Protein AF-A0A818ZCK8-F1 (afdb_monomer)

Radius of gyration: 37.43 Å; Cα contacts (8 Å, |Δi|>4): 1645; chains: 1; bounding box: 88×47×106 Å

Foldseek 3Di:
DQDPVVRDDDDFEDDPDDFDQWDWDQFPVRKIKIAWHDDPFTFQWIWIAHPVRSDIDTFDGHPFRFGQWDWDQFPVRKIKIAWGAHPVRAIDQWIWIADPVVRDIDTFDGHPFGFGQWDWDQFPVRKIKIAWHAGRVQQTFQWIWIQDPVVSDIDTFDGHPAGFGQWDWDQFPVRKIKIAKHWRGGPDDDDTWIFQWMWIADPVRRDIDTFDGHPAGFGNWDWDQDPVRKIKIAWGARGPPDIDGWIWIQDPVRRDIDTQDVVCVVVVVVVVLVVVCVVVVVVCVVPPPLQLLCVLLQAHLLAAAQADLLLLLLLLLLLLLQPLLCQLQVLQQCLQWRQQLLQPLLLVLLVLCLLLLLLLLFVQLFRQDLLRLLSLLQLLFDLVCNLLLSLLLLLLQLLLLLLLLLSLLLSLLLLVQLLVCLVVVNPDADDLVSSLVSSLVLLVVLLVVQLDFPNVSSVVSSVLVVLSVVLLVCLLCQQLPQFDPQQFDDPCQNNPRTDGNQADPDSVLSSNSSNLSNLSSSPRLQLSSNCSSRHHPSSPSRSSSSNVSSVVSSVSSSSNSSSLSRQQHDDSVCLSVDSSNTSVLNSQCNRPNSVRSSVSSVSSSVSSSSNSSSSLQSSLSSVLQCLVQVSDPPSVPQVDADPSGRSSSSSVVSSVVSSVLSCLSVVDPLSSVLSSLLSLLSNLSSSLSSLVSCLPRVSDDTGPSDPPPCSNVSSVSSNVSSVVSNVSSQAFSHPDDDPNRHNCSCVVVVVSVVVSVCQQPPPPRRSVVRGSGRDRPDDPVSNVSSVVVVVVD

Solvent-accessible surface area (backbone atoms only — not comparable to full-atom values): 39323 Å² total; per-residue (Å²): 83,77,40,86,90,76,75,41,78,45,90,60,58,67,75,94,65,78,63,45,62,50,39,77,44,78,39,86,87,65,31,34,42,36,41,32,2,29,64,97,55,51,26,26,53,26,36,36,37,35,74,91,79,37,42,59,45,81,53,55,52,50,96,58,40,23,23,44,43,41,70,36,69,44,92,86,51,32,36,43,36,43,33,3,33,26,75,91,75,43,40,28,28,53,26,38,37,37,36,77,89,78,52,41,67,42,84,52,63,52,50,92,65,33,21,24,38,42,40,66,44,74,41,89,85,61,30,35,43,35,42,30,2,28,32,73,84,40,48,44,28,29,54,27,35,36,37,36,75,91,76,53,43,73,44,81,52,48,51,48,94,62,43,22,20,37,40,36,72,42,78,34,85,89,56,31,34,42,35,44,33,3,25,58,46,42,96,88,68,95,87,48,61,33,27,26,50,28,35,35,37,38,74,91,79,40,44,62,43,82,50,54,46,50,95,58,34,21,20,70,39,50,68,44,73,43,100,86,44,27,36,42,38,38,47,21,26,47,48,102,86,43,76,37,86,61,41,37,39,35,38,68,90,77,48,41,59,46,80,56,53,94,86,35,68,68,51,50,55,49,47,60,42,47,65,47,41,58,60,43,47,54,50,37,74,70,37,57,72,54,50,45,52,32,29,42,74,30,34,62,82,75,52,66,69,53,24,48,62,60,23,31,25,15,38,4,38,32,30,16,23,60,60,35,33,46,49,62,31,45,63,46,6,42,42,14,10,21,41,24,12,43,46,51,23,32,55,54,38,40,61,55,44,47,36,40,35,52,49,50,19,29,46,28,11,44,56,43,33,28,46,34,58,28,48,46,22,35,66,23,31,61,82,90,55,15,34,60,54,17,50,54,22,44,52,25,35,51,48,9,35,42,30,41,29,41,36,45,41,47,39,33,34,51,49,49,52,24,42,51,14,56,74,49,74,57,76,48,73,87,47,52,66,56,50,45,55,49,31,47,50,49,46,50,53,33,49,58,70,63,60,52,46,61,63,59,52,27,53,52,24,43,52,45,47,56,53,51,54,48,49,42,53,49,53,34,52,50,40,66,69,50,35,48,77,90,26,50,50,54,71,60,47,35,69,64,46,68,36,72,65,21,72,45,95,46,63,68,62,27,28,56,59,7,31,53,31,33,52,58,24,65,35,44,22,63,40,20,29,32,41,20,54,25,28,52,60,21,36,57,32,26,28,48,11,18,44,53,36,47,56,53,44,44,57,55,48,48,51,42,46,50,39,46,43,37,35,54,39,88,60,59,67,60,36,74,64,31,93,50,77,37,43,48,57,51,33,33,31,72,22,52,35,66,70,50,20,43,55,54,49,50,52,33,33,54,47,31,50,53,15,33,30,35,33,45,49,30,38,20,34,39,48,30,38,37,14,67,37,59,72,40,90,64,12,84,68,35,43,47,57,46,98,70,51,32,47,50,49,22,36,52,50,50,42,52,54,29,49,61,60,46,52,34,37,70,75,36,69,45,61,40,56,21,28,52,41,36,8,52,41,25,34,42,53,16,60,38,43,30,53,50,29,35,72,74,60,62,58,73,72,80,28,84,41,64,67,67,89,51,42,63,61,36,40,52,54,23,45,54,48,47,52,53,50,44,61,53,51,48,51,45,76,39,73,79,54,53,88,76,56,41,47,53,23,56,57,55,52,51,49,49,54,51,48,53,51,49,46,28,67,32,82,89,80,8,41,72,73,77,45,73,38,84,60,68,66,50,60,74,75,58,25,61,54,34,45,63,56,58,78,76,110

Sequence (793 aa):
MFNTTTGSWTRTGNLNYERNFHTASALSNGKVLVVGGMDNDFLNSAELYDPSTGNWSITDNMHWTRAWHTATTLSNGKILVTGGMTNGNDVLKTVELYDPLIEKWKNVSSMIHSRYGHTATLLTNAKVLVIGGQDSTRNVLNSAELFDPSTETWTITGSMINERAKHTASLLRNGNVLVAGGGTGGDIFPGMGPANTSEIYDPSIGRWKSTNNMHYTRTWHTASVLENGNVLVVGGSEDDETSSYTPELYNSSTNTYVRIKDGQTKIIFNCILMANEKNIQNKIAAGCKDDGILIGLGYKPELKREFSYLSAFGQAWGTIGLAPGIAGTLVFALGSGGSVASVWTWIVGCLFQIPVALALGEMGSSMPTSGGVYYWVAKLTPAKYRPLLCWFSAYMITLGYIAGYAGAVYASTIMFLAIISMSTDGNYVPNKYHDYGVYVGFCIITSVMICFSSKILAKINEFYVFYQGLLCVALILAVVIATPSTYRNSAAFVFIDFQNTGDWKNNGWAWCLGFLTPVWVVSGFETSAALAEEAENAQKVIPFAMISSLIASLFIGAGIIIALMFTMGKNTSALLGSAFGQPVGQILYNSLGKNGAVALLFFLFLGFIFNCTNIMFAASRDMFALCRDGGFPFSAYLRILTTWKAPVRCILACCFISIIIGLLMLANSVAISSIFNTAIIAIYFGYMSPIISRLIWNDFTPGIFYLGRFSFINSVVAVLWMMFIIVLLFFPTYQTPNAEQMNYAIVVIGFVVIFCLLYYYFPKYGGKTFFRGPVRTTDSNLEVLVETTITRF

Nearest PDB structures (foldseek):
  2woz-assembly1_A-2  TM=8.550E-01  e=1.972E-14  Rattus norvegicus
  4yy8-assembly1_A  TM=8.132E-01  e=6.317E-14  Plasmodium falciparum
  4zgc-assembly1_A  TM=8.153E-01  e=1.496E-13  Plasmodium falciparum
  9bwt-assembly1_A  TM=6.847E-01  e=2.835E-10  Homo sapiens
  8fhn-assembly1_A  TM=6.603E-01  e=3.672E-10  Danio rerio

Structure (mmCIF, N/CA/C/O backbone):
data_AF-A0A818ZCK8-F1
#
_entry.id   AF-A0A818ZCK8-F1
#
loop_
_atom_site.group_PDB
_atom_site.id
_atom_site.type_symbol
_atom_site.label_atom_id
_atom_site.label_alt_id
_atom_site.label_comp_id
_atom_site.label_asym_id
_atom_site.label_entity_id
_atom_site.label_seq_id
_atom_site.pdbx_PDB_ins_code
_atom_site.Cartn_x
_atom_site.Cartn_y
_atom_site.Cartn_z
_atom_site.occupancy
_atom_site.B_iso_or_equiv
_atom_site.auth_seq_id
_atom_site.auth_comp_id
_atom_site.auth_asym_id
_atom_site.auth_atom_id
_atom_site.pdbx_PDB_model_num
ATOM 1 N N . MET A 1 1 ? -26.821 -15.850 26.644 1.00 79.56 1 MET A N 1
ATOM 2 C CA . MET A 1 1 ? -25.594 -15.028 26.592 1.00 79.56 1 MET A CA 1
ATOM 3 C C . MET A 1 1 ? -25.672 -14.047 25.430 1.00 79.56 1 MET A C 1
ATOM 5 O O . MET A 1 1 ? -26.046 -14.457 24.340 1.00 79.56 1 MET A O 1
ATOM 9 N N . PHE A 1 2 ? -25.351 -12.771 25.651 1.00 74.31 2 PHE A N 1
ATOM 10 C CA . PHE A 1 2 ? -25.275 -11.767 24.584 1.00 74.31 2 PHE A CA 1
ATOM 11 C C . PHE A 1 2 ? -23.857 -11.707 24.014 1.00 74.31 2 PHE A C 1
ATOM 13 O O . PHE A 1 2 ? -22.895 -11.567 24.767 1.00 74.31 2 PHE A O 1
ATOM 20 N N . ASN A 1 3 ? -23.719 -11.808 22.694 1.00 70.81 3 ASN A N 1
ATOM 21 C CA . ASN A 1 3 ? -22.441 -11.681 22.005 1.00 70.81 3 ASN A CA 1
ATOM 22 C C . ASN A 1 3 ? -22.315 -10.272 21.407 1.00 70.81 3 ASN A C 1
ATOM 24 O O . ASN A 1 3 ? -23.005 -9.930 20.447 1.00 70.81 3 ASN A O 1
ATOM 28 N N . THR A 1 4 ? -21.398 -9.470 21.947 1.00 57.53 4 THR A N 1
ATOM 29 C CA . THR A 1 4 ? -21.201 -8.063 21.558 1.00 57.53 4 THR A CA 1
ATOM 30 C C . THR A 1 4 ? -20.673 -7.882 20.132 1.00 57.53 4 THR A C 1
ATOM 32 O O . THR A 1 4 ? -20.897 -6.837 19.533 1.00 57.53 4 THR A O 1
ATOM 35 N N . THR A 1 5 ? -20.011 -8.888 19.554 1.00 61.09 5 THR A N 1
ATOM 36 C CA . THR A 1 5 ? -19.467 -8.847 18.184 1.00 61.09 5 THR A CA 1
ATOM 37 C C . THR A 1 5 ? -20.535 -9.092 17.120 1.00 61.09 5 THR A C 1
ATOM 39 O O . THR A 1 5 ? -20.472 -8.539 16.027 1.00 61.09 5 THR A O 1
ATOM 42 N N . THR A 1 6 ? -21.505 -9.949 17.428 1.00 67.31 6 THR A N 1
ATOM 43 C CA . THR A 1 6 ? -22.576 -10.345 16.498 1.00 67.31 6 THR A CA 1
ATOM 44 C C . THR A 1 6 ? -23.905 -9.656 16.795 1.00 67.31 6 THR A C 1
ATOM 46 O O . THR A 1 6 ? -24.811 -9.723 15.972 1.00 67.31 6 THR A O 1
ATOM 49 N N . GLY A 1 7 ? -24.040 -9.028 17.968 1.00 76.12 7 GLY A N 1
ATOM 50 C CA . GLY A 1 7 ? -25.290 -8.435 18.444 1.00 76.12 7 GLY A CA 1
ATOM 51 C C . GLY A 1 7 ? -26.391 -9.464 18.718 1.00 76.12 7 GLY A C 1
ATOM 52 O O . GLY A 1 7 ? -27.565 -9.106 18.723 1.00 76.12 7 GLY A O 1
ATOM 53 N N . SER A 1 8 ? -26.039 -10.740 18.904 1.00 77.50 8 SER A N 1
ATOM 54 C CA . SER A 1 8 ? -27.003 -11.838 19.014 1.00 77.50 8 SER A CA 1
ATOM 55 C C . SER A 1 8 ? -27.045 -12.450 20.413 1.00 77.50 8 SER A C 1
ATOM 57 O O . SER A 1 8 ? -26.044 -12.484 21.134 1.00 77.50 8 SER A O 1
ATOM 59 N N . TRP A 1 9 ? -28.223 -12.946 20.794 1.00 83.75 9 TRP A N 1
ATOM 60 C CA . TRP A 1 9 ? -28.419 -13.739 22.002 1.00 83.75 9 TRP A CA 1
ATOM 61 C C . TRP A 1 9 ? -28.325 -15.226 21.670 1.00 83.75 9 TRP A C 1
ATOM 63 O O . TRP A 1 9 ? -29.057 -15.727 20.820 1.00 83.75 9 TRP A O 1
ATOM 73 N N . THR A 1 10 ? -27.460 -15.949 22.374 1.00 85.62 10 THR A N 1
ATOM 74 C CA . THR A 1 10 ? -27.411 -17.413 22.351 1.00 85.62 10 THR A CA 1
ATOM 75 C C . THR A 1 10 ? -28.032 -17.976 23.621 1.00 85.62 10 THR A C 1
ATOM 77 O O . THR A 1 10 ? -27.828 -17.452 24.721 1.00 85.62 10 THR A O 1
ATOM 80 N N . ARG A 1 11 ? -28.813 -19.049 23.489 1.00 86.69 11 ARG A N 1
ATOM 81 C CA . ARG A 1 11 ? -29.361 -19.761 24.646 1.00 86.69 11 ARG A CA 1
ATOM 82 C C . ARG A 1 11 ? -28.234 -20.500 25.376 1.00 86.69 11 ARG A C 1
ATOM 84 O O . ARG A 1 11 ? -27.369 -21.084 24.732 1.00 86.69 11 ARG A O 1
ATOM 91 N N . THR A 1 12 ? -28.252 -20.455 26.702 1.00 89.00 12 THR A N 1
ATOM 92 C CA . THR A 1 12 ? -27.310 -21.152 27.596 1.00 89.00 12 THR A CA 1
ATOM 93 C C . THR A 1 12 ? -28.078 -22.161 28.450 1.00 89.00 12 THR A C 1
ATOM 95 O O . THR A 1 12 ? -29.294 -22.289 28.288 1.00 89.00 12 THR A O 1
ATOM 98 N N . GLY A 1 13 ? -27.397 -22.874 29.350 1.00 87.56 13 GLY A N 1
ATOM 99 C CA . GLY A 1 13 ? -28.058 -23.722 30.341 1.00 87.56 13 GLY A CA 1
ATOM 100 C C . GLY A 1 13 ? -29.065 -22.948 31.201 1.00 87.56 13 GLY A C 1
ATOM 101 O O . GLY A 1 13 ? -28.976 -21.721 31.334 1.00 87.56 13 GLY A O 1
ATOM 102 N N . ASN A 1 14 ? -30.016 -23.680 31.781 1.00 91.06 14 ASN A N 1
ATOM 103 C CA . ASN A 1 14 ? -31.003 -23.149 32.720 1.00 91.06 14 ASN A CA 1
ATOM 104 C C . ASN A 1 14 ? -30.453 -23.200 34.158 1.00 91.06 14 ASN A C 1
ATOM 106 O O . ASN A 1 14 ? -29.640 -24.073 34.465 1.00 91.06 14 ASN A O 1
ATOM 110 N N . LEU A 1 15 ? -30.934 -22.303 35.025 1.00 91.38 15 LEU A N 1
ATOM 111 C CA . LEU A 1 15 ? -30.787 -22.430 36.481 1.00 91.38 15 LEU A CA 1
ATOM 112 C C . LEU A 1 15 ? -31.426 -23.741 36.972 1.00 91.38 15 LEU A C 1
ATOM 114 O O . LEU A 1 15 ? -32.390 -24.219 36.373 1.00 91.38 15 LEU A O 1
ATOM 118 N N . ASN A 1 16 ? -30.907 -24.299 38.065 1.00 93.88 16 ASN A N 1
ATOM 119 C CA . ASN A 1 16 ? -31.461 -25.491 38.711 1.00 93.88 16 ASN A CA 1
ATOM 120 C C . ASN A 1 16 ? -32.674 -25.153 39.586 1.00 93.88 16 ASN A C 1
ATOM 122 O O . ASN A 1 16 ? -33.565 -25.987 39.724 1.00 93.88 16 ASN A O 1
ATOM 126 N N . TYR A 1 17 ? -32.717 -23.943 40.153 1.00 92.19 17 TYR A N 1
ATOM 127 C CA . TYR A 1 17 ? -33.863 -23.434 40.905 1.00 92.19 17 TYR A CA 1
ATOM 128 C C . TYR A 1 17 ? -34.429 -22.175 40.244 1.00 92.19 17 TYR A C 1
ATOM 130 O O . TYR A 1 17 ? -33.692 -21.227 39.945 1.00 92.19 17 TYR A O 1
ATOM 138 N N . GLU A 1 18 ? -35.746 -22.151 40.052 1.00 92.25 18 GLU A N 1
ATOM 139 C CA . GLU A 1 18 ? -36.477 -20.944 39.666 1.00 92.25 18 GLU A CA 1
ATOM 140 C C . GLU A 1 18 ? -36.349 -19.894 40.775 1.00 92.25 18 GLU A C 1
ATOM 142 O O . GLU A 1 18 ? -36.311 -20.236 41.954 1.00 92.25 18 GLU A O 1
ATOM 147 N N . ARG A 1 19 ? -36.184 -18.617 40.409 1.00 93.62 19 ARG A N 1
ATOM 148 C CA . ARG A 1 19 ? -35.982 -17.529 41.376 1.00 93.62 19 ARG A CA 1
ATOM 149 C C . ARG A 1 19 ? -36.271 -16.155 40.776 1.00 93.62 19 ARG A C 1
ATOM 151 O O . ARG A 1 19 ? -35.769 -15.817 39.703 1.00 93.62 19 ARG A O 1
ATOM 158 N N . ASN A 1 20 ? -36.967 -15.300 41.513 1.00 89.38 20 ASN A N 1
ATOM 159 C CA . ASN A 1 20 ? -37.034 -13.854 41.298 1.00 89.38 20 ASN A CA 1
ATOM 160 C C . ASN A 1 20 ? -36.416 -13.113 42.506 1.00 89.38 20 ASN A C 1
ATOM 162 O O . ASN A 1 20 ? -36.085 -13.727 43.519 1.00 89.38 20 ASN A O 1
ATOM 166 N N . PHE A 1 21 ? -36.168 -11.805 42.375 1.00 89.44 21 PHE A N 1
ATOM 167 C CA . PHE A 1 21 ? -35.540 -10.970 43.420 1.00 89.44 21 PHE A CA 1
ATOM 168 C C . PHE A 1 21 ? -34.218 -11.516 44.008 1.00 89.44 21 PHE A C 1
ATOM 170 O O . PHE A 1 21 ? -33.872 -11.238 45.162 1.00 89.44 21 PHE A O 1
ATOM 177 N N . HIS A 1 22 ? -33.495 -12.309 43.216 1.00 94.88 22 HIS A N 1
ATOM 178 C CA . HIS A 1 22 ? -32.158 -12.808 43.515 1.00 94.88 22 HIS A CA 1
ATOM 179 C C . HIS A 1 22 ? -31.105 -11.744 43.186 1.00 94.88 22 HIS A C 1
ATOM 181 O O . HIS A 1 22 ? -31.385 -10.758 42.501 1.00 94.88 22 HIS A O 1
ATOM 187 N N . THR A 1 23 ? -29.869 -11.972 43.620 1.00 95.69 23 THR A N 1
ATOM 188 C CA . THR A 1 23 ? -28.717 -11.168 43.192 1.00 95.69 23 THR A CA 1
ATOM 189 C C . THR A 1 23 ? -27.779 -11.994 42.319 1.00 95.69 23 THR A C 1
ATOM 191 O O . THR A 1 23 ? -27.714 -13.217 42.452 1.00 95.69 23 THR A O 1
ATOM 194 N N . ALA A 1 24 ? -27.074 -11.329 41.400 1.00 95.31 24 ALA A N 1
ATOM 195 C CA . ALA A 1 24 ? -26.056 -11.934 40.547 1.00 95.31 24 ALA A CA 1
ATOM 196 C C . ALA A 1 24 ? -24.746 -11.138 40.658 1.00 95.31 24 ALA A C 1
ATOM 198 O O . ALA A 1 24 ? -24.740 -9.921 40.465 1.00 95.31 24 ALA A O 1
ATOM 199 N N . SER A 1 25 ? -23.634 -11.810 40.959 1.00 95.25 25 SER A N 1
ATOM 200 C CA . SER A 1 25 ? -22.320 -11.187 41.157 1.00 95.25 25 SER A CA 1
ATOM 201 C C . SER A 1 25 ? -21.248 -11.898 40.336 1.00 95.25 25 SER A C 1
ATOM 203 O O . SER A 1 25 ? -21.103 -13.118 40.401 1.00 95.25 25 SER A O 1
ATOM 205 N N . ALA A 1 26 ? -20.469 -11.137 39.567 1.00 92.69 26 ALA A N 1
ATOM 206 C CA . ALA A 1 26 ? -19.310 -11.675 38.862 1.00 92.69 26 ALA A CA 1
ATOM 207 C C . ALA A 1 26 ? -18.187 -12.004 39.858 1.00 92.69 26 ALA A C 1
ATOM 209 O O . ALA A 1 26 ? -17.860 -11.194 40.732 1.00 92.69 26 ALA A O 1
ATOM 210 N N . LEU A 1 27 ? -17.598 -13.188 39.710 1.00 92.38 27 LEU A N 1
ATOM 211 C CA . LEU A 1 27 ? -16.492 -13.676 40.523 1.00 92.38 27 LEU A CA 1
ATOM 212 C C . LEU A 1 27 ? -15.150 -13.444 39.819 1.00 92.38 27 LEU A C 1
ATOM 214 O O . LEU A 1 27 ? -15.064 -13.402 38.591 1.00 92.38 27 LEU A O 1
ATOM 218 N N . SER A 1 28 ? -14.071 -13.368 40.599 1.00 87.44 28 SER A N 1
ATOM 219 C CA . SER A 1 28 ? -12.701 -13.198 40.086 1.00 87.44 28 SER A CA 1
ATOM 220 C C . SER A 1 28 ? -12.223 -14.353 39.197 1.00 87.44 28 SER A C 1
ATOM 222 O O . SER A 1 28 ? -11.333 -14.165 38.373 1.00 87.44 28 SER A O 1
ATOM 224 N N . ASN A 1 29 ? -12.831 -15.535 39.324 1.00 85.56 29 ASN A N 1
ATOM 225 C CA . ASN A 1 29 ? -12.557 -16.706 38.488 1.00 85.56 29 ASN A CA 1
ATOM 226 C C . ASN A 1 29 ? -13.334 -16.711 37.152 1.00 85.56 29 ASN A C 1
ATOM 228 O O . ASN A 1 29 ? -13.266 -17.692 36.417 1.00 85.56 29 ASN A O 1
ATOM 232 N N . GLY A 1 30 ? -14.081 -15.646 36.837 1.00 88.69 30 GLY A N 1
ATOM 233 C CA . GLY A 1 30 ? -14.845 -15.511 35.593 1.00 88.69 30 GLY A CA 1
ATOM 234 C C . GLY A 1 30 ? -16.232 -16.163 35.606 1.00 88.69 30 GLY A C 1
ATOM 235 O O . GLY A 1 30 ? -16.974 -15.992 34.639 1.00 88.69 30 GLY A O 1
ATOM 236 N N . LYS A 1 31 ? -16.615 -16.866 36.681 1.00 93.75 31 LYS A N 1
ATOM 237 C CA . LYS A 1 31 ? -17.985 -17.369 36.882 1.00 93.75 31 LYS A CA 1
ATOM 238 C C . LYS A 1 31 ? -18.911 -16.265 37.411 1.00 93.75 31 LYS A C 1
ATOM 240 O O . LYS A 1 31 ? -18.456 -15.232 37.901 1.00 93.75 31 LYS A O 1
ATOM 245 N N . VAL A 1 32 ? -20.221 -16.492 37.347 1.00 95.31 32 VAL A N 1
ATOM 246 C CA . VAL A 1 32 ? -21.239 -15.620 37.959 1.00 95.31 32 VAL A CA 1
ATOM 247 C C . VAL A 1 32 ? -21.943 -16.382 39.071 1.00 95.31 32 VAL A C 1
ATOM 249 O O . VAL A 1 32 ? -22.479 -17.457 38.827 1.00 95.31 32 VAL A O 1
ATOM 252 N N . LEU A 1 33 ? -21.943 -15.827 40.278 1.00 97.12 33 LEU A N 1
ATOM 253 C CA . LEU A 1 33 ? -22.685 -16.351 41.418 1.00 97.12 33 LEU A CA 1
ATOM 254 C C . LEU A 1 33 ? -24.093 -15.758 41.429 1.00 97.12 33 LEU A C 1
ATOM 256 O O . LEU A 1 33 ? -24.240 -14.538 41.410 1.00 97.12 33 LEU A O 1
ATOM 260 N N . VAL A 1 34 ? -25.107 -16.613 41.501 1.00 97.06 34 VAL A N 1
ATOM 261 C CA . VAL A 1 34 ? -26.509 -16.239 41.689 1.00 97.06 34 VAL A CA 1
ATOM 262 C C . VAL A 1 34 ? -26.990 -16.758 43.035 1.00 97.06 34 VAL A C 1
ATOM 264 O O . VAL A 1 34 ? -26.820 -17.938 43.333 1.00 97.06 34 VAL A O 1
ATOM 267 N N . VAL A 1 35 ? -27.571 -15.880 43.855 1.00 96.62 35 VAL A N 1
ATOM 268 C CA . VAL A 1 35 ? -27.843 -16.170 45.271 1.00 96.62 35 VAL A CA 1
ATOM 269 C C . VAL A 1 35 ? -29.254 -15.764 45.676 1.00 96.62 35 VAL A C 1
ATOM 271 O O . VAL A 1 35 ? -29.716 -14.668 45.348 1.00 96.62 35 VAL A O 1
ATOM 274 N N . GLY A 1 36 ? -29.912 -16.642 46.440 1.00 95.88 36 GLY A N 1
ATOM 275 C CA . GLY A 1 36 ? -31.198 -16.381 47.084 1.00 95.88 36 GLY A CA 1
ATOM 276 C C . GLY A 1 36 ? -32.314 -16.050 46.094 1.00 95.88 36 GLY A C 1
ATOM 277 O O . GLY A 1 36 ? -32.357 -16.587 44.984 1.00 95.88 36 GLY A O 1
ATOM 278 N N . GLY A 1 37 ? -33.208 -15.157 46.505 1.00 94.31 37 GLY A N 1
ATOM 279 C CA . GLY A 1 37 ? -34.451 -14.854 45.805 1.00 94.31 37 GLY A CA 1
ATOM 280 C C . GLY A 1 37 ? -35.619 -15.656 46.369 1.00 94.31 37 GLY A C 1
ATOM 281 O O . GLY A 1 37 ? -35.532 -16.214 47.464 1.00 94.31 37 GLY A O 1
ATOM 282 N N . MET A 1 38 ? -36.715 -15.700 45.627 1.00 90.25 38 MET A N 1
ATOM 283 C CA . MET A 1 38 ? -37.877 -16.518 45.962 1.00 90.25 38 MET A CA 1
ATOM 284 C C . MET A 1 38 ? -38.471 -17.151 44.705 1.00 90.25 38 MET A C 1
ATOM 286 O O . MET A 1 38 ? -38.335 -16.620 43.603 1.00 90.25 38 MET A O 1
ATOM 290 N N . ASP A 1 39 ? -39.103 -18.297 44.892 1.00 87.56 39 ASP A N 1
ATOM 291 C CA . ASP A 1 39 ? -40.054 -18.872 43.945 1.00 87.56 39 ASP A CA 1
ATOM 292 C C . ASP A 1 39 ? -41.417 -18.898 44.651 1.00 87.56 39 ASP A C 1
ATOM 294 O O . ASP A 1 39 ? -41.975 -17.833 44.923 1.00 87.56 39 ASP A O 1
ATOM 298 N N . ASN A 1 40 ? -41.890 -20.074 45.070 1.00 85.00 40 ASN A N 1
ATOM 299 C CA . ASN A 1 40 ? -43.015 -20.202 45.994 1.00 85.00 40 ASN A CA 1
ATOM 300 C C . ASN A 1 40 ? -42.600 -19.904 47.445 1.00 85.00 40 ASN A C 1
ATOM 302 O O . ASN A 1 40 ? -43.365 -19.300 48.192 1.00 85.00 40 ASN A O 1
ATOM 306 N N . ASP A 1 41 ? -41.368 -20.270 47.809 1.00 88.88 41 ASP A N 1
ATOM 307 C CA . ASP A 1 41 ? -40.745 -20.001 49.107 1.00 88.88 41 ASP A CA 1
ATOM 308 C C . ASP A 1 41 ? -39.457 -19.180 48.932 1.00 88.88 41 ASP A C 1
ATOM 310 O O . ASP A 1 41 ? -38.876 -19.108 47.840 1.00 88.88 41 ASP A O 1
ATOM 314 N N . PHE A 1 42 ? -38.978 -18.564 50.017 1.00 92.38 42 PHE A N 1
ATOM 315 C CA . PHE A 1 42 ? -37.683 -17.886 50.012 1.00 92.38 42 PHE A CA 1
ATOM 316 C C . PHE A 1 42 ? -36.551 -18.911 49.901 1.00 92.38 42 PHE A C 1
ATOM 318 O O . PHE A 1 42 ? -36.535 -19.929 50.591 1.00 92.38 42 PHE A O 1
ATOM 325 N N . LEU A 1 43 ? -35.557 -18.614 49.065 1.00 95.44 43 LEU A N 1
ATOM 326 C CA . LEU A 1 43 ? -34.454 -19.522 48.771 1.00 95.44 43 LEU A CA 1
ATOM 327 C C . LEU A 1 43 ? -33.197 -19.135 49.552 1.00 95.44 43 LEU A C 1
ATOM 329 O O . LEU A 1 43 ? -32.846 -17.959 49.672 1.00 95.44 43 LEU A O 1
ATOM 333 N N . ASN A 1 44 ? -32.478 -20.141 50.045 1.00 96.19 44 ASN A N 1
ATOM 334 C CA . ASN A 1 44 ? -31.101 -20.011 50.529 1.00 96.19 44 ASN A CA 1
ATOM 335 C C . ASN A 1 44 ? -30.083 -20.608 49.543 1.00 96.19 44 ASN A C 1
ATOM 337 O O . ASN A 1 44 ? -28.881 -20.580 49.805 1.00 96.19 44 ASN A O 1
ATOM 341 N N . SER A 1 45 ? -30.554 -21.151 48.418 1.00 96.50 45 SER A N 1
ATOM 342 C CA . SER A 1 45 ? -29.701 -21.791 47.425 1.00 96.50 45 SER A CA 1
ATOM 343 C C . SER A 1 45 ? -28.865 -20.783 46.643 1.00 96.50 45 SER A C 1
ATOM 345 O O . SER A 1 45 ? -29.311 -19.667 46.337 1.00 96.50 45 SER A O 1
ATOM 347 N N . ALA A 1 46 ? -27.656 -21.208 46.282 1.00 96.88 46 ALA A N 1
ATOM 348 C CA . ALA A 1 46 ? -26.745 -20.459 45.434 1.00 96.88 46 ALA A CA 1
ATOM 349 C C . ALA A 1 46 ? -26.245 -21.331 44.275 1.00 96.88 46 ALA A C 1
ATOM 351 O O . ALA A 1 46 ? -26.047 -22.540 44.407 1.00 96.88 46 ALA A O 1
ATOM 352 N N . GLU A 1 47 ? -26.050 -20.705 43.119 1.00 97.12 47 GLU A N 1
ATOM 353 C CA . GLU A 1 47 ? -25.646 -21.373 41.885 1.00 97.12 47 GLU A CA 1
ATOM 354 C C . GLU A 1 47 ? -24.558 -20.574 41.168 1.00 97.12 47 GLU A C 1
ATOM 356 O O . GLU A 1 47 ? -24.513 -19.346 41.232 1.00 97.12 47 GLU A O 1
ATOM 361 N N . LEU A 1 48 ? -23.678 -21.280 40.465 1.00 96.50 48 LEU A N 1
ATOM 362 C CA . LEU A 1 48 ? -22.595 -20.717 39.674 1.00 96.50 48 LEU A CA 1
ATOM 363 C C . LEU A 1 48 ? -22.870 -20.940 38.191 1.00 96.50 48 LEU A C 1
ATOM 365 O O . LEU A 1 48 ? -23.049 -22.075 37.753 1.00 96.50 48 LEU A O 1
ATOM 369 N N . TYR A 1 49 ? -22.833 -19.866 37.415 1.00 95.25 49 TYR A N 1
ATOM 370 C CA . TYR A 1 49 ? -22.801 -19.920 35.961 1.00 95.25 49 TYR A CA 1
ATOM 371 C C . TYR A 1 49 ? -21.364 -19.830 35.462 1.00 95.25 49 TYR A C 1
ATOM 373 O O . TYR A 1 49 ? -20.633 -18.910 35.836 1.00 95.25 49 TYR A O 1
ATOM 381 N N . ASP A 1 50 ? -20.974 -20.749 34.584 1.00 93.44 50 ASP A N 1
ATOM 382 C CA . ASP A 1 50 ? -19.684 -20.729 33.902 1.00 93.44 50 ASP A CA 1
ATOM 383 C C . ASP A 1 50 ? -19.857 -20.255 32.447 1.00 93.44 50 ASP A C 1
ATOM 385 O O . ASP A 1 50 ? -20.355 -21.011 31.606 1.00 93.44 50 ASP A O 1
ATOM 389 N N . PRO A 1 51 ? -19.427 -19.024 32.102 1.00 89.62 51 PRO A N 1
ATOM 390 C CA . PRO A 1 51 ? -19.530 -18.513 30.739 1.00 89.62 51 PRO A CA 1
ATOM 391 C C . PRO A 1 51 ? -18.725 -19.305 29.702 1.00 89.62 51 PRO A C 1
ATOM 393 O O . PRO A 1 51 ? -19.051 -19.233 28.521 1.00 89.62 51 PRO A O 1
ATOM 396 N N . SER A 1 52 ? -17.683 -20.041 30.101 1.00 88.38 52 SER A N 1
ATOM 397 C CA . SER A 1 52 ? -16.839 -20.795 29.163 1.00 88.38 52 SER A CA 1
ATOM 398 C C . SER A 1 52 ? -17.524 -22.060 28.645 1.00 88.38 52 SER A C 1
ATOM 400 O O . SER A 1 52 ? -17.337 -22.438 27.489 1.00 88.38 52 SER A O 1
ATOM 402 N N . THR A 1 53 ? -18.359 -22.682 29.479 1.00 90.19 53 THR A N 1
ATOM 403 C CA . THR A 1 53 ? -19.111 -23.898 29.141 1.00 90.19 53 THR A CA 1
ATOM 404 C C . THR A 1 53 ? -20.587 -23.623 28.866 1.00 90.19 53 THR A C 1
ATOM 406 O O . THR A 1 53 ? -21.248 -24.422 28.208 1.00 90.19 53 THR A O 1
ATOM 409 N N . GLY A 1 54 ? -21.108 -22.490 29.342 1.00 89.38 54 GLY A N 1
ATOM 410 C CA . GLY A 1 54 ? -22.523 -22.139 29.265 1.00 89.38 54 GLY A CA 1
ATOM 411 C C . GLY A 1 54 ? -23.409 -22.908 30.250 1.00 89.38 54 GLY A C 1
ATOM 412 O O . GLY A 1 54 ? -24.630 -22.886 30.082 1.00 89.38 54 GLY A O 1
ATOM 413 N N . ASN A 1 55 ? -22.820 -23.579 31.246 1.00 93.00 55 ASN A N 1
ATOM 414 C CA . ASN A 1 55 ? -23.512 -24.455 32.195 1.00 93.00 55 ASN A CA 1
ATOM 415 C C . ASN A 1 55 ? -23.668 -23.818 33.585 1.00 93.00 55 ASN A C 1
ATOM 417 O O . ASN A 1 55 ? -22.901 -22.933 33.970 1.00 93.00 55 ASN A O 1
ATOM 421 N N . TRP A 1 56 ? -24.647 -24.322 34.341 1.00 95.81 56 TRP A N 1
ATOM 422 C CA . TRP A 1 56 ? -24.888 -23.978 35.743 1.00 95.81 56 TRP A CA 1
ATOM 423 C C . TRP A 1 56 ? -24.501 -25.134 36.664 1.00 95.81 56 TRP A C 1
ATOM 425 O O . TRP A 1 56 ? -24.745 -26.296 36.341 1.00 95.81 56 TRP A O 1
ATOM 435 N N . SER A 1 57 ? -23.941 -24.815 37.827 1.00 94.94 57 SER A N 1
ATOM 436 C CA . SER A 1 57 ? -23.627 -25.772 38.891 1.00 94.94 57 SER A CA 1
ATOM 437 C C . SER A 1 57 ? -24.080 -25.242 40.249 1.00 94.94 57 SER A C 1
ATOM 439 O O . SER A 1 57 ? -23.908 -24.060 40.539 1.00 94.94 57 SER A O 1
ATOM 441 N N . ILE A 1 58 ? -24.614 -26.114 41.100 1.00 95.75 58 ILE A N 1
ATOM 442 C CA . ILE A 1 58 ? -24.996 -25.774 42.478 1.00 95.75 58 ILE A CA 1
ATOM 443 C C . ILE A 1 58 ? -23.729 -25.614 43.333 1.00 95.75 58 ILE A C 1
ATOM 445 O O . ILE A 1 58 ? -22.795 -26.402 43.190 1.00 95.75 58 ILE A O 1
ATOM 449 N N . THR A 1 59 ? -23.706 -24.607 44.209 1.00 95.81 59 THR A N 1
ATOM 450 C CA . THR A 1 59 ? -22.671 -24.422 45.242 1.00 95.81 59 THR A CA 1
ATOM 451 C C . THR A 1 59 ? -23.288 -24.570 46.642 1.00 95.81 59 THR A C 1
ATOM 453 O O . THR A 1 59 ? -24.464 -24.905 46.777 1.00 95.81 59 THR A O 1
ATOM 456 N N . ASP A 1 60 ? -22.496 -24.371 47.692 1.00 96.12 60 ASP A N 1
ATOM 457 C CA . ASP A 1 60 ? -22.949 -24.370 49.084 1.00 96.12 60 ASP A CA 1
ATOM 458 C C . ASP A 1 60 ? -24.113 -23.380 49.290 1.00 96.12 60 ASP A C 1
ATOM 460 O O . ASP A 1 60 ? -24.181 -22.329 48.644 1.00 96.12 60 ASP A O 1
ATOM 464 N N . ASN A 1 61 ? -25.039 -23.708 50.191 1.00 96.50 61 ASN A N 1
ATOM 465 C CA . ASN A 1 61 ? -26.207 -22.872 50.472 1.00 96.50 61 ASN A CA 1
ATOM 466 C C . ASN A 1 61 ? -25.893 -21.830 51.552 1.00 96.50 61 ASN A C 1
ATOM 468 O O . ASN A 1 61 ? -25.116 -22.091 52.470 1.00 96.50 61 ASN A O 1
ATOM 472 N N . MET A 1 62 ? -26.561 -20.677 51.488 1.00 96.12 62 MET A N 1
ATOM 473 C CA . MET A 1 62 ? -26.585 -19.734 52.606 1.00 96.12 62 MET A CA 1
ATOM 474 C C . MET A 1 62 ? -27.253 -20.364 53.833 1.00 96.12 62 MET A C 1
ATOM 476 O O . MET A 1 62 ? -28.119 -21.240 53.725 1.00 96.12 62 MET A O 1
ATOM 480 N N . HIS A 1 63 ? -26.913 -19.856 55.014 1.00 95.25 63 HIS A N 1
ATOM 481 C CA . HIS A 1 63 ? -27.533 -20.281 56.266 1.00 95.25 63 HIS A CA 1
ATOM 482 C C . HIS A 1 63 ? -28.973 -19.774 56.392 1.00 95.25 63 HIS A C 1
ATOM 484 O O . HIS A 1 63 ? -29.789 -20.412 57.053 1.00 95.25 63 HIS A O 1
ATOM 490 N N . TRP A 1 64 ? -29.289 -18.642 55.754 1.00 94.31 64 TRP A N 1
ATOM 491 C CA . TRP A 1 64 ? -30.609 -18.016 55.797 1.00 94.31 64 TRP A CA 1
ATOM 492 C C . TRP A 1 64 ? -31.209 -17.898 54.398 1.00 94.31 64 TRP A C 1
ATOM 494 O O . TRP A 1 64 ? -30.537 -17.502 53.443 1.00 94.31 64 TRP A O 1
ATOM 504 N N . THR A 1 65 ? -32.501 -18.196 54.284 1.00 95.75 65 THR A N 1
ATOM 505 C CA . THR A 1 65 ? -33.299 -17.884 53.094 1.00 95.75 65 THR A CA 1
ATOM 506 C C . THR A 1 65 ? -33.452 -16.372 52.970 1.00 95.75 65 THR A C 1
ATOM 508 O O . THR A 1 65 ? -33.723 -15.706 53.970 1.00 95.75 65 THR A O 1
ATOM 511 N N . ARG A 1 66 ? -33.255 -15.803 51.774 1.00 94.88 66 ARG A N 1
ATOM 512 C CA . ARG A 1 66 ? -33.377 -14.348 51.594 1.00 94.88 66 ARG A CA 1
ATOM 513 C C . ARG A 1 66 ? -33.750 -13.915 50.181 1.00 94.88 66 ARG A C 1
ATOM 515 O O . ARG A 1 66 ? -33.115 -14.320 49.211 1.00 94.88 66 ARG A O 1
ATOM 522 N N . ALA A 1 67 ? -34.669 -12.963 50.075 1.00 92.94 67 ALA A N 1
ATOM 523 C CA . ALA A 1 67 ? -34.955 -12.199 48.858 1.00 92.94 67 ALA A CA 1
ATOM 524 C C . ALA A 1 67 ? -34.808 -10.692 49.138 1.00 92.94 67 ALA A C 1
ATOM 526 O O . ALA A 1 67 ? -34.776 -10.285 50.300 1.00 92.94 67 ALA A O 1
ATOM 527 N N . TRP A 1 68 ? -34.672 -9.863 48.094 1.00 90.69 68 TRP A N 1
ATOM 528 C CA . TRP A 1 68 ? -34.554 -8.392 48.225 1.00 90.69 68 TRP A CA 1
ATOM 529 C C . TRP A 1 68 ? -33.338 -7.940 49.061 1.00 90.69 68 TRP A C 1
ATOM 531 O O . TRP A 1 68 ? -33.309 -6.844 49.630 1.00 90.69 68 TRP A O 1
ATOM 541 N N . HIS A 1 69 ? -32.342 -8.819 49.150 1.00 95.62 69 HIS A N 1
ATOM 542 C CA . HIS A 1 69 ? -31.039 -8.575 49.749 1.00 95.62 69 HIS A CA 1
ATOM 543 C C . HIS A 1 69 ? -30.109 -7.912 48.727 1.00 95.62 69 HIS A C 1
ATOM 545 O O . HIS A 1 69 ? -30.408 -7.857 47.533 1.00 95.62 69 HIS A O 1
ATOM 551 N N . THR A 1 70 ? -28.941 -7.463 49.180 1.00 96.81 70 THR A N 1
ATOM 552 C CA . THR A 1 70 ? -27.863 -7.018 48.287 1.00 96.81 70 THR A CA 1
ATOM 553 C C . THR A 1 70 ? -26.664 -7.949 48.390 1.00 96.81 70 THR A C 1
ATOM 555 O O . THR A 1 70 ? -26.395 -8.504 49.458 1.00 96.81 70 THR A O 1
ATOM 558 N N . ALA A 1 71 ? -25.951 -8.117 47.275 1.00 96.94 71 ALA A N 1
ATOM 559 C CA . ALA A 1 71 ? -24.687 -8.839 47.198 1.00 96.94 71 ALA A CA 1
ATOM 560 C C . ALA A 1 71 ? -23.608 -7.913 46.626 1.00 96.94 71 ALA A C 1
ATOM 562 O O . ALA A 1 71 ? -23.769 -7.356 45.538 1.00 96.94 71 ALA A O 1
ATOM 563 N N . THR A 1 72 ? -22.513 -7.734 47.363 1.00 96.75 72 THR A N 1
ATOM 564 C CA . THR A 1 72 ? -21.411 -6.839 46.996 1.00 96.75 72 THR A CA 1
ATOM 565 C C . THR A 1 72 ? -20.116 -7.632 46.872 1.00 96.75 72 THR A C 1
ATOM 567 O O . THR A 1 72 ? -19.664 -8.247 47.838 1.00 96.75 72 THR A O 1
ATOM 570 N N . THR A 1 73 ? -19.488 -7.591 45.695 1.00 95.62 73 THR A N 1
ATOM 571 C CA . THR A 1 73 ? -18.138 -8.135 45.499 1.00 95.62 73 THR A CA 1
ATOM 572 C C . THR A 1 73 ? -17.123 -7.252 46.215 1.00 95.62 73 THR A C 1
ATOM 574 O O . THR A 1 73 ? -17.035 -6.059 45.936 1.00 95.62 73 THR A O 1
ATOM 577 N N . LEU A 1 74 ? -16.360 -7.831 47.138 1.00 95.12 74 LEU A N 1
ATOM 578 C CA . LEU A 1 74 ? -15.329 -7.148 47.916 1.00 95.12 74 LEU A CA 1
ATOM 579 C C . LEU A 1 74 ? -13.991 -7.103 47.167 1.00 95.12 74 LEU A C 1
ATOM 581 O O . LEU A 1 74 ? -13.729 -7.921 46.285 1.00 95.12 74 LEU A O 1
ATOM 585 N N . SER A 1 75 ? -13.085 -6.212 47.585 1.00 92.56 75 SER A N 1
ATOM 586 C CA . SER A 1 75 ? -11.739 -6.086 46.994 1.00 92.56 75 SER A CA 1
ATOM 587 C C . SER A 1 75 ? -10.893 -7.366 47.080 1.00 92.56 75 SER A C 1
ATOM 589 O O . SER A 1 75 ? -9.974 -7.546 46.289 1.00 92.56 75 SER A O 1
ATOM 591 N N . ASN A 1 76 ? -11.196 -8.264 48.023 1.00 89.75 76 ASN A N 1
ATOM 592 C CA . ASN A 1 76 ? -10.541 -9.569 48.169 1.00 89.75 76 ASN A CA 1
ATOM 593 C C . ASN A 1 76 ? -11.211 -10.691 47.345 1.00 89.75 76 ASN A C 1
ATOM 595 O O . ASN A 1 76 ? -10.825 -11.849 47.468 1.00 89.75 76 ASN A O 1
ATOM 599 N N . GLY A 1 77 ? -12.224 -10.368 46.535 1.00 92.19 77 GLY A N 1
ATOM 600 C CA . GLY A 1 77 ? -12.951 -11.310 45.684 1.00 92.19 77 GLY A CA 1
ATOM 601 C C . GLY A 1 77 ? -14.091 -12.072 46.368 1.00 92.19 77 GLY A C 1
ATOM 602 O O . GLY A 1 77 ? -14.834 -12.761 45.674 1.00 92.19 77 GLY A O 1
ATOM 603 N N . LYS A 1 78 ? -14.271 -11.947 47.690 1.00 95.38 78 LYS A N 1
ATOM 604 C CA . LYS A 1 78 ? -15.415 -12.543 48.403 1.00 95.38 78 LYS A CA 1
ATOM 605 C C . LYS A 1 78 ? -16.700 -11.766 48.124 1.00 95.38 78 LYS A C 1
ATOM 607 O O . LYS A 1 78 ? -16.648 -10.573 47.827 1.00 95.38 78 LYS A O 1
ATOM 612 N N . ILE A 1 79 ? -17.851 -12.423 48.252 1.00 97.12 79 ILE A N 1
ATOM 613 C CA . ILE A 1 79 ? -19.162 -11.779 48.086 1.00 97.12 79 ILE A CA 1
ATOM 614 C C . ILE A 1 79 ? -19.802 -11.575 49.455 1.00 97.12 79 ILE A C 1
ATOM 616 O O . ILE A 1 79 ? -20.003 -12.539 50.188 1.00 97.12 79 ILE A O 1
ATOM 620 N N . LEU A 1 80 ? -20.118 -10.325 49.795 1.00 97.50 80 LEU A N 1
ATOM 621 C CA . LEU A 1 80 ? -20.846 -9.956 51.006 1.00 97.50 80 LEU A CA 1
ATOM 622 C C . LEU A 1 80 ? -22.336 -9.861 50.704 1.00 97.50 80 LEU A C 1
ATOM 624 O O . LEU A 1 80 ? -22.746 -9.021 49.906 1.00 97.50 80 LEU A O 1
ATOM 628 N N . VAL A 1 81 ? -23.138 -10.679 51.375 1.00 97.88 81 VAL A N 1
ATOM 629 C CA . VAL A 1 81 ? -24.594 -10.671 51.262 1.00 97.88 81 VAL A CA 1
ATOM 630 C C . VAL A 1 81 ? -25.203 -10.094 52.531 1.00 97.88 81 VAL A C 1
ATOM 632 O O . VAL A 1 81 ? -24.945 -10.589 53.629 1.00 97.88 81 VAL A O 1
ATOM 635 N N . THR A 1 82 ? -26.006 -9.037 52.393 1.00 97.00 82 THR A N 1
ATOM 636 C CA . THR A 1 82 ? -26.553 -8.286 53.535 1.00 97.00 82 THR A CA 1
ATOM 637 C C . THR A 1 82 ? -28.074 -8.191 53.482 1.00 97.00 82 THR A C 1
ATOM 639 O O . THR A 1 82 ? -28.654 -7.891 52.436 1.00 97.00 82 THR A O 1
ATOM 642 N N . GLY A 1 83 ? -28.715 -8.410 54.633 1.00 96.06 83 GLY A N 1
ATOM 643 C CA . GLY A 1 83 ? -30.145 -8.171 54.835 1.00 96.06 83 GLY A CA 1
ATOM 644 C C . GLY A 1 83 ? -31.064 -8.994 53.931 1.00 96.06 83 GLY A C 1
ATOM 645 O O . GLY A 1 83 ? -30.746 -10.132 53.574 1.00 96.06 83 GLY A O 1
ATOM 646 N N . GLY A 1 84 ? -32.203 -8.406 53.574 1.00 94.88 84 GLY A N 1
ATOM 647 C CA . GLY A 1 84 ? -33.281 -9.054 52.826 1.00 94.88 84 GLY A CA 1
ATOM 648 C C . GLY A 1 84 ? -34.422 -9.537 53.720 1.00 94.88 84 GLY A C 1
ATOM 649 O O . GLY A 1 84 ? -34.398 -9.354 54.937 1.00 94.88 84 GLY A O 1
ATOM 650 N N . MET A 1 85 ? -35.426 -10.146 53.100 1.00 90.94 85 MET A N 1
ATOM 651 C CA . MET A 1 85 ? -36.569 -10.766 53.776 1.00 90.94 85 MET A CA 1
ATOM 652 C C . MET A 1 85 ? -36.477 -12.284 53.706 1.00 90.94 85 MET A C 1
ATOM 654 O O . MET A 1 85 ? -35.975 -12.811 52.715 1.00 90.94 85 MET A O 1
ATOM 658 N N . THR A 1 86 ? -36.979 -12.966 54.732 1.00 92.44 86 THR A N 1
ATOM 659 C CA . THR A 1 86 ? -37.034 -14.431 54.828 1.00 92.44 86 THR A CA 1
ATOM 660 C C . THR A 1 86 ? -38.476 -14.935 54.989 1.00 92.44 86 THR A C 1
ATOM 662 O O . THR A 1 86 ? -39.420 -14.142 55.070 1.00 92.44 86 THR A O 1
ATOM 665 N N . ASN A 1 87 ? -38.651 -16.260 55.049 1.00 85.06 87 ASN A N 1
ATOM 666 C CA . ASN A 1 87 ? -39.930 -16.915 55.330 1.00 85.06 87 ASN A CA 1
ATOM 667 C C . ASN A 1 87 ? -40.617 -16.288 56.556 1.00 85.06 87 ASN A C 1
ATOM 669 O O . ASN A 1 87 ? -39.970 -16.025 57.566 1.00 85.06 87 ASN A O 1
ATOM 673 N N . GLY A 1 88 ? -41.928 -16.048 56.459 1.00 78.19 88 GLY A N 1
ATOM 674 C CA . GLY A 1 88 ? -42.693 -15.328 57.487 1.00 78.19 88 GLY A CA 1
ATOM 675 C C . GLY A 1 88 ? -42.689 -13.800 57.341 1.00 78.19 88 GLY A C 1
ATOM 676 O O . GLY A 1 88 ? -43.305 -13.125 58.157 1.00 78.19 88 GLY A O 1
ATOM 677 N N . ASN A 1 89 ? -42.067 -13.258 56.283 1.00 76.44 89 ASN A N 1
ATOM 678 C CA . ASN A 1 89 ? -41.865 -11.820 56.046 1.00 76.44 89 ASN A CA 1
ATOM 679 C C . ASN A 1 89 ? -40.963 -11.128 57.083 1.00 76.44 89 ASN A C 1
ATOM 681 O O . ASN A 1 89 ? -41.005 -9.903 57.220 1.00 76.44 89 ASN A O 1
ATOM 685 N N . ASP A 1 90 ? -40.120 -11.893 57.777 1.00 89.25 90 ASP A N 1
ATOM 686 C CA . ASP A 1 90 ? -39.143 -11.345 58.712 1.00 89.25 90 ASP A CA 1
ATOM 687 C C . ASP A 1 90 ? -38.001 -10.649 57.961 1.00 89.25 90 ASP A C 1
ATOM 689 O O . ASP A 1 90 ? -37.471 -11.158 56.968 1.00 89.25 90 ASP A O 1
ATOM 693 N N . VAL A 1 91 ? -37.589 -9.481 58.456 1.00 93.25 91 VAL A N 1
ATOM 694 C CA . VAL A 1 91 ? -36.491 -8.695 57.877 1.00 93.25 91 VAL A CA 1
ATOM 695 C C . VAL A 1 91 ? -35.177 -9.050 58.565 1.00 93.25 91 VAL A C 1
ATOM 697 O O . VAL A 1 91 ? -35.038 -8.966 59.787 1.00 93.25 91 VAL A O 1
ATOM 700 N N . LEU A 1 92 ? -34.175 -9.413 57.771 1.00 95.31 92 LEU A N 1
ATOM 701 C CA . LEU A 1 92 ? -32.888 -9.878 58.262 1.00 95.31 92 LEU A CA 1
ATOM 702 C C . LEU A 1 92 ? -31.933 -8.715 58.554 1.00 95.31 92 LEU A C 1
ATOM 704 O O . LEU A 1 92 ? -31.791 -7.765 57.782 1.00 95.31 92 LEU A O 1
ATOM 708 N N . LYS A 1 93 ? -31.195 -8.842 59.659 1.00 96.19 93 LYS A N 1
ATOM 709 C CA . LYS A 1 93 ? -29.938 -8.109 59.905 1.00 96.19 93 LYS A CA 1
ATOM 710 C C . LYS A 1 93 ? -28.694 -8.968 59.661 1.00 96.19 93 LYS A C 1
ATOM 712 O O . LYS A 1 93 ? -27.574 -8.484 59.801 1.00 96.19 93 LYS A O 1
ATOM 717 N N . THR A 1 94 ? -28.888 -10.247 59.340 1.00 96.69 94 THR A N 1
ATOM 718 C CA . THR A 1 94 ? -27.806 -11.218 59.169 1.00 96.69 94 THR A CA 1
ATOM 719 C C . THR A 1 94 ? -27.006 -10.939 57.905 1.00 96.69 94 THR A C 1
ATOM 721 O O . THR A 1 94 ? -27.526 -10.465 56.885 1.00 96.69 94 THR A O 1
ATOM 724 N N . VAL A 1 95 ? -25.717 -11.251 57.990 1.00 97.56 95 VAL A N 1
ATOM 725 C CA . VAL A 1 95 ? -24.732 -10.985 56.949 1.00 97.56 95 VAL A CA 1
ATOM 726 C C . VAL A 1 95 ? -23.898 -12.237 56.744 1.00 97.56 95 VAL A C 1
ATOM 728 O O . VAL A 1 95 ? -23.451 -12.861 57.709 1.00 97.56 95 VAL A O 1
ATOM 731 N N . GLU A 1 96 ? -23.693 -12.598 55.486 1.00 97.56 96 GLU A N 1
ATOM 732 C CA . GLU A 1 96 ? -22.948 -13.792 55.104 1.00 97.56 96 GLU A CA 1
ATOM 733 C C . GLU A 1 96 ? -21.891 -13.449 54.054 1.00 97.56 96 GLU A C 1
ATOM 735 O O . GLU A 1 96 ? -22.113 -12.613 53.177 1.00 97.56 96 GLU A O 1
ATOM 740 N N . LEU A 1 97 ? -20.729 -14.091 54.156 1.00 96.75 97 LEU A N 1
ATOM 741 C CA . LEU A 1 97 ? -19.642 -14.010 53.189 1.00 96.75 97 LEU A CA 1
ATOM 742 C C . LEU A 1 97 ? -19.545 -15.317 52.410 1.00 96.75 97 LEU A C 1
ATOM 744 O O . LEU A 1 97 ? -19.387 -16.378 53.012 1.00 96.75 97 LEU A O 1
ATOM 748 N N . TYR A 1 98 ? -19.551 -15.226 51.085 1.00 97.25 98 TYR A N 1
ATOM 749 C CA . TYR A 1 98 ? -19.187 -16.333 50.209 1.00 97.25 98 TYR A CA 1
ATOM 750 C C . TYR A 1 98 ? -17.718 -16.233 49.813 1.00 97.25 98 TYR A C 1
ATOM 752 O O . TYR A 1 98 ? -17.270 -15.201 49.298 1.00 97.25 98 TYR A O 1
ATOM 760 N N . ASP A 1 99 ? -16.974 -17.313 50.034 1.00 95.44 99 ASP A N 1
ATOM 761 C CA . ASP A 1 99 ? -15.607 -17.459 49.554 1.00 95.44 99 ASP A CA 1
ATOM 762 C C . ASP A 1 99 ? -15.593 -18.286 48.255 1.00 95.44 99 ASP A C 1
ATOM 764 O O . ASP A 1 99 ? -15.801 -19.501 48.307 1.00 95.44 99 ASP A O 1
ATOM 768 N N . PRO A 1 100 ? -15.343 -17.667 47.084 1.00 94.50 100 PRO A N 1
ATOM 769 C CA . PRO A 1 100 ? -15.375 -18.373 45.807 1.00 94.50 100 PRO A CA 1
ATOM 770 C C . PRO A 1 100 ? -14.194 -19.327 45.589 1.00 94.50 100 PRO A C 1
ATOM 772 O O . PRO A 1 100 ? -14.229 -20.084 44.624 1.00 94.50 100 PRO A O 1
ATOM 775 N N . LEU A 1 101 ? -13.148 -19.290 46.426 1.00 92.19 101 LEU A N 1
ATOM 776 C CA . LEU A 1 101 ? -12.000 -20.197 46.297 1.00 92.19 101 LEU A CA 1
ATOM 777 C C . LEU A 1 101 ? -12.294 -21.580 46.874 1.00 92.19 101 LEU A C 1
ATOM 779 O O . LEU A 1 101 ? -11.827 -22.581 46.338 1.00 92.19 101 LEU A O 1
ATOM 783 N N . ILE A 1 102 ? -13.048 -21.621 47.972 1.00 93.94 102 ILE A N 1
ATOM 784 C CA . ILE A 1 102 ? -13.442 -22.863 48.650 1.00 93.94 102 ILE A CA 1
ATOM 785 C C . ILE A 1 102 ? -14.924 -23.193 48.462 1.00 93.94 102 ILE A C 1
ATOM 787 O O . ILE A 1 102 ? -15.368 -24.233 48.935 1.00 93.94 102 ILE A O 1
ATOM 791 N N . GLU A 1 103 ? -15.671 -22.312 47.791 1.00 94.50 103 GLU A N 1
ATOM 792 C CA . GLU A 1 103 ? -17.104 -22.438 47.516 1.00 94.50 103 GLU A CA 1
ATOM 793 C C . GLU A 1 103 ? -17.925 -22.658 48.801 1.00 94.50 103 GLU A C 1
ATOM 795 O O . GLU A 1 103 ? -18.763 -23.551 48.879 1.00 94.50 103 GLU A O 1
ATOM 800 N N . LYS A 1 104 ? -17.654 -21.854 49.843 1.00 95.88 104 LYS A N 1
ATOM 801 C CA . LYS A 1 104 ? -18.308 -21.958 51.160 1.00 95.88 104 LYS A CA 1
ATOM 802 C C . LYS A 1 104 ? -18.844 -20.633 51.678 1.00 95.88 104 LYS A C 1
ATOM 804 O O . LYS A 1 104 ? -18.241 -19.578 51.462 1.00 95.88 104 LYS A O 1
ATOM 809 N N . TRP A 1 105 ? -19.943 -20.721 52.426 1.00 97.38 105 TRP A N 1
ATOM 810 C CA . TRP A 1 105 ? -20.530 -19.597 53.154 1.00 97.38 105 TRP A CA 1
ATOM 811 C C . TRP A 1 105 ? -20.011 -19.505 54.588 1.00 97.38 105 TRP A C 1
ATOM 813 O O . TRP A 1 105 ? -19.825 -20.506 55.279 1.00 97.38 105 TRP A O 1
ATOM 823 N N . LYS A 1 106 ? -19.819 -18.275 55.061 1.00 95.69 106 LYS A N 1
ATOM 824 C CA . LYS A 1 106 ? -19.435 -17.950 56.436 1.00 95.69 106 LYS A CA 1
ATOM 825 C C . LYS A 1 106 ? -20.365 -16.870 56.986 1.00 95.69 106 LYS A C 1
ATOM 827 O O . LYS A 1 106 ? -20.469 -15.792 56.405 1.00 95.69 106 LYS A O 1
ATOM 832 N N . ASN A 1 107 ? -20.974 -17.122 58.143 1.00 95.12 107 ASN A N 1
ATOM 833 C CA . ASN A 1 107 ? -21.683 -16.086 58.897 1.00 95.12 107 ASN A CA 1
ATOM 834 C C . ASN A 1 107 ? -20.683 -15.079 59.482 1.00 95.12 107 ASN A C 1
ATOM 836 O O . ASN A 1 107 ? -19.678 -15.476 60.076 1.00 95.12 107 ASN A O 1
ATOM 840 N N . VAL A 1 108 ? -20.979 -13.788 59.347 1.00 95.19 108 VAL A N 1
ATOM 841 C CA . VAL A 1 108 ? -20.204 -12.702 59.965 1.00 95.19 108 VAL A CA 1
ATOM 842 C C . VAL A 1 108 ? -21.095 -11.838 60.853 1.00 95.19 108 VAL A C 1
ATOM 844 O O . VAL A 1 108 ? -22.300 -12.075 60.971 1.00 95.19 108 VAL A O 1
ATOM 847 N N . SER A 1 109 ? -20.498 -10.843 61.513 1.00 94.38 109 SER A N 1
ATOM 848 C CA . SER A 1 109 ? -21.220 -9.887 62.352 1.00 94.38 109 SER A CA 1
ATOM 849 C C . SER A 1 109 ? -22.435 -9.316 61.618 1.00 94.38 109 SER A C 1
ATOM 851 O O . SER A 1 109 ? -22.339 -8.885 60.467 1.00 94.38 109 SER A O 1
ATOM 853 N N . SER A 1 110 ? -23.584 -9.313 62.292 1.00 96.00 110 SER A N 1
ATOM 854 C CA . SER A 1 110 ? -24.826 -8.753 61.754 1.00 96.00 110 SER A CA 1
ATOM 855 C C . SER A 1 110 ? -24.777 -7.225 61.699 1.00 96.00 110 SER A C 1
ATOM 857 O O . SER A 1 110 ? -24.098 -6.600 62.514 1.00 96.00 110 SER A O 1
ATOM 859 N N . MET A 1 111 ? -25.546 -6.640 60.778 1.00 96.12 111 MET A N 1
ATOM 860 C CA . MET A 1 111 ? -25.816 -5.198 60.752 1.00 96.12 111 MET A CA 1
ATOM 861 C C . MET A 1 111 ? -26.489 -4.750 62.054 1.00 96.12 111 MET A C 1
ATOM 863 O O . MET A 1 111 ? -27.130 -5.556 62.741 1.00 96.12 111 MET A O 1
ATOM 867 N N . ILE A 1 112 ? -26.396 -3.457 62.374 1.00 93.69 112 ILE A N 1
ATOM 868 C CA . ILE A 1 112 ? -27.093 -2.887 63.531 1.00 93.69 112 ILE A CA 1
ATOM 869 C C . ILE A 1 112 ? -28.602 -2.864 63.274 1.00 93.69 112 ILE A C 1
ATOM 871 O O . ILE A 1 112 ? -29.369 -3.301 64.134 1.00 93.69 112 ILE A O 1
ATOM 875 N N . HIS A 1 113 ? -29.030 -2.439 62.081 1.00 91.62 113 HIS A N 1
ATOM 876 C CA . HIS A 1 113 ? -30.442 -2.427 61.692 1.00 91.62 113 HIS A CA 1
ATOM 877 C C . HIS A 1 113 ? -30.754 -3.532 60.680 1.00 91.62 113 HIS A C 1
ATOM 879 O O . HIS A 1 113 ? -30.037 -3.720 59.693 1.00 91.62 113 HIS A O 1
ATOM 885 N N . SER A 1 114 ? -31.859 -4.246 60.905 1.00 94.38 114 SER A N 1
ATOM 886 C CA . SER A 1 114 ? -32.452 -5.138 59.904 1.00 94.38 114 SER A CA 1
ATOM 887 C C . SER A 1 114 ? -32.977 -4.314 58.739 1.00 94.38 114 SER A C 1
ATOM 889 O O . SER A 1 114 ? -33.668 -3.323 58.980 1.00 94.38 114 SER A O 1
ATOM 891 N N . ARG A 1 115 ? -32.677 -4.715 57.502 1.00 94.69 115 ARG A N 1
ATOM 892 C CA . ARG A 1 115 ? -33.125 -3.981 56.315 1.00 94.69 115 ARG A CA 1
ATOM 893 C C . ARG A 1 115 ? -33.303 -4.870 55.087 1.00 94.69 115 ARG A C 1
ATOM 895 O O . ARG A 1 115 ? -32.543 -5.818 54.884 1.00 94.69 115 ARG A O 1
ATOM 902 N N . TYR A 1 116 ? -34.280 -4.525 54.256 1.00 92.62 116 TYR A N 1
ATOM 903 C CA . TYR A 1 116 ? -34.454 -5.040 52.895 1.00 92.62 116 TYR A CA 1
ATOM 904 C C . TYR A 1 116 ? -34.725 -3.891 51.914 1.00 92.62 116 TYR A C 1
ATOM 906 O O . TYR A 1 116 ? -35.116 -2.793 52.322 1.00 92.62 116 TYR A O 1
ATOM 914 N N . GLY A 1 117 ? -34.475 -4.112 50.618 1.00 88.81 117 GLY A N 1
ATOM 915 C CA . GLY A 1 117 ? -34.610 -3.059 49.600 1.00 88.81 117 GLY A CA 1
ATOM 916 C C . GLY A 1 117 ? -33.639 -1.883 49.790 1.00 88.81 117 GLY A C 1
ATOM 917 O O . GLY A 1 117 ? -33.909 -0.771 49.332 1.00 88.81 117 GLY A O 1
ATOM 918 N N . HIS A 1 118 ? -32.540 -2.108 50.512 1.00 95.25 118 HIS A N 1
ATOM 919 C CA . HIS A 1 118 ? -31.432 -1.171 50.703 1.00 95.25 118 HIS A CA 1
ATOM 920 C C . HIS A 1 118 ? -30.428 -1.250 49.551 1.00 95.25 118 HIS A C 1
ATOM 922 O O . HIS A 1 118 ? -30.494 -2.146 48.712 1.00 95.25 118 HIS A O 1
ATOM 928 N N . THR A 1 119 ? -29.453 -0.341 49.537 1.00 96.81 119 THR A N 1
ATOM 929 C CA . THR A 1 119 ? -28.286 -0.429 48.646 1.00 96.81 119 THR A CA 1
ATOM 930 C C . THR A 1 119 ? -27.018 -0.753 49.434 1.00 96.81 119 THR A C 1
ATOM 932 O O . THR A 1 119 ? -26.917 -0.437 50.622 1.00 96.81 119 THR A O 1
ATOM 935 N N . ALA A 1 120 ? -26.050 -1.403 48.782 1.00 97.19 120 ALA A N 1
ATOM 936 C CA . ALA A 1 120 ? -24.729 -1.689 49.335 1.00 97.19 120 ALA A CA 1
ATOM 937 C C . ALA A 1 120 ? -23.646 -1.354 48.299 1.00 97.19 120 ALA A C 1
ATOM 939 O O . ALA A 1 120 ? -23.632 -1.917 47.204 1.00 97.19 120 ALA A O 1
ATOM 940 N N . THR A 1 121 ? -22.754 -0.419 48.632 1.00 97.56 121 THR A N 1
ATOM 941 C CA . THR A 1 121 ? -21.730 0.116 47.720 1.00 97.56 121 THR A CA 1
ATOM 942 C C . THR A 1 121 ? -20.333 -0.145 48.276 1.00 97.56 121 THR A C 1
ATOM 944 O O . THR A 1 121 ? -20.023 0.294 49.383 1.00 97.56 121 THR A O 1
ATOM 947 N N . LEU A 1 122 ? -19.469 -0.824 47.512 1.00 97.19 122 LEU A N 1
ATOM 948 C CA . LEU A 1 122 ? -18.045 -0.931 47.844 1.00 97.19 122 LEU A CA 1
ATOM 949 C C . LEU A 1 122 ? -17.369 0.426 47.615 1.00 97.19 122 LEU A C 1
ATOM 951 O O . LEU A 1 122 ? -17.401 0.958 46.508 1.00 97.19 122 LEU A O 1
ATOM 955 N N . LEU A 1 123 ? -16.756 0.978 48.655 1.00 96.56 123 LEU A N 1
ATOM 956 C CA . LEU A 1 123 ? -16.060 2.258 48.617 1.00 96.56 123 LEU A CA 1
ATOM 957 C C . LEU A 1 123 ? -14.591 2.098 48.202 1.00 96.56 123 LEU A C 1
ATOM 959 O O . LEU A 1 123 ? -13.996 1.026 48.314 1.00 96.56 123 LEU A O 1
ATOM 963 N N . THR A 1 12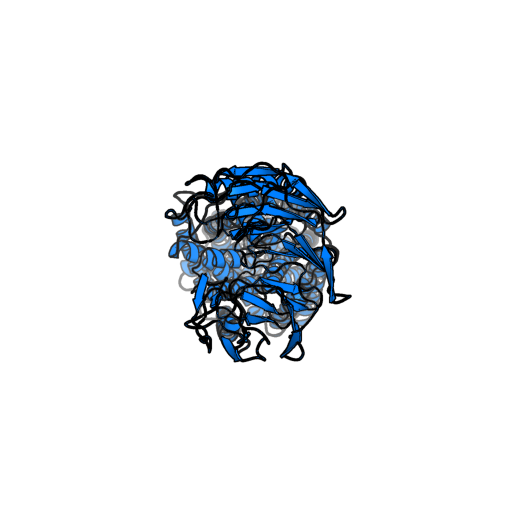4 ? -13.961 3.205 47.801 1.00 93.50 124 THR A N 1
ATOM 964 C CA . THR A 1 124 ? -12.533 3.252 47.426 1.00 93.50 124 THR A CA 1
ATOM 965 C C . THR A 1 124 ? -11.584 2.883 48.571 1.00 93.50 124 THR A C 1
ATOM 967 O O . THR A 1 124 ? -10.457 2.468 48.321 1.00 93.50 124 THR A O 1
ATOM 970 N N . ASN A 1 125 ? -12.040 2.980 49.823 1.00 91.69 125 ASN A N 1
ATOM 971 C CA . ASN A 1 125 ? -11.311 2.550 51.019 1.00 91.69 125 ASN A CA 1
ATOM 972 C C . ASN A 1 125 ? -11.578 1.079 51.409 1.00 91.69 125 ASN A C 1
ATOM 974 O O . ASN A 1 125 ? -11.285 0.690 52.536 1.00 91.69 125 ASN A O 1
ATOM 978 N N . ALA A 1 126 ? -12.153 0.283 50.502 1.00 94.19 126 ALA A N 1
ATOM 979 C CA . ALA A 1 126 ? -12.503 -1.130 50.673 1.00 94.19 126 ALA A CA 1
ATOM 980 C C . ALA A 1 126 ? -13.598 -1.448 51.714 1.00 94.19 126 ALA A C 1
ATOM 982 O O . ALA A 1 126 ? -13.905 -2.622 51.916 1.00 94.19 126 ALA A O 1
ATOM 983 N N . LYS A 1 127 ? -14.231 -0.444 52.335 1.00 96.75 127 LYS A N 1
ATOM 984 C CA . LYS A 1 127 ? -15.419 -0.644 53.183 1.00 96.75 127 LYS A CA 1
ATOM 985 C C . LYS A 1 127 ? -16.684 -0.746 52.336 1.00 96.75 127 LYS A C 1
ATOM 987 O O . LYS A 1 127 ? -16.741 -0.191 51.240 1.00 96.75 127 LYS A O 1
ATOM 992 N N . VAL A 1 128 ? -17.715 -1.414 52.849 1.00 97.81 128 VAL A N 1
ATOM 993 C CA . VAL A 1 128 ? -19.034 -1.469 52.196 1.00 97.81 128 VAL A CA 1
ATOM 994 C C . VAL A 1 128 ? -19.995 -0.543 52.921 1.00 97.81 128 VAL A C 1
ATOM 996 O O . VAL A 1 128 ? -20.230 -0.705 54.115 1.00 97.81 128 VAL A O 1
ATOM 999 N N . LEU A 1 129 ? -20.544 0.424 52.194 1.00 98.00 129 LEU A N 1
ATOM 1000 C CA . LEU A 1 129 ? -21.558 1.348 52.682 1.00 98.00 129 LEU A CA 1
ATOM 1001 C C . LEU A 1 129 ? -22.949 0.793 52.395 1.00 98.00 129 LEU A C 1
ATOM 1003 O O . LEU A 1 129 ? -23.315 0.628 51.232 1.00 98.00 129 LEU A O 1
ATOM 1007 N N . VAL A 1 130 ? -23.713 0.541 53.452 1.00 97.94 130 VAL A N 1
ATOM 1008 C CA . VAL A 1 130 ? -25.090 0.053 53.399 1.00 97.94 130 VAL A CA 1
ATOM 1009 C C . VAL A 1 130 ? -26.049 1.170 53.792 1.00 97.94 130 VAL A C 1
ATOM 1011 O O . VAL A 1 130 ? -25.867 1.794 54.836 1.00 97.94 130 VAL A O 1
ATOM 1014 N N . ILE A 1 131 ? -27.052 1.439 52.950 1.00 96.00 131 ILE A N 1
ATOM 1015 C CA . ILE A 1 131 ? -27.856 2.667 53.027 1.00 96.00 131 ILE A CA 1
ATOM 1016 C C . ILE A 1 131 ? -29.346 2.361 52.869 1.00 96.00 131 ILE A C 1
ATOM 1018 O O . ILE A 1 131 ? -29.750 1.666 51.935 1.00 96.00 131 ILE A O 1
ATOM 1022 N N . GLY A 1 132 ? -30.164 2.941 53.751 1.00 94.44 132 GLY A N 1
ATOM 1023 C CA . GLY A 1 132 ? -31.625 2.953 53.645 1.00 94.44 132 GLY A CA 1
ATOM 1024 C C . GLY A 1 132 ? -32.275 1.566 53.642 1.00 94.44 132 GLY A C 1
ATOM 1025 O O . GLY A 1 132 ? -31.787 0.646 54.296 1.00 94.44 132 GLY A O 1
ATOM 1026 N N . GLY A 1 133 ? -33.382 1.411 52.923 1.00 93.06 133 GLY A N 1
ATOM 1027 C CA . GLY A 1 133 ? -34.227 0.212 52.965 1.00 93.06 133 GLY A CA 1
ATOM 1028 C C . GLY A 1 133 ? -35.336 0.314 54.014 1.00 93.06 133 GLY A C 1
ATOM 1029 O O . GLY A 1 133 ? -35.587 1.392 54.549 1.00 93.06 133 GLY A O 1
ATOM 1030 N N . GLN A 1 134 ? -36.016 -0.800 54.275 1.00 89.75 134 GLN A N 1
ATOM 1031 C CA . GLN A 1 134 ? -37.102 -0.903 55.258 1.00 89.75 134 GLN A CA 1
ATOM 1032 C C . GLN A 1 134 ? -36.753 -1.901 56.358 1.00 89.75 134 GLN A C 1
ATOM 1034 O O . GLN A 1 134 ? -36.182 -2.952 56.065 1.00 89.75 134 GLN A O 1
ATOM 1039 N N . ASP A 1 135 ? -37.094 -1.580 57.604 1.00 90.25 135 ASP A N 1
ATOM 1040 C CA . ASP A 1 135 ? -36.895 -2.474 58.748 1.00 90.25 135 ASP A CA 1
ATOM 1041 C C . ASP A 1 135 ? -38.062 -3.455 58.965 1.00 90.25 135 ASP A C 1
ATOM 1043 O O . ASP A 1 135 ? -39.026 -3.499 58.201 1.00 90.25 135 ASP A O 1
ATOM 1047 N N . SER A 1 136 ? -37.975 -4.261 60.027 1.00 87.19 136 SER A N 1
ATOM 1048 C CA . SER A 1 136 ? -39.003 -5.239 60.415 1.00 87.19 136 SER A CA 1
ATOM 1049 C C . SER A 1 136 ? -40.356 -4.618 60.772 1.00 87.19 136 SER A C 1
ATOM 1051 O O . SER A 1 136 ? -41.378 -5.296 60.693 1.00 87.19 136 SER A O 1
ATOM 1053 N N . THR A 1 137 ? -40.389 -3.329 61.113 1.00 84.75 137 THR A N 1
ATOM 1054 C CA . THR A 1 137 ? -41.619 -2.561 61.350 1.00 84.75 137 THR A CA 1
ATOM 1055 C C . THR A 1 137 ? -42.136 -1.861 60.090 1.00 84.75 137 THR A C 1
ATOM 1057 O O . THR A 1 137 ? -43.121 -1.130 60.159 1.00 84.75 137 THR A O 1
ATOM 1060 N N . ARG A 1 138 ? -41.503 -2.116 58.933 1.00 80.94 138 ARG A N 1
ATOM 1061 C CA . ARG A 1 138 ? -41.757 -1.480 57.628 1.00 80.94 138 ARG A CA 1
ATOM 1062 C C . ARG A 1 138 ? -41.484 0.024 57.607 1.00 80.94 138 ARG A C 1
ATOM 1064 O O . ARG A 1 138 ? -41.922 0.712 56.684 1.00 80.94 138 ARG A O 1
ATOM 1071 N N . ASN A 1 139 ? -40.725 0.529 58.578 1.00 87.50 139 ASN A N 1
ATOM 1072 C CA . ASN A 1 139 ? -40.273 1.910 58.565 1.00 87.50 139 ASN A CA 1
ATOM 1073 C C . ASN A 1 139 ? -39.149 2.064 57.543 1.00 87.50 139 ASN A C 1
ATOM 1075 O O . ASN A 1 139 ? -38.215 1.258 57.499 1.00 87.50 139 ASN A O 1
ATOM 1079 N N . VAL A 1 140 ? -39.240 3.105 56.715 1.00 88.81 140 VAL A N 1
ATOM 1080 C CA . VAL A 1 140 ? -38.171 3.455 55.781 1.00 88.81 140 VAL A CA 1
ATOM 1081 C C . VAL A 1 140 ? -37.027 4.089 56.564 1.00 88.81 140 VAL A C 1
ATOM 1083 O O . VAL A 1 140 ? -37.224 4.987 57.378 1.00 88.81 140 VAL A O 1
ATOM 1086 N N . LEU A 1 141 ? -35.814 3.606 56.324 1.00 92.62 141 LEU A N 1
ATOM 1087 C CA . LEU A 1 141 ? -34.626 4.017 57.054 1.00 92.62 141 LEU A CA 1
ATOM 1088 C C . LEU A 1 141 ? -33.904 5.158 56.327 1.00 92.62 141 LEU A C 1
ATOM 1090 O O . LEU A 1 141 ? -33.710 5.125 55.109 1.00 92.62 141 LEU A O 1
ATOM 1094 N N . ASN A 1 142 ? -33.417 6.135 57.092 1.00 93.94 142 ASN A N 1
ATOM 1095 C CA . ASN A 1 142 ? -32.388 7.084 56.653 1.00 93.94 142 ASN A CA 1
ATOM 1096 C C . ASN A 1 142 ? -30.981 6.706 57.158 1.00 93.94 142 ASN A C 1
ATOM 1098 O O . ASN A 1 142 ? -30.002 7.387 56.851 1.00 93.94 142 ASN A O 1
ATOM 1102 N N . SER A 1 143 ? -30.867 5.626 57.938 1.00 95.44 143 SER A N 1
ATOM 1103 C CA . SER A 1 143 ? -29.608 5.191 58.536 1.00 95.44 143 SER A CA 1
ATOM 1104 C C . SER A 1 143 ? -28.664 4.578 57.501 1.00 95.44 143 SER A C 1
ATOM 1106 O O . SER A 1 143 ? -29.088 3.853 56.588 1.00 95.44 143 SER A O 1
ATOM 1108 N N . ALA A 1 144 ? -27.371 4.839 57.689 1.00 96.75 144 ALA A N 1
ATOM 1109 C CA . ALA A 1 144 ? -26.293 4.240 56.920 1.00 96.75 144 ALA A CA 1
ATOM 1110 C C . ALA A 1 144 ? -25.233 3.632 57.847 1.00 96.75 144 ALA A C 1
ATOM 1112 O O . ALA A 1 144 ? -24.934 4.152 58.925 1.00 96.75 144 ALA A O 1
ATOM 1113 N N . GLU A 1 145 ? -24.660 2.514 57.417 1.00 97.06 145 GLU A N 1
ATOM 1114 C CA . GLU A 1 145 ? -23.688 1.741 58.187 1.00 97.06 145 GLU A CA 1
ATOM 1115 C C . GLU A 1 145 ? -22.539 1.291 57.278 1.00 97.06 145 GLU A C 1
ATOM 1117 O O . GLU A 1 145 ? -22.730 1.037 56.088 1.00 97.06 145 GLU A O 1
ATOM 1122 N N . LEU A 1 146 ? -21.334 1.206 57.836 1.00 97.12 146 LEU A N 1
ATOM 1123 C CA . LEU A 1 146 ? -20.126 0.764 57.148 1.00 97.12 146 LEU A CA 1
ATOM 1124 C C . LEU A 1 146 ? -19.706 -0.605 57.673 1.00 97.12 146 LEU A C 1
ATOM 1126 O O . LEU A 1 146 ? -19.466 -0.758 58.871 1.00 97.12 146 LEU A O 1
ATOM 1130 N N . PHE A 1 147 ? -19.551 -1.566 56.770 1.00 97.38 147 PHE A N 1
ATOM 1131 C CA . PHE A 1 147 ? -18.870 -2.824 57.047 1.00 97.38 147 PHE A CA 1
ATOM 1132 C C . PHE A 1 147 ? -17.393 -2.700 56.693 1.00 97.38 147 PHE A C 1
ATOM 1134 O O . PHE A 1 147 ? -17.051 -2.257 55.592 1.00 97.38 147 PHE A O 1
ATOM 1141 N N . ASP A 1 148 ? -16.526 -3.113 57.611 1.00 95.75 148 ASP A N 1
ATOM 1142 C CA . ASP A 1 148 ? -15.092 -3.232 57.378 1.00 95.75 148 ASP A CA 1
ATOM 1143 C C . ASP A 1 148 ? -14.725 -4.709 57.147 1.00 95.75 148 ASP A C 1
ATOM 1145 O O . ASP A 1 148 ? -14.725 -5.496 58.097 1.00 95.75 148 ASP A O 1
ATOM 1149 N N . PRO A 1 149 ? -14.401 -5.118 55.903 1.00 94.50 149 PRO A N 1
ATOM 1150 C CA . PRO A 1 149 ? -14.054 -6.505 55.607 1.00 94.50 149 PRO A CA 1
ATOM 1151 C C . PRO A 1 149 ? -12.782 -7.011 56.287 1.00 94.50 149 PRO A C 1
ATOM 1153 O O . PRO A 1 149 ? -12.583 -8.221 56.342 1.00 94.50 149 PRO A O 1
ATOM 1156 N N . SER A 1 150 ? -11.901 -6.119 56.753 1.00 92.69 150 SER A N 1
ATOM 1157 C CA . SER A 1 150 ? -10.642 -6.519 57.391 1.00 92.69 150 SER A CA 1
ATOM 1158 C C . SER A 1 150 ? -10.843 -6.962 58.839 1.00 92.69 150 SER A C 1
ATOM 1160 O O . SER A 1 150 ? -10.148 -7.860 59.311 1.00 92.69 150 SER A O 1
ATOM 1162 N N . THR A 1 151 ? -11.820 -6.367 59.523 1.00 93.75 151 THR A N 1
ATOM 1163 C CA . THR A 1 151 ? -12.165 -6.668 60.917 1.00 93.75 151 THR A CA 1
ATOM 1164 C C . THR A 1 151 ? -13.474 -7.439 61.057 1.00 93.75 151 THR A C 1
ATOM 1166 O O . THR A 1 151 ? -13.775 -7.914 62.146 1.00 93.75 151 THR A O 1
ATOM 1169 N N . GLU A 1 152 ? -14.255 -7.565 59.979 1.00 94.38 152 GLU A N 1
ATOM 1170 C CA . GLU A 1 152 ? -15.603 -8.147 59.965 1.00 94.38 152 GLU A CA 1
ATOM 1171 C C . GLU A 1 152 ? -16.555 -7.464 60.972 1.00 94.38 152 GLU A C 1
ATOM 1173 O O . GLU A 1 152 ? -17.415 -8.105 61.584 1.00 94.38 152 GLU A O 1
ATOM 1178 N N . THR A 1 153 ? -16.407 -6.145 61.152 1.00 94.38 153 THR A N 1
ATOM 11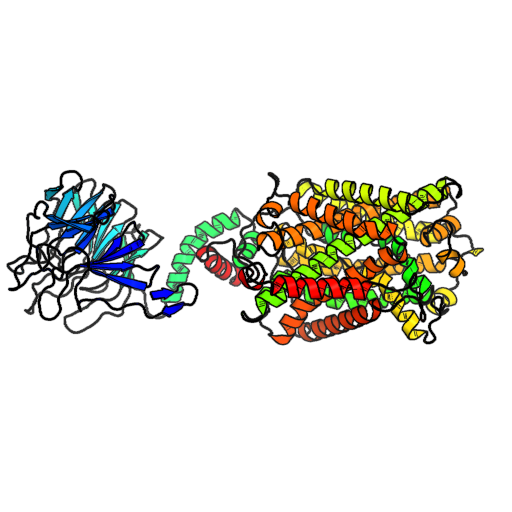79 C CA . THR A 1 153 ? -17.208 -5.330 62.081 1.00 94.38 153 THR A CA 1
ATOM 1180 C C . THR A 1 153 ? -18.017 -4.247 61.368 1.00 94.38 153 THR A C 1
ATOM 1182 O O . THR A 1 153 ? -17.701 -3.831 60.252 1.00 94.38 153 THR A O 1
ATOM 1185 N N . TRP A 1 154 ? -19.074 -3.783 62.040 1.00 97.12 154 TRP A N 1
ATOM 1186 C CA . TRP A 1 154 ? -19.962 -2.718 61.573 1.00 97.12 154 TRP A CA 1
ATOM 1187 C C . TRP A 1 154 ? -19.747 -1.427 62.362 1.00 97.12 154 TRP A C 1
ATOM 1189 O O . TRP A 1 154 ? -19.465 -1.449 63.560 1.00 97.12 154 TRP A O 1
ATOM 1199 N N . THR A 1 155 ? -19.888 -0.282 61.699 1.00 95.75 155 THR A N 1
ATOM 1200 C CA . THR A 1 155 ? -19.838 1.045 62.327 1.00 95.75 155 THR A CA 1
ATOM 1201 C C . THR A 1 155 ? -20.922 1.939 61.738 1.00 95.75 155 THR A C 1
ATOM 1203 O O . THR A 1 155 ? -21.074 2.013 60.520 1.00 95.75 155 THR A O 1
ATOM 1206 N N . ILE A 1 156 ? -21.671 2.638 62.589 1.00 95.12 156 ILE A N 1
ATOM 1207 C CA . ILE A 1 156 ? -22.675 3.617 62.153 1.00 95.12 156 ILE A CA 1
ATOM 1208 C C . ILE A 1 156 ? -21.955 4.853 61.590 1.00 95.12 156 ILE A C 1
ATOM 1210 O O . ILE A 1 156 ? -20.989 5.328 62.188 1.00 95.12 156 ILE A O 1
ATOM 1214 N N . THR A 1 157 ? -22.419 5.371 60.451 1.00 95.56 157 THR A N 1
ATOM 1215 C CA . THR A 1 157 ? -21.940 6.636 59.863 1.00 95.56 157 THR A CA 1
ATOM 1216 C C . THR A 1 157 ? -23.066 7.678 59.847 1.00 95.56 157 THR A C 1
ATOM 1218 O O . THR A 1 157 ? -24.133 7.441 60.411 1.00 95.56 157 THR A O 1
ATOM 1221 N N . GLY A 1 158 ? -22.845 8.855 59.252 1.00 92.56 158 GLY A N 1
ATOM 1222 C CA . GLY A 1 158 ? -23.888 9.873 59.121 1.00 92.56 158 GLY A CA 1
ATOM 1223 C C . GLY A 1 158 ? -25.153 9.332 58.441 1.00 92.56 158 GLY A C 1
ATOM 1224 O O . GLY A 1 158 ? -25.070 8.474 57.561 1.00 92.56 158 GLY A O 1
ATOM 1225 N N . SER A 1 159 ? -26.318 9.855 58.826 1.00 94.12 159 SER A N 1
ATOM 1226 C CA . SER A 1 159 ? -27.619 9.495 58.240 1.00 94.12 159 SER A CA 1
ATOM 1227 C C . SER A 1 159 ? -27.972 10.378 57.044 1.00 94.12 159 SER A C 1
ATOM 1229 O O . SER A 1 159 ? -27.613 11.559 57.018 1.00 94.12 159 SER A O 1
ATOM 1231 N N . MET A 1 160 ? -28.707 9.811 56.084 1.00 93.81 160 MET A N 1
ATOM 1232 C CA . MET A 1 160 ? -29.317 10.564 54.986 1.00 93.81 160 MET A CA 1
ATOM 1233 C C . MET A 1 160 ? -30.289 11.618 55.525 1.00 93.81 160 MET A C 1
ATOM 1235 O O . MET A 1 160 ? -30.881 11.458 56.595 1.00 93.81 160 MET A O 1
ATOM 1239 N N . ILE A 1 161 ? -30.478 12.682 54.751 1.00 91.50 161 ILE A N 1
ATOM 1240 C CA . ILE A 1 161 ? -31.426 13.758 55.042 1.00 91.50 161 ILE A CA 1
ATOM 1241 C C . ILE A 1 161 ? -32.857 13.253 54.853 1.00 91.50 161 ILE A C 1
ATOM 1243 O O . ILE A 1 161 ? -33.722 13.605 55.647 1.00 91.50 161 ILE A O 1
ATOM 1247 N N . ASN A 1 162 ? -33.091 12.416 53.838 1.00 87.94 162 ASN A N 1
ATOM 1248 C CA . ASN A 1 162 ? -34.381 11.774 53.597 1.00 87.94 162 ASN A CA 1
ATOM 1249 C C . ASN A 1 162 ? -34.244 10.251 53.709 1.00 87.94 162 ASN A C 1
ATOM 1251 O O . ASN A 1 162 ? -33.299 9.659 53.180 1.00 87.94 162 ASN A O 1
ATOM 1255 N N . GLU A 1 163 ? -35.206 9.609 54.360 1.00 90.19 163 GLU A N 1
ATOM 1256 C CA . GLU A 1 163 ? -35.374 8.160 54.372 1.00 90.19 163 GLU A CA 1
ATOM 1257 C C . GLU A 1 163 ? -35.703 7.623 52.974 1.00 90.19 163 GLU A C 1
ATOM 1259 O O . GLU A 1 163 ? -36.449 8.238 52.214 1.00 90.19 163 GLU A O 1
ATOM 1264 N N . ARG A 1 164 ? -35.103 6.491 52.582 1.00 91.31 164 ARG A N 1
ATOM 1265 C CA . ARG A 1 164 ? -35.293 5.922 51.235 1.00 91.31 164 ARG A CA 1
ATOM 1266 C C . ARG A 1 164 ? -35.202 4.406 51.237 1.00 91.31 164 ARG A C 1
ATOM 1268 O O . ARG A 1 164 ? -34.208 3.845 51.693 1.00 91.31 164 ARG A O 1
ATOM 1275 N N . ALA A 1 165 ? -36.138 3.742 50.570 1.00 89.19 165 ALA A N 1
ATOM 1276 C CA . ALA A 1 165 ? -36.027 2.339 50.162 1.00 89.19 165 ALA A CA 1
ATOM 1277 C C . ALA A 1 165 ? -36.129 2.214 48.636 1.00 89.19 165 ALA A C 1
ATOM 1279 O O . ALA A 1 165 ? -36.698 3.090 47.987 1.00 89.19 165 ALA A O 1
ATOM 1280 N N . LYS A 1 166 ? -35.570 1.145 48.052 1.00 88.94 166 LYS A N 1
ATOM 1281 C CA . LYS A 1 166 ? -35.632 0.861 46.599 1.00 88.94 166 LYS A CA 1
ATOM 1282 C C . LYS A 1 166 ? -35.050 1.995 45.731 1.00 88.94 166 LYS A C 1
ATOM 1284 O O . LYS A 1 166 ? -35.485 2.232 44.603 1.00 88.94 166 LYS A O 1
ATOM 1289 N N . HIS A 1 167 ? -34.087 2.722 46.298 1.00 93.00 167 HIS A N 1
ATOM 1290 C CA . HIS A 1 167 ? -33.313 3.779 45.648 1.00 93.00 167 HIS A CA 1
ATOM 1291 C C . HIS A 1 167 ? -32.085 3.193 44.942 1.00 93.00 167 HIS A C 1
ATOM 1293 O O . HIS A 1 167 ? -31.752 2.022 45.125 1.00 93.00 167 HIS A O 1
ATOM 1299 N N . THR A 1 168 ? -31.368 4.022 44.184 1.00 94.94 168 THR A N 1
ATOM 1300 C CA . THR A 1 168 ? -30.059 3.653 43.628 1.00 94.94 168 THR A CA 1
ATOM 1301 C C . THR A 1 168 ? -28.925 4.362 44.357 1.00 94.94 168 THR A C 1
ATOM 1303 O O . THR A 1 168 ? -29.092 5.481 44.841 1.00 94.94 168 THR A O 1
ATOM 1306 N N . ALA A 1 169 ? -27.765 3.706 44.431 1.00 96.44 169 ALA A N 1
ATOM 1307 C CA . ALA A 1 169 ? -26.525 4.272 44.948 1.00 96.44 169 ALA A CA 1
ATOM 1308 C C . ALA A 1 169 ? -25.400 4.056 43.928 1.00 96.44 169 ALA A C 1
ATOM 1310 O O . ALA A 1 169 ? -25.213 2.951 43.422 1.00 96.44 169 ALA A O 1
ATOM 1311 N N . SER A 1 170 ? -24.677 5.121 43.593 1.00 96.38 170 SER A N 1
ATOM 1312 C CA . SER A 1 170 ? -23.640 5.141 42.559 1.00 96.38 170 SER A CA 1
ATOM 1313 C C . SER A 1 170 ? -22.341 5.721 43.113 1.00 96.38 170 SER A C 1
ATOM 1315 O O . SER A 1 170 ? -22.303 6.887 43.507 1.00 96.38 170 SER A O 1
ATOM 1317 N N . LEU A 1 171 ? -21.263 4.929 43.115 1.00 95.81 171 LEU A N 1
ATOM 1318 C CA . LEU A 1 171 ? -19.923 5.411 43.462 1.00 95.81 171 LEU A CA 1
ATOM 1319 C C . LEU A 1 171 ? -19.385 6.312 42.341 1.00 95.81 171 LEU A C 1
ATOM 1321 O O . LEU A 1 171 ? -19.128 5.864 41.224 1.00 95.81 171 LEU A O 1
ATOM 1325 N N . LEU A 1 172 ? -19.197 7.588 42.649 1.00 93.25 172 LEU A N 1
ATOM 1326 C CA . LEU A 1 172 ? -18.635 8.581 41.747 1.00 93.25 172 LEU A CA 1
ATOM 1327 C C . LEU A 1 172 ? -17.104 8.486 41.713 1.00 93.25 172 LEU A C 1
ATOM 1329 O O . LEU A 1 172 ? -16.452 8.025 42.649 1.00 93.25 172 LEU A O 1
ATOM 1333 N N . ARG A 1 173 ? -16.496 9.005 40.641 1.00 89.06 173 ARG A N 1
ATOM 1334 C CA . ARG A 1 173 ? -15.032 8.977 40.439 1.00 89.06 173 ARG A CA 1
ATOM 1335 C C . ARG A 1 173 ? -14.222 9.707 41.504 1.00 89.06 173 ARG A C 1
ATOM 1337 O O . ARG A 1 173 ? -13.055 9.392 41.696 1.00 89.06 173 ARG A O 1
ATOM 1344 N N . ASN A 1 174 ? -14.823 10.691 42.163 1.00 87.94 174 ASN A N 1
ATOM 1345 C CA . ASN A 1 174 ? -14.198 11.413 43.267 1.00 87.94 174 ASN A CA 1
ATOM 1346 C C . ASN A 1 174 ? -14.252 10.638 44.598 1.00 87.94 174 ASN A C 1
ATOM 1348 O O . ASN A 1 174 ? -13.768 11.148 45.599 1.00 87.94 174 ASN A O 1
ATOM 1352 N N . GLY A 1 175 ? -14.827 9.430 44.616 1.00 91.88 175 GLY A N 1
ATOM 1353 C CA . GLY A 1 175 ? -14.971 8.594 45.806 1.00 91.88 175 GLY A CA 1
ATOM 1354 C C . GLY A 1 175 ? -16.273 8.811 46.578 1.00 91.88 175 GLY A C 1
ATOM 1355 O O . GLY A 1 175 ? -16.559 8.034 47.484 1.00 91.88 175 GLY A O 1
ATOM 1356 N N . ASN A 1 176 ? -17.083 9.807 46.215 1.00 95.00 176 ASN A N 1
ATOM 1357 C CA . ASN A 1 176 ? -18.368 10.058 46.864 1.00 95.00 176 ASN A CA 1
ATOM 1358 C C . ASN A 1 176 ? -19.460 9.118 46.338 1.00 95.00 176 ASN A C 1
ATOM 1360 O O . ASN A 1 176 ? -19.363 8.616 45.221 1.00 95.00 176 ASN A O 1
ATOM 1364 N N . VAL A 1 177 ? -20.530 8.908 47.106 1.00 96.81 177 VAL A N 1
ATOM 1365 C CA . VAL A 1 177 ? -21.664 8.064 46.691 1.00 96.81 177 VAL A CA 1
ATOM 1366 C C . VAL A 1 177 ? -22.890 8.933 46.445 1.00 96.81 177 VAL A C 1
ATOM 1368 O O . VAL A 1 177 ? -23.372 9.583 47.367 1.00 96.81 177 VAL A O 1
ATOM 1371 N N . LEU A 1 178 ? -23.390 8.947 45.207 1.00 96.44 178 LEU A N 1
ATOM 1372 C CA . LEU A 1 178 ? -24.669 9.566 44.858 1.00 96.44 178 LEU A CA 1
ATOM 1373 C C . LEU A 1 178 ? -25.802 8.587 45.156 1.00 96.44 178 LEU A C 1
ATOM 1375 O O . LEU A 1 178 ? -25.806 7.483 44.617 1.00 96.44 178 LEU A O 1
ATOM 1379 N N . VAL A 1 179 ? -26.776 9.019 45.946 1.00 95.44 179 VAL A N 1
ATOM 1380 C CA . VAL A 1 179 ? -28.027 8.306 46.198 1.00 95.44 179 VAL A CA 1
ATOM 1381 C C . VAL A 1 179 ? -29.176 9.069 45.556 1.00 95.44 179 VAL A C 1
ATOM 1383 O O . VAL A 1 179 ? -29.310 10.272 45.779 1.00 95.44 179 VAL A O 1
ATOM 1386 N N . ALA A 1 180 ? -30.001 8.388 44.760 1.00 93.75 180 ALA A N 1
ATOM 1387 C CA . ALA A 1 180 ? -31.086 9.017 44.010 1.00 93.75 180 ALA A CA 1
ATOM 1388 C C . ALA A 1 180 ? -32.405 8.235 44.108 1.00 93.75 180 ALA A C 1
ATOM 1390 O O . ALA A 1 180 ? -32.428 7.004 44.039 1.00 93.75 180 ALA A O 1
ATOM 1391 N N . GLY A 1 181 ? -33.506 8.979 44.254 1.00 91.12 181 GLY A N 1
ATOM 1392 C CA . GLY A 1 181 ? -34.879 8.470 44.251 1.00 91.12 181 GLY A CA 1
ATOM 1393 C C . GLY A 1 181 ? -35.210 7.542 45.420 1.00 91.12 181 GLY A C 1
ATOM 1394 O O . GLY A 1 181 ? -34.754 7.766 46.543 1.00 91.12 181 GLY A O 1
ATOM 1395 N N . GLY A 1 182 ? -36.022 6.520 45.152 1.00 88.12 182 GLY A N 1
ATOM 1396 C CA . GLY A 1 182 ? -36.575 5.594 46.143 1.00 88.12 182 GLY A CA 1
ATOM 1397 C C . GLY A 1 182 ? -37.943 6.023 46.673 1.00 88.12 182 GLY A C 1
ATOM 1398 O O . GLY A 1 182 ? -38.407 7.124 46.394 1.00 88.12 182 GLY A O 1
ATOM 1399 N N . GLY A 1 183 ? -38.600 5.135 47.415 1.00 78.31 183 GLY A N 1
ATOM 1400 C CA . GLY A 1 183 ? -39.854 5.415 48.118 1.00 78.31 183 GLY A CA 1
ATOM 1401 C C . GLY A 1 183 ? -39.614 5.805 49.577 1.00 78.31 183 GLY A C 1
ATOM 1402 O O . GLY A 1 183 ? -38.724 5.246 50.227 1.00 78.31 183 GLY A O 1
ATOM 1403 N N . THR A 1 184 ? -40.422 6.740 50.079 1.00 66.00 184 THR A N 1
ATOM 1404 C CA . THR A 1 184 ? -40.424 7.209 51.477 1.00 66.00 184 THR A CA 1
ATOM 1405 C C . THR A 1 184 ? -41.506 6.534 52.341 1.00 66.00 184 THR A C 1
ATOM 1407 O O . THR A 1 184 ? -41.636 6.866 53.511 1.00 66.00 184 THR A O 1
ATOM 1410 N N . GLY A 1 185 ? -42.245 5.540 51.821 1.00 59.94 185 GLY A N 1
ATOM 1411 C CA . GLY A 1 185 ? -43.299 4.812 52.549 1.00 59.94 185 GLY A CA 1
ATOM 1412 C C . GLY A 1 185 ? -43.218 3.283 52.425 1.00 59.94 185 GLY A C 1
ATOM 1413 O O . GLY A 1 185 ? -42.737 2.756 51.422 1.00 59.94 185 GLY A O 1
ATOM 1414 N N . GLY A 1 186 ? -43.655 2.585 53.479 1.00 50.88 186 GLY A N 1
ATOM 1415 C CA . GLY A 1 186 ? -43.729 1.124 53.596 1.00 50.88 186 GLY A CA 1
ATOM 1416 C C . GLY A 1 186 ? -44.660 0.487 52.565 1.00 50.88 186 GLY A C 1
ATOM 1417 O O . GLY A 1 186 ? -45.694 1.055 52.221 1.00 50.88 186 GLY A O 1
ATOM 1418 N N . ASP A 1 187 ? -44.309 -0.704 52.088 1.00 51.62 187 ASP A N 1
ATOM 1419 C CA . ASP A 1 187 ? -45.140 -1.450 51.145 1.00 51.62 187 ASP A CA 1
ATOM 1420 C C . ASP A 1 187 ? -46.564 -1.642 51.721 1.00 51.62 187 ASP A C 1
ATOM 1422 O O . ASP A 1 187 ? -46.713 -2.261 52.780 1.00 51.62 187 ASP A O 1
ATOM 1426 N N . ILE A 1 188 ? -47.584 -1.134 50.994 1.00 43.94 188 ILE A N 1
ATOM 1427 C CA . ILE A 1 188 ? -49.035 -1.474 51.032 1.00 43.94 188 ILE A CA 1
ATOM 1428 C C . ILE A 1 188 ? -50.060 -0.361 51.434 1.00 43.94 188 ILE A C 1
ATOM 1430 O O . ILE A 1 188 ? -51.252 -0.639 51.373 1.00 43.94 188 ILE A O 1
ATOM 1434 N N . PHE A 1 189 ? -49.733 0.913 51.723 1.00 43.34 189 PHE A N 1
ATOM 1435 C CA . PHE A 1 189 ? -50.795 1.940 51.952 1.00 43.34 189 PHE A CA 1
ATOM 1436 C C . PHE A 1 189 ? -50.520 3.345 51.367 1.00 43.34 189 PHE A C 1
ATOM 1438 O O . PHE A 1 189 ? -49.368 3.775 51.325 1.00 43.34 189 PHE A O 1
ATOM 1445 N N . PRO A 1 190 ? -51.574 4.078 50.927 1.00 37.25 190 PRO A N 1
ATOM 1446 C CA . PRO A 1 190 ? -51.452 5.318 50.163 1.00 37.25 190 PRO A CA 1
ATOM 1447 C C . PRO A 1 190 ? -50.981 6.465 51.061 1.00 37.25 190 PRO A C 1
ATOM 1449 O O . PRO A 1 190 ? -51.592 6.740 52.093 1.00 37.25 190 PRO A O 1
ATOM 1452 N N . GLY A 1 191 ? -49.914 7.164 50.664 1.00 47.97 191 GLY A N 1
ATOM 1453 C CA . GLY A 1 191 ? -49.518 8.393 51.360 1.00 47.97 191 GLY A CA 1
ATOM 1454 C C . GLY A 1 191 ? -48.098 8.910 51.148 1.00 47.97 191 GLY A C 1
ATOM 1455 O O . GLY A 1 191 ? -47.861 10.078 51.438 1.00 47.97 191 GLY A O 1
ATOM 1456 N N . MET A 1 192 ? -47.159 8.120 50.620 1.00 54.91 192 MET A N 1
ATOM 1457 C CA . MET A 1 192 ? -45.788 8.586 50.357 1.00 54.91 192 MET A CA 1
ATOM 1458 C C . MET A 1 192 ? -45.227 7.942 49.086 1.00 54.91 192 MET A C 1
ATOM 1460 O O . MET A 1 192 ? -44.783 6.797 49.092 1.00 54.91 192 MET A O 1
ATOM 1464 N N . GLY A 1 193 ? -45.316 8.690 47.983 1.00 66.81 193 GLY A N 1
ATOM 1465 C CA . GLY A 1 193 ? -44.959 8.236 46.640 1.00 66.81 193 GLY A CA 1
ATOM 1466 C C . GLY A 1 193 ? -43.453 8.237 46.350 1.00 66.81 193 GLY A C 1
ATOM 1467 O O . GLY A 1 193 ? -42.641 8.613 47.201 1.00 66.81 193 GLY A O 1
ATOM 1468 N N . PRO A 1 194 ? -43.060 7.815 45.136 1.00 79.56 194 PRO A N 1
ATOM 1469 C CA . PRO A 1 194 ? -41.673 7.849 44.687 1.00 79.56 194 PRO A CA 1
ATOM 1470 C C . PRO A 1 194 ? -41.046 9.240 44.876 1.00 79.56 194 PRO A C 1
ATOM 1472 O O . PRO A 1 194 ? -41.693 10.266 44.679 1.00 79.56 194 PRO A O 1
ATOM 1475 N N . ALA A 1 195 ? -39.772 9.296 45.256 1.00 85.88 195 ALA A N 1
ATOM 1476 C CA . ALA A 1 195 ? -39.052 10.544 45.477 1.00 85.88 195 ALA A CA 1
ATOM 1477 C C . ALA A 1 195 ? -38.230 10.934 44.242 1.00 85.88 195 ALA A C 1
ATOM 1479 O O . ALA A 1 195 ? -37.700 10.083 43.526 1.00 85.88 195 ALA A O 1
ATOM 1480 N N . ASN A 1 196 ? -38.076 12.237 44.006 1.00 89.31 196 ASN A N 1
ATOM 1481 C CA . ASN A 1 196 ? -37.148 12.784 43.010 1.00 89.31 196 ASN A CA 1
ATOM 1482 C C . ASN A 1 196 ? -35.868 13.355 43.642 1.00 89.31 196 ASN A C 1
ATOM 1484 O O . ASN A 1 196 ? -35.004 13.890 42.955 1.00 89.31 196 ASN A O 1
ATOM 1488 N N . THR A 1 197 ? -35.747 13.287 44.962 1.00 91.94 197 THR A N 1
ATOM 1489 C CA . THR A 1 197 ? -34.627 13.872 45.695 1.00 91.94 197 THR A CA 1
ATOM 1490 C C . THR A 1 197 ? -33.359 13.026 45.551 1.00 91.94 197 THR A C 1
ATOM 1492 O O . THR A 1 197 ? -33.426 11.808 45.357 1.00 91.94 197 THR A O 1
ATOM 1495 N N . SER A 1 198 ? -32.194 13.667 45.647 1.00 93.31 198 SER A N 1
ATOM 1496 C CA . SER A 1 198 ? -30.900 12.980 45.636 1.00 93.31 198 SER A CA 1
ATOM 1497 C C . SER A 1 198 ? -29.872 13.645 46.538 1.00 93.31 198 SER A C 1
ATOM 1499 O O . SER A 1 198 ? -29.861 14.863 46.745 1.00 93.31 198 SER A O 1
ATOM 1501 N N . GLU A 1 199 ? -28.964 12.834 47.058 1.00 94.69 199 GLU A N 1
ATOM 1502 C CA . GLU A 1 199 ? -28.000 13.214 48.084 1.00 94.69 199 GLU A CA 1
ATOM 1503 C C . GLU A 1 199 ? -26.642 12.584 47.787 1.00 94.69 199 GLU A C 1
ATOM 1505 O O . GLU A 1 199 ? -26.553 11.536 47.152 1.00 94.69 199 GLU A O 1
ATOM 1510 N N . ILE A 1 200 ? -25.572 13.228 48.240 1.00 95.12 200 ILE A N 1
ATOM 1511 C CA . ILE A 1 200 ? -24.212 12.712 48.139 1.00 95.12 200 ILE A CA 1
ATOM 1512 C C . ILE A 1 200 ? -23.674 12.418 49.535 1.00 95.12 200 ILE A C 1
ATOM 1514 O O . ILE A 1 200 ? -23.691 13.293 50.401 1.00 95.12 200 ILE A O 1
ATOM 1518 N N . TYR A 1 201 ? -23.138 11.215 49.713 1.00 96.81 201 TYR A N 1
ATOM 1519 C CA . TYR A 1 201 ? -22.323 10.835 50.858 1.00 96.81 201 TYR A CA 1
ATOM 1520 C C . TYR A 1 201 ? -20.838 11.029 50.547 1.00 96.81 201 TYR A C 1
ATOM 1522 O O . TYR A 1 201 ? -20.351 10.557 49.516 1.00 96.81 201 TYR A O 1
ATOM 1530 N N . ASP A 1 202 ? -20.123 11.696 51.450 1.00 95.06 202 ASP A N 1
ATOM 1531 C CA . ASP A 1 202 ? -18.665 11.822 51.433 1.00 95.06 202 ASP A CA 1
ATOM 1532 C C . ASP A 1 202 ? -18.046 10.839 52.447 1.00 95.06 202 ASP A C 1
ATOM 1534 O O . ASP A 1 202 ? -18.139 11.067 53.663 1.00 95.06 202 ASP A O 1
ATOM 1538 N N . PRO A 1 203 ? -17.399 9.749 51.986 1.00 94.31 203 PRO A N 1
ATOM 1539 C CA . PRO A 1 203 ? -16.814 8.752 52.875 1.00 94.31 203 PRO A CA 1
ATOM 1540 C C . PRO A 1 203 ? -15.634 9.235 53.711 1.00 94.31 203 PRO A C 1
ATOM 1542 O O . PRO A 1 203 ? -15.311 8.582 54.701 1.00 94.31 203 PRO A O 1
ATOM 1545 N N . SER A 1 204 ? -14.967 10.327 53.323 1.00 91.69 204 SER A N 1
ATOM 1546 C CA . SER A 1 204 ? -13.784 10.822 54.036 1.00 91.69 204 SER A CA 1
ATOM 1547 C C . SER A 1 204 ? -14.140 11.452 55.383 1.00 91.69 204 SER A C 1
ATOM 1549 O O . SER A 1 204 ? -13.356 11.390 56.327 1.00 91.69 204 SER A O 1
ATOM 1551 N N . ILE A 1 205 ? -15.348 12.014 55.478 1.00 92.62 205 ILE A N 1
ATOM 1552 C CA . ILE A 1 205 ? -15.857 12.704 56.669 1.00 92.62 205 ILE A CA 1
ATOM 1553 C C . ILE A 1 205 ? -17.147 12.089 57.225 1.00 92.62 205 ILE A C 1
ATOM 1555 O O . ILE A 1 205 ? -17.611 12.513 58.282 1.00 92.62 205 ILE A O 1
ATOM 1559 N N . GLY A 1 206 ? -17.749 11.124 56.523 1.00 93.81 206 GLY A N 1
ATOM 1560 C CA . GLY A 1 206 ? -18.968 10.437 56.954 1.00 93.81 206 GLY A CA 1
ATOM 1561 C C . GLY A 1 206 ? -20.211 11.329 56.967 1.00 93.81 206 GLY A C 1
ATOM 1562 O O . GLY A 1 206 ? -21.054 11.187 57.852 1.00 93.81 206 GLY A O 1
ATOM 1563 N N . ARG A 1 207 ? -20.321 12.283 56.030 1.00 94.50 207 ARG A N 1
ATOM 1564 C CA . ARG A 1 207 ? -21.420 13.266 55.988 1.00 94.50 207 ARG A CA 1
ATOM 1565 C C . ARG A 1 207 ? -22.200 13.226 54.681 1.00 94.50 207 ARG A C 1
ATOM 1567 O O . ARG A 1 207 ? -21.650 12.920 53.626 1.00 94.50 207 ARG A O 1
ATOM 1574 N N . TRP A 1 208 ? -23.471 13.611 54.776 1.00 95.75 208 TRP A N 1
ATOM 1575 C CA . TRP A 1 208 ? -24.403 13.725 53.658 1.00 95.75 208 TRP A CA 1
ATOM 1576 C C . TRP A 1 208 ? -24.633 15.179 53.258 1.00 95.75 208 TRP A C 1
ATOM 1578 O O . TRP A 1 208 ? -24.606 16.085 54.095 1.00 95.75 208 TRP A O 1
ATOM 1588 N N . LYS A 1 209 ? -24.876 15.398 51.967 1.00 93.94 209 LYS A N 1
ATOM 1589 C CA . LYS A 1 209 ? -25.201 16.703 51.391 1.00 93.94 209 LYS A CA 1
ATOM 1590 C C . LYS A 1 209 ? -26.276 16.558 50.315 1.00 93.94 209 LYS A C 1
ATOM 1592 O O . LYS A 1 209 ? -26.125 15.742 49.408 1.00 93.94 209 LYS A O 1
ATOM 1597 N N . SER A 1 210 ? -27.312 17.397 50.358 1.00 91.12 210 SER A N 1
ATOM 1598 C CA . SER A 1 210 ? -28.314 17.465 49.286 1.00 91.12 210 SER A CA 1
ATOM 1599 C C . SER A 1 210 ? -27.704 17.906 47.956 1.00 91.12 210 SER A C 1
ATOM 1601 O O . SER A 1 210 ? -26.809 18.756 47.904 1.00 91.12 210 SER A O 1
ATOM 1603 N N . THR A 1 211 ? -28.235 17.358 46.868 1.00 90.12 211 THR A N 1
ATOM 1604 C CA . THR A 1 211 ? -27.929 17.776 45.493 1.00 90.12 211 THR A CA 1
ATOM 1605 C C . THR A 1 211 ? -29.179 18.346 44.828 1.00 90.12 211 THR A C 1
ATOM 1607 O O . THR A 1 211 ? -30.239 18.395 45.449 1.00 90.12 211 THR A O 1
ATOM 1610 N N . ASN A 1 212 ? -29.072 18.809 43.580 1.00 89.81 212 ASN A N 1
ATOM 1611 C CA . ASN A 1 212 ? -30.275 19.124 42.814 1.00 89.81 212 ASN A CA 1
ATOM 1612 C C . ASN A 1 212 ? -31.104 17.857 42.609 1.00 89.81 212 ASN A C 1
ATOM 1614 O O . ASN A 1 212 ? -30.535 16.793 42.402 1.00 89.81 212 ASN A O 1
ATOM 1618 N N . ASN A 1 213 ? -32.426 17.992 42.629 1.00 90.25 213 ASN A N 1
ATOM 1619 C CA . ASN A 1 213 ? -33.340 16.867 42.473 1.00 90.25 213 ASN A CA 1
ATOM 1620 C C . ASN A 1 213 ? -33.459 16.432 41.006 1.00 90.25 213 ASN A C 1
ATOM 1622 O O . ASN A 1 213 ? -33.285 17.238 40.085 1.00 90.25 213 ASN A O 1
ATOM 1626 N N . MET A 1 214 ? -33.815 15.165 40.810 1.00 89.88 214 MET A N 1
ATOM 1627 C CA . MET A 1 214 ? -34.328 14.657 39.544 1.00 89.88 214 MET A CA 1
ATOM 1628 C C . MET A 1 214 ? -35.601 15.406 39.150 1.00 89.88 214 MET A C 1
ATOM 1630 O O . MET A 1 214 ? -36.348 15.940 39.976 1.00 89.88 214 MET A O 1
ATOM 1634 N N . HIS A 1 215 ? -35.860 15.432 37.854 1.00 86.19 215 HIS A N 1
ATOM 1635 C CA . HIS A 1 215 ? -37.054 16.038 37.292 1.00 86.19 215 HIS A CA 1
ATOM 1636 C C . HIS A 1 215 ? -38.298 15.182 37.484 1.00 86.19 215 HIS A C 1
ATOM 1638 O O . HIS A 1 215 ? -39.392 15.743 37.525 1.00 86.19 215 HIS A O 1
ATOM 1644 N N . TYR A 1 216 ? -38.125 13.865 37.585 1.00 84.44 216 TYR A N 1
ATOM 1645 C CA . TYR A 1 216 ? -39.198 12.902 37.793 1.00 84.44 216 TYR A CA 1
ATOM 1646 C C . TYR A 1 216 ? -38.974 12.133 39.097 1.00 84.44 216 TYR A C 1
ATOM 1648 O O . TYR A 1 216 ? -37.840 11.875 39.511 1.00 84.44 216 TYR A O 1
ATOM 1656 N N . THR A 1 217 ? -40.068 11.793 39.766 1.00 86.00 217 THR A N 1
ATOM 1657 C CA . THR A 1 217 ? -40.083 10.916 40.938 1.00 86.00 217 THR A CA 1
ATOM 1658 C C . THR A 1 217 ? -39.838 9.478 40.494 1.00 86.00 217 THR A C 1
ATOM 1660 O O . THR A 1 217 ? -40.388 9.051 39.487 1.00 86.00 217 THR A O 1
ATOM 1663 N N . ARG A 1 218 ? -38.970 8.719 41.178 1.00 86.75 218 ARG A N 1
ATOM 1664 C CA . ARG A 1 218 ? -38.642 7.349 40.742 1.00 86.75 218 ARG A CA 1
ATOM 1665 C C . ARG A 1 218 ? -38.339 6.418 41.899 1.00 86.75 218 ARG A C 1
ATOM 1667 O O . ARG A 1 218 ? -37.465 6.693 42.718 1.00 86.75 218 ARG A O 1
ATOM 1674 N N . THR A 1 219 ? -38.938 5.237 41.870 1.00 85.69 219 THR A N 1
ATOM 1675 C CA . THR A 1 219 ? -38.553 4.068 42.678 1.00 85.69 219 THR A CA 1
ATOM 1676 C C . THR A 1 219 ? -38.283 2.877 41.756 1.00 85.69 219 THR A C 1
ATOM 1678 O O . THR A 1 219 ? -38.726 2.902 40.610 1.00 85.69 219 THR A O 1
ATOM 1681 N N . TRP A 1 220 ? -37.522 1.867 42.192 1.00 82.31 220 TRP A N 1
ATOM 1682 C CA . TRP A 1 220 ? -37.178 0.685 41.372 1.00 82.31 220 TRP A CA 1
ATOM 1683 C C . TRP A 1 220 ? -36.472 0.987 40.033 1.00 82.31 220 TRP A C 1
ATOM 1685 O O . TRP A 1 220 ? -36.493 0.181 39.103 1.00 82.31 220 TRP A O 1
ATOM 1695 N N . HIS A 1 221 ? -35.855 2.159 39.912 1.00 88.44 221 HIS A N 1
ATOM 1696 C CA . HIS A 1 221 ? -35.099 2.549 38.726 1.00 88.44 221 HIS A CA 1
ATOM 1697 C C . HIS A 1 221 ? -33.680 1.969 38.768 1.00 88.44 221 HIS A C 1
ATOM 1699 O O . HIS A 1 221 ? -33.212 1.506 39.808 1.00 88.44 221 HIS A O 1
ATOM 1705 N N . THR A 1 222 ? -32.970 2.037 37.641 1.00 88.44 222 THR A N 1
ATOM 1706 C CA . THR A 1 222 ? -31.541 1.709 37.586 1.00 88.44 222 THR A CA 1
ATOM 1707 C C . THR A 1 222 ? -30.710 2.963 37.345 1.00 88.44 222 THR A C 1
ATOM 1709 O O . THR A 1 222 ? -31.142 3.899 36.668 1.00 88.44 222 THR A O 1
ATOM 1712 N N . ALA A 1 223 ? -29.510 2.978 37.918 1.00 91.75 223 ALA A N 1
ATOM 1713 C CA . ALA A 1 223 ? -28.533 4.036 37.738 1.00 91.75 223 ALA A CA 1
ATOM 1714 C C . ALA A 1 223 ? -27.201 3.423 37.312 1.00 91.75 223 ALA A C 1
ATOM 1716 O O . ALA A 1 223 ? -26.757 2.418 37.865 1.00 91.75 223 ALA A O 1
ATOM 1717 N N . SER A 1 224 ? -26.565 4.012 36.306 1.00 91.69 224 SER A N 1
ATOM 1718 C CA . SER A 1 224 ? -25.279 3.557 35.780 1.00 91.69 224 SER A CA 1
ATOM 1719 C C . SER A 1 224 ? -24.305 4.721 35.686 1.00 91.69 224 SER A C 1
ATOM 1721 O O . SER A 1 224 ? -24.588 5.737 35.048 1.00 91.69 224 SER A O 1
ATOM 1723 N N . VAL A 1 225 ? -23.140 4.566 36.314 1.00 89.81 225 VAL A N 1
ATOM 1724 C CA . VAL A 1 225 ? -22.039 5.527 36.202 1.00 89.81 225 VAL A CA 1
ATOM 1725 C C . VAL A 1 225 ? -21.404 5.381 34.819 1.00 89.81 225 VAL A C 1
ATOM 1727 O O . VAL A 1 225 ? -20.936 4.307 34.447 1.00 89.81 225 VAL A O 1
ATOM 1730 N N . LEU A 1 226 ? -21.394 6.463 34.049 1.00 82.75 226 LEU A N 1
ATOM 1731 C CA . LEU A 1 226 ? -20.830 6.517 32.705 1.00 82.75 226 LEU A CA 1
ATOM 1732 C C . LEU A 1 226 ? -19.308 6.731 32.737 1.00 82.75 226 LEU A C 1
ATOM 1734 O O . LEU A 1 226 ? -18.740 7.230 33.710 1.00 82.75 226 LEU A O 1
ATOM 1738 N N . GLU A 1 227 ? -18.635 6.460 31.615 1.00 74.06 227 GLU A N 1
ATOM 1739 C CA . GLU A 1 227 ? -17.186 6.676 31.445 1.00 74.06 227 GLU A CA 1
ATOM 1740 C C . GLU A 1 227 ? -16.725 8.138 31.588 1.00 74.06 227 GLU A C 1
ATOM 1742 O O . GLU A 1 227 ? -15.526 8.410 31.609 1.00 74.06 227 GLU A O 1
ATOM 1747 N N . ASN A 1 228 ? -17.620 9.115 31.682 1.00 74.50 228 ASN A N 1
ATOM 1748 C CA . ASN A 1 228 ? -17.261 10.502 31.997 1.00 74.50 228 ASN A CA 1
ATOM 1749 C C . ASN A 1 228 ? -17.432 10.838 33.492 1.00 74.50 228 ASN A C 1
ATOM 1751 O O . ASN A 1 228 ? -17.035 11.920 33.910 1.00 74.50 228 ASN A O 1
ATOM 1755 N N . GLY A 1 229 ? -17.953 9.913 34.303 1.00 82.31 229 GLY A N 1
ATOM 1756 C CA . GLY A 1 229 ? -18.249 10.108 35.725 1.00 82.31 229 GLY A CA 1
ATOM 1757 C C . GLY A 1 229 ? -19.673 10.588 36.026 1.00 82.31 229 GLY A C 1
ATOM 1758 O O . GLY A 1 229 ? -20.050 10.622 37.194 1.00 82.31 229 GLY A O 1
ATOM 1759 N N . ASN A 1 230 ? -20.472 10.908 35.004 1.00 88.88 230 ASN A N 1
ATOM 1760 C CA . ASN A 1 230 ? -21.887 11.245 35.163 1.00 88.88 230 ASN A CA 1
ATOM 1761 C C . ASN A 1 230 ? -22.720 9.991 35.446 1.00 88.88 230 ASN A C 1
ATOM 1763 O O . ASN A 1 230 ? -22.315 8.885 35.093 1.00 88.88 230 ASN A O 1
ATOM 1767 N N . VAL A 1 231 ? -23.903 10.160 36.035 1.00 90.19 231 VAL A N 1
ATOM 1768 C CA . VAL A 1 231 ? -24.796 9.038 36.367 1.00 90.19 231 VAL A CA 1
ATOM 1769 C C . VAL A 1 231 ? -26.036 9.101 35.489 1.00 90.19 231 VAL A C 1
ATOM 1771 O O . VAL A 1 231 ? -26.768 10.087 35.514 1.00 90.19 231 VAL A O 1
ATOM 1774 N N . LEU A 1 232 ? -26.253 8.063 34.685 1.00 91.00 232 LEU A N 1
ATOM 1775 C CA . LEU A 1 232 ? -27.464 7.899 33.891 1.00 91.00 232 LEU A CA 1
ATOM 1776 C C . LEU A 1 232 ? -28.506 7.156 34.727 1.00 91.00 232 LEU A C 1
ATOM 1778 O O . LEU A 1 232 ? -28.252 6.032 35.151 1.00 91.00 232 LEU A O 1
ATOM 1782 N N . VAL A 1 233 ? -29.666 7.773 34.928 1.00 89.44 233 VAL A N 1
ATOM 1783 C CA . VAL A 1 233 ? -30.807 7.219 35.661 1.00 89.44 233 VAL A CA 1
ATOM 1784 C C . VAL A 1 233 ? -31.913 6.891 34.664 1.00 89.44 233 VAL A C 1
ATOM 1786 O O . VAL A 1 233 ? -32.337 7.768 33.907 1.00 89.44 233 VAL A O 1
ATOM 1789 N N . VAL A 1 234 ? -32.365 5.634 34.630 1.00 88.38 234 VAL A N 1
ATOM 1790 C CA . VAL A 1 234 ? -33.394 5.175 33.681 1.00 88.38 234 VAL A CA 1
ATOM 1791 C C . VAL A 1 234 ? -34.424 4.262 34.337 1.00 88.38 234 VAL A C 1
ATOM 1793 O O . VAL A 1 234 ? -34.111 3.481 35.240 1.00 88.38 234 VAL A O 1
ATOM 1796 N N . GLY A 1 235 ? -35.653 4.326 33.826 1.00 83.31 235 GLY A N 1
ATOM 1797 C CA . GLY A 1 235 ? -36.748 3.459 34.250 1.00 83.31 235 GLY A CA 1
ATOM 1798 C C . GLY A 1 235 ? -37.316 3.815 35.625 1.00 83.31 235 GLY A C 1
ATOM 1799 O O . GLY A 1 235 ? -37.173 4.943 36.110 1.00 83.31 235 GLY A O 1
ATOM 1800 N N . GLY A 1 236 ? -37.939 2.817 36.252 1.00 83.75 236 GLY A N 1
ATOM 1801 C CA . GLY A 1 236 ? -38.598 2.916 37.554 1.00 83.75 236 GLY A CA 1
ATOM 1802 C C . GLY A 1 236 ? -40.094 3.212 37.462 1.00 83.75 236 GLY A C 1
ATOM 1803 O O . GLY A 1 236 ? -40.663 3.224 36.374 1.00 83.75 236 GLY A O 1
ATOM 1804 N N . SER A 1 237 ? -40.709 3.448 38.618 1.00 77.69 237 SER A N 1
ATOM 1805 C CA . SER A 1 237 ? -42.121 3.822 38.768 1.00 77.69 237 SER A CA 1
ATOM 1806 C C . SER A 1 237 ? -42.240 5.270 39.243 1.00 77.69 237 SER A C 1
ATOM 1808 O O . SER A 1 237 ? -41.536 5.646 40.189 1.00 77.69 237 SER A O 1
ATOM 1810 N N . GLU A 1 238 ? -43.093 6.061 38.586 1.00 70.50 238 GLU A N 1
ATOM 1811 C CA . GLU A 1 238 ? -43.393 7.465 38.936 1.00 70.50 238 GLU A CA 1
ATOM 1812 C C . GLU A 1 238 ? -44.532 7.578 39.968 1.00 70.50 238 GLU A C 1
ATOM 1814 O O . GLU A 1 238 ? -44.497 8.470 40.821 1.00 70.50 238 GLU A O 1
ATOM 1819 N N . ASP A 1 239 ? -45.455 6.614 39.952 1.00 66.19 239 ASP A N 1
ATOM 1820 C CA . ASP A 1 239 ? -46.492 6.316 40.949 1.00 66.19 239 ASP A CA 1
ATOM 1821 C C . ASP A 1 239 ? -46.742 4.785 41.008 1.00 66.19 239 ASP A C 1
ATOM 1823 O O . ASP A 1 239 ? -45.964 4.017 40.433 1.00 66.19 239 ASP A O 1
ATOM 1827 N N . ASP A 1 240 ? -47.776 4.324 41.724 1.00 52.12 240 ASP A N 1
ATOM 1828 C CA . ASP A 1 240 ? -48.087 2.889 41.888 1.00 52.12 240 ASP A CA 1
ATOM 1829 C C . ASP A 1 240 ? -48.562 2.193 40.588 1.00 52.12 240 ASP A C 1
ATOM 1831 O O . ASP A 1 240 ? -48.628 0.963 40.552 1.00 52.12 240 ASP A O 1
ATOM 1835 N N . GLU A 1 241 ? -48.857 2.933 39.509 1.00 51.19 241 GLU A N 1
ATOM 1836 C CA . GLU A 1 241 ? -49.438 2.379 38.271 1.00 51.19 241 GLU A CA 1
ATOM 1837 C C . GLU A 1 241 ? -48.641 2.707 36.991 1.00 51.19 241 GLU A C 1
ATOM 1839 O O . GLU A 1 241 ? -48.808 2.039 35.966 1.00 51.19 241 GLU A O 1
ATOM 1844 N N . THR A 1 242 ? -47.734 3.690 37.018 1.00 57.47 242 THR A N 1
ATOM 1845 C CA . THR A 1 242 ? -47.021 4.190 35.834 1.00 57.47 242 THR A CA 1
ATOM 1846 C C . THR A 1 242 ? -45.532 3.846 35.849 1.00 57.47 242 THR A C 1
ATOM 1848 O O . THR A 1 242 ? -44.722 4.354 36.628 1.00 57.47 242 THR A O 1
ATOM 1851 N N . SER A 1 243 ? -45.141 2.991 34.900 1.00 60.47 243 SER A N 1
ATOM 1852 C CA . SER A 1 243 ? -43.732 2.766 34.569 1.00 60.47 243 SER A CA 1
ATOM 1853 C C . SER A 1 243 ? -43.158 3.980 33.835 1.00 60.47 243 SER A C 1
ATOM 1855 O O . SER A 1 243 ? -43.676 4.399 32.798 1.00 60.47 243 SER A O 1
ATOM 1857 N N . SER A 1 244 ? -42.053 4.522 34.340 1.00 64.31 244 SER A N 1
ATOM 1858 C CA . SER A 1 244 ? -41.364 5.656 33.735 1.00 64.31 244 SER A CA 1
ATOM 1859 C C . SER A 1 244 ? -40.504 5.220 32.551 1.00 64.31 244 SER A C 1
ATOM 1861 O O . SER A 1 244 ? -39.602 4.391 32.682 1.00 64.31 244 SER A O 1
ATOM 1863 N N . TYR A 1 245 ? -40.737 5.831 31.393 1.00 66.69 245 TYR A N 1
ATOM 1864 C CA . TYR A 1 245 ? -39.936 5.643 30.178 1.00 66.69 245 TYR A CA 1
ATOM 1865 C C . TYR A 1 245 ? -38.871 6.737 29.987 1.00 66.69 245 TYR A C 1
ATOM 1867 O O . TYR A 1 245 ? -38.140 6.728 28.997 1.00 66.69 245 TYR A O 1
ATOM 1875 N N . THR A 1 246 ? -38.776 7.701 30.907 1.00 72.88 246 THR A N 1
ATOM 1876 C CA . THR A 1 246 ? -37.942 8.895 30.728 1.00 72.88 246 THR A CA 1
ATOM 1877 C C . THR A 1 246 ? -36.520 8.670 31.275 1.00 72.88 246 THR A C 1
ATOM 1879 O O . THR A 1 246 ? -36.375 8.201 32.401 1.00 72.88 246 THR A O 1
ATOM 1882 N N . PRO A 1 247 ? -35.444 8.976 30.525 1.00 82.56 247 PRO A N 1
ATOM 1883 C CA . PRO A 1 247 ? -34.079 8.932 31.046 1.00 82.56 247 PRO A CA 1
ATOM 1884 C C . PRO A 1 247 ? -33.591 10.312 31.523 1.00 82.56 247 PRO A C 1
ATOM 1886 O O . PRO A 1 247 ? -33.905 11.350 30.930 1.00 82.56 247 PRO A O 1
ATOM 1889 N N . GLU A 1 248 ? -32.762 10.332 32.567 1.00 86.94 248 GLU A N 1
ATOM 1890 C CA . GLU A 1 248 ? -32.151 11.547 33.118 1.00 86.94 248 GLU A CA 1
ATOM 1891 C C . GLU A 1 248 ? -30.649 11.371 33.350 1.00 86.94 248 GLU A C 1
ATOM 1893 O O . GLU A 1 248 ? -30.186 10.309 33.760 1.00 86.94 248 GLU A O 1
ATOM 1898 N N . LEU A 1 249 ? -29.874 12.428 33.100 1.00 88.12 249 LEU A N 1
ATOM 1899 C CA . LEU A 1 249 ? -28.427 12.429 33.302 1.00 88.12 249 LEU A CA 1
ATOM 1900 C C . LEU A 1 249 ? -28.046 13.365 34.449 1.00 88.12 249 LEU A C 1
ATOM 1902 O O . LEU A 1 249 ? -28.270 14.573 34.366 1.00 88.12 249 LEU A O 1
ATOM 1906 N N . TYR A 1 250 ? -27.409 12.812 35.475 1.00 89.56 250 TYR A N 1
ATOM 1907 C CA . TYR A 1 250 ? -26.765 13.563 36.543 1.00 89.56 250 TYR A CA 1
ATOM 1908 C C . TYR A 1 250 ? -25.341 13.957 36.154 1.00 89.56 250 TYR A C 1
ATOM 1910 O O . TYR A 1 250 ? -24.492 13.096 35.910 1.00 89.56 250 TYR A O 1
ATOM 1918 N N . ASN A 1 251 ? -25.048 15.254 36.139 1.00 84.75 251 ASN A N 1
ATOM 1919 C CA . ASN A 1 251 ? -23.709 15.774 35.898 1.00 84.75 251 ASN A CA 1
ATOM 1920 C C . ASN A 1 251 ? -22.941 15.916 37.221 1.00 84.75 251 ASN A C 1
ATOM 1922 O O . ASN A 1 251 ? -23.231 16.814 38.014 1.00 84.75 251 ASN A O 1
ATOM 1926 N N . SER A 1 252 ? -21.922 15.078 37.435 1.00 85.38 252 SER A N 1
ATOM 1927 C CA . SER A 1 252 ? -21.176 15.020 38.702 1.00 85.38 252 SER A CA 1
ATOM 1928 C C . SER A 1 252 ? -20.305 16.250 38.972 1.00 85.38 252 SER A C 1
ATOM 1930 O O . SER A 1 252 ? -19.934 16.503 40.113 1.00 85.38 252 SER A O 1
ATOM 1932 N N . SER A 1 253 ? -19.948 17.020 37.941 1.00 80.94 253 SER A N 1
ATOM 1933 C CA . SER A 1 253 ? -19.127 18.231 38.088 1.00 80.94 253 SER A CA 1
ATOM 1934 C C . SER A 1 253 ? -19.950 19.444 38.517 1.00 80.94 253 SER A C 1
ATOM 1936 O O . SER A 1 253 ? -19.442 20.327 39.199 1.00 80.94 253 SER A O 1
ATOM 1938 N N . THR A 1 254 ? -21.219 19.495 38.111 1.00 83.50 254 THR A N 1
ATOM 1939 C CA . THR A 1 254 ? -22.130 20.619 38.396 1.00 83.50 254 THR A CA 1
ATOM 1940 C C . THR A 1 254 ? -23.195 20.278 39.437 1.00 83.50 254 THR A C 1
ATOM 1942 O O . THR A 1 254 ? -23.870 21.177 39.930 1.00 83.50 254 THR A O 1
ATOM 1945 N N . ASN A 1 255 ? -23.340 18.999 39.793 1.00 85.38 255 ASN A N 1
ATOM 1946 C CA . ASN A 1 255 ? -24.396 18.458 40.648 1.00 85.38 255 ASN A CA 1
ATOM 1947 C C . ASN A 1 255 ? -25.817 18.745 40.123 1.00 85.38 255 ASN A C 1
ATOM 1949 O O . ASN A 1 255 ? -26.703 19.060 40.915 1.00 85.38 255 ASN A O 1
ATOM 1953 N N . THR A 1 256 ? -26.046 18.684 38.806 1.00 85.50 256 THR A N 1
ATOM 1954 C CA . THR A 1 256 ? -27.343 19.001 38.163 1.00 85.50 256 THR A CA 1
ATOM 1955 C C . THR A 1 256 ? -27.925 17.808 37.399 1.00 85.50 256 THR A C 1
ATOM 1957 O O . THR A 1 256 ? -27.168 16.969 36.912 1.00 85.50 256 THR A O 1
ATOM 1960 N N . TYR A 1 257 ? -29.257 17.754 37.256 1.00 84.50 257 TYR A N 1
ATOM 1961 C CA . TYR A 1 257 ? -29.958 16.786 36.399 1.00 84.50 257 TYR A CA 1
ATOM 1962 C C . TYR A 1 257 ? -30.441 17.421 35.098 1.00 84.50 257 TYR A C 1
ATOM 1964 O O . TYR A 1 257 ? -31.034 18.504 35.094 1.00 84.50 257 TYR A O 1
ATOM 1972 N N . VAL A 1 258 ? -30.255 16.698 33.994 1.00 83.69 258 VAL A N 1
ATOM 1973 C CA . VAL A 1 258 ? -30.745 17.074 32.665 1.00 83.69 258 VAL A CA 1
ATOM 1974 C C . VAL A 1 258 ? -31.680 15.988 32.136 1.00 83.69 258 VAL A C 1
ATOM 1976 O O . VAL A 1 258 ? -31.312 14.813 32.094 1.00 83.69 258 VAL A O 1
ATOM 1979 N N . ARG A 1 259 ? -32.883 16.391 31.699 1.00 79.44 259 ARG A N 1
ATOM 1980 C CA . ARG A 1 259 ? -33.842 15.500 31.026 1.00 79.44 259 ARG A CA 1
ATOM 1981 C C . ARG A 1 259 ? -33.343 15.133 29.634 1.00 79.44 259 ARG A C 1
ATOM 1983 O O . ARG A 1 259 ? -32.932 16.012 28.876 1.00 79.44 259 ARG A O 1
ATOM 1990 N N . ILE A 1 260 ? -33.477 13.867 29.262 1.00 66.31 260 ILE A N 1
ATOM 1991 C CA . ILE A 1 260 ? -33.222 13.397 27.901 1.00 66.31 260 ILE A CA 1
ATOM 1992 C C . ILE A 1 260 ? -34.578 13.301 27.183 1.00 66.31 260 ILE A C 1
ATOM 1994 O O . ILE A 1 260 ? -35.360 12.399 27.460 1.00 66.31 260 ILE A O 1
ATOM 1998 N N . LYS A 1 261 ? -34.906 14.263 26.305 1.00 55.50 261 LYS A N 1
ATOM 1999 C CA . LYS A 1 261 ? -36.171 14.250 25.536 1.00 55.50 261 LYS A CA 1
ATOM 2000 C C . LYS A 1 261 ? -36.108 13.261 24.365 1.00 55.50 261 LYS A C 1
ATOM 2002 O O . LYS A 1 261 ? -35.050 13.110 23.748 1.00 55.50 261 LYS A O 1
ATOM 2007 N N . ASP A 1 262 ? -37.249 12.673 24.000 1.00 44.16 262 ASP A N 1
ATOM 2008 C CA . ASP A 1 262 ? -37.377 11.851 22.791 1.00 44.16 262 ASP A CA 1
ATOM 2009 C C . ASP A 1 262 ? -36.955 12.641 21.544 1.00 44.16 262 ASP A C 1
ATOM 2011 O O . ASP A 1 262 ? -37.349 13.789 21.334 1.00 44.16 262 ASP A O 1
ATOM 2015 N N . GLY A 1 263 ? -36.065 12.041 20.751 1.00 45.91 263 GLY A N 1
ATOM 2016 C CA . GLY A 1 263 ? -35.383 12.687 19.623 1.00 45.91 263 GLY A CA 1
ATOM 2017 C C . GLY A 1 263 ? -34.017 13.305 19.960 1.00 45.91 263 GLY A C 1
ATOM 2018 O O . GLY A 1 263 ? -33.222 13.545 19.051 1.00 45.91 263 GLY A O 1
ATOM 2019 N N . GLN A 1 264 ? -33.678 13.488 21.244 1.00 43.78 264 GLN A N 1
ATOM 2020 C CA . GLN A 1 264 ? -32.368 13.989 21.687 1.00 43.78 264 GLN A CA 1
ATOM 2021 C C . GLN A 1 264 ? -31.391 12.905 22.151 1.00 43.78 264 GLN A C 1
ATOM 2023 O O . GLN A 1 264 ? -30.241 13.228 22.435 1.00 43.78 264 GLN A O 1
ATOM 2028 N N . THR A 1 265 ? -31.752 11.622 22.147 1.00 40.59 265 THR A N 1
ATOM 2029 C CA . THR A 1 265 ? -30.805 10.531 22.457 1.00 40.59 265 THR A CA 1
ATOM 2030 C C . THR A 1 265 ? -29.610 10.540 21.493 1.00 40.59 265 THR A C 1
ATOM 2032 O O . THR A 1 265 ? -28.472 10.358 21.914 1.00 40.59 265 THR A O 1
ATOM 2035 N N . LYS A 1 266 ? -29.839 10.901 20.218 1.00 37.25 266 LYS A N 1
ATOM 2036 C CA . LYS A 1 266 ? -28.779 11.185 19.228 1.00 37.25 266 LYS A CA 1
ATOM 2037 C C . LYS A 1 266 ? -27.983 12.456 19.545 1.00 37.25 266 LYS A C 1
ATOM 2039 O O . LYS A 1 266 ? -26.789 12.506 19.278 1.00 37.25 266 LYS A O 1
ATOM 2044 N N . ILE A 1 267 ? -28.622 13.485 20.102 1.00 37.66 267 ILE A N 1
ATOM 2045 C CA . ILE A 1 267 ? -27.994 14.783 20.392 1.00 37.66 267 ILE A CA 1
ATOM 2046 C C . ILE A 1 267 ? -27.163 14.727 21.675 1.00 37.66 267 ILE A C 1
ATOM 2048 O O . ILE A 1 267 ? -26.124 15.357 21.710 1.00 37.66 267 ILE A O 1
ATOM 2052 N N . ILE A 1 268 ? -27.532 13.940 22.688 1.00 38.94 268 ILE A N 1
ATOM 2053 C CA . ILE A 1 268 ? -26.736 13.785 23.917 1.00 38.94 268 ILE A CA 1
ATOM 2054 C C . ILE A 1 268 ? -25.598 12.782 23.726 1.00 38.94 268 ILE A C 1
ATOM 2056 O O . ILE A 1 268 ? -24.512 13.037 24.237 1.00 38.94 268 ILE A O 1
ATOM 2060 N N . PHE A 1 269 ? -25.765 11.742 22.898 1.00 37.88 269 PHE A N 1
ATOM 2061 C CA . PHE A 1 269 ? -24.609 11.001 22.379 1.00 37.88 269 PHE A CA 1
ATOM 2062 C C . PHE A 1 269 ? -23.664 11.975 21.651 1.00 37.88 269 PHE A C 1
ATOM 2064 O O . PHE A 1 269 ? -22.482 12.021 21.966 1.00 37.88 269 PHE A O 1
ATOM 2071 N N . ASN A 1 270 ? -24.202 12.880 20.820 1.00 35.41 270 ASN A N 1
ATOM 2072 C CA . ASN A 1 270 ? -23.427 13.956 20.192 1.00 35.41 270 ASN A CA 1
ATOM 2073 C C . ASN A 1 270 ? -22.888 15.024 21.168 1.00 35.41 270 ASN A C 1
ATOM 2075 O O . ASN A 1 270 ? -21.840 15.576 20.888 1.00 35.41 270 ASN A O 1
ATOM 2079 N N . CYS A 1 271 ? -23.518 15.326 22.308 1.00 35.16 271 CYS A N 1
ATOM 2080 C CA . CYS A 1 271 ? -23.029 16.328 23.269 1.00 35.16 271 CYS A CA 1
ATOM 2081 C C . CYS A 1 271 ? -21.987 15.744 24.240 1.00 35.16 271 CYS A C 1
ATOM 2083 O O . CYS A 1 271 ? -21.067 16.448 24.656 1.00 35.16 271 CYS A O 1
ATOM 2085 N N . ILE A 1 272 ? -22.093 14.450 24.565 1.00 39.50 272 ILE A N 1
ATOM 2086 C CA . ILE A 1 272 ? -21.037 13.668 25.226 1.00 39.50 272 ILE A CA 1
ATOM 2087 C C . ILE A 1 272 ? -19.832 13.546 24.278 1.00 39.50 272 ILE A C 1
ATOM 2089 O O . ILE A 1 272 ? -18.694 13.692 24.725 1.00 39.50 272 ILE A O 1
ATOM 2093 N N . LEU A 1 273 ? -20.080 13.398 22.968 1.00 38.44 273 LEU A N 1
ATOM 2094 C CA . LEU A 1 273 ? -19.061 13.547 21.929 1.00 38.44 273 LEU A CA 1
ATOM 2095 C C . LEU A 1 273 ? -18.517 14.988 21.887 1.00 38.44 273 LEU A C 1
ATOM 2097 O O . LEU A 1 273 ? -17.308 15.111 21.909 1.00 38.44 273 LEU A O 1
ATOM 2101 N N . MET A 1 274 ? -19.326 16.058 21.965 1.00 36.41 274 MET A N 1
ATOM 2102 C CA . MET A 1 274 ? -18.868 17.469 21.916 1.00 36.41 274 MET A CA 1
ATOM 2103 C C . MET A 1 274 ? -17.959 17.896 23.087 1.00 36.41 274 MET A C 1
ATOM 2105 O O . MET A 1 274 ? -17.019 18.675 22.910 1.00 36.41 274 MET A O 1
ATOM 2109 N N . ALA A 1 275 ? -18.197 17.396 24.305 1.00 38.47 275 ALA A N 1
ATOM 2110 C CA . ALA A 1 275 ? -17.295 17.650 25.436 1.00 38.47 275 ALA A CA 1
ATOM 2111 C C . ALA A 1 275 ? -15.935 16.948 25.244 1.00 38.47 275 ALA A C 1
ATOM 2113 O O . ALA A 1 275 ? -14.891 17.492 25.613 1.00 38.47 275 ALA A O 1
ATOM 2114 N N . ASN A 1 276 ? -15.942 15.782 24.587 1.00 38.59 276 ASN A N 1
ATOM 2115 C CA . ASN A 1 276 ? -14.737 15.131 24.083 1.00 38.59 276 ASN A CA 1
ATOM 2116 C C . ASN A 1 276 ? -14.200 15.791 22.802 1.00 38.59 276 ASN A C 1
ATOM 2118 O O . ASN A 1 276 ? -12.991 15.780 22.617 1.00 38.59 276 ASN A O 1
ATOM 2122 N N . GLU A 1 277 ? -15.026 16.430 21.966 1.00 39.22 277 GLU A N 1
ATOM 2123 C CA . GLU A 1 277 ? -14.612 17.148 20.759 1.00 39.22 277 GLU A CA 1
ATOM 2124 C C . GLU A 1 277 ? -13.742 18.329 21.135 1.00 39.22 277 GLU A C 1
ATOM 2126 O O . GLU A 1 277 ? -12.808 18.571 20.412 1.00 39.22 277 GLU A O 1
ATOM 2131 N N . LYS A 1 278 ? -13.925 19.043 22.252 1.00 37.94 278 LYS A N 1
ATOM 2132 C CA . LYS A 1 278 ? -12.962 20.107 22.617 1.00 37.94 278 LYS A CA 1
ATOM 2133 C C . LYS A 1 278 ? -11.588 19.551 23.007 1.00 37.94 278 LYS A C 1
ATOM 2135 O O . LYS A 1 278 ? -10.568 20.117 22.632 1.00 37.94 278 LYS A O 1
ATOM 2140 N N . ASN A 1 279 ? -11.543 18.420 23.710 1.00 37.91 279 ASN A N 1
ATOM 2141 C CA . ASN A 1 279 ? -10.287 17.753 24.076 1.00 37.91 279 ASN A CA 1
ATOM 2142 C C . ASN A 1 279 ? -9.639 17.015 22.894 1.00 37.91 279 ASN A C 1
ATOM 2144 O O . ASN A 1 279 ? -8.417 16.904 22.834 1.00 37.91 279 ASN A O 1
ATOM 2148 N N . ILE A 1 280 ? -10.442 16.535 21.946 1.00 40.81 280 ILE A N 1
ATOM 2149 C CA . ILE A 1 280 ? -10.004 15.826 20.744 1.00 40.81 280 ILE A CA 1
ATOM 2150 C C . ILE A 1 280 ? -9.721 16.803 19.609 1.00 40.81 280 ILE A C 1
ATOM 2152 O O . ILE A 1 280 ? -8.730 16.617 18.939 1.00 40.81 280 ILE A O 1
ATOM 2156 N N . GLN A 1 281 ? -10.441 17.912 19.475 1.00 41.19 281 GLN A N 1
ATOM 2157 C CA . GLN A 1 281 ? -10.042 19.086 18.691 1.00 41.19 281 GLN A CA 1
ATOM 2158 C C . GLN A 1 281 ? -8.749 19.655 19.246 1.00 41.19 281 GLN A C 1
ATOM 2160 O O . GLN A 1 281 ? -7.902 19.994 18.455 1.00 41.19 281 GLN A O 1
ATOM 2165 N N . ASN A 1 282 ? -8.515 19.686 20.561 1.00 40.72 282 ASN A N 1
ATOM 2166 C CA . ASN A 1 282 ? -7.207 20.089 21.084 1.00 40.72 282 ASN A CA 1
ATOM 2167 C C . ASN A 1 282 ? -6.117 19.026 20.847 1.00 40.72 282 ASN A C 1
ATOM 2169 O O . ASN A 1 282 ? -4.966 19.399 20.660 1.00 40.72 282 ASN A O 1
ATOM 2173 N N . LYS A 1 283 ? -6.443 17.722 20.792 1.00 38.09 283 LYS A N 1
ATOM 2174 C CA . LYS A 1 283 ? -5.492 16.642 20.439 1.00 38.09 283 LYS A CA 1
ATOM 2175 C C . LYS A 1 283 ? -5.264 16.460 18.926 1.00 38.09 283 LYS A C 1
ATOM 2177 O O . LYS A 1 283 ? -4.180 16.038 18.557 1.00 38.09 283 LYS A O 1
ATOM 2182 N N . ILE A 1 284 ? -6.237 16.804 18.078 1.00 41.03 284 ILE A N 1
ATOM 2183 C CA . ILE A 1 284 ? -6.197 16.816 16.602 1.00 41.03 284 ILE A CA 1
ATOM 2184 C C . ILE A 1 284 ? -5.679 18.180 16.100 1.00 41.03 284 ILE A C 1
ATOM 2186 O O . ILE A 1 284 ? -4.954 18.277 15.120 1.00 41.03 284 ILE A O 1
ATOM 2190 N N . ALA A 1 285 ? -5.940 19.274 16.809 1.00 39.75 285 ALA A N 1
ATOM 2191 C CA . ALA A 1 285 ? -5.225 20.536 16.602 1.00 39.75 285 ALA A CA 1
ATOM 2192 C C . ALA A 1 285 ? -3.778 20.436 17.109 1.00 39.75 285 ALA A C 1
ATOM 2194 O O . ALA A 1 285 ? -2.912 21.135 16.595 1.00 39.75 285 ALA A O 1
ATOM 2195 N N . ALA A 1 286 ? -3.495 19.533 18.059 1.00 39.41 286 ALA A N 1
ATOM 2196 C CA . ALA A 1 286 ? -2.135 19.132 18.422 1.00 39.41 286 ALA A CA 1
ATOM 2197 C C . ALA A 1 286 ? -1.566 17.976 17.561 1.00 39.41 286 ALA A C 1
ATOM 2199 O O . ALA A 1 286 ? -0.394 17.643 17.727 1.00 39.41 286 ALA A O 1
ATOM 2200 N N . GLY A 1 287 ? -2.347 17.381 16.643 1.00 48.94 287 GLY A N 1
ATOM 2201 C CA . GLY A 1 287 ? -1.963 16.239 15.798 1.00 48.94 287 GLY A CA 1
ATOM 2202 C C . GLY A 1 287 ? -2.766 16.179 14.491 1.00 48.94 287 GLY A C 1
ATOM 2203 O O . GLY A 1 287 ? -3.958 15.914 14.521 1.00 48.94 287 GLY A O 1
ATOM 2204 N N . CYS A 1 288 ? -2.095 16.443 13.363 1.00 58.00 288 CYS A N 1
ATOM 2205 C CA . CYS A 1 288 ? -2.615 16.675 12.003 1.00 58.00 288 CYS A CA 1
ATOM 2206 C C . CYS A 1 288 ? -4.012 16.086 11.663 1.00 58.00 288 CYS A C 1
ATOM 2208 O O . CYS A 1 288 ? -4.274 14.911 11.894 1.00 58.00 288 CYS A O 1
ATOM 2210 N N . LYS A 1 289 ? -4.876 16.866 10.984 1.00 67.94 289 LYS A N 1
ATOM 2211 C CA . LYS A 1 289 ? -6.191 16.462 10.415 1.00 67.94 289 LYS A CA 1
ATOM 2212 C C . LYS A 1 289 ? -6.188 15.075 9.737 1.00 67.94 289 LYS A C 1
ATOM 2214 O O . LYS A 1 289 ? -7.181 14.352 9.815 1.00 67.94 289 LYS A O 1
ATOM 2219 N N . ASP A 1 290 ? -5.080 14.699 9.103 1.00 70.19 290 ASP A N 1
ATOM 2220 C CA . ASP A 1 290 ? -4.893 13.398 8.447 1.00 70.19 290 ASP A CA 1
ATOM 2221 C C . ASP A 1 290 ? -4.859 12.205 9.412 1.00 70.19 290 ASP A C 1
ATOM 2223 O O . ASP A 1 290 ? -5.295 11.110 9.059 1.00 70.19 290 ASP A O 1
ATOM 2227 N N . ASP A 1 291 ? -4.376 12.401 10.638 1.00 77.12 291 ASP A N 1
ATOM 2228 C CA . ASP A 1 291 ? -4.351 11.359 11.666 1.00 77.12 291 ASP A CA 1
ATOM 2229 C C . ASP A 1 291 ? -5.760 11.066 12.178 1.00 77.12 291 ASP A C 1
ATOM 2231 O O . ASP A 1 291 ? -6.096 9.910 12.425 1.00 77.12 291 ASP A O 1
ATOM 2235 N N . GLY A 1 292 ? -6.621 12.087 12.235 1.00 65.81 292 GLY A N 1
ATOM 2236 C CA . GLY A 1 292 ? -8.054 11.891 12.434 1.00 65.81 292 GLY A CA 1
ATOM 2237 C C . GLY A 1 292 ? -8.653 11.008 11.334 1.00 65.81 292 GLY A C 1
ATOM 2238 O O . GLY A 1 292 ? -9.291 10.000 11.620 1.00 65.81 292 GLY A O 1
ATOM 2239 N N . ILE A 1 293 ? -8.402 11.324 10.062 1.00 74.56 293 ILE A N 1
ATOM 2240 C CA . ILE A 1 293 ? -8.927 10.524 8.941 1.00 74.56 293 ILE A CA 1
ATOM 2241 C C . ILE A 1 293 ? -8.470 9.063 9.048 1.00 74.56 293 ILE A C 1
ATOM 2243 O O . ILE A 1 293 ? -9.293 8.158 8.929 1.00 74.56 293 ILE A O 1
ATOM 2247 N N . LEU A 1 294 ? -7.193 8.823 9.351 1.00 77.81 294 LEU A N 1
ATOM 2248 C CA . LEU A 1 294 ? -6.657 7.471 9.519 1.00 77.81 294 LEU A CA 1
ATOM 2249 C C . LEU A 1 294 ? -7.311 6.712 10.689 1.00 77.81 294 LEU A C 1
ATOM 2251 O O . LEU A 1 294 ? -7.633 5.530 10.552 1.00 77.81 294 LEU A O 1
ATOM 2255 N N . ILE A 1 295 ? -7.576 7.399 11.804 1.00 73.75 295 ILE A N 1
ATOM 2256 C CA . ILE A 1 295 ? -8.311 6.839 12.947 1.00 73.75 295 ILE A CA 1
ATOM 2257 C C . ILE A 1 295 ? -9.744 6.478 12.548 1.00 73.75 295 ILE A C 1
ATOM 2259 O O . ILE A 1 295 ? -10.200 5.390 12.884 1.00 73.75 295 ILE A O 1
ATOM 2263 N N . GLY A 1 296 ? -10.440 7.327 11.786 1.00 68.25 296 GLY A N 1
ATOM 2264 C CA . GLY A 1 296 ? -11.773 7.012 11.250 1.00 68.25 296 GLY A CA 1
ATOM 2265 C C . GLY A 1 296 ? -11.776 5.787 10.322 1.00 68.25 296 GLY A C 1
ATOM 2266 O O . GLY A 1 296 ? -12.754 5.048 10.249 1.00 68.25 296 GLY A O 1
ATOM 2267 N N . LEU A 1 297 ? -10.649 5.507 9.664 1.00 79.56 297 LEU A N 1
ATOM 2268 C CA . LEU A 1 297 ? -10.445 4.305 8.851 1.00 79.56 297 LEU A CA 1
ATOM 2269 C C . LEU A 1 297 ? -10.090 3.054 9.683 1.00 79.56 297 LEU A C 1
ATOM 2271 O O . LEU A 1 297 ? -10.009 1.954 9.126 1.00 79.56 297 LEU A O 1
ATOM 2275 N N . GLY A 1 298 ? -9.945 3.187 11.003 1.00 75.56 298 GLY A N 1
ATOM 2276 C CA . GLY A 1 298 ? -9.698 2.090 11.940 1.00 75.56 298 GLY A CA 1
ATOM 2277 C C . GLY A 1 298 ? -8.222 1.833 12.252 1.00 75.56 298 GLY A C 1
ATOM 2278 O O . GLY A 1 298 ? -7.885 0.754 12.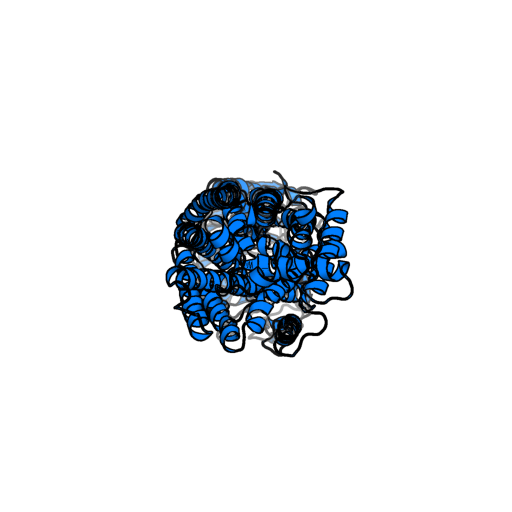751 1.00 75.56 298 GLY A O 1
ATOM 2279 N N . TYR A 1 299 ? -7.333 2.786 11.944 1.00 78.06 299 TYR A N 1
ATOM 2280 C CA . TYR A 1 299 ? -5.896 2.643 12.164 1.00 78.06 299 TYR A CA 1
ATOM 2281 C C . TYR A 1 299 ? -5.314 3.727 13.076 1.00 78.06 299 TYR A C 1
ATOM 2283 O O . TYR A 1 299 ? -5.571 4.920 12.934 1.00 78.06 299 TYR A O 1
ATOM 2291 N N . LYS A 1 300 ? -4.460 3.302 14.010 1.00 78.56 300 LYS A N 1
ATOM 2292 C CA . LYS A 1 300 ? -3.608 4.188 14.805 1.00 78.56 300 LYS A CA 1
ATOM 2293 C C . LYS A 1 300 ? -2.499 4.764 13.910 1.00 78.56 300 LYS A C 1
ATOM 2295 O O . LYS A 1 300 ? -1.876 3.993 13.179 1.00 78.56 300 LYS A O 1
ATOM 2300 N N . PRO A 1 301 ? -2.191 6.068 14.004 1.00 78.19 301 PRO A N 1
ATOM 2301 C CA . PRO A 1 301 ? -1.020 6.644 13.349 1.00 78.19 301 PRO A CA 1
ATOM 2302 C C . PRO A 1 301 ? 0.274 6.038 13.919 1.00 78.19 301 PRO A C 1
ATOM 2304 O O . PRO A 1 301 ? 0.654 6.302 15.061 1.00 78.19 301 PRO A O 1
ATOM 2307 N N . GLU A 1 302 ? 0.941 5.184 13.139 1.00 78.06 302 GLU A N 1
ATOM 2308 C CA . GLU A 1 302 ? 2.212 4.542 13.523 1.00 78.06 302 GLU A CA 1
ATOM 2309 C C . GLU A 1 302 ? 3.427 5.127 12.784 1.00 78.06 302 GLU A C 1
ATOM 2311 O O . GLU A 1 302 ? 4.550 5.061 13.302 1.00 78.06 302 GLU A O 1
ATOM 2316 N N . LEU A 1 303 ? 3.194 5.714 11.604 1.00 80.50 303 LEU A N 1
ATOM 2317 C CA . LEU A 1 303 ? 4.192 6.337 10.735 1.00 80.50 303 LEU A CA 1
ATOM 2318 C C . LEU A 1 303 ? 4.198 7.870 10.892 1.00 80.50 303 LEU A C 1
ATOM 2320 O O . LEU A 1 303 ? 3.286 8.449 11.479 1.00 80.50 303 LEU A O 1
ATOM 2324 N N . LYS A 1 304 ? 5.265 8.532 10.424 1.00 78.38 304 LYS A N 1
ATOM 2325 C CA . LYS A 1 304 ? 5.439 9.989 10.558 1.00 78.38 304 LYS A CA 1
ATOM 2326 C C . LYS A 1 304 ? 5.038 10.722 9.281 1.00 78.38 304 LYS A C 1
ATOM 2328 O O . LYS A 1 304 ? 5.474 10.343 8.198 1.00 78.38 304 LYS A O 1
ATOM 2333 N N . ARG A 1 305 ? 4.286 11.815 9.439 1.00 81.56 305 ARG A N 1
ATOM 2334 C CA . ARG A 1 305 ? 3.902 12.739 8.365 1.00 81.56 305 ARG A CA 1
ATOM 2335 C C . ARG A 1 305 ? 5.099 13.608 7.979 1.00 81.56 305 ARG A C 1
ATOM 2337 O O . ARG A 1 305 ? 5.458 14.516 8.717 1.00 81.56 305 ARG A O 1
ATOM 2344 N N . GLU A 1 306 ? 5.755 13.279 6.876 1.00 82.75 306 GLU A N 1
ATOM 2345 C CA . GLU A 1 306 ? 6.942 14.003 6.385 1.00 82.75 306 GLU A CA 1
ATOM 2346 C C . GLU A 1 306 ? 6.884 14.236 4.862 1.00 82.75 306 GLU A C 1
ATOM 2348 O O . GLU A 1 306 ? 7.772 14.885 4.308 1.00 82.75 306 GLU A O 1
ATOM 2353 N N . PHE A 1 307 ? 5.859 13.713 4.173 1.00 83.25 307 PHE A N 1
ATOM 2354 C CA . PHE A 1 307 ? 5.727 13.822 2.722 1.00 83.25 307 PHE A CA 1
ATOM 2355 C C . PHE A 1 307 ? 4.735 14.922 2.309 1.00 83.25 307 PHE A C 1
ATOM 2357 O O . PHE A 1 307 ? 3.525 14.830 2.522 1.00 83.25 307 PHE A O 1
ATOM 2364 N N . SER A 1 308 ? 5.287 15.953 1.672 1.00 88.81 308 SER A N 1
ATOM 2365 C CA . SER A 1 308 ? 4.622 17.042 0.948 1.00 88.81 308 SER A CA 1
ATOM 2366 C C . SER A 1 308 ? 4.033 16.608 -0.414 1.00 88.81 308 SER A C 1
ATOM 2368 O O . SER A 1 308 ? 4.304 15.514 -0.909 1.00 88.81 308 SER A O 1
ATOM 2370 N N . TYR A 1 309 ? 3.312 17.510 -1.099 1.00 89.94 309 TYR A N 1
ATOM 2371 C CA . TYR A 1 309 ? 2.867 17.307 -2.493 1.00 89.94 309 TYR A CA 1
ATOM 2372 C C . TYR A 1 309 ? 4.022 16.953 -3.444 1.00 89.94 309 TYR A C 1
ATOM 2374 O O . TYR A 1 309 ? 3.873 16.073 -4.291 1.00 89.94 309 TYR A O 1
ATOM 2382 N N . LEU A 1 310 ? 5.168 17.633 -3.310 1.00 90.38 310 LEU A N 1
ATOM 2383 C CA . LEU A 1 310 ? 6.314 17.435 -4.199 1.00 90.38 310 LEU A CA 1
ATOM 2384 C C . LEU A 1 310 ? 7.008 16.099 -3.936 1.00 90.38 310 LEU A C 1
ATOM 2386 O O . LEU A 1 310 ? 7.349 15.398 -4.882 1.00 90.38 310 LEU A O 1
ATOM 2390 N N . SER A 1 311 ? 7.188 15.721 -2.672 1.00 90.25 311 SER A N 1
ATOM 2391 C CA . SER A 1 311 ? 7.796 14.430 -2.321 1.00 90.25 311 SER A CA 1
ATOM 2392 C C . SER A 1 311 ? 6.882 13.239 -2.646 1.00 90.25 311 SER A C 1
ATOM 2394 O O . SER A 1 311 ? 7.384 12.199 -3.069 1.00 90.25 311 SER A O 1
ATOM 2396 N N . ALA A 1 312 ? 5.555 13.388 -2.540 1.00 90.94 312 ALA A N 1
ATOM 2397 C CA . ALA A 1 312 ? 4.593 12.374 -2.978 1.00 90.94 312 ALA A CA 1
ATOM 2398 C C . ALA A 1 312 ? 4.542 12.236 -4.509 1.00 90.94 312 ALA A C 1
ATOM 2400 O O . ALA A 1 312 ? 4.537 11.118 -5.025 1.00 90.94 312 ALA A O 1
ATOM 2401 N N . PHE A 1 313 ? 4.570 13.358 -5.242 1.00 94.00 313 PHE A N 1
ATOM 2402 C CA . PHE A 1 313 ? 4.794 13.344 -6.690 1.00 94.00 313 PHE A CA 1
ATOM 2403 C C . PHE A 1 313 ? 6.129 12.672 -7.023 1.00 94.00 313 PHE A C 1
ATOM 2405 O O . PHE A 1 313 ? 6.176 11.820 -7.901 1.00 94.00 313 PHE A O 1
ATOM 2412 N N . GLY A 1 314 ? 7.193 12.997 -6.285 1.00 92.81 314 GLY A N 1
ATOM 2413 C CA . GLY A 1 314 ? 8.516 12.403 -6.442 1.00 92.81 314 GLY A CA 1
ATOM 2414 C C . GLY A 1 314 ? 8.558 10.905 -6.178 1.00 92.81 314 GLY A C 1
ATOM 2415 O O . GLY A 1 314 ? 9.298 10.211 -6.863 1.00 92.81 314 GLY A O 1
ATOM 2416 N N . GLN A 1 315 ? 7.724 10.385 -5.277 1.00 93.25 315 GLN A N 1
ATOM 2417 C CA . GLN A 1 315 ? 7.572 8.944 -5.087 1.00 93.25 315 GLN A CA 1
ATOM 2418 C C . GLN A 1 315 ? 6.939 8.278 -6.320 1.00 93.25 315 GLN A C 1
ATOM 2420 O O . GLN A 1 315 ? 7.477 7.299 -6.838 1.00 93.25 315 GLN A O 1
ATOM 2425 N N . ALA A 1 316 ? 5.822 8.819 -6.816 1.00 94.12 316 ALA A N 1
ATOM 2426 C CA . ALA A 1 316 ? 5.128 8.286 -7.990 1.00 94.12 316 ALA A CA 1
ATOM 2427 C C . ALA A 1 316 ? 5.998 8.389 -9.255 1.00 94.12 316 ALA A C 1
ATOM 2429 O O . ALA A 1 316 ? 6.308 7.390 -9.901 1.00 94.12 316 ALA A O 1
ATOM 2430 N N . TRP A 1 317 ? 6.469 9.598 -9.560 1.00 93.62 317 TRP A N 1
ATOM 2431 C CA . TRP A 1 317 ? 7.342 9.889 -10.695 1.00 93.62 317 TRP A CA 1
ATOM 2432 C C . TRP A 1 317 ? 8.676 9.148 -10.605 1.00 93.62 317 TRP A C 1
ATOM 2434 O O . TRP A 1 317 ? 9.195 8.635 -11.596 1.00 93.62 317 TRP A O 1
ATOM 2444 N N . GLY A 1 318 ? 9.212 9.035 -9.394 1.00 93.50 318 GLY A N 1
ATOM 2445 C CA . GLY A 1 318 ? 10.458 8.339 -9.170 1.00 93.50 318 GLY A CA 1
ATOM 2446 C C . GLY A 1 318 ? 10.354 6.833 -9.399 1.00 93.50 318 GLY A C 1
ATOM 2447 O O . GLY A 1 318 ? 11.282 6.229 -9.936 1.00 93.50 318 GLY A O 1
ATOM 2448 N N . THR A 1 319 ? 9.209 6.233 -9.071 1.00 94.12 319 THR A N 1
ATOM 2449 C CA . THR A 1 319 ? 8.901 4.827 -9.384 1.00 94.12 319 THR A CA 1
ATOM 2450 C C . THR A 1 319 ? 8.701 4.599 -10.887 1.00 94.12 319 THR A C 1
ATOM 2452 O O . THR A 1 319 ? 9.053 3.535 -11.387 1.00 94.12 319 THR A O 1
ATOM 2455 N N . ILE A 1 320 ? 8.229 5.603 -11.631 1.00 94.50 320 ILE A N 1
ATOM 2456 C CA . ILE A 1 320 ? 8.141 5.541 -13.100 1.00 94.50 320 ILE A CA 1
ATOM 2457 C C . ILE A 1 320 ? 9.538 5.504 -13.729 1.00 94.50 320 ILE A C 1
ATOM 2459 O O . ILE A 1 320 ? 9.784 4.806 -14.712 1.00 94.50 320 ILE A O 1
ATOM 2463 N N . GLY A 1 321 ? 10.499 6.249 -13.173 1.00 93.12 321 GLY A N 1
ATOM 2464 C CA . GLY A 1 321 ? 11.869 6.127 -13.657 1.00 93.12 321 GLY A CA 1
ATOM 2465 C C . GLY A 1 321 ? 12.029 6.600 -15.110 1.00 93.12 321 GLY A C 1
ATOM 2466 O O . GLY A 1 321 ? 12.819 6.012 -15.829 1.00 93.12 321 GLY A O 1
ATOM 2467 N N . LEU A 1 322 ? 11.282 7.608 -15.574 1.00 95.06 322 LEU A N 1
ATOM 2468 C CA . LEU A 1 322 ? 10.941 7.818 -16.994 1.00 95.06 322 LEU A CA 1
ATOM 2469 C C . LEU A 1 322 ? 12.068 7.574 -18.025 1.00 95.06 322 LEU A C 1
ATOM 2471 O O . LEU A 1 322 ? 11.978 6.649 -18.828 1.00 95.06 322 LEU A O 1
ATOM 2475 N N . ALA A 1 323 ? 13.132 8.387 -18.023 1.00 95.44 323 ALA A N 1
ATOM 2476 C CA . ALA A 1 323 ? 14.239 8.243 -18.977 1.00 95.44 323 ALA A CA 1
ATOM 2477 C C . ALA A 1 323 ? 14.990 6.895 -18.859 1.00 95.44 323 ALA A C 1
ATOM 2479 O O . ALA A 1 323 ? 15.131 6.216 -19.881 1.00 95.44 323 ALA A O 1
ATOM 2480 N N . PRO A 1 324 ? 15.457 6.465 -17.666 1.00 94.69 324 PRO A N 1
ATOM 2481 C CA . PRO A 1 324 ? 16.074 5.147 -17.527 1.00 94.69 324 PRO A CA 1
ATOM 2482 C C . PRO A 1 324 ? 15.122 3.992 -17.859 1.00 94.69 324 PRO A C 1
ATOM 2484 O O . PRO A 1 324 ? 15.525 3.065 -18.553 1.00 94.69 324 PRO A O 1
ATOM 2487 N N . GLY A 1 325 ? 13.857 4.068 -17.448 1.00 94.12 325 GLY A N 1
ATOM 2488 C CA . GLY A 1 325 ? 12.824 3.075 -17.727 1.00 94.12 325 GLY A CA 1
ATOM 2489 C C . GLY A 1 325 ? 12.606 2.879 -19.224 1.00 94.12 325 GLY A C 1
ATOM 2490 O O . GLY A 1 325 ? 12.634 1.740 -19.695 1.00 94.12 325 GLY A O 1
ATOM 2491 N N . ILE A 1 326 ? 12.476 3.975 -19.987 1.00 95.56 326 ILE A N 1
ATOM 2492 C CA . ILE A 1 326 ? 12.433 3.926 -21.457 1.00 95.56 326 ILE A CA 1
ATOM 2493 C C . ILE A 1 326 ? 13.698 3.245 -21.978 1.00 95.56 326 ILE A C 1
ATOM 2495 O O . ILE A 1 326 ? 13.602 2.300 -22.754 1.00 95.56 326 ILE A O 1
ATOM 2499 N N . ALA A 1 327 ? 14.880 3.660 -21.518 1.00 93.44 327 ALA A N 1
ATOM 2500 C CA . ALA A 1 327 ? 16.135 3.084 -21.987 1.00 93.44 327 ALA A CA 1
ATOM 2501 C C . ALA A 1 327 ? 16.252 1.573 -21.722 1.00 93.44 327 ALA A C 1
ATOM 2503 O O . ALA A 1 327 ? 16.685 0.840 -22.608 1.00 93.44 327 ALA A O 1
ATOM 2504 N N . GLY A 1 328 ? 15.815 1.107 -20.551 1.00 90.50 328 GLY A N 1
ATOM 2505 C CA . GLY A 1 328 ? 15.876 -0.302 -20.163 1.00 90.50 328 GLY A CA 1
ATOM 2506 C C . GLY A 1 328 ? 14.812 -1.195 -20.806 1.00 90.50 328 GLY A C 1
ATOM 2507 O O . GLY A 1 328 ? 14.973 -2.411 -20.795 1.00 90.50 328 GLY A O 1
ATOM 2508 N N . THR A 1 329 ? 13.740 -0.630 -21.372 1.00 91.44 329 THR A N 1
ATOM 2509 C CA . THR A 1 329 ? 12.608 -1.413 -21.913 1.00 91.44 329 THR A CA 1
ATOM 2510 C C . THR A 1 329 ? 12.269 -1.128 -23.371 1.00 91.44 329 THR A C 1
ATOM 2512 O O . THR A 1 329 ? 11.382 -1.777 -23.929 1.00 91.44 329 THR A O 1
ATOM 2515 N N . LEU A 1 330 ? 12.991 -0.219 -24.034 1.00 90.44 330 LEU A N 1
ATOM 2516 C CA . LEU A 1 330 ? 12.783 0.108 -25.449 1.00 90.44 330 LEU A CA 1
ATOM 2517 C C . LEU A 1 330 ? 12.908 -1.120 -26.368 1.00 90.44 330 LEU A C 1
ATOM 2519 O O . LEU A 1 330 ? 12.288 -1.168 -27.429 1.00 90.44 330 LEU A O 1
ATOM 2523 N N . VAL A 1 331 ? 13.668 -2.133 -25.939 1.00 88.56 331 VAL A N 1
ATOM 2524 C CA . VAL A 1 331 ? 13.826 -3.415 -26.640 1.00 88.56 331 VAL A CA 1
ATOM 2525 C C . VAL A 1 331 ? 12.484 -4.084 -26.967 1.00 88.56 331 VAL A C 1
ATOM 2527 O O . VAL A 1 331 ? 12.357 -4.677 -28.033 1.00 88.56 331 VAL A O 1
ATOM 2530 N N . PHE A 1 332 ? 11.461 -3.949 -26.113 1.00 88.50 332 PHE A N 1
ATOM 2531 C CA . PHE A 1 332 ? 10.163 -4.599 -26.327 1.00 88.50 332 PHE A CA 1
ATOM 2532 C C . PHE A 1 332 ? 9.355 -3.936 -27.449 1.00 88.50 332 PHE A C 1
ATOM 2534 O O . PHE A 1 332 ? 8.812 -4.618 -28.319 1.00 88.50 332 PHE A O 1
ATOM 2541 N N . ALA A 1 333 ? 9.306 -2.603 -27.481 1.00 91.19 333 ALA A N 1
ATOM 2542 C CA . ALA A 1 333 ? 8.622 -1.881 -28.550 1.00 91.19 333 ALA A CA 1
ATOM 2543 C C . ALA A 1 333 ? 9.378 -1.971 -29.890 1.00 91.19 333 ALA A C 1
ATOM 2545 O O . ALA A 1 333 ? 8.772 -2.211 -30.935 1.00 91.19 333 ALA A O 1
ATOM 2546 N N . LEU A 1 334 ? 10.712 -1.878 -29.866 1.00 90.50 334 LEU A N 1
ATOM 2547 C CA . LEU A 1 334 ? 11.529 -2.062 -31.070 1.00 90.50 334 LEU A CA 1
ATOM 2548 C C . LEU A 1 334 ? 11.445 -3.492 -31.623 1.00 90.50 334 LEU A C 1
ATOM 2550 O O . LEU A 1 334 ? 11.391 -3.680 -32.839 1.00 90.50 334 LEU A O 1
ATOM 2554 N N . GLY A 1 335 ? 11.404 -4.490 -30.739 1.00 87.19 335 GLY A N 1
ATOM 2555 C CA . GLY A 1 335 ? 11.301 -5.912 -31.078 1.00 87.19 335 GLY A CA 1
ATOM 2556 C C . GLY A 1 335 ? 9.917 -6.375 -31.539 1.00 87.19 335 GLY A C 1
ATOM 2557 O O . GLY A 1 335 ? 9.763 -7.540 -31.890 1.00 87.19 335 GLY A O 1
ATOM 2558 N N . SER A 1 336 ? 8.914 -5.496 -31.535 1.00 88.19 336 SER A N 1
ATOM 2559 C CA . SER A 1 336 ? 7.544 -5.829 -31.939 1.00 88.19 336 SER A CA 1
ATOM 2560 C C . SER A 1 336 ? 7.105 -5.107 -33.213 1.00 88.19 336 SER A C 1
ATOM 2562 O O . SER A 1 336 ? 6.501 -5.720 -34.093 1.00 88.19 336 SER A O 1
ATOM 2564 N N . GLY A 1 337 ? 7.432 -3.820 -33.348 1.00 89.06 337 GLY A N 1
ATOM 2565 C CA . GLY A 1 337 ? 7.037 -3.025 -34.515 1.00 89.06 337 GLY A CA 1
ATOM 2566 C C . GLY A 1 337 ? 7.976 -1.873 -34.863 1.00 89.06 337 GLY A C 1
ATOM 2567 O O . GLY A 1 337 ? 7.563 -0.932 -35.548 1.00 89.06 337 GLY A O 1
ATOM 2568 N N . GLY A 1 338 ? 9.211 -1.906 -34.353 1.00 92.12 338 GLY A N 1
ATOM 2569 C CA . GLY A 1 338 ? 10.221 -0.879 -34.584 1.00 92.12 338 GLY A CA 1
ATOM 2570 C C . GLY A 1 338 ? 9.797 0.508 -34.095 1.00 92.12 338 GLY A C 1
ATOM 2571 O O . GLY A 1 338 ? 9.288 0.684 -32.982 1.00 92.12 338 GLY A O 1
ATOM 2572 N N . SER A 1 339 ? 10.031 1.514 -34.939 1.00 93.94 339 SER A N 1
ATOM 2573 C CA . SER A 1 339 ? 9.802 2.916 -34.583 1.00 93.94 339 SER A CA 1
ATOM 2574 C C . SER A 1 339 ? 8.323 3.249 -34.362 1.00 93.94 339 SER A C 1
ATOM 2576 O O . SER A 1 339 ? 7.961 3.862 -33.355 1.00 93.94 339 SER A O 1
ATOM 2578 N N . VAL A 1 340 ? 7.459 2.740 -35.244 1.00 94.62 340 VAL A N 1
ATOM 2579 C CA . VAL A 1 340 ? 6.005 2.953 -35.199 1.00 94.62 340 VAL A CA 1
ATOM 2580 C C . VAL A 1 340 ? 5.393 2.393 -33.921 1.00 94.62 340 VAL A C 1
ATOM 2582 O O . VAL A 1 340 ? 4.593 3.077 -33.280 1.00 94.62 340 VAL A O 1
ATOM 2585 N N . ALA A 1 341 ? 5.772 1.171 -33.526 1.00 93.94 341 ALA A N 1
ATOM 2586 C CA . ALA A 1 341 ? 5.332 0.619 -32.248 1.00 93.94 341 ALA A CA 1
ATOM 2587 C C . ALA A 1 341 ? 5.806 1.502 -31.093 1.00 93.94 341 ALA A C 1
ATOM 2589 O O . ALA A 1 341 ? 4.977 1.946 -30.312 1.00 93.94 341 ALA A O 1
ATOM 2590 N N . SER A 1 342 ? 7.094 1.852 -31.051 1.00 94.94 342 SER A N 1
ATOM 2591 C CA . SER A 1 342 ? 7.669 2.660 -29.966 1.00 94.94 342 SER A CA 1
ATOM 2592 C C . SER A 1 342 ? 6.914 3.970 -29.715 1.00 94.94 342 SER A C 1
ATOM 2594 O O . SER A 1 342 ? 6.610 4.281 -28.565 1.00 94.94 342 SER A O 1
ATOM 2596 N N . VAL A 1 343 ? 6.563 4.721 -30.765 1.00 96.94 343 VAL A N 1
ATOM 2597 C CA . VAL A 1 343 ? 5.834 5.994 -30.621 1.00 96.94 343 VAL A CA 1
ATOM 2598 C C . VAL A 1 343 ? 4.367 5.775 -30.255 1.00 96.94 343 VAL A C 1
ATOM 2600 O O . VAL A 1 343 ? 3.863 6.359 -29.293 1.00 96.94 343 VAL A O 1
ATOM 2603 N N . TRP A 1 344 ? 3.650 4.971 -31.041 1.00 96.19 344 TRP A N 1
ATOM 2604 C CA . TRP A 1 344 ? 2.194 4.917 -30.935 1.00 96.19 344 TRP A CA 1
ATOM 2605 C C . TRP A 1 344 ? 1.717 4.070 -29.764 1.00 96.19 344 TRP A C 1
ATOM 2607 O O . TRP A 1 344 ? 0.725 4.443 -29.133 1.00 96.19 344 TRP A O 1
ATOM 2617 N N . THR A 1 345 ? 2.421 2.986 -29.417 1.00 96.12 345 THR A N 1
ATOM 2618 C CA . THR A 1 345 ? 2.076 2.242 -28.201 1.00 96.12 345 THR A CA 1
ATOM 2619 C C . THR A 1 345 ? 2.322 3.103 -26.973 1.00 96.12 345 THR A C 1
ATOM 2621 O O . THR A 1 345 ? 1.518 3.032 -26.049 1.00 96.12 345 THR A O 1
ATOM 2624 N N . TRP A 1 346 ? 3.339 3.979 -26.972 1.00 97.31 346 TRP A N 1
ATOM 2625 C CA . TRP A 1 346 ? 3.565 4.916 -25.872 1.00 97.31 346 TRP A CA 1
ATOM 2626 C C . TRP A 1 346 ? 2.389 5.863 -25.659 1.00 97.31 346 TRP A C 1
ATOM 2628 O O . TRP A 1 346 ? 1.834 5.928 -24.563 1.00 97.31 346 TRP A O 1
ATOM 2638 N N . ILE A 1 347 ? 1.986 6.577 -26.713 1.00 96.88 347 ILE A N 1
ATOM 2639 C CA . ILE A 1 347 ? 0.892 7.552 -26.636 1.00 96.88 347 ILE A CA 1
ATOM 2640 C C . ILE A 1 347 ? -0.403 6.857 -26.207 1.00 96.88 347 ILE A C 1
ATOM 2642 O O . ILE A 1 347 ? -1.044 7.282 -25.247 1.00 96.88 347 ILE A O 1
ATOM 2646 N N . VAL A 1 348 ? -0.773 5.766 -26.883 1.00 96.88 348 VAL A N 1
ATOM 2647 C CA . VAL A 1 348 ? -2.016 5.038 -26.598 1.00 96.88 348 VAL A CA 1
ATOM 2648 C C . VAL A 1 348 ? -1.967 4.391 -25.211 1.00 96.88 348 VAL A C 1
ATOM 2650 O O . VAL A 1 348 ? -2.915 4.520 -24.441 1.00 96.88 348 VAL A O 1
ATOM 2653 N N . GLY A 1 349 ? -0.853 3.753 -24.854 1.00 95.44 349 GLY A N 1
ATOM 2654 C CA . GLY A 1 349 ? -0.677 3.071 -23.574 1.00 95.44 349 GLY A CA 1
ATOM 2655 C C . GLY A 1 349 ? -0.785 4.026 -22.388 1.00 95.44 349 GLY A C 1
ATOM 2656 O O . GLY A 1 349 ? -1.525 3.754 -21.445 1.00 95.44 349 GLY A O 1
ATOM 2657 N N . CYS A 1 350 ? -0.127 5.184 -22.463 1.00 96.06 350 CYS A N 1
ATOM 2658 C CA . CYS A 1 350 ? -0.224 6.221 -21.437 1.00 96.06 350 CYS A CA 1
ATOM 2659 C C . CYS A 1 350 ? -1.642 6.812 -21.344 1.00 96.06 350 CYS A C 1
ATOM 2661 O O . CYS A 1 350 ? -2.152 6.998 -20.238 1.00 96.06 350 CYS A O 1
ATOM 2663 N N . LEU A 1 351 ? -2.316 7.062 -22.477 1.00 96.19 351 LEU A N 1
ATOM 2664 C CA . LEU A 1 351 ? -3.695 7.574 -22.486 1.00 96.19 351 LEU A CA 1
ATOM 2665 C C . LEU A 1 351 ? -4.676 6.629 -21.782 1.00 96.19 351 LEU A C 1
ATOM 2667 O O . LEU A 1 351 ? -5.536 7.101 -21.041 1.00 96.19 351 LEU A O 1
ATOM 2671 N N . PHE A 1 352 ? -4.539 5.314 -21.968 1.00 95.69 352 PHE A N 1
ATOM 2672 C CA . PHE A 1 352 ? -5.406 4.329 -21.312 1.00 95.69 352 PHE A CA 1
ATOM 2673 C C . PHE A 1 352 ? -4.990 3.976 -19.876 1.00 95.69 352 PHE A C 1
ATOM 2675 O O . PHE A 1 352 ? -5.815 3.461 -19.120 1.00 95.69 352 PHE A O 1
ATOM 2682 N N . GLN A 1 353 ? -3.776 4.330 -19.443 1.00 95.38 353 GLN A N 1
ATOM 2683 C CA . GLN A 1 353 ? -3.414 4.275 -18.024 1.00 95.38 353 GLN A CA 1
ATOM 2684 C C . GLN A 1 353 ? -3.999 5.426 -17.196 1.00 95.38 353 GLN A C 1
ATOM 2686 O O . GLN A 1 353 ? -4.270 5.233 -16.011 1.00 95.38 353 GLN A O 1
ATOM 2691 N N . ILE A 1 354 ? -4.264 6.596 -17.792 1.00 96.25 354 ILE A N 1
ATOM 2692 C CA . ILE A 1 354 ? -4.892 7.720 -17.075 1.00 96.25 354 ILE A CA 1
ATOM 2693 C C . ILE A 1 354 ? -6.233 7.305 -16.434 1.00 96.25 354 ILE A C 1
ATOM 2695 O O . ILE A 1 354 ? -6.398 7.552 -15.240 1.00 96.25 354 ILE A O 1
ATOM 2699 N N . PRO A 1 355 ? -7.166 6.618 -17.129 1.00 97.25 355 PRO A N 1
ATOM 2700 C CA . PRO A 1 355 ? -8.367 6.064 -16.506 1.00 97.25 355 PRO A CA 1
ATOM 2701 C C . PRO A 1 355 ? -8.110 5.171 -15.289 1.00 97.25 355 PRO A C 1
ATOM 2703 O O . PRO A 1 355 ? -8.868 5.235 -14.317 1.00 97.25 355 PRO A O 1
ATOM 2706 N N . VAL A 1 356 ? -7.037 4.370 -15.311 1.00 97.19 356 VAL A N 1
ATOM 2707 C CA . VAL A 1 356 ? -6.638 3.522 -14.176 1.00 97.19 356 VAL A CA 1
ATOM 2708 C C . VAL A 1 356 ? -6.232 4.397 -12.989 1.00 97.19 356 VAL A C 1
ATOM 2710 O O . VAL A 1 356 ? -6.775 4.227 -11.898 1.00 97.19 356 VAL A O 1
ATOM 2713 N N . ALA A 1 357 ? -5.366 5.393 -13.200 1.00 96.38 357 ALA A N 1
ATOM 2714 C CA . ALA A 1 357 ? -4.973 6.329 -12.145 1.00 96.38 357 ALA A CA 1
ATOM 2715 C C . ALA A 1 357 ? -6.133 7.175 -11.622 1.00 96.38 357 ALA A C 1
ATOM 2717 O O . ALA A 1 357 ? -6.197 7.441 -10.427 1.00 96.38 357 ALA A O 1
ATOM 2718 N N . LEU A 1 358 ? -7.073 7.569 -12.480 1.00 97.06 358 LEU A N 1
ATOM 2719 C CA . LEU A 1 358 ? -8.278 8.272 -12.052 1.00 97.06 358 LEU A CA 1
ATOM 2720 C C . LEU A 1 358 ? -9.136 7.389 -11.134 1.00 97.06 358 LEU A C 1
ATOM 2722 O O . LEU A 1 358 ? -9.559 7.850 -10.076 1.00 97.06 358 LEU A O 1
ATOM 2726 N N . ALA A 1 359 ? -9.350 6.118 -11.495 1.00 96.56 359 ALA A N 1
ATOM 2727 C CA . ALA A 1 359 ? -10.153 5.188 -10.700 1.00 96.56 359 ALA A CA 1
ATOM 2728 C C . ALA A 1 359 ? -9.512 4.886 -9.334 1.00 96.56 359 ALA A C 1
ATOM 2730 O O . ALA A 1 359 ? -10.200 4.907 -8.312 1.00 96.56 359 ALA A O 1
ATOM 2731 N N . LEU A 1 360 ? -8.195 4.649 -9.301 1.00 95.88 360 LEU A N 1
ATOM 2732 C CA . LEU A 1 360 ? -7.459 4.451 -8.048 1.00 95.88 360 LEU A CA 1
ATOM 2733 C C . LEU A 1 360 ? -7.331 5.755 -7.249 1.00 95.88 360 LEU A C 1
ATOM 2735 O O . LEU A 1 360 ? -7.391 5.726 -6.024 1.00 95.88 360 LEU A O 1
ATOM 2739 N N . GLY A 1 361 ? -7.230 6.904 -7.919 1.00 95.50 361 GLY A N 1
ATOM 2740 C CA . GLY A 1 361 ? -7.182 8.224 -7.295 1.00 95.50 361 GLY A CA 1
ATOM 2741 C C . GLY A 1 361 ? -8.454 8.560 -6.516 1.00 95.50 361 GLY A C 1
ATOM 2742 O O . GLY A 1 361 ? -8.365 9.089 -5.409 1.00 95.50 361 GLY A O 1
ATOM 2743 N N . GLU A 1 362 ? -9.638 8.197 -7.026 1.00 95.50 362 GLU A N 1
ATOM 2744 C CA . GLU A 1 362 ? -10.902 8.329 -6.278 1.00 95.50 362 GLU A CA 1
ATOM 2745 C C . GLU A 1 362 ? -10.879 7.504 -4.979 1.00 95.50 362 GLU A C 1
ATOM 2747 O O . GLU A 1 362 ? -11.335 7.966 -3.930 1.00 95.50 362 GLU A O 1
ATOM 2752 N N . MET A 1 363 ? -10.301 6.299 -5.021 1.00 94.12 363 MET A N 1
ATOM 2753 C CA . MET A 1 363 ? -10.181 5.424 -3.849 1.00 94.12 363 MET A CA 1
ATOM 2754 C C . MET A 1 363 ? -9.127 5.924 -2.863 1.00 94.12 363 MET A C 1
ATOM 2756 O O . MET A 1 363 ? -9.400 5.979 -1.668 1.00 94.12 363 MET A O 1
ATOM 2760 N N . GLY A 1 364 ? -7.960 6.351 -3.351 1.00 92.06 364 GLY A N 1
ATOM 2761 C CA . GLY A 1 364 ? -6.905 6.948 -2.535 1.00 92.06 364 GLY A CA 1
ATOM 2762 C C . GLY A 1 364 ? -7.333 8.259 -1.879 1.00 92.06 364 GLY A C 1
ATOM 2763 O O . GLY A 1 364 ? -6.918 8.549 -0.761 1.00 92.06 364 GLY A O 1
ATOM 2764 N N . SER A 1 365 ? -8.220 9.023 -2.524 1.00 93.75 365 SER A N 1
ATOM 2765 C CA . SER A 1 365 ? -8.825 10.219 -1.934 1.00 93.75 365 SER A CA 1
ATOM 2766 C C . SER A 1 365 ? -9.855 9.894 -0.853 1.00 93.75 365 SER A C 1
ATOM 2768 O O . SER A 1 365 ? -9.919 10.572 0.170 1.00 93.75 365 SER A O 1
ATOM 2770 N N . SER A 1 366 ? -10.668 8.861 -1.071 1.00 90.75 366 SER A N 1
ATOM 2771 C CA . SER A 1 366 ? -11.695 8.427 -0.120 1.00 90.75 366 SER A CA 1
ATOM 2772 C C . SER A 1 366 ? -11.092 7.747 1.115 1.00 90.75 366 SER A C 1
ATOM 2774 O O . SER A 1 366 ? -11.460 8.056 2.246 1.00 90.75 366 SER A O 1
ATOM 2776 N N . MET A 1 367 ? -10.128 6.850 0.903 1.00 90.88 367 MET A N 1
ATOM 2777 C CA . MET A 1 367 ? -9.597 5.922 1.904 1.00 90.88 367 MET A CA 1
ATOM 2778 C C . MET A 1 367 ? -8.053 5.913 1.885 1.00 90.88 367 MET A C 1
ATOM 2780 O O . MET A 1 367 ? -7.450 4.903 1.499 1.00 90.88 367 MET A O 1
ATOM 2784 N N . PRO A 1 368 ? -7.388 7.021 2.271 1.00 89.56 368 PRO A N 1
ATOM 2785 C CA . PRO A 1 368 ? -5.928 7.117 2.271 1.00 89.56 368 PRO A CA 1
ATOM 2786 C C . PRO A 1 368 ? -5.307 6.249 3.380 1.00 89.56 368 PRO A C 1
ATOM 2788 O O . PRO A 1 368 ? -5.231 6.657 4.537 1.00 89.56 368 PRO A O 1
ATOM 2791 N N . THR A 1 369 ? -4.837 5.050 3.029 1.00 87.44 369 THR A N 1
ATOM 2792 C CA . THR A 1 369 ? -4.104 4.145 3.937 1.00 87.44 369 THR A CA 1
ATOM 2793 C C . THR A 1 369 ? -2.929 3.507 3.207 1.00 87.44 369 THR A C 1
ATOM 2795 O O . THR A 1 369 ? -3.009 3.292 1.997 1.00 87.44 369 THR A O 1
ATOM 2798 N N . SER A 1 370 ? -1.861 3.153 3.927 1.00 78.38 370 SER A N 1
ATOM 2799 C CA . SER A 1 370 ? -0.688 2.497 3.332 1.00 78.38 370 SER A CA 1
ATOM 2800 C C . SER A 1 370 ? -0.978 1.064 2.876 1.00 78.38 370 SER A C 1
ATOM 2802 O O . SER A 1 370 ? -0.201 0.501 2.120 1.00 78.38 370 SER A O 1
ATOM 2804 N N . GLY A 1 371 ? -2.107 0.473 3.295 1.00 72.25 371 GLY A N 1
ATOM 2805 C CA . GLY A 1 371 ? -2.609 -0.792 2.746 1.00 72.25 371 GLY A CA 1
ATOM 2806 C C . GLY A 1 371 ? -3.308 -0.655 1.387 1.00 72.25 371 GLY A C 1
ATOM 2807 O O . GLY A 1 371 ? -3.591 -1.669 0.749 1.00 72.25 371 GLY A O 1
ATOM 2808 N N . GLY A 1 372 ? -3.592 0.580 0.952 1.00 82.56 372 GLY A N 1
ATOM 2809 C CA . GLY A 1 372 ? -4.087 0.936 -0.377 1.00 82.56 372 GLY A CA 1
ATOM 2810 C C . GLY A 1 372 ? -5.089 -0.060 -0.961 1.00 82.56 372 GLY A C 1
ATOM 2811 O O . GLY A 1 372 ? -6.205 -0.222 -0.468 1.00 82.56 372 GLY A O 1
ATOM 2812 N N . VAL A 1 373 ? -4.654 -0.757 -2.009 1.00 84.94 373 VAL A N 1
ATOM 2813 C CA . VAL A 1 373 ? -5.467 -1.618 -2.876 1.00 84.94 373 VAL A CA 1
ATOM 2814 C C . VAL A 1 373 ? -6.252 -2.688 -2.110 1.00 84.94 373 VAL A C 1
ATOM 2816 O O . VAL A 1 373 ? -7.466 -2.793 -2.295 1.00 84.94 373 VAL A O 1
ATOM 2819 N N . TYR A 1 374 ? -5.617 -3.466 -1.224 1.00 87.25 374 TYR A N 1
ATOM 2820 C CA . TYR A 1 374 ? -6.331 -4.549 -0.531 1.00 87.25 374 TYR A CA 1
ATOM 2821 C C . TYR A 1 374 ? -7.266 -4.016 0.565 1.00 87.25 374 TYR A C 1
ATOM 2823 O O . TYR A 1 374 ? -8.298 -4.635 0.851 1.00 87.25 374 TYR A O 1
ATOM 2831 N N . TYR A 1 375 ? -6.942 -2.855 1.148 1.00 90.12 375 TYR A N 1
ATOM 2832 C CA . TYR A 1 375 ? -7.831 -2.154 2.070 1.00 90.12 375 TYR A CA 1
ATOM 2833 C C . TYR A 1 375 ? -9.078 -1.637 1.340 1.00 90.12 375 TYR A C 1
ATOM 2835 O O . TYR A 1 375 ? -10.198 -1.823 1.821 1.00 90.12 375 TYR A O 1
ATOM 2843 N N . TRP A 1 376 ? -8.916 -1.065 0.142 1.00 93.06 376 TRP A N 1
ATOM 2844 C CA . TRP A 1 376 ? -10.040 -0.631 -0.693 1.00 93.06 376 TRP A CA 1
ATOM 2845 C C . TRP A 1 376 ? -10.945 -1.807 -1.060 1.00 93.06 376 TRP A C 1
ATOM 2847 O O . TRP A 1 376 ? -12.159 -1.712 -0.891 1.00 93.06 376 TRP A O 1
ATOM 2857 N N . VAL A 1 377 ? -10.375 -2.956 -1.451 1.00 93.25 377 VAL A N 1
ATOM 2858 C CA . VAL A 1 377 ? -11.151 -4.193 -1.661 1.00 93.25 377 VAL A CA 1
ATOM 2859 C C . VAL A 1 377 ? -11.952 -4.541 -0.410 1.00 93.25 377 VAL A C 1
ATOM 2861 O O . VAL A 1 377 ? -13.118 -4.921 -0.517 1.00 93.25 377 VAL A O 1
ATOM 2864 N N . ALA A 1 378 ? -11.365 -4.383 0.779 1.00 90.56 378 ALA A N 1
ATOM 2865 C CA . ALA A 1 378 ? -12.031 -4.746 2.020 1.00 90.56 378 ALA A CA 1
ATOM 2866 C C . ALA A 1 378 ? -13.284 -3.918 2.291 1.00 90.56 378 ALA A C 1
ATOM 2868 O O . ALA A 1 378 ? -14.315 -4.467 2.692 1.00 90.56 378 ALA A O 1
ATOM 2869 N N . LYS A 1 379 ? -13.180 -2.606 2.073 1.00 90.44 379 LYS A N 1
ATOM 2870 C CA . LYS A 1 379 ? -14.274 -1.654 2.268 1.00 90.44 379 LYS A CA 1
ATOM 2871 C C . LYS A 1 379 ? -15.364 -1.809 1.217 1.00 90.44 379 LYS A C 1
ATOM 2873 O O . LYS A 1 379 ? -16.532 -1.792 1.571 1.00 90.44 379 LYS A O 1
ATOM 2878 N N . LEU A 1 380 ? -14.979 -2.060 -0.030 1.00 92.25 380 LEU A N 1
ATOM 2879 C CA . LEU A 1 380 ? -15.892 -2.152 -1.171 1.00 92.25 380 LEU A CA 1
ATOM 2880 C C . LEU A 1 380 ? -16.574 -3.522 -1.315 1.00 92.25 380 LEU A C 1
ATOM 2882 O O . LEU A 1 380 ? -17.395 -3.708 -2.209 1.00 92.25 380 LEU A O 1
ATOM 2886 N N . THR A 1 381 ? -16.215 -4.504 -0.480 1.00 93.00 381 THR A N 1
ATOM 2887 C CA . THR A 1 381 ? -16.701 -5.886 -0.592 1.00 93.00 381 THR A CA 1
ATOM 2888 C C . THR A 1 381 ? -17.538 -6.292 0.634 1.00 93.00 381 THR A C 1
ATOM 2890 O O . THR A 1 381 ? -17.110 -6.087 1.781 1.00 93.00 381 THR A O 1
ATOM 2893 N N . PRO A 1 382 ? -18.693 -6.967 0.443 1.00 89.19 382 PRO A N 1
ATOM 2894 C CA . PRO A 1 382 ? -19.484 -7.534 1.532 1.00 89.19 382 PRO A CA 1
ATOM 2895 C C . PRO A 1 382 ? -18.701 -8.534 2.390 1.00 89.19 382 PRO A C 1
ATOM 2897 O O . PRO A 1 382 ? -17.839 -9.270 1.901 1.00 89.19 382 PRO A O 1
ATOM 2900 N N . ALA A 1 383 ? -19.073 -8.647 3.669 1.00 87.75 383 ALA A N 1
ATOM 2901 C CA . ALA A 1 383 ? -18.361 -9.457 4.665 1.00 87.75 383 ALA A CA 1
ATOM 2902 C C . ALA A 1 383 ? -18.135 -10.927 4.254 1.00 87.75 383 ALA A C 1
ATOM 2904 O O . ALA A 1 383 ? -17.128 -11.519 4.633 1.00 87.75 383 ALA A O 1
ATOM 2905 N N . LYS A 1 384 ? -19.036 -11.501 3.444 1.00 88.12 384 LYS A N 1
ATOM 2906 C CA . LYS A 1 384 ? -18.946 -12.885 2.951 1.00 88.12 384 LYS A CA 1
ATOM 2907 C C . LYS A 1 384 ? -17.732 -13.133 2.045 1.00 88.12 384 LYS A C 1
ATOM 2909 O O . LYS A 1 384 ? -17.107 -14.182 2.160 1.00 88.12 384 LYS A O 1
ATOM 2914 N N . TYR A 1 385 ? -17.417 -12.204 1.140 1.00 89.69 385 TYR A N 1
ATOM 2915 C CA . TYR A 1 385 ? -16.353 -12.369 0.132 1.00 89.69 385 TYR A CA 1
ATOM 2916 C C . TYR A 1 385 ? -15.067 -11.626 0.501 1.00 89.69 385 TYR A C 1
ATOM 2918 O O . TYR A 1 385 ? -13.991 -11.966 0.008 1.00 89.69 385 TYR A O 1
ATOM 2926 N N . ARG A 1 386 ? -15.181 -10.643 1.403 1.00 90.44 386 ARG A N 1
ATOM 2927 C CA . ARG A 1 386 ? -14.106 -9.747 1.828 1.00 90.44 386 ARG A CA 1
ATOM 2928 C C . ARG A 1 386 ? -12.786 -10.464 2.135 1.00 90.44 386 ARG A C 1
ATOM 2930 O O . ARG A 1 386 ? -11.795 -10.105 1.508 1.00 90.44 386 ARG A O 1
ATOM 2937 N N . PRO A 1 387 ? -12.718 -11.483 3.015 1.00 90.81 387 PRO A N 1
ATOM 2938 C CA . PRO A 1 387 ? -11.423 -12.028 3.410 1.00 90.81 387 PRO A CA 1
ATOM 2939 C C . PRO A 1 387 ? -10.669 -12.690 2.251 1.00 90.81 387 PRO A C 1
ATOM 2941 O O . PRO A 1 387 ? -9.456 -12.548 2.171 1.00 90.81 387 PRO A O 1
ATOM 2944 N N . LEU A 1 388 ? -11.374 -13.375 1.342 1.00 92.06 388 LEU A N 1
ATOM 2945 C CA . LEU A 1 388 ? -10.757 -14.042 0.193 1.00 92.06 388 LEU A CA 1
ATOM 2946 C C . LEU A 1 388 ? -10.302 -13.039 -0.874 1.00 92.06 388 LEU A C 1
ATOM 2948 O O . LEU A 1 388 ? -9.186 -13.154 -1.370 1.00 92.06 388 LEU A O 1
ATOM 2952 N N . LEU A 1 389 ? -11.140 -12.055 -1.222 1.00 92.81 389 LEU A N 1
ATOM 2953 C CA . LEU A 1 389 ? -10.783 -11.065 -2.245 1.00 92.81 389 LEU A CA 1
ATOM 2954 C C . LEU A 1 389 ? -9.652 -10.145 -1.776 1.00 92.81 389 LEU A C 1
ATOM 2956 O O . LEU A 1 389 ? -8.736 -9.871 -2.547 1.00 92.81 389 LEU A O 1
ATOM 2960 N N . CYS A 1 390 ? -9.658 -9.736 -0.503 1.00 91.56 390 CYS A N 1
ATOM 2961 C CA . CYS A 1 390 ? -8.536 -9.010 0.093 1.00 91.56 390 CYS A CA 1
ATOM 2962 C C . CYS A 1 390 ? -7.258 -9.840 0.079 1.00 91.56 390 CYS A C 1
ATOM 2964 O O . CYS A 1 390 ? -6.206 -9.315 -0.259 1.00 91.56 390 CYS A O 1
ATOM 2966 N N . TRP A 1 391 ? -7.349 -11.125 0.430 1.00 92.00 391 TRP A N 1
ATOM 2967 C CA . TRP A 1 391 ? -6.202 -12.026 0.414 1.00 92.00 391 TRP A CA 1
ATOM 2968 C C . TRP A 1 391 ? -5.604 -12.133 -0.988 1.00 92.00 391 TRP A C 1
ATOM 2970 O O . TRP A 1 391 ? -4.419 -11.882 -1.178 1.00 92.00 391 TRP A O 1
ATOM 2980 N N . PHE A 1 392 ? -6.434 -12.427 -1.987 1.00 93.00 392 PHE A N 1
ATOM 2981 C CA . PHE A 1 392 ? -6.002 -12.499 -3.379 1.00 93.00 392 PHE A CA 1
ATOM 2982 C C . PHE A 1 392 ? -5.356 -11.188 -3.850 1.00 93.00 392 PHE A C 1
ATOM 2984 O O . PHE A 1 392 ? -4.239 -11.201 -4.362 1.00 93.00 392 PHE A O 1
ATOM 2991 N N . SER A 1 393 ? -6.026 -10.056 -3.618 1.00 93.56 393 SER A N 1
ATOM 2992 C CA . SER A 1 393 ? -5.529 -8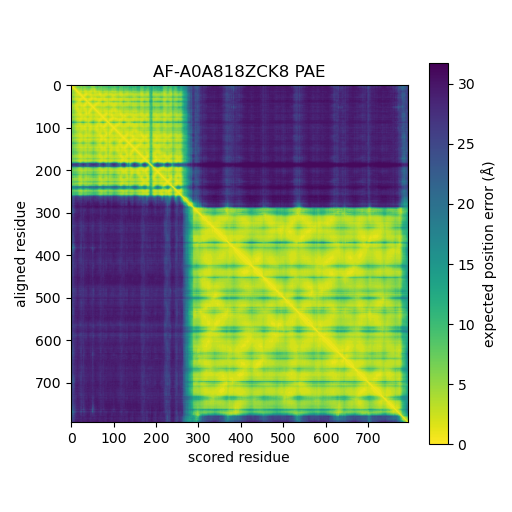.732 -4.003 1.00 93.56 393 SER A CA 1
ATOM 2993 C C . SER A 1 393 ? -4.198 -8.393 -3.322 1.00 93.56 393 SER A C 1
ATOM 2995 O O . SER A 1 393 ? -3.277 -7.931 -3.993 1.00 93.56 393 SER A O 1
ATOM 2997 N N . ALA A 1 394 ? -4.053 -8.692 -2.027 1.00 91.81 394 ALA A N 1
ATOM 2998 C CA . ALA A 1 394 ? -2.832 -8.437 -1.267 1.00 91.81 394 ALA A CA 1
ATOM 2999 C C . ALA A 1 394 ? -1.630 -9.253 -1.769 1.00 91.81 394 ALA A C 1
ATOM 3001 O O . ALA A 1 394 ? -0.528 -8.719 -1.896 1.00 91.81 394 ALA A O 1
ATOM 3002 N N . TYR A 1 395 ? -1.816 -10.536 -2.089 1.00 92.56 395 TYR A N 1
ATOM 3003 C CA . TYR A 1 395 ? -0.726 -11.351 -2.636 1.00 92.56 395 TYR A CA 1
ATOM 3004 C C . TYR A 1 395 ? -0.375 -10.960 -4.073 1.00 92.56 395 TYR A C 1
ATOM 3006 O O . TYR A 1 395 ? 0.804 -10.962 -4.421 1.00 92.56 395 TYR A O 1
ATOM 3014 N N . MET A 1 396 ? -1.363 -10.578 -4.888 1.00 94.31 396 MET A N 1
ATOM 3015 C CA . MET A 1 396 ? -1.120 -10.094 -6.249 1.00 94.31 396 MET A CA 1
ATOM 3016 C C . MET A 1 396 ? -0.332 -8.787 -6.257 1.00 94.31 396 MET A C 1
ATOM 3018 O O . MET A 1 396 ? 0.669 -8.690 -6.963 1.00 94.31 396 MET A O 1
ATOM 3022 N N . ILE A 1 397 ? -0.703 -7.815 -5.419 1.00 92.31 397 ILE A N 1
ATOM 3023 C CA . ILE A 1 397 ? 0.042 -6.555 -5.349 1.00 92.31 397 ILE A CA 1
ATOM 3024 C C . ILE A 1 397 ? 1.450 -6.758 -4.765 1.00 92.31 397 ILE A C 1
ATOM 3026 O O . ILE A 1 397 ? 2.418 -6.219 -5.295 1.00 92.31 397 ILE A O 1
ATOM 3030 N N . THR A 1 398 ? 1.595 -7.627 -3.755 1.00 92.56 398 THR A N 1
ATOM 3031 C CA . THR A 1 398 ? 2.905 -7.965 -3.170 1.00 92.56 398 THR A CA 1
ATOM 3032 C C . THR A 1 398 ? 3.821 -8.631 -4.199 1.00 92.56 398 THR A C 1
ATOM 3034 O O . THR A 1 398 ? 4.975 -8.228 -4.347 1.00 92.56 398 THR A O 1
ATOM 3037 N N . LEU A 1 399 ? 3.316 -9.624 -4.945 1.00 93.38 399 LEU A N 1
ATOM 3038 C CA . LEU A 1 399 ? 4.055 -10.243 -6.049 1.00 93.38 399 LEU A CA 1
ATOM 3039 C C . LEU A 1 399 ? 4.446 -9.191 -7.084 1.00 93.38 399 LEU A C 1
ATOM 3041 O O . LEU A 1 399 ? 5.597 -9.155 -7.505 1.00 93.38 399 LEU A O 1
ATOM 3045 N N . GLY A 1 400 ? 3.492 -8.344 -7.466 1.00 94.56 400 GLY A N 1
ATOM 3046 C CA . GLY A 1 400 ? 3.669 -7.271 -8.428 1.00 94.56 400 GLY A CA 1
ATOM 3047 C C . GLY A 1 400 ? 4.834 -6.349 -8.091 1.00 94.56 400 GLY A C 1
ATOM 3048 O O . GLY A 1 400 ? 5.724 -6.158 -8.916 1.00 94.56 400 GLY A O 1
ATOM 3049 N N . TYR A 1 401 ? 4.887 -5.849 -6.858 1.00 94.06 401 TYR A N 1
ATOM 3050 C CA . TYR A 1 401 ? 5.965 -4.971 -6.410 1.00 94.06 401 TYR A CA 1
ATOM 3051 C C . TYR A 1 401 ? 7.319 -5.666 -6.304 1.00 94.06 401 TYR A C 1
ATOM 3053 O O . TYR A 1 401 ? 8.326 -5.102 -6.726 1.00 94.06 401 TYR A O 1
ATOM 3061 N N . ILE A 1 402 ? 7.363 -6.888 -5.769 1.00 95.00 402 ILE A N 1
ATOM 3062 C CA . ILE A 1 402 ? 8.620 -7.639 -5.649 1.00 95.00 402 ILE A CA 1
ATOM 3063 C C . ILE A 1 402 ? 9.164 -7.985 -7.044 1.00 95.00 402 ILE A C 1
ATOM 3065 O O . ILE A 1 402 ? 10.350 -7.801 -7.312 1.00 95.00 402 ILE A O 1
ATOM 3069 N N . ALA A 1 403 ? 8.297 -8.441 -7.951 1.00 94.75 403 ALA A N 1
ATOM 3070 C CA . ALA A 1 403 ? 8.649 -8.734 -9.336 1.00 94.75 403 ALA A CA 1
ATOM 3071 C C . ALA A 1 403 ? 9.053 -7.464 -10.103 1.00 94.75 403 ALA A C 1
ATOM 3073 O O . ALA A 1 403 ? 10.033 -7.479 -10.846 1.00 94.75 403 ALA A O 1
ATOM 3074 N N . GLY A 1 404 ? 8.342 -6.356 -9.881 1.00 95.00 404 GLY A N 1
ATOM 3075 C CA . GLY A 1 404 ? 8.636 -5.049 -10.466 1.00 95.00 404 GLY A CA 1
ATOM 3076 C C . GLY A 1 404 ? 10.005 -4.529 -10.038 1.00 95.00 404 GLY A C 1
ATOM 3077 O O . GLY A 1 404 ? 10.821 -4.143 -10.873 1.00 95.00 404 GLY A O 1
ATOM 3078 N N . TYR A 1 405 ? 10.299 -4.608 -8.739 1.00 96.56 405 TYR A N 1
ATOM 3079 C CA . TYR A 1 405 ? 11.606 -4.260 -8.193 1.00 96.56 405 TYR A CA 1
ATOM 3080 C C . TYR A 1 405 ? 12.716 -5.141 -8.773 1.00 96.56 405 TYR A C 1
ATOM 3082 O O . TYR A 1 405 ? 13.715 -4.619 -9.261 1.00 96.56 405 TYR A O 1
ATOM 3090 N N . ALA A 1 406 ? 12.531 -6.463 -8.783 1.00 96.19 406 ALA A N 1
ATOM 3091 C CA . ALA A 1 406 ? 13.497 -7.389 -9.365 1.00 96.19 406 ALA A CA 1
ATOM 3092 C C . ALA A 1 406 ? 13.747 -7.095 -10.859 1.00 96.19 406 ALA A C 1
ATOM 3094 O O . ALA A 1 406 ? 14.894 -7.048 -11.298 1.00 96.19 406 ALA A O 1
ATOM 3095 N N . GLY A 1 407 ? 12.703 -6.800 -11.639 1.00 94.62 407 GLY A N 1
ATOM 3096 C CA . GLY A 1 407 ? 12.847 -6.380 -13.036 1.00 94.62 407 GLY A CA 1
ATOM 3097 C C . GLY A 1 407 ? 13.629 -5.070 -13.189 1.00 94.62 407 GLY A C 1
ATOM 3098 O O . GLY A 1 407 ? 14.531 -4.982 -14.023 1.00 94.62 407 GLY A O 1
ATOM 3099 N N . ALA A 1 408 ? 13.359 -4.070 -12.346 1.00 95.62 408 ALA A N 1
ATOM 3100 C CA . ALA A 1 408 ? 14.074 -2.793 -12.372 1.00 95.62 408 ALA A CA 1
ATOM 3101 C C . ALA A 1 408 ? 15.561 -2.941 -11.997 1.00 95.62 408 ALA A C 1
ATOM 3103 O O . ALA A 1 408 ? 16.428 -2.368 -12.662 1.00 95.62 408 ALA A O 1
ATOM 3104 N N . VAL A 1 409 ? 15.884 -3.759 -10.987 1.00 96.81 409 VAL A N 1
ATOM 3105 C CA . VAL A 1 409 ? 17.280 -4.045 -10.608 1.00 96.81 409 VAL A CA 1
ATOM 3106 C C . VAL A 1 409 ? 17.995 -4.847 -11.698 1.00 96.81 409 VAL A C 1
ATOM 3108 O O . VAL A 1 409 ? 19.173 -4.615 -11.971 1.00 96.81 409 VAL A O 1
ATOM 3111 N N . TYR A 1 410 ? 17.298 -5.755 -12.380 1.00 95.06 410 TYR A N 1
ATOM 3112 C CA . TYR A 1 410 ? 17.856 -6.443 -13.541 1.00 95.06 410 TYR A CA 1
ATOM 3113 C C . TYR A 1 410 ? 18.162 -5.463 -14.685 1.00 95.06 410 TYR A C 1
ATOM 3115 O O . TYR A 1 410 ? 19.277 -5.460 -15.206 1.00 95.06 410 TYR A O 1
ATOM 3123 N N . ALA A 1 411 ? 17.232 -4.565 -15.027 1.00 94.00 411 ALA A N 1
ATOM 3124 C CA . ALA A 1 411 ? 17.461 -3.548 -16.056 1.00 94.00 411 ALA A CA 1
ATOM 3125 C C . ALA A 1 411 ? 18.650 -2.629 -15.717 1.00 94.00 411 ALA A C 1
ATOM 3127 O O . ALA A 1 411 ? 19.485 -2.349 -16.582 1.00 94.00 411 ALA A O 1
ATOM 3128 N N . SER A 1 412 ? 18.772 -2.208 -14.453 1.00 95.50 412 SER A N 1
ATOM 3129 C CA . SER A 1 412 ? 19.897 -1.387 -13.989 1.00 95.50 412 SER A CA 1
ATOM 3130 C C . SER A 1 412 ? 21.230 -2.138 -14.038 1.00 95.50 412 SER A C 1
ATOM 3132 O O . SER A 1 412 ? 22.251 -1.556 -14.405 1.00 95.50 412 SER A O 1
ATOM 3134 N N . THR A 1 413 ? 21.213 -3.445 -13.763 1.00 95.69 413 THR A N 1
ATOM 3135 C CA . THR A 1 413 ? 22.373 -4.339 -13.869 1.00 95.69 413 THR A CA 1
ATOM 3136 C C . THR A 1 413 ? 22.885 -4.428 -15.302 1.00 95.69 413 THR A C 1
ATOM 3138 O O . THR A 1 413 ? 24.068 -4.186 -15.543 1.00 95.69 413 THR A O 1
ATOM 3141 N N . ILE A 1 414 ? 22.001 -4.701 -16.269 1.00 93.06 414 ILE A N 1
ATOM 3142 C CA . ILE A 1 414 ? 22.388 -4.772 -17.685 1.00 93.06 414 ILE A CA 1
ATOM 3143 C C . ILE A 1 414 ? 22.911 -3.415 -18.166 1.00 93.06 414 ILE A C 1
ATOM 3145 O O . ILE A 1 414 ? 23.910 -3.359 -18.878 1.00 93.06 414 ILE A O 1
ATOM 3149 N N . MET A 1 415 ? 22.292 -2.307 -17.748 1.00 95.06 415 MET A N 1
ATOM 3150 C CA . MET A 1 415 ? 22.774 -0.969 -18.098 1.00 95.06 415 MET A CA 1
ATOM 3151 C C . MET A 1 415 ? 24.167 -0.681 -17.525 1.00 95.06 415 MET A C 1
ATOM 3153 O O . MET A 1 415 ? 25.031 -0.177 -18.240 1.00 95.06 415 MET A O 1
ATOM 3157 N N . PHE A 1 416 ? 24.417 -1.032 -16.263 1.00 96.44 416 PHE A N 1
ATOM 3158 C CA . PHE A 1 416 ? 25.728 -0.860 -15.638 1.00 96.44 416 PHE A CA 1
ATOM 3159 C C . PHE A 1 416 ? 26.815 -1.689 -16.329 1.00 96.44 416 PHE A C 1
ATOM 3161 O O . PHE A 1 416 ? 27.903 -1.197 -16.622 1.00 96.44 416 PHE A O 1
ATOM 3168 N N . LEU A 1 417 ? 26.512 -2.945 -16.648 1.00 95.31 417 LEU A N 1
ATOM 3169 C CA . LEU A 1 417 ? 27.446 -3.836 -17.328 1.00 95.31 417 LEU A CA 1
ATOM 3170 C C . LEU A 1 417 ? 27.697 -3.414 -18.784 1.00 95.31 417 LEU A C 1
ATOM 3172 O O . LEU A 1 417 ? 28.828 -3.524 -19.261 1.00 95.31 417 LEU A O 1
ATOM 3176 N N . ALA A 1 418 ? 26.699 -2.830 -19.455 1.00 93.88 418 ALA A N 1
ATOM 3177 C CA . ALA A 1 418 ? 26.869 -2.202 -20.764 1.00 93.88 418 ALA A CA 1
ATOM 3178 C C . ALA A 1 418 ? 27.851 -1.019 -20.712 1.00 93.88 418 ALA A C 1
ATOM 3180 O O . ALA A 1 418 ? 28.669 -0.867 -21.619 1.00 93.88 418 ALA A O 1
ATOM 3181 N N . ILE A 1 419 ? 27.838 -0.217 -19.637 1.00 95.75 419 ILE A N 1
ATOM 3182 C CA . ILE A 1 419 ? 28.811 0.871 -19.432 1.00 95.75 419 ILE A CA 1
ATOM 3183 C C . ILE A 1 419 ? 30.235 0.314 -19.354 1.00 95.75 419 ILE A C 1
ATOM 3185 O O . ILE A 1 419 ? 31.138 0.862 -19.988 1.00 95.75 419 ILE A O 1
ATOM 3189 N N . ILE A 1 420 ? 30.452 -0.777 -18.613 1.00 95.06 420 ILE A N 1
ATOM 3190 C CA . ILE A 1 420 ? 31.774 -1.413 -18.488 1.00 95.06 420 ILE A CA 1
ATOM 3191 C C . ILE A 1 420 ? 32.223 -1.995 -19.831 1.00 95.06 420 ILE A C 1
ATOM 3193 O O . ILE A 1 420 ? 33.350 -1.752 -20.268 1.00 95.06 420 ILE A O 1
ATOM 3197 N N . SER A 1 421 ? 31.338 -2.723 -20.515 1.00 93.88 421 SER A N 1
ATOM 3198 C CA . SER A 1 421 ? 31.631 -3.293 -21.833 1.00 93.88 421 SER A CA 1
ATOM 3199 C C . SER A 1 421 ? 31.996 -2.199 -22.843 1.00 93.88 421 SER A C 1
ATOM 3201 O O . SER A 1 421 ? 33.037 -2.267 -23.490 1.00 93.88 421 SER A O 1
ATOM 3203 N N . MET A 1 422 ? 31.225 -1.111 -22.891 1.00 93.62 422 MET A N 1
ATOM 3204 C CA . MET A 1 422 ? 31.502 0.034 -23.760 1.00 93.62 422 MET A CA 1
ATOM 3205 C C . MET A 1 422 ? 32.804 0.754 -23.384 1.00 93.62 422 MET A C 1
ATOM 3207 O O . MET A 1 422 ? 33.578 1.131 -24.260 1.00 93.62 422 MET A O 1
ATOM 3211 N N . SER A 1 423 ? 33.086 0.913 -22.088 1.00 93.06 423 SER A N 1
ATOM 3212 C CA . SER A 1 423 ? 34.317 1.555 -21.601 1.00 93.06 423 SER A CA 1
ATOM 3213 C C . SER A 1 423 ? 35.571 0.753 -21.957 1.00 93.06 423 SER A C 1
ATOM 3215 O O . SER A 1 423 ? 36.625 1.337 -22.205 1.00 93.06 423 SER A O 1
ATOM 3217 N N . THR A 1 424 ? 35.442 -0.571 -22.039 1.00 92.81 424 THR A N 1
ATOM 3218 C CA . THR A 1 424 ? 36.518 -1.506 -22.397 1.00 92.81 424 THR A CA 1
ATOM 3219 C C . THR A 1 424 ? 36.566 -1.841 -23.890 1.00 92.81 424 THR A C 1
ATOM 3221 O O . THR A 1 424 ? 37.279 -2.766 -24.268 1.00 92.81 424 THR A O 1
ATOM 3224 N N . ASP A 1 425 ? 35.834 -1.115 -24.742 1.00 88.31 425 ASP A N 1
ATOM 3225 C CA . ASP A 1 425 ? 35.754 -1.361 -26.193 1.00 88.31 425 ASP A CA 1
ATOM 3226 C C . ASP A 1 425 ? 35.300 -2.790 -26.545 1.00 88.31 425 ASP A C 1
ATOM 3228 O O . ASP A 1 425 ? 35.747 -3.385 -27.520 1.00 88.31 425 ASP A O 1
ATOM 3232 N N . GLY A 1 426 ? 34.413 -3.359 -25.725 1.00 84.94 426 GLY A N 1
ATOM 3233 C CA . GLY A 1 426 ? 33.883 -4.711 -25.896 1.00 84.94 426 GLY A CA 1
ATOM 3234 C C . GLY A 1 426 ? 34.808 -5.828 -25.405 1.00 84.94 426 GLY A C 1
ATOM 3235 O O . GLY A 1 426 ? 34.425 -6.992 -25.477 1.00 84.94 426 GLY A O 1
ATOM 3236 N N . ASN A 1 427 ? 35.989 -5.510 -24.857 1.00 89.38 427 ASN A N 1
ATOM 3237 C CA . ASN A 1 427 ? 36.900 -6.522 -24.306 1.00 89.38 427 ASN A CA 1
ATOM 3238 C C . ASN A 1 427 ? 36.317 -7.234 -23.075 1.00 89.38 427 ASN A C 1
ATOM 3240 O O . ASN A 1 427 ? 36.679 -8.373 -22.784 1.00 89.38 427 ASN A O 1
ATOM 3244 N N . TYR A 1 428 ? 35.412 -6.573 -22.350 1.00 91.31 428 TYR A N 1
ATOM 3245 C CA . TYR A 1 428 ? 34.613 -7.200 -21.308 1.00 91.31 428 TYR A CA 1
ATOM 3246 C C . TYR A 1 428 ? 33.220 -7.553 -21.837 1.00 91.31 428 TYR A C 1
ATOM 3248 O O . TYR A 1 428 ? 32.434 -6.668 -22.192 1.00 91.31 428 TYR A O 1
ATOM 3256 N N . VAL A 1 429 ? 32.901 -8.848 -21.827 1.00 90.12 429 VAL A N 1
ATOM 3257 C CA . VAL A 1 429 ? 31.570 -9.375 -22.142 1.00 90.12 429 VAL A CA 1
ATOM 3258 C C . VAL A 1 429 ? 30.960 -9.949 -20.859 1.00 90.12 429 VAL A C 1
ATOM 3260 O O . VAL A 1 429 ? 31.504 -10.910 -20.300 1.00 90.12 429 VAL A O 1
ATOM 3263 N N . PRO A 1 430 ? 29.864 -9.363 -20.348 1.00 90.44 430 PRO A N 1
ATOM 3264 C CA . PRO A 1 430 ? 29.175 -9.884 -19.177 1.00 90.44 430 PRO A CA 1
ATOM 3265 C C . PRO A 1 430 ? 28.685 -11.315 -19.408 1.00 90.44 430 PRO A C 1
ATOM 3267 O O . PRO A 1 430 ? 28.260 -11.678 -20.503 1.00 90.44 430 PRO A O 1
ATOM 3270 N N . ASN A 1 431 ? 28.743 -12.134 -18.362 1.00 91.44 431 ASN A N 1
ATOM 3271 C CA . ASN A 1 431 ? 28.129 -13.456 -18.353 1.00 91.44 431 ASN A CA 1
ATOM 3272 C C . ASN A 1 431 ? 27.088 -13.516 -17.229 1.00 91.44 431 ASN A C 1
ATOM 3274 O O . ASN A 1 431 ? 27.095 -12.681 -16.324 1.00 91.44 431 ASN A O 1
ATOM 3278 N N . LYS A 1 432 ? 26.255 -14.560 -17.228 1.00 92.00 432 LYS A N 1
ATOM 3279 C CA . LYS A 1 432 ? 25.161 -14.713 -16.255 1.00 92.00 432 LYS A CA 1
ATOM 3280 C C . LYS A 1 432 ? 25.583 -14.653 -14.778 1.00 92.00 432 LYS A C 1
ATOM 3282 O O . LYS A 1 432 ? 24.780 -14.276 -13.929 1.00 92.00 432 LYS A O 1
ATOM 3287 N N . TYR A 1 433 ? 26.827 -15.014 -14.452 1.00 94.31 433 TYR A N 1
ATOM 3288 C CA . TYR A 1 433 ? 27.349 -14.931 -13.084 1.00 94.31 433 TYR A CA 1
ATOM 3289 C C . TYR A 1 433 ? 27.742 -13.499 -12.711 1.00 94.31 433 TYR A C 1
ATOM 3291 O O . TYR A 1 433 ? 27.490 -13.079 -11.582 1.00 94.31 433 TYR A O 1
ATOM 3299 N N . HIS A 1 434 ? 28.315 -12.742 -13.654 1.00 95.06 434 HIS A N 1
ATOM 3300 C CA . HIS A 1 434 ? 28.543 -11.306 -13.486 1.00 95.06 434 HIS A CA 1
ATOM 3301 C C . HIS A 1 434 ? 27.215 -10.566 -13.310 1.00 95.06 434 HIS A C 1
ATOM 3303 O O . HIS A 1 434 ? 27.085 -9.782 -12.369 1.00 95.06 434 HIS A O 1
ATOM 3309 N N . ASP A 1 435 ? 26.222 -10.877 -14.150 1.00 93.44 435 ASP A N 1
ATOM 3310 C CA . ASP A 1 435 ? 24.889 -10.283 -14.063 1.00 93.44 435 ASP A CA 1
ATOM 3311 C C . ASP A 1 435 ? 24.284 -10.536 -12.673 1.00 93.44 435 ASP A C 1
ATOM 3313 O O . ASP A 1 435 ? 23.896 -9.599 -11.979 1.00 93.44 435 ASP A O 1
ATOM 3317 N N . TYR A 1 436 ? 24.263 -11.790 -12.208 1.00 96.88 436 TYR A N 1
ATOM 3318 C CA . TYR A 1 436 ? 23.681 -12.120 -10.905 1.00 96.88 436 TYR A CA 1
ATOM 3319 C C . TYR A 1 436 ? 24.445 -11.484 -9.729 1.00 96.88 436 TYR A C 1
ATOM 3321 O O . TYR A 1 436 ? 23.830 -10.978 -8.791 1.00 96.88 436 TYR A O 1
ATOM 3329 N N . GLY A 1 437 ? 25.782 -11.456 -9.773 1.00 97.75 437 GLY A N 1
ATOM 3330 C CA . GLY A 1 437 ? 26.596 -10.840 -8.720 1.00 97.75 437 GLY A CA 1
ATOM 3331 C C . GLY A 1 437 ? 26.337 -9.337 -8.568 1.00 97.75 437 GLY A C 1
ATOM 3332 O O . GLY A 1 437 ? 26.138 -8.852 -7.451 1.00 97.75 437 GLY A O 1
ATOM 3333 N N . VAL A 1 438 ? 26.280 -8.606 -9.687 1.00 97.81 438 VAL A N 1
ATOM 3334 C CA . VAL A 1 438 ? 25.961 -7.168 -9.695 1.00 97.81 438 VAL A CA 1
ATOM 3335 C C . VAL A 1 438 ? 24.516 -6.925 -9.257 1.00 97.81 438 VAL A C 1
ATOM 3337 O O . VAL A 1 438 ? 24.274 -6.048 -8.425 1.00 97.81 438 VAL A O 1
ATOM 3340 N N . TYR A 1 439 ? 23.575 -7.748 -9.726 1.00 98.06 439 TYR A N 1
ATOM 3341 C CA . TYR A 1 439 ? 22.168 -7.695 -9.327 1.00 98.06 439 TYR A CA 1
ATOM 3342 C C . TYR A 1 439 ? 21.984 -7.803 -7.806 1.00 98.06 439 TYR A C 1
ATOM 3344 O O . TYR A 1 439 ? 21.278 -6.991 -7.201 1.00 98.06 439 TYR A O 1
ATOM 3352 N N . VAL A 1 440 ? 22.656 -8.762 -7.158 1.00 98.44 440 VAL A N 1
ATOM 3353 C CA . VAL A 1 440 ? 22.616 -8.920 -5.694 1.00 98.44 440 VAL A CA 1
ATOM 3354 C C . VAL A 1 440 ? 23.200 -7.691 -4.995 1.00 98.44 440 VAL A C 1
ATOM 3356 O O . VAL A 1 440 ? 22.609 -7.190 -4.036 1.00 98.44 440 VAL A O 1
ATOM 3359 N N . GLY A 1 441 ? 24.323 -7.164 -5.494 1.00 98.19 441 GLY A N 1
ATOM 3360 C CA . GLY A 1 44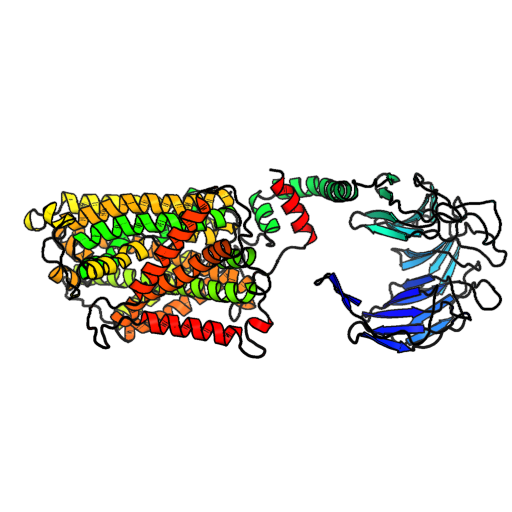1 ? 24.926 -5.937 -4.973 1.00 98.19 441 GLY A CA 1
ATOM 3361 C C . GLY A 1 441 ? 23.960 -4.750 -5.013 1.00 98.19 441 GLY A C 1
ATOM 3362 O O . GLY A 1 441 ? 23.774 -4.066 -4.004 1.00 98.19 441 GLY A O 1
ATOM 3363 N N . PHE A 1 442 ? 23.278 -4.540 -6.140 1.00 98.31 442 PHE A N 1
ATOM 3364 C CA . PHE A 1 442 ? 22.290 -3.469 -6.284 1.00 98.31 442 PHE A CA 1
ATOM 3365 C C . PHE A 1 442 ? 21.033 -3.691 -5.447 1.00 98.31 442 PHE A C 1
ATOM 3367 O O . PHE A 1 442 ? 20.516 -2.717 -4.892 1.00 98.31 442 PHE A O 1
ATOM 3374 N N . CYS A 1 443 ? 20.591 -4.940 -5.259 1.00 98.31 443 CYS A N 1
ATOM 3375 C CA . CYS A 1 443 ? 19.504 -5.244 -4.330 1.00 98.31 443 CYS A CA 1
ATOM 3376 C C . CYS A 1 443 ? 19.834 -4.771 -2.906 1.00 98.31 443 CYS A C 1
ATOM 3378 O O . CYS A 1 443 ? 19.007 -4.143 -2.243 1.00 98.31 443 CYS A O 1
ATOM 3380 N N . ILE A 1 444 ? 21.056 -5.047 -2.442 1.00 98.06 444 ILE A N 1
ATOM 3381 C CA . ILE A 1 444 ? 21.516 -4.655 -1.106 1.00 98.06 444 ILE A CA 1
ATOM 3382 C C . ILE A 1 444 ? 21.648 -3.133 -1.012 1.00 98.06 444 ILE A C 1
ATOM 3384 O O . ILE A 1 444 ? 21.113 -2.537 -0.078 1.00 98.06 444 ILE A O 1
ATOM 3388 N N . ILE A 1 445 ? 22.312 -2.494 -1.982 1.00 96.62 445 ILE A N 1
ATOM 3389 C CA . ILE A 1 445 ? 22.556 -1.043 -1.979 1.00 96.62 445 ILE A CA 1
ATOM 3390 C C . ILE A 1 445 ? 21.237 -0.264 -1.927 1.00 96.62 445 ILE A C 1
ATOM 3392 O O . ILE A 1 445 ? 21.048 0.563 -1.036 1.00 96.62 445 ILE A O 1
ATOM 3396 N N . THR A 1 446 ? 20.303 -0.557 -2.832 1.00 96.19 446 THR A N 1
ATOM 3397 C CA . THR A 1 446 ? 19.020 0.165 -2.915 1.00 96.19 446 THR A CA 1
ATOM 3398 C C . THR A 1 446 ? 18.119 -0.103 -1.704 1.00 96.19 446 THR A C 1
ATOM 3400 O O . THR A 1 446 ? 17.413 0.797 -1.252 1.00 96.19 446 THR A O 1
ATOM 3403 N N . SER A 1 447 ? 18.203 -1.291 -1.094 1.00 96.06 447 SER A N 1
ATOM 3404 C CA . SER A 1 447 ? 17.502 -1.592 0.163 1.00 96.06 447 SER A CA 1
ATOM 3405 C C . SER A 1 447 ? 18.085 -0.827 1.355 1.00 96.06 447 SER A C 1
ATOM 3407 O O . SER A 1 447 ? 17.340 -0.288 2.172 1.00 96.06 447 SER A O 1
ATOM 3409 N N . VAL A 1 448 ? 19.415 -0.725 1.456 1.00 94.31 448 VAL A N 1
ATOM 3410 C CA . VAL A 1 448 ? 20.085 0.054 2.513 1.00 94.31 448 VAL A CA 1
ATOM 3411 C C . VAL A 1 448 ? 19.734 1.538 2.402 1.00 94.31 448 VAL A C 1
ATOM 3413 O O . VAL A 1 448 ? 19.503 2.183 3.426 1.00 94.31 448 VAL A O 1
ATOM 3416 N N . MET A 1 449 ? 19.612 2.062 1.178 1.00 91.75 449 MET A N 1
ATOM 3417 C CA . MET A 1 449 ? 19.227 3.454 0.922 1.00 91.75 449 MET A CA 1
ATOM 3418 C C . MET A 1 449 ? 17.863 3.842 1.509 1.00 91.75 449 MET A C 1
ATOM 3420 O O . MET A 1 449 ? 17.644 5.025 1.755 1.00 91.75 449 MET A O 1
ATOM 3424 N N . ILE A 1 450 ? 16.967 2.887 1.785 1.00 91.94 450 ILE A N 1
ATOM 3425 C CA . ILE A 1 450 ? 15.649 3.169 2.379 1.00 91.94 450 ILE A CA 1
ATOM 3426 C C . ILE A 1 450 ? 15.525 2.811 3.865 1.00 91.94 450 ILE A C 1
ATOM 3428 O O . ILE A 1 450 ? 14.459 2.985 4.456 1.00 91.94 450 ILE A O 1
ATOM 3432 N N . CYS A 1 451 ? 16.600 2.334 4.497 1.00 91.81 451 CYS A N 1
ATOM 3433 C CA . CYS A 1 451 ? 16.612 2.019 5.930 1.00 91.81 451 CYS A CA 1
ATOM 3434 C C . CYS A 1 451 ? 16.678 3.270 6.829 1.00 91.81 451 CYS A C 1
ATOM 3436 O O . CYS A 1 451 ? 16.546 3.163 8.053 1.00 91.81 451 CYS A O 1
ATOM 3438 N N . PHE A 1 452 ? 16.887 4.450 6.240 1.00 86.50 452 PHE A N 1
ATOM 3439 C CA . PHE A 1 452 ? 16.973 5.732 6.937 1.00 86.50 452 PHE A CA 1
ATOM 3440 C C . PHE A 1 452 ? 15.596 6.272 7.366 1.00 86.50 452 PHE A C 1
ATOM 3442 O O . PHE A 1 452 ? 14.555 5.657 7.142 1.00 86.50 452 PHE A O 1
ATOM 3449 N N . SER A 1 453 ? 15.581 7.425 8.040 1.00 80.25 453 SER A N 1
ATOM 3450 C CA . SER A 1 453 ? 14.338 8.064 8.485 1.00 80.25 453 SER A CA 1
ATOM 3451 C C . SER A 1 453 ? 13.527 8.642 7.318 1.00 80.25 453 SER A C 1
ATOM 3453 O O . SER A 1 453 ? 14.096 9.144 6.346 1.00 80.25 453 SER A O 1
ATOM 3455 N N . SER A 1 454 ? 12.195 8.649 7.449 1.00 79.44 454 SER A N 1
ATOM 3456 C CA . SER A 1 454 ? 11.262 9.164 6.430 1.00 79.44 454 SER A CA 1
ATOM 3457 C C . SER A 1 454 ? 11.568 10.597 5.985 1.00 79.44 454 SER A C 1
ATOM 3459 O O . SER A 1 454 ? 11.442 10.918 4.810 1.00 79.44 454 SER A O 1
ATOM 3461 N N . LYS A 1 455 ? 12.085 11.441 6.886 1.00 82.38 455 LYS A N 1
ATOM 3462 C CA . LYS A 1 455 ? 12.497 12.817 6.573 1.00 82.38 455 LYS A CA 1
ATOM 3463 C C . LYS A 1 455 ? 13.648 12.901 5.566 1.00 82.38 455 LYS A C 1
ATOM 3465 O O . LYS A 1 455 ? 13.681 13.804 4.732 1.00 82.38 455 LYS A O 1
ATOM 3470 N N . ILE A 1 456 ? 14.622 11.994 5.659 1.00 86.38 456 ILE A N 1
ATOM 3471 C CA . ILE A 1 456 ? 15.733 11.935 4.699 1.00 86.38 456 ILE A CA 1
ATOM 3472 C C . ILE A 1 456 ? 15.201 11.446 3.351 1.00 86.38 456 ILE A C 1
ATOM 3474 O O . ILE A 1 456 ? 15.530 12.027 2.320 1.00 86.38 456 ILE A O 1
ATOM 3478 N N . LEU A 1 457 ? 14.331 10.433 3.370 1.00 85.38 457 LEU A N 1
ATOM 3479 C CA . LEU A 1 457 ? 13.727 9.866 2.164 1.00 85.38 457 LEU A CA 1
ATOM 3480 C C . LEU A 1 457 ? 12.869 10.889 1.409 1.00 85.38 457 LEU A C 1
ATOM 3482 O O . LEU A 1 457 ? 13.027 11.022 0.199 1.00 85.38 457 LEU A O 1
ATOM 3486 N N . ALA A 1 458 ? 12.057 11.686 2.109 1.00 85.25 458 ALA A N 1
ATOM 3487 C CA . ALA A 1 458 ? 11.265 12.752 1.496 1.00 85.25 458 ALA A CA 1
ATOM 3488 C C . ALA A 1 458 ? 12.145 13.765 0.737 1.00 85.25 458 ALA A C 1
ATOM 3490 O O . ALA A 1 458 ? 11.862 14.091 -0.415 1.00 85.25 458 ALA A O 1
ATOM 3491 N N . LYS A 1 459 ? 13.268 14.194 1.331 1.00 88.94 459 LYS A N 1
ATOM 3492 C CA . LYS A 1 459 ? 14.228 15.103 0.675 1.00 88.94 459 LYS A CA 1
ATOM 3493 C C . LYS A 1 459 ? 14.938 14.471 -0.521 1.00 88.94 459 LYS A C 1
ATOM 3495 O O . LYS A 1 459 ? 15.189 15.156 -1.510 1.00 88.94 459 LYS A O 1
ATOM 3500 N N . ILE A 1 460 ? 15.276 13.183 -0.434 1.00 88.00 460 ILE A N 1
ATOM 3501 C CA . ILE A 1 460 ? 15.855 12.442 -1.563 1.00 88.00 460 ILE A CA 1
ATOM 3502 C C . ILE A 1 460 ? 14.852 12.394 -2.722 1.00 88.00 460 ILE A C 1
ATOM 3504 O O . ILE A 1 460 ? 15.245 12.640 -3.861 1.00 88.00 460 ILE A O 1
ATOM 3508 N N . ASN A 1 461 ? 13.567 12.158 -2.442 1.00 86.94 461 ASN A N 1
ATOM 3509 C CA . ASN A 1 461 ? 12.520 12.153 -3.465 1.00 86.94 461 ASN A CA 1
ATOM 3510 C C . ASN A 1 461 ? 12.348 13.529 -4.118 1.00 86.94 461 ASN A C 1
ATOM 3512 O O . ASN A 1 461 ? 12.258 13.609 -5.340 1.00 86.94 461 ASN A O 1
ATOM 3516 N N . GLU A 1 462 ? 12.368 14.615 -3.340 1.00 90.12 462 GLU A N 1
ATOM 3517 C CA . GLU A 1 462 ? 12.323 15.976 -3.893 1.00 90.12 462 GLU A CA 1
ATOM 3518 C C . GLU A 1 462 ? 13.516 16.255 -4.815 1.00 90.12 462 GLU A C 1
ATOM 3520 O O . GLU A 1 462 ? 13.326 16.723 -5.935 1.00 90.12 462 GLU A O 1
ATOM 3525 N N . PHE A 1 463 ? 14.739 15.908 -4.398 1.00 92.44 463 PHE A N 1
ATOM 3526 C CA . PHE A 1 463 ? 15.927 16.017 -5.253 1.00 92.44 463 PHE A CA 1
ATOM 3527 C C . PHE A 1 463 ? 15.785 15.193 -6.541 1.00 92.44 463 PHE A C 1
ATOM 3529 O O . PHE A 1 463 ? 16.125 15.664 -7.630 1.00 92.44 463 PHE A O 1
ATOM 3536 N N . TYR A 1 464 ? 15.264 13.971 -6.424 1.00 89.81 464 TYR A N 1
ATOM 3537 C CA . TYR A 1 464 ? 15.153 13.057 -7.550 1.00 89.81 464 TYR A CA 1
ATOM 3538 C C . TYR A 1 464 ? 14.202 13.566 -8.639 1.00 89.81 464 TYR A C 1
ATOM 3540 O O . TYR A 1 464 ? 14.502 13.391 -9.819 1.00 89.81 464 TYR A O 1
ATOM 3548 N N . VAL A 1 465 ? 13.128 14.279 -8.277 1.00 93.00 465 VAL A N 1
ATOM 3549 C CA . VAL A 1 465 ? 12.242 14.947 -9.250 1.00 93.00 465 VAL A CA 1
ATOM 3550 C C . VAL A 1 465 ? 13.042 15.857 -10.185 1.00 93.00 465 VAL A C 1
ATOM 3552 O O . VAL A 1 465 ? 12.924 15.751 -11.408 1.00 93.00 465 VAL A O 1
ATOM 3555 N N . PHE A 1 466 ? 13.895 16.719 -9.624 1.00 93.38 466 PHE A N 1
ATOM 3556 C CA . PHE A 1 466 ? 14.719 17.639 -10.413 1.00 93.38 466 PHE A CA 1
ATOM 3557 C C . PHE A 1 466 ? 15.766 16.897 -11.239 1.00 93.38 466 PHE A C 1
ATOM 3559 O O . PHE A 1 466 ? 15.929 17.180 -12.426 1.00 93.38 466 PHE A O 1
ATOM 3566 N N . TYR A 1 467 ? 16.447 15.928 -10.625 1.00 95.12 467 TYR A N 1
ATOM 3567 C CA . TYR A 1 467 ? 17.435 15.096 -11.301 1.00 95.12 467 TYR A CA 1
ATOM 3568 C C . TYR A 1 467 ? 16.838 14.393 -12.526 1.00 95.12 467 TYR A C 1
ATOM 3570 O O . TYR A 1 467 ? 17.409 14.433 -13.614 1.00 95.12 467 TYR A O 1
ATOM 3578 N N . GLN A 1 468 ? 15.661 13.789 -12.372 1.00 92.81 468 GLN A N 1
ATOM 3579 C CA . GLN A 1 468 ? 14.996 13.058 -13.437 1.00 92.81 468 GLN A CA 1
ATOM 3580 C C . GLN A 1 468 ? 14.473 13.981 -14.535 1.00 92.81 468 GLN A C 1
ATOM 3582 O O . GLN A 1 468 ? 14.636 13.664 -15.713 1.00 92.81 468 GLN A O 1
ATOM 3587 N N . GLY A 1 469 ? 13.898 15.132 -14.175 1.00 93.88 469 GLY A N 1
ATOM 3588 C CA . GLY A 1 469 ? 13.496 16.151 -15.145 1.00 93.88 469 GLY A CA 1
ATOM 3589 C C . GLY A 1 469 ? 14.679 16.634 -15.988 1.00 93.88 469 GLY A C 1
ATOM 3590 O O . GLY A 1 469 ? 14.601 16.641 -17.218 1.00 93.88 469 GLY A O 1
ATOM 3591 N N . LEU A 1 470 ? 15.808 16.944 -15.340 1.00 95.44 470 LEU A N 1
ATOM 3592 C CA . LEU A 1 470 ? 17.038 17.344 -16.023 1.00 95.44 470 LEU A CA 1
ATOM 3593 C C . LEU A 1 470 ? 17.576 16.226 -16.920 1.00 95.44 470 LEU A C 1
ATOM 3595 O O . LEU A 1 470 ? 17.962 16.492 -18.054 1.00 95.44 470 LEU A O 1
ATOM 3599 N N . LEU A 1 471 ? 17.563 14.980 -16.445 1.00 95.81 471 LEU A N 1
ATOM 3600 C CA . LEU A 1 471 ? 18.023 13.820 -17.205 1.00 95.81 471 LEU A CA 1
ATOM 3601 C C . LEU A 1 471 ? 17.179 13.580 -18.466 1.00 95.81 471 LEU A C 1
ATOM 3603 O O . LEU A 1 471 ? 17.735 13.269 -19.517 1.00 95.81 471 LEU A O 1
ATOM 3607 N N . CYS A 1 472 ? 15.858 13.778 -18.392 1.00 96.44 472 CYS A N 1
ATOM 3608 C CA . CYS A 1 472 ? 14.967 13.691 -19.553 1.00 96.44 472 CYS A CA 1
ATOM 3609 C C . CYS A 1 472 ? 15.325 14.744 -20.612 1.00 96.44 472 CYS A C 1
ATOM 3611 O O . CYS A 1 472 ? 15.481 14.416 -21.788 1.00 96.44 472 CYS A O 1
ATOM 3613 N N . VAL A 1 473 ? 15.500 16.002 -20.193 1.00 96.06 473 VAL A N 1
ATOM 3614 C CA . VAL A 1 473 ? 15.876 17.103 -21.094 1.00 96.06 473 VAL A CA 1
ATOM 3615 C C . VAL A 1 473 ? 17.272 16.881 -21.676 1.00 96.06 473 VAL A C 1
ATOM 3617 O O . VAL A 1 473 ? 17.463 17.024 -22.883 1.00 96.06 473 VAL A O 1
ATOM 3620 N N . ALA A 1 474 ? 18.238 16.483 -20.845 1.00 96.00 474 ALA A N 1
ATOM 3621 C CA . ALA A 1 474 ? 19.605 16.206 -21.265 1.00 96.00 474 ALA A CA 1
ATOM 3622 C C . ALA A 1 474 ? 19.658 15.082 -22.306 1.00 96.00 474 ALA A C 1
ATOM 3624 O O . ALA A 1 474 ? 20.340 15.234 -23.314 1.00 96.00 474 ALA A O 1
ATOM 3625 N N . LEU A 1 475 ? 18.900 13.997 -22.107 1.00 96.81 475 LEU A N 1
ATOM 3626 C CA . LEU A 1 475 ? 18.815 12.898 -23.068 1.00 96.81 475 LEU A CA 1
ATOM 3627 C C . LEU A 1 475 ? 18.278 13.373 -24.423 1.00 96.81 475 LEU A C 1
ATOM 3629 O O . LEU A 1 475 ? 18.910 13.102 -25.442 1.00 96.81 475 LEU A O 1
ATOM 3633 N N . ILE A 1 476 ? 17.162 14.114 -24.435 1.00 97.31 476 ILE A N 1
ATOM 3634 C CA . ILE A 1 476 ? 16.557 14.648 -25.668 1.00 97.31 476 ILE A CA 1
ATOM 3635 C C . ILE A 1 476 ? 17.549 15.551 -26.406 1.00 97.31 476 ILE A C 1
ATOM 3637 O O . ILE A 1 476 ? 17.812 15.346 -27.591 1.00 97.31 476 ILE A O 1
ATOM 3641 N N . LEU A 1 477 ? 18.116 16.544 -25.716 1.00 96.69 477 LEU A N 1
ATOM 3642 C CA . LEU A 1 477 ? 19.022 17.509 -26.337 1.00 96.69 477 LEU A CA 1
ATOM 3643 C C . LEU A 1 477 ? 20.303 16.840 -26.837 1.00 96.69 477 LEU A C 1
ATOM 3645 O O . LEU A 1 477 ? 20.737 17.127 -27.952 1.00 96.69 477 LEU A O 1
ATOM 3649 N N . ALA A 1 478 ? 20.881 15.927 -26.052 1.00 95.62 478 ALA A N 1
ATOM 3650 C CA . ALA A 1 478 ? 22.111 15.238 -26.416 1.00 95.62 478 ALA A CA 1
ATOM 3651 C C . ALA A 1 478 ? 21.948 14.463 -27.727 1.00 95.62 478 ALA A C 1
ATOM 3653 O O . ALA A 1 478 ? 22.761 14.634 -28.636 1.00 95.62 478 ALA A O 1
ATOM 3654 N N . VAL A 1 479 ? 20.883 13.666 -27.868 1.00 96.00 479 VAL A N 1
ATOM 3655 C CA . VAL A 1 479 ? 20.677 12.896 -29.101 1.00 96.00 479 VAL A CA 1
ATOM 3656 C C . VAL A 1 479 ? 20.289 13.799 -30.268 1.00 96.00 479 VAL A C 1
ATOM 3658 O O . VAL A 1 479 ? 20.879 13.686 -31.337 1.00 96.00 479 VAL A O 1
ATOM 3661 N N . VAL A 1 480 ? 19.369 14.752 -30.098 1.00 95.62 480 VAL A N 1
ATOM 3662 C CA . VAL A 1 480 ? 18.904 15.590 -31.220 1.00 95.62 480 VAL A CA 1
ATOM 3663 C C . VAL A 1 480 ? 20.028 16.463 -31.790 1.00 95.62 480 VAL A C 1
ATOM 3665 O O . VAL A 1 480 ? 20.128 16.617 -33.009 1.00 95.62 480 VAL A O 1
ATOM 3668 N N . ILE A 1 481 ? 20.890 17.013 -30.930 1.00 95.12 481 ILE A N 1
ATOM 3669 C CA . ILE A 1 481 ? 21.974 17.910 -31.351 1.00 95.12 481 ILE A CA 1
ATOM 3670 C C . ILE A 1 481 ? 23.143 17.117 -31.942 1.00 95.12 481 ILE A C 1
ATOM 3672 O O . ILE A 1 481 ? 23.622 17.460 -33.023 1.00 95.12 481 ILE A O 1
ATOM 3676 N N . ALA A 1 482 ? 23.601 16.066 -31.256 1.00 95.94 482 ALA A N 1
ATOM 3677 C CA . ALA A 1 482 ? 24.859 15.406 -31.602 1.00 95.94 482 ALA A CA 1
ATOM 3678 C C . ALA A 1 482 ? 24.740 14.373 -32.732 1.00 95.94 482 ALA A C 1
ATOM 3680 O O . ALA A 1 482 ? 25.736 14.085 -33.390 1.00 95.94 482 ALA A O 1
ATOM 3681 N N . THR A 1 483 ? 23.541 13.834 -32.993 1.00 96.81 483 THR A N 1
ATOM 3682 C CA . THR A 1 483 ? 23.383 12.716 -33.937 1.00 96.81 483 THR A CA 1
ATOM 3683 C C . THR A 1 483 ? 23.807 13.090 -35.364 1.00 96.81 483 THR A C 1
ATOM 3685 O O . THR A 1 483 ? 23.206 14.008 -35.951 1.00 96.81 483 THR A O 1
ATOM 3688 N N . PRO A 1 484 ? 24.763 12.351 -35.967 1.00 95.38 484 PRO A N 1
ATOM 3689 C CA . PRO A 1 484 ? 25.164 12.519 -37.362 1.00 95.38 484 PRO A CA 1
ATOM 3690 C C . PRO A 1 484 ? 24.010 12.286 -38.342 1.00 95.38 484 PRO A C 1
ATOM 3692 O O . PRO A 1 484 ? 23.129 11.462 -38.100 1.00 95.38 484 PRO A O 1
ATOM 3695 N N . SER A 1 485 ? 24.035 12.954 -39.499 1.00 92.69 485 SER A N 1
ATOM 3696 C CA . SER A 1 485 ? 22.979 12.842 -40.521 1.00 92.69 485 SER A CA 1
ATOM 3697 C C . SER A 1 485 ? 22.735 11.409 -41.014 1.00 92.69 485 SER A C 1
ATOM 3699 O O . SER A 1 485 ? 21.620 11.097 -41.421 1.00 92.69 485 SER A O 1
ATOM 3701 N N . THR A 1 486 ? 23.733 10.526 -40.925 1.00 93.25 486 THR A N 1
ATOM 3702 C CA . THR A 1 486 ? 23.643 9.104 -41.295 1.00 93.25 486 THR A CA 1
ATOM 3703 C C . THR A 1 486 ? 22.686 8.295 -40.419 1.00 93.25 486 THR A C 1
ATOM 3705 O O . THR A 1 486 ? 22.125 7.309 -40.892 1.00 93.25 486 THR A O 1
ATOM 3708 N N . TYR A 1 487 ? 22.482 8.705 -39.164 1.00 93.94 487 TYR A N 1
ATOM 3709 C CA . TYR A 1 487 ? 21.579 8.045 -38.215 1.00 93.94 487 TYR A CA 1
ATOM 3710 C C . TYR A 1 487 ? 20.247 8.786 -38.043 1.00 93.94 487 TYR A C 1
ATOM 3712 O O . TYR A 1 487 ? 19.382 8.337 -37.291 1.00 93.94 487 TYR A O 1
ATOM 3720 N N . ARG A 1 488 ? 20.051 9.907 -38.751 1.00 95.19 488 ARG A N 1
ATOM 3721 C CA . ARG A 1 488 ? 18.795 10.659 -38.702 1.00 95.19 488 ARG A CA 1
ATOM 3722 C C . ARG A 1 488 ? 17.731 10.010 -39.579 1.00 95.19 488 ARG A C 1
ATOM 3724 O O . ARG A 1 488 ? 17.970 9.684 -40.742 1.00 95.19 488 ARG A O 1
ATOM 3731 N N . ASN A 1 489 ? 16.534 9.877 -39.025 1.00 96.38 489 ASN A N 1
ATOM 3732 C CA . ASN A 1 489 ? 15.387 9.275 -39.695 1.00 96.38 489 ASN A CA 1
ATOM 3733 C C . ASN A 1 489 ? 14.391 10.338 -40.188 1.00 96.38 489 ASN A C 1
ATOM 3735 O O . ASN A 1 489 ? 14.349 11.462 -39.691 1.00 96.38 489 ASN A O 1
ATOM 3739 N N . SER A 1 490 ? 13.584 9.995 -41.195 1.00 96.69 490 SER A N 1
ATOM 3740 C CA . SER A 1 490 ? 12.502 10.860 -41.682 1.00 96.69 490 SER A CA 1
ATOM 3741 C C . SER A 1 490 ? 11.235 10.684 -40.840 1.00 96.69 490 SER A C 1
ATOM 3743 O O . SER A 1 490 ? 11.043 9.651 -40.202 1.00 96.69 490 SER A O 1
ATOM 3745 N N . ALA A 1 491 ? 10.317 11.652 -40.887 1.00 96.56 491 ALA A N 1
ATOM 3746 C CA . ALA A 1 491 ? 9.027 11.526 -40.202 1.00 96.56 491 ALA A CA 1
ATOM 3747 C C . ALA A 1 491 ? 8.217 10.308 -40.691 1.00 96.56 491 ALA A C 1
ATOM 3749 O O . ALA A 1 491 ? 7.558 9.648 -39.894 1.00 96.56 491 ALA A O 1
ATOM 3750 N N . ALA A 1 492 ? 8.313 9.965 -41.980 1.00 96.50 492 ALA A N 1
ATOM 3751 C CA . ALA A 1 492 ? 7.673 8.768 -42.524 1.00 96.50 492 ALA A CA 1
ATOM 3752 C C . ALA A 1 492 ? 8.216 7.485 -41.873 1.00 96.50 492 ALA A C 1
ATOM 3754 O O . ALA A 1 492 ? 7.435 6.608 -41.518 1.00 96.50 492 ALA A O 1
ATOM 3755 N N . PHE A 1 493 ? 9.532 7.406 -41.648 1.00 95.12 493 PHE A N 1
ATOM 3756 C CA . PHE 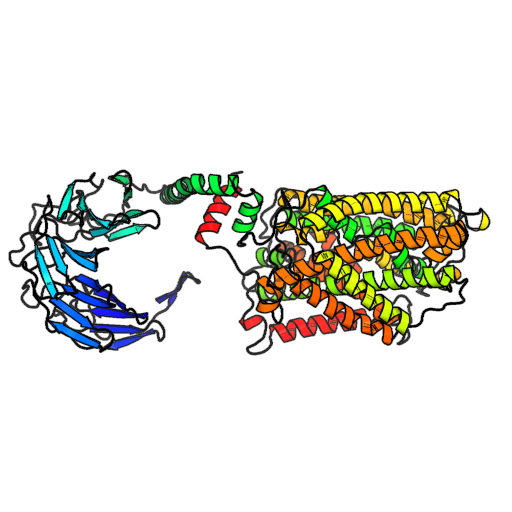A 1 493 ? 10.126 6.283 -40.924 1.00 95.12 493 PHE A CA 1
ATOM 3757 C C . PHE A 1 493 ? 9.593 6.197 -39.489 1.00 95.12 493 PHE A C 1
ATOM 3759 O O . PHE A 1 493 ? 9.142 5.148 -39.048 1.00 95.12 493 PHE A O 1
ATOM 3766 N N . VAL A 1 494 ? 9.594 7.325 -38.778 1.00 96.19 494 VAL A N 1
ATOM 3767 C CA . VAL A 1 494 ? 9.238 7.354 -37.355 1.00 96.19 494 VAL A CA 1
ATOM 3768 C C . VAL A 1 494 ? 7.763 7.027 -37.108 1.00 96.19 494 VAL A C 1
ATOM 3770 O O . VAL A 1 494 ? 7.437 6.301 -36.172 1.00 96.19 494 VAL A O 1
ATOM 3773 N N . PHE A 1 495 ? 6.857 7.554 -37.935 1.00 96.50 495 PHE A N 1
ATOM 3774 C CA . PHE A 1 495 ? 5.420 7.479 -37.663 1.00 96.50 495 PHE A CA 1
ATOM 3775 C C . PHE A 1 495 ? 4.663 6.432 -38.489 1.00 96.50 495 PHE A C 1
ATOM 3777 O O . PHE A 1 495 ? 3.541 6.099 -38.103 1.00 96.50 495 PHE A O 1
ATOM 3784 N N . ILE A 1 496 ? 5.229 5.934 -39.600 1.00 94.69 496 ILE A N 1
ATOM 3785 C CA . ILE A 1 496 ? 4.508 5.101 -40.585 1.00 94.69 496 ILE A CA 1
ATOM 3786 C C . ILE A 1 496 ? 5.253 3.798 -40.950 1.00 94.69 496 ILE A C 1
ATOM 3788 O O . ILE A 1 496 ? 4.592 2.797 -41.225 1.00 94.69 496 ILE A O 1
ATOM 3792 N N . ASP A 1 497 ? 6.592 3.757 -40.926 1.00 92.81 497 ASP A N 1
ATOM 3793 C CA . ASP A 1 497 ? 7.384 2.573 -41.321 1.00 92.81 497 ASP A CA 1
ATOM 3794 C C . ASP A 1 497 ? 7.349 1.455 -40.264 1.00 92.81 497 ASP A C 1
ATOM 3796 O O . ASP A 1 497 ? 8.199 1.360 -39.376 1.00 92.81 497 ASP A O 1
ATOM 3800 N N . PHE A 1 498 ? 6.318 0.611 -40.328 1.00 92.38 498 PHE A N 1
ATOM 3801 C CA . PHE A 1 498 ? 6.151 -0.499 -39.397 1.00 92.38 498 PHE A CA 1
ATOM 3802 C C . PHE A 1 498 ? 7.117 -1.644 -39.712 1.00 92.38 498 PHE A C 1
ATOM 3804 O O . PHE A 1 498 ? 7.071 -2.234 -40.793 1.00 92.38 498 PHE A O 1
ATOM 3811 N N . GLN A 1 499 ? 7.940 -2.010 -38.730 1.00 89.69 499 GLN A N 1
ATOM 3812 C CA . GLN A 1 499 ? 8.947 -3.060 -38.870 1.00 89.69 499 GLN A CA 1
ATOM 3813 C C . GLN A 1 499 ? 8.606 -4.248 -37.973 1.00 89.69 499 GLN A C 1
ATOM 3815 O O . GLN A 1 499 ? 8.889 -4.234 -36.777 1.00 89.69 499 GLN A O 1
ATOM 3820 N N . ASN A 1 500 ? 7.993 -5.281 -38.554 1.00 87.56 500 ASN A N 1
ATOM 3821 C CA . ASN A 1 500 ? 7.609 -6.489 -37.829 1.00 87.56 500 ASN A CA 1
ATOM 3822 C C . ASN A 1 500 ? 8.827 -7.391 -37.585 1.00 87.56 500 ASN A C 1
ATOM 3824 O O . ASN A 1 500 ? 9.196 -8.191 -38.440 1.00 87.56 500 ASN A O 1
ATOM 3828 N N . THR A 1 501 ? 9.463 -7.234 -36.430 1.00 80.56 501 THR A N 1
ATOM 3829 C CA . THR A 1 501 ? 10.664 -7.983 -36.029 1.00 80.56 501 THR A CA 1
ATOM 3830 C C . THR A 1 501 ? 10.353 -9.251 -35.224 1.00 80.56 501 THR A C 1
ATOM 3832 O O . THR A 1 501 ? 11.248 -10.062 -35.008 1.00 80.56 501 THR A O 1
ATOM 3835 N N . GLY A 1 502 ? 9.097 -9.447 -34.804 1.00 76.94 502 GLY A N 1
ATOM 3836 C CA . GLY A 1 502 ? 8.642 -10.609 -34.028 1.00 76.94 502 GLY A CA 1
ATOM 3837 C C . GLY A 1 502 ? 8.072 -11.765 -34.864 1.00 76.94 502 GLY A C 1
ATOM 3838 O O . GLY A 1 502 ? 7.514 -12.705 -34.296 1.00 76.94 502 GLY A O 1
ATOM 3839 N N . ASP A 1 503 ? 8.159 -11.684 -36.196 1.00 81.12 503 ASP A N 1
ATOM 3840 C CA . ASP A 1 503 ? 7.657 -12.676 -37.164 1.00 81.12 503 ASP A CA 1
ATOM 3841 C C . ASP A 1 503 ? 6.166 -13.040 -37.012 1.00 81.12 503 ASP A C 1
ATOM 3843 O O . ASP A 1 503 ? 5.710 -14.122 -37.393 1.00 81.12 503 ASP A O 1
ATOM 3847 N N . TRP A 1 504 ? 5.361 -12.122 -36.474 1.00 88.94 504 TRP A N 1
ATOM 3848 C CA . TRP A 1 504 ? 3.919 -12.320 -36.361 1.00 88.94 504 TRP A CA 1
ATOM 3849 C C . TRP A 1 504 ? 3.225 -12.079 -37.698 1.00 88.94 504 TRP A C 1
ATOM 3851 O O . TRP A 1 504 ? 3.368 -11.022 -38.300 1.00 88.94 504 TRP A O 1
ATOM 3861 N N . LYS A 1 505 ? 2.359 -12.996 -38.132 1.00 90.12 505 LYS A N 1
ATOM 3862 C CA . LYS A 1 505 ? 1.579 -12.841 -39.376 1.00 90.12 505 LYS A CA 1
ATOM 3863 C C . LYS A 1 505 ? 0.667 -11.609 -39.377 1.00 90.12 505 LYS A C 1
ATOM 3865 O O . LYS A 1 505 ? 0.331 -11.099 -40.441 1.00 90.12 505 LYS A O 1
ATOM 3870 N N . ASN A 1 506 ? 0.220 -11.159 -38.203 1.00 91.38 506 ASN A N 1
ATOM 3871 C CA . ASN A 1 506 ? -0.663 -10.007 -38.054 1.00 91.38 506 ASN A CA 1
ATOM 3872 C C . ASN A 1 506 ? 0.113 -8.814 -37.476 1.00 91.38 506 ASN A C 1
ATOM 3874 O O . ASN A 1 506 ? 0.447 -8.807 -36.292 1.00 91.38 506 ASN A O 1
ATOM 3878 N N . ASN A 1 507 ? 0.339 -7.790 -38.303 1.00 90.88 507 ASN A N 1
ATOM 3879 C CA . ASN A 1 507 ? 1.050 -6.571 -37.900 1.00 90.88 507 ASN A CA 1
ATOM 3880 C C . ASN A 1 507 ? 0.341 -5.801 -36.775 1.00 90.88 507 ASN A C 1
ATOM 3882 O O . ASN A 1 507 ? 1.006 -5.186 -35.952 1.00 90.88 507 ASN A O 1
ATOM 3886 N N . GLY A 1 508 ? -0.993 -5.839 -36.709 1.00 91.19 508 GLY A N 1
ATOM 3887 C CA . GLY A 1 508 ? -1.747 -5.199 -35.628 1.00 91.19 508 GLY A CA 1
ATOM 3888 C C . GLY A 1 508 ? -1.512 -5.883 -34.282 1.00 91.19 508 GLY A C 1
ATOM 3889 O O . GLY A 1 508 ? -1.293 -5.215 -33.278 1.00 91.19 508 GLY A O 1
ATOM 3890 N N . TRP A 1 509 ? -1.480 -7.217 -34.264 1.00 91.00 509 TRP A N 1
ATOM 3891 C CA . TRP A 1 509 ? -1.137 -7.974 -33.061 1.00 91.00 509 TRP A CA 1
ATOM 3892 C C . TRP A 1 509 ? 0.323 -7.761 -32.649 1.00 91.00 509 TRP A C 1
ATOM 3894 O O . TRP A 1 509 ? 0.593 -7.516 -31.476 1.00 91.00 509 TRP A O 1
ATOM 3904 N N . ALA A 1 510 ? 1.243 -7.774 -33.620 1.00 91.06 510 ALA A N 1
ATOM 3905 C CA . ALA A 1 510 ? 2.645 -7.437 -33.395 1.00 91.06 510 ALA A CA 1
ATOM 3906 C C . ALA A 1 510 ? 2.780 -6.044 -32.762 1.00 91.06 510 ALA A C 1
ATOM 3908 O O . ALA A 1 510 ? 3.419 -5.901 -31.729 1.00 91.06 510 ALA A O 1
ATOM 3909 N N . TRP A 1 511 ? 2.091 -5.035 -33.305 1.00 92.44 511 TRP A N 1
ATOM 3910 C CA . TRP A 1 511 ? 2.067 -3.682 -32.748 1.00 92.44 511 TRP A CA 1
ATOM 3911 C C . TRP A 1 511 ? 1.582 -3.652 -31.294 1.00 92.44 511 TRP A C 1
ATOM 3913 O O . TRP A 1 511 ? 2.214 -3.010 -30.456 1.00 92.44 511 TRP A O 1
ATOM 3923 N N . CYS A 1 512 ? 0.516 -4.388 -30.965 1.00 93.38 512 CYS A N 1
ATOM 3924 C CA . CYS A 1 512 ? 0.007 -4.458 -29.598 1.00 93.38 512 CYS A CA 1
ATOM 3925 C C . CYS A 1 512 ? 1.070 -4.979 -28.608 1.00 93.38 512 CYS A C 1
ATOM 3927 O O . CYS A 1 512 ? 1.140 -4.482 -27.485 1.00 93.38 512 CYS A O 1
ATOM 3929 N N . LEU A 1 513 ? 1.934 -5.930 -28.990 1.00 90.56 513 LEU A N 1
ATOM 3930 C CA . LEU A 1 513 ? 2.992 -6.446 -28.099 1.00 90.56 513 LEU A CA 1
ATOM 3931 C C . LEU A 1 513 ? 3.960 -5.348 -27.617 1.00 90.56 513 LEU A C 1
ATOM 3933 O O . LEU A 1 513 ? 4.544 -5.463 -26.539 1.00 90.56 513 LEU A O 1
ATOM 3937 N N . GLY A 1 514 ? 4.062 -4.237 -28.353 1.00 91.62 514 GLY A N 1
ATOM 3938 C CA . GLY A 1 514 ? 4.833 -3.063 -27.953 1.00 91.62 514 GLY A CA 1
ATOM 3939 C C . GLY A 1 514 ? 4.247 -2.274 -26.775 1.00 91.62 514 GLY A C 1
ATOM 3940 O O . GLY A 1 514 ? 4.909 -1.354 -26.293 1.00 91.62 514 GLY A O 1
ATOM 3941 N N . PHE A 1 515 ? 3.043 -2.596 -26.278 1.00 94.62 515 PHE A N 1
ATOM 3942 C CA . PHE A 1 515 ? 2.464 -1.954 -25.087 1.00 94.62 515 PHE A CA 1
ATOM 3943 C C . PHE A 1 515 ? 3.215 -2.265 -23.792 1.00 94.62 515 PHE A C 1
ATOM 3945 O O . PHE A 1 515 ? 3.050 -1.531 -22.818 1.00 94.62 515 PHE A O 1
ATOM 3952 N N . LEU A 1 516 ? 4.067 -3.295 -23.765 1.00 91.38 516 LEU A N 1
ATOM 3953 C CA . LEU A 1 516 ? 4.851 -3.615 -22.574 1.00 91.38 516 LEU A CA 1
ATOM 3954 C C . LEU A 1 516 ? 5.759 -2.450 -22.151 1.00 91.38 516 LEU A C 1
ATOM 3956 O O . LEU A 1 516 ? 5.824 -2.156 -20.964 1.00 91.38 516 LEU A O 1
ATOM 3960 N N . THR A 1 517 ? 6.404 -1.748 -23.090 1.00 93.44 517 THR A N 1
ATOM 3961 C CA . THR A 1 517 ? 7.274 -0.599 -22.775 1.00 93.44 517 THR A CA 1
ATOM 3962 C C . THR A 1 517 ? 6.529 0.496 -21.999 1.00 93.44 517 THR A C 1
ATOM 3964 O O . THR A 1 517 ? 6.919 0.771 -20.867 1.00 93.44 517 THR A O 1
ATOM 3967 N N . PRO A 1 518 ? 5.452 1.120 -22.518 1.00 95.56 518 PRO A N 1
ATOM 3968 C CA . PRO A 1 518 ? 4.736 2.140 -21.759 1.00 95.56 518 PRO A CA 1
ATOM 3969 C C . PRO A 1 518 ? 4.092 1.574 -20.506 1.00 95.56 518 PRO A C 1
ATOM 3971 O O . PRO A 1 518 ? 4.196 2.198 -19.459 1.00 95.56 518 PRO A O 1
ATOM 3974 N N . VAL A 1 519 ? 3.473 0.391 -20.577 1.00 94.81 519 VAL A N 1
ATOM 3975 C CA . VAL A 1 519 ? 2.791 -0.157 -19.408 1.00 94.81 519 VAL A CA 1
ATOM 3976 C C . VAL A 1 519 ? 3.758 -0.396 -18.254 1.00 94.81 519 VAL A C 1
ATOM 3978 O O . VAL A 1 519 ? 3.407 -0.083 -17.122 1.00 94.81 519 VAL A O 1
ATOM 3981 N N . TRP A 1 520 ? 4.959 -0.897 -18.545 1.00 93.50 520 TRP A N 1
ATOM 3982 C CA . TRP A 1 520 ? 6.026 -1.060 -17.569 1.00 93.50 520 TRP A CA 1
ATOM 3983 C C . TRP A 1 520 ? 6.525 0.276 -17.033 1.00 93.50 520 TRP A C 1
ATOM 3985 O O . TRP A 1 520 ? 6.527 0.480 -15.824 1.00 93.50 520 TRP A O 1
ATOM 3995 N N . VAL A 1 521 ? 6.953 1.179 -17.922 1.00 95.06 521 VAL A N 1
ATOM 3996 C CA . VAL A 1 521 ? 7.637 2.409 -17.505 1.00 95.06 521 VAL A CA 1
ATOM 3997 C C . VAL A 1 521 ? 6.715 3.293 -16.691 1.00 95.06 521 VAL A C 1
ATOM 3999 O O . VAL A 1 521 ? 7.123 3.777 -15.647 1.00 95.06 521 VAL A O 1
ATOM 4002 N N . VAL A 1 522 ? 5.481 3.506 -17.145 1.00 93.50 522 VAL A N 1
ATOM 4003 C CA . VAL A 1 522 ? 4.558 4.389 -16.429 1.00 93.50 522 VAL A CA 1
ATOM 4004 C C . VAL A 1 522 ? 3.785 3.685 -15.314 1.00 93.50 522 VAL A C 1
ATOM 4006 O O . VAL A 1 522 ? 3.005 4.340 -14.636 1.00 93.50 522 VAL A O 1
ATOM 4009 N N . SER A 1 523 ? 4.037 2.395 -15.058 1.00 87.25 523 SER A N 1
ATOM 4010 C CA . SER A 1 523 ? 3.577 1.728 -13.832 1.00 87.25 523 SER A CA 1
ATOM 4011 C C . SER A 1 523 ? 4.210 2.374 -12.595 1.00 87.25 523 SER A C 1
ATOM 4013 O O . SER A 1 523 ? 5.291 2.953 -12.666 1.00 87.25 523 SER A O 1
ATOM 4015 N N . GLY A 1 524 ? 3.569 2.254 -11.431 1.00 83.88 524 GLY A N 1
ATOM 4016 C CA . GLY A 1 524 ? 4.127 2.780 -10.186 1.00 83.88 524 GLY A CA 1
ATOM 4017 C C . GLY A 1 524 ? 3.594 4.152 -9.777 1.00 83.88 524 GLY A C 1
ATOM 4018 O O . GLY A 1 524 ? 3.967 4.649 -8.712 1.00 83.88 524 GLY A O 1
ATOM 4019 N N . PHE A 1 525 ? 2.706 4.772 -10.563 1.00 90.81 525 PHE A N 1
ATOM 4020 C CA . PHE A 1 525 ? 2.065 6.050 -10.215 1.00 90.81 525 PHE A CA 1
ATOM 4021 C C . PHE A 1 525 ? 1.309 5.978 -8.874 1.00 90.81 525 PHE A C 1
ATOM 4023 O O . PHE A 1 525 ? 1.236 6.941 -8.104 1.00 90.81 525 PHE A O 1
ATOM 4030 N N . GLU A 1 526 ? 0.773 4.805 -8.562 1.00 89.06 526 GLU A N 1
ATOM 4031 C CA . GLU A 1 526 ? 0.041 4.479 -7.348 1.00 89.06 526 GLU A CA 1
ATOM 4032 C C . GLU A 1 526 ? 0.912 4.254 -6.115 1.00 89.06 526 GLU A C 1
ATOM 4034 O O . GLU A 1 526 ? 0.366 4.168 -5.019 1.00 89.06 526 GLU A O 1
ATOM 4039 N N . THR A 1 527 ? 2.241 4.186 -6.243 1.00 90.88 527 THR A N 1
ATOM 4040 C CA . THR A 1 527 ? 3.138 4.076 -5.074 1.00 90.88 527 THR A CA 1
ATOM 4041 C C . THR A 1 527 ? 2.967 5.239 -4.099 1.00 90.88 527 THR A C 1
ATOM 4043 O O . THR A 1 527 ? 3.258 5.117 -2.910 1.00 90.88 527 THR A O 1
ATOM 4046 N N . SER A 1 528 ? 2.406 6.349 -4.581 1.00 89.62 528 SER A N 1
ATOM 4047 C CA . SER A 1 528 ? 1.919 7.452 -3.759 1.00 89.62 528 SER A CA 1
ATOM 4048 C C . SER A 1 528 ? 0.827 7.060 -2.747 1.00 89.62 528 SER A C 1
ATOM 4050 O O . SER A 1 528 ? 0.680 7.727 -1.731 1.00 89.62 528 SER A O 1
ATOM 4052 N N . ALA A 1 529 ? 0.082 5.972 -2.953 1.00 88.19 529 ALA A N 1
ATOM 4053 C CA . ALA A 1 529 ? -0.839 5.422 -1.956 1.00 88.19 529 ALA A CA 1
ATOM 4054 C C . ALA A 1 529 ? -0.113 4.657 -0.839 1.00 88.19 529 ALA A C 1
ATOM 4056 O O . ALA A 1 529 ? -0.557 4.696 0.304 1.00 88.19 529 ALA A O 1
ATOM 4057 N N . ALA A 1 530 ? 1.025 4.015 -1.119 1.00 87.69 530 ALA A N 1
ATOM 4058 C CA . ALA A 1 530 ? 1.790 3.296 -0.096 1.00 87.69 530 ALA A CA 1
ATOM 4059 C C . ALA A 1 530 ? 2.343 4.249 0.986 1.00 87.69 530 ALA A C 1
ATOM 4061 O O . ALA A 1 530 ? 2.490 3.861 2.147 1.00 87.69 530 ALA A O 1
ATOM 4062 N N . LEU A 1 531 ? 2.577 5.524 0.642 1.00 86.81 531 LEU A N 1
ATOM 4063 C CA . LEU A 1 531 ? 2.952 6.581 1.594 1.00 86.81 531 LEU A CA 1
ATOM 4064 C C . LEU A 1 531 ? 1.752 7.325 2.202 1.00 86.81 531 LEU A C 1
ATOM 4066 O O . LEU A 1 531 ? 1.955 8.323 2.882 1.00 86.81 531 LEU A O 1
ATOM 4070 N N . ALA A 1 532 ? 0.508 6.883 1.992 1.00 88.00 532 ALA A N 1
ATOM 4071 C CA . ALA A 1 532 ? -0.680 7.606 2.455 1.00 88.00 532 ALA A CA 1
ATOM 4072 C C . ALA A 1 532 ? -0.671 7.927 3.961 1.00 88.00 532 ALA A C 1
ATOM 4074 O O . ALA A 1 532 ? -1.169 8.977 4.361 1.00 88.00 532 ALA A O 1
ATOM 4075 N N . GLU A 1 533 ? -0.097 7.053 4.796 1.00 86.75 533 GLU A N 1
ATOM 4076 C CA . GLU A 1 533 ? 0.062 7.267 6.245 1.00 86.75 533 GLU A CA 1
ATOM 4077 C C . GLU A 1 533 ? 1.272 8.166 6.601 1.00 86.75 533 GLU A C 1
ATOM 4079 O O . GLU A 1 533 ? 1.366 8.651 7.725 1.00 86.75 533 GLU A O 1
ATOM 4084 N N . GLU A 1 534 ? 2.175 8.434 5.652 1.00 87.88 534 GLU A N 1
ATOM 4085 C CA . GLU A 1 534 ? 3.352 9.315 5.780 1.00 87.88 534 GLU A CA 1
ATOM 4086 C C . GLU A 1 534 ? 3.164 10.681 5.070 1.00 87.88 534 GLU A C 1
ATOM 4088 O O . GLU A 1 534 ? 3.989 11.584 5.237 1.00 87.88 534 GLU A O 1
ATOM 4093 N N . ALA A 1 535 ? 2.079 10.862 4.304 1.00 87.00 535 ALA A N 1
ATOM 4094 C CA . ALA A 1 535 ? 1.734 12.098 3.589 1.00 87.00 535 ALA A CA 1
ATOM 4095 C C . ALA A 1 535 ? 0.880 13.068 4.410 1.00 87.00 535 ALA A C 1
ATOM 4097 O O . ALA A 1 535 ? -0.043 12.653 5.113 1.00 87.00 535 ALA A O 1
ATOM 4098 N N . GLU A 1 536 ? 1.137 14.362 4.231 1.00 84.75 536 GLU A N 1
ATOM 4099 C CA . GLU A 1 536 ? 0.251 15.450 4.656 1.00 84.75 536 GLU A CA 1
ATOM 4100 C C . GLU A 1 536 ? -0.871 15.667 3.630 1.00 84.75 536 GLU A C 1
ATOM 4102 O O . GLU A 1 536 ? -0.648 15.594 2.426 1.00 84.75 536 GLU A O 1
ATOM 4107 N N . ASN A 1 537 ? -2.084 15.986 4.080 1.00 85.25 537 ASN A N 1
ATOM 4108 C CA . ASN A 1 537 ? -3.283 16.151 3.255 1.00 85.25 537 ASN A CA 1
ATOM 4109 C C . ASN A 1 537 ? -3.512 14.977 2.287 1.00 85.25 537 ASN A C 1
ATOM 4111 O O . ASN A 1 537 ? -3.790 15.179 1.097 1.00 85.25 537 ASN A O 1
ATOM 4115 N N . ALA A 1 538 ? -3.400 13.747 2.792 1.00 88.06 538 ALA A N 1
ATOM 4116 C CA . ALA A 1 538 ? -3.321 12.529 1.985 1.00 88.06 538 ALA A CA 1
ATOM 4117 C C . ALA A 1 538 ? -4.486 12.385 0.982 1.00 88.06 538 ALA A C 1
ATOM 4119 O O . ALA A 1 538 ? -4.265 12.036 -0.177 1.00 88.06 538 ALA A O 1
ATOM 4120 N N . GLN A 1 539 ? -5.709 12.776 1.370 1.00 88.81 539 GLN A N 1
ATOM 4121 C CA . GLN A 1 539 ? -6.893 12.742 0.495 1.00 88.81 539 GLN A CA 1
ATOM 4122 C C . GLN A 1 539 ? -6.761 13.591 -0.786 1.00 88.81 539 GLN A C 1
ATOM 4124 O O . GLN A 1 539 ? -7.465 13.334 -1.763 1.00 88.81 539 GLN A O 1
ATOM 4129 N N . LYS A 1 540 ? -5.894 14.613 -0.797 1.00 91.50 540 LYS A N 1
ATOM 4130 C CA . LYS A 1 540 ? -5.614 15.463 -1.969 1.00 91.50 540 LYS A CA 1
ATOM 4131 C C . LYS A 1 540 ? -4.287 15.111 -2.631 1.00 91.50 540 LYS A C 1
ATOM 4133 O O . LYS A 1 540 ? -4.198 15.100 -3.856 1.00 91.50 540 LYS A O 1
ATOM 4138 N N . VAL A 1 541 ? -3.267 14.833 -1.824 1.00 92.38 541 VAL A N 1
ATOM 4139 C CA . VAL A 1 541 ? -1.901 14.595 -2.300 1.00 92.38 541 VAL A CA 1
ATOM 4140 C C . VAL A 1 541 ? -1.796 13.312 -3.116 1.00 92.38 541 VAL A C 1
ATOM 4142 O O . VAL A 1 541 ? -1.165 13.322 -4.169 1.00 92.38 541 VAL A O 1
ATOM 4145 N N . ILE A 1 542 ? -2.450 12.234 -2.679 1.00 93.50 542 ILE A N 1
ATOM 4146 C CA . ILE A 1 542 ? -2.399 10.936 -3.363 1.00 93.50 542 ILE A CA 1
ATOM 4147 C C . ILE A 1 542 ? -2.964 11.020 -4.791 1.00 93.50 542 ILE A C 1
ATOM 4149 O O . ILE A 1 542 ? -2.217 10.732 -5.728 1.00 93.50 542 ILE A O 1
ATOM 4153 N N . PRO A 1 543 ? -4.227 11.451 -5.018 1.00 95.44 543 PRO A N 1
ATOM 4154 C CA . PRO A 1 543 ? -4.756 11.543 -6.379 1.00 95.44 543 PRO A CA 1
ATOM 4155 C C . PRO A 1 543 ? -3.966 12.535 -7.239 1.00 95.44 543 PRO A C 1
ATOM 4157 O O . PRO A 1 543 ? -3.717 12.260 -8.412 1.00 95.44 543 PRO A O 1
ATOM 4160 N N . PHE A 1 544 ? -3.514 13.656 -6.663 1.00 95.25 544 PHE A N 1
ATOM 4161 C CA . PHE A 1 544 ? -2.648 14.600 -7.368 1.00 95.25 544 PHE A CA 1
ATOM 4162 C C . PHE A 1 544 ? -1.371 13.919 -7.873 1.00 95.25 544 PHE A C 1
ATOM 4164 O O . PHE A 1 544 ? -1.066 14.023 -9.062 1.00 95.25 544 PHE A O 1
ATOM 4171 N N . ALA A 1 545 ? -0.646 13.207 -7.005 1.00 95.00 545 ALA A N 1
ATOM 4172 C CA . ALA A 1 545 ? 0.611 12.550 -7.349 1.00 95.00 545 ALA A CA 1
ATOM 4173 C C . ALA A 1 545 ? 0.419 11.483 -8.438 1.00 95.00 545 ALA A C 1
ATOM 4175 O O . ALA A 1 545 ? 1.162 11.484 -9.418 1.00 95.00 545 ALA A O 1
ATOM 4176 N N . MET A 1 546 ? -0.610 10.636 -8.324 1.00 95.12 546 MET A N 1
ATOM 4177 C CA . MET A 1 546 ? -0.929 9.607 -9.325 1.00 95.12 546 MET A CA 1
ATOM 4178 C C . MET A 1 546 ? -1.194 10.209 -10.711 1.00 95.12 546 MET A C 1
ATOM 4180 O O . MET A 1 546 ? -0.603 9.804 -11.708 1.00 95.12 546 MET A O 1
ATOM 4184 N N . ILE A 1 547 ? -2.086 11.199 -10.783 1.00 96.00 547 ILE A N 1
ATOM 4185 C CA . ILE A 1 547 ? -2.575 11.723 -12.063 1.00 96.00 547 ILE A CA 1
ATOM 4186 C C . ILE A 1 547 ? -1.520 12.612 -12.723 1.00 96.00 547 ILE A C 1
ATOM 4188 O O . ILE A 1 547 ? -1.241 12.470 -13.914 1.00 96.00 547 ILE A O 1
ATOM 4192 N N . SER A 1 548 ? -0.910 13.524 -11.961 1.00 95.38 548 SER A N 1
ATOM 4193 C CA . SER A 1 548 ? 0.093 14.442 -12.510 1.00 95.38 548 SER A CA 1
ATOM 4194 C C . SER A 1 548 ? 1.346 13.705 -12.986 1.00 95.38 548 SER A C 1
ATOM 4196 O O . SER A 1 548 ? 1.908 14.083 -14.016 1.00 95.38 548 SER A O 1
ATOM 4198 N N . SER A 1 549 ? 1.743 12.622 -12.304 1.00 95.31 549 SER A N 1
ATOM 4199 C CA . SER A 1 549 ? 2.885 11.808 -12.726 1.00 95.31 549 SER A CA 1
ATOM 4200 C C . SER A 1 549 ? 2.620 11.001 -13.999 1.00 95.31 549 SER A C 1
ATOM 4202 O O . SER A 1 549 ? 3.521 10.834 -14.815 1.00 95.31 549 SER A O 1
ATOM 4204 N N . LEU A 1 550 ? 1.389 10.573 -14.271 1.00 94.94 550 LEU A N 1
ATOM 4205 C CA . LEU A 1 550 ? 1.070 9.988 -15.577 1.00 94.94 550 LEU A CA 1
ATOM 4206 C C . LEU A 1 550 ? 0.993 11.036 -16.686 1.00 94.94 550 LEU A C 1
ATOM 4208 O O . LEU A 1 550 ? 1.538 10.825 -17.770 1.00 94.94 550 LEU A O 1
ATOM 4212 N N . ILE A 1 551 ? 0.351 12.178 -16.426 1.00 95.62 551 ILE A N 1
ATOM 4213 C CA . ILE A 1 551 ? 0.195 13.239 -17.431 1.00 95.62 551 ILE A CA 1
ATOM 4214 C C . ILE A 1 551 ? 1.560 13.761 -17.872 1.00 95.62 551 ILE A C 1
ATOM 4216 O O . ILE A 1 551 ? 1.823 13.859 -19.070 1.00 95.62 551 ILE A O 1
ATOM 4220 N N . ALA A 1 552 ? 2.455 14.063 -16.930 1.00 95.25 552 ALA A N 1
ATOM 4221 C CA . ALA A 1 552 ? 3.788 14.507 -17.301 1.00 95.25 552 ALA A CA 1
ATOM 4222 C C . ALA A 1 552 ? 4.563 13.394 -18.041 1.00 95.25 552 ALA A C 1
ATOM 4224 O O . ALA A 1 552 ? 5.313 13.702 -18.970 1.00 95.25 552 ALA A O 1
ATOM 4225 N N . SER A 1 553 ? 4.351 12.111 -17.711 1.00 95.56 553 SER A N 1
ATOM 4226 C CA . SER A 1 553 ? 5.054 10.984 -18.345 1.00 95.56 553 SER A CA 1
ATOM 4227 C C . SER A 1 553 ? 4.612 10.781 -19.786 1.00 95.56 553 SER A C 1
ATOM 4229 O O . SER A 1 553 ? 5.451 10.535 -20.652 1.00 95.56 553 SER A O 1
ATOM 4231 N N . LEU A 1 554 ? 3.317 10.962 -20.068 1.00 96.44 554 LEU A N 1
ATOM 4232 C CA . LEU A 1 554 ? 2.776 10.941 -21.424 1.00 96.44 554 LEU A CA 1
ATOM 4233 C C . LEU A 1 554 ? 3.549 11.909 -22.329 1.00 96.44 554 LEU A C 1
ATOM 4235 O O . LEU A 1 554 ? 4.087 11.485 -23.350 1.00 96.44 554 LEU A O 1
ATOM 4239 N N . PHE A 1 555 ? 3.650 13.183 -21.938 1.00 96.56 555 PHE A N 1
ATOM 4240 C CA . PHE A 1 555 ? 4.262 14.218 -22.776 1.00 96.56 555 PHE A CA 1
ATOM 4241 C C . PHE A 1 555 ? 5.791 14.136 -22.816 1.00 96.56 555 PHE A C 1
ATOM 4243 O O . PHE A 1 555 ? 6.376 14.140 -23.900 1.00 96.56 555 PHE A O 1
ATOM 4250 N N . ILE A 1 556 ? 6.450 14.041 -21.656 1.00 97.06 556 ILE A N 1
ATOM 4251 C CA . ILE A 1 556 ? 7.918 14.016 -21.590 1.00 97.06 556 ILE A CA 1
ATOM 4252 C C . ILE A 1 556 ? 8.448 12.719 -22.209 1.00 97.06 556 ILE A C 1
ATOM 4254 O O . ILE A 1 556 ? 9.394 12.752 -22.995 1.00 97.06 556 ILE A O 1
ATOM 4258 N N . GLY A 1 557 ? 7.811 11.583 -21.919 1.00 97.00 557 GLY A N 1
ATOM 4259 C CA . GLY A 1 557 ? 8.198 10.289 -22.471 1.00 97.00 557 GLY A CA 1
ATOM 4260 C C . GLY A 1 557 ? 7.977 10.200 -23.977 1.00 97.00 557 GLY A C 1
ATOM 4261 O O . GLY A 1 557 ? 8.850 9.696 -24.680 1.00 97.00 557 GLY A O 1
ATOM 4262 N N . ALA A 1 558 ? 6.885 10.780 -24.495 1.00 97.44 558 ALA A N 1
ATOM 4263 C CA . ALA A 1 558 ? 6.682 10.890 -25.938 1.00 97.44 558 ALA A CA 1
ATOM 4264 C C . ALA A 1 558 ? 7.807 11.711 -26.584 1.00 97.44 558 ALA A C 1
ATOM 4266 O O . ALA A 1 558 ? 8.346 11.301 -27.607 1.00 97.44 558 ALA A O 1
ATOM 4267 N N . GLY A 1 559 ? 8.220 12.818 -25.955 1.00 97.50 559 GLY A N 1
ATOM 4268 C CA . GLY A 1 559 ? 9.368 13.612 -26.398 1.00 97.50 559 GLY A CA 1
ATOM 4269 C C . GLY A 1 559 ? 10.671 12.807 -26.457 1.00 97.50 559 GLY A C 1
ATOM 4270 O O . GLY A 1 559 ? 11.370 12.860 -27.467 1.00 97.50 559 GLY A O 1
ATOM 4271 N N . ILE A 1 560 ? 10.971 12.019 -25.417 1.00 97.81 560 ILE A N 1
ATOM 4272 C CA . ILE A 1 560 ? 12.156 11.142 -25.372 1.00 97.81 560 ILE A CA 1
ATOM 4273 C C . ILE A 1 560 ? 12.099 10.092 -26.481 1.00 97.81 560 ILE A C 1
ATOM 4275 O O . ILE A 1 560 ? 13.058 9.949 -27.236 1.00 97.81 560 ILE A O 1
ATOM 4279 N N . ILE A 1 561 ? 10.991 9.359 -26.591 1.00 97.38 561 ILE A N 1
ATOM 4280 C CA . ILE A 1 561 ? 10.856 8.283 -27.575 1.00 97.38 561 ILE A CA 1
ATOM 4281 C C . ILE A 1 561 ? 10.943 8.841 -28.986 1.00 97.38 561 ILE A C 1
ATOM 4283 O O . ILE A 1 561 ? 11.721 8.327 -29.780 1.00 97.38 561 ILE A O 1
ATOM 4287 N N . ILE A 1 562 ? 10.212 9.912 -29.296 1.00 97.69 562 ILE A N 1
ATOM 4288 C CA . ILE A 1 562 ? 10.259 10.544 -30.616 1.00 97.69 562 ILE A CA 1
ATOM 4289 C C . ILE A 1 562 ? 11.690 10.994 -30.929 1.00 97.69 562 ILE A C 1
ATOM 4291 O O . ILE A 1 562 ? 12.192 10.686 -32.008 1.00 97.69 562 ILE A O 1
ATOM 4295 N N . ALA A 1 563 ? 12.381 11.645 -29.986 1.00 97.69 563 ALA A N 1
ATOM 4296 C CA . ALA A 1 563 ? 13.775 12.044 -30.169 1.00 97.69 563 ALA A CA 1
ATOM 4297 C C . ALA A 1 563 ? 14.681 10.843 -30.485 1.00 97.69 563 ALA A C 1
ATOM 4299 O O . ALA A 1 563 ? 15.416 10.894 -31.466 1.00 97.69 563 ALA A O 1
ATOM 4300 N N . LEU A 1 564 ? 14.576 9.751 -29.719 1.00 97.12 564 LEU A N 1
ATOM 4301 C CA . LEU A 1 564 ? 15.328 8.514 -29.962 1.00 97.12 564 LEU A CA 1
ATOM 4302 C C . LEU A 1 564 ? 14.993 7.893 -31.322 1.00 97.12 564 LEU A C 1
ATOM 4304 O O . LEU A 1 564 ? 15.887 7.454 -32.038 1.00 97.12 564 LEU A O 1
ATOM 4308 N N . MET A 1 565 ? 13.720 7.874 -31.712 1.00 96.69 565 MET A N 1
ATOM 4309 C CA . MET A 1 565 ? 13.283 7.318 -32.993 1.00 96.69 565 MET A CA 1
ATOM 4310 C C . MET A 1 565 ? 13.817 8.119 -34.187 1.00 96.69 565 MET A C 1
ATOM 4312 O O . MET A 1 565 ? 14.179 7.545 -35.216 1.00 96.69 565 MET A O 1
ATOM 4316 N N . PHE A 1 566 ? 13.931 9.441 -34.050 1.00 97.56 566 PHE A N 1
ATOM 4317 C CA . PHE A 1 566 ? 14.551 10.293 -35.062 1.00 97.56 566 PHE A CA 1
ATOM 4318 C C . PHE A 1 566 ? 16.074 10.124 -35.156 1.00 97.56 566 PHE A C 1
ATOM 4320 O O . PHE A 1 566 ? 16.640 10.511 -36.179 1.00 97.56 566 PHE A O 1
ATOM 4327 N N . THR A 1 567 ? 16.732 9.550 -34.144 1.00 96.50 567 THR A N 1
ATOM 4328 C CA . THR A 1 567 ? 18.201 9.477 -34.047 1.00 96.50 567 THR A CA 1
ATOM 4329 C C . THR A 1 567 ? 18.783 8.062 -33.994 1.00 96.50 567 THR A C 1
ATOM 4331 O O . THR A 1 567 ? 20.001 7.897 -34.015 1.00 96.50 567 THR A O 1
ATOM 4334 N N . MET A 1 568 ? 17.948 7.025 -33.949 1.00 94.12 568 MET A N 1
ATOM 4335 C CA . MET A 1 568 ? 18.394 5.636 -33.785 1.00 94.12 568 MET A CA 1
ATOM 4336 C C . MET A 1 568 ? 19.039 5.004 -35.032 1.00 94.12 568 MET A C 1
ATOM 4338 O O . MET A 1 568 ? 19.710 3.979 -34.920 1.00 94.12 568 MET A O 1
ATOM 4342 N N . GLY A 1 569 ? 18.858 5.586 -36.221 1.00 92.44 569 GLY A N 1
ATOM 4343 C CA . GLY A 1 569 ? 19.168 4.943 -37.503 1.00 92.44 569 GLY A CA 1
ATOM 4344 C C . GLY A 1 569 ? 18.092 3.945 -37.957 1.00 92.44 569 GLY A C 1
ATOM 4345 O O . GLY A 1 569 ? 17.080 3.755 -37.290 1.00 92.44 569 GLY A O 1
ATOM 4346 N N . LYS A 1 570 ? 18.279 3.319 -39.126 1.00 90.06 570 LYS A N 1
ATOM 4347 C CA . LYS A 1 570 ? 17.230 2.499 -39.775 1.00 90.06 570 LYS A CA 1
ATOM 4348 C C . LYS A 1 570 ? 17.266 1.005 -39.438 1.00 90.06 570 LYS A C 1
ATOM 4350 O O . LYS A 1 570 ? 16.285 0.307 -39.675 1.00 90.06 570 LYS A O 1
ATOM 4355 N N . ASN A 1 571 ? 18.400 0.495 -38.952 1.00 88.94 571 ASN A N 1
ATOM 4356 C CA . ASN A 1 571 ? 18.611 -0.941 -38.762 1.00 88.94 571 ASN A CA 1
ATOM 4357 C C . ASN A 1 571 ? 18.228 -1.380 -37.341 1.00 88.94 571 ASN A C 1
ATOM 4359 O O . ASN A 1 571 ? 19.076 -1.482 -36.454 1.00 88.94 571 ASN A O 1
ATOM 4363 N N . THR A 1 572 ? 16.940 -1.651 -37.141 1.00 87.69 572 THR A N 1
ATOM 4364 C CA . THR A 1 572 ? 16.395 -2.082 -35.846 1.00 87.69 572 THR A CA 1
ATOM 4365 C C . THR A 1 572 ? 16.989 -3.411 -35.373 1.00 87.69 572 THR A C 1
ATOM 4367 O O . THR A 1 572 ? 17.322 -3.542 -34.197 1.00 87.69 572 THR A O 1
ATOM 4370 N N . SER A 1 573 ? 17.223 -4.371 -36.273 1.00 85.75 573 SER A N 1
ATOM 4371 C CA . SER A 1 573 ? 17.826 -5.666 -35.923 1.00 85.75 573 SER A CA 1
ATOM 4372 C C . SER A 1 573 ? 19.242 -5.520 -35.357 1.00 85.75 573 SER A C 1
ATOM 4374 O O . SER A 1 573 ? 19.583 -6.195 -34.388 1.00 85.75 573 SER A O 1
ATOM 4376 N N . ALA A 1 574 ? 20.051 -4.600 -35.896 1.00 86.94 574 ALA A N 1
ATOM 4377 C CA . ALA A 1 574 ? 21.391 -4.320 -35.374 1.00 86.94 574 ALA A CA 1
ATOM 4378 C C . ALA A 1 574 ? 21.368 -3.667 -33.981 1.00 86.94 574 ALA A C 1
ATOM 4380 O O . ALA A 1 574 ? 22.263 -3.909 -33.175 1.00 86.94 574 ALA A O 1
ATOM 4381 N N . LEU A 1 575 ? 20.346 -2.859 -33.677 1.00 89.62 575 LEU A N 1
ATOM 4382 C CA . LEU A 1 575 ? 20.176 -2.263 -32.348 1.00 89.62 575 LEU A CA 1
ATOM 4383 C C . LEU A 1 575 ? 19.740 -3.302 -31.310 1.00 89.62 575 LEU A C 1
ATOM 4385 O O . LEU A 1 575 ? 20.260 -3.303 -30.196 1.00 89.62 575 LEU A O 1
ATOM 4389 N N . LEU A 1 576 ? 18.813 -4.190 -31.681 1.00 86.62 576 LEU A N 1
ATOM 4390 C CA . LEU A 1 576 ? 18.349 -5.285 -30.823 1.00 86.62 576 LEU A CA 1
ATOM 4391 C C . LEU A 1 576 ? 19.460 -6.312 -30.558 1.00 86.62 576 LEU A C 1
ATOM 4393 O O . LEU A 1 576 ? 19.559 -6.832 -29.452 1.00 86.62 576 LEU A O 1
ATOM 4397 N N . GLY A 1 577 ? 20.316 -6.565 -31.551 1.00 85.06 577 GLY A N 1
ATOM 4398 C CA . GLY A 1 577 ? 21.480 -7.447 -31.452 1.00 85.06 577 GLY A CA 1
ATOM 4399 C C . GLY A 1 577 ? 22.779 -6.758 -31.022 1.00 85.06 577 GLY A C 1
ATOM 4400 O O . GLY A 1 577 ? 23.852 -7.296 -31.289 1.00 85.06 577 GLY A O 1
ATOM 4401 N N . SER A 1 578 ? 22.721 -5.562 -30.420 1.00 85.69 578 SER A N 1
ATOM 4402 C CA . SER A 1 578 ? 23.929 -4.829 -30.017 1.00 85.69 578 SER A CA 1
ATOM 4403 C C . SER A 1 578 ? 24.787 -5.653 -29.052 1.00 85.69 578 SER A C 1
ATOM 4405 O O . SER A 1 578 ? 24.291 -6.185 -28.058 1.00 85.69 578 SER A O 1
ATOM 4407 N N . ALA A 1 579 ? 26.101 -5.675 -29.293 1.00 79.75 579 ALA A N 1
ATOM 4408 C CA . ALA A 1 579 ? 27.077 -6.349 -28.433 1.00 79.75 579 ALA A CA 1
ATOM 4409 C C . ALA A 1 579 ? 27.109 -5.795 -26.995 1.00 79.75 579 ALA A C 1
ATOM 4411 O O . ALA A 1 579 ? 27.548 -6.487 -26.081 1.00 79.75 579 ALA A O 1
ATOM 4412 N N . PHE A 1 580 ? 26.618 -4.569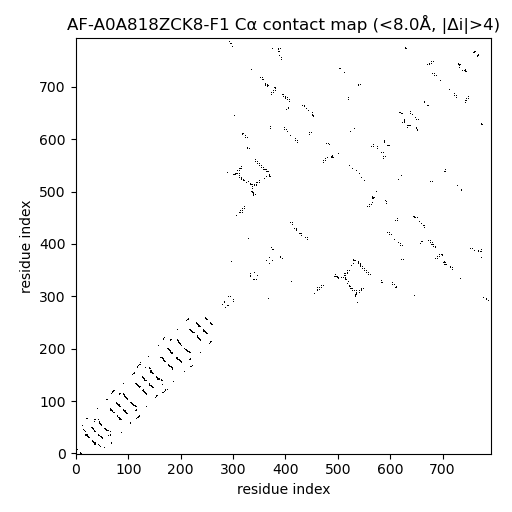 -26.779 1.00 82.50 580 PHE A N 1
ATOM 4413 C CA . PHE A 1 580 ? 26.520 -3.961 -25.450 1.00 82.50 580 PHE A CA 1
ATOM 4414 C C . PHE A 1 580 ? 25.271 -4.402 -24.670 1.00 82.50 580 PHE A C 1
ATOM 4416 O O . PHE A 1 580 ? 25.139 -4.054 -23.500 1.00 82.50 580 PHE A O 1
ATOM 4423 N N . GLY A 1 581 ? 24.326 -5.112 -25.301 1.00 79.62 581 GLY A N 1
ATOM 4424 C CA . GLY A 1 581 ? 23.093 -5.587 -24.661 1.00 79.62 581 GLY A CA 1
ATOM 4425 C C . GLY A 1 581 ? 22.070 -4.494 -24.317 1.00 79.62 581 GLY A C 1
ATOM 4426 O O . GLY A 1 581 ? 21.100 -4.768 -23.615 1.00 79.62 581 GLY A O 1
ATOM 4427 N N . GLN A 1 582 ? 22.269 -3.255 -24.788 1.00 88.06 582 GLN A N 1
ATOM 4428 C CA . GLN A 1 582 ? 21.406 -2.099 -24.506 1.00 88.06 582 GLN A CA 1
ATOM 4429 C C . GLN A 1 582 ? 21.157 -1.264 -25.776 1.00 88.06 582 GLN A C 1
ATOM 4431 O O . GLN A 1 582 ? 22.049 -0.512 -26.185 1.00 88.06 582 GLN A O 1
ATOM 4436 N N . PRO A 1 583 ? 19.952 -1.317 -26.386 1.00 91.00 583 PRO A N 1
ATOM 4437 C CA . PRO A 1 583 ? 19.648 -0.587 -27.621 1.00 91.00 583 PRO A CA 1
ATOM 4438 C C . PRO A 1 583 ? 19.855 0.925 -27.505 1.00 91.00 583 PRO A C 1
ATOM 4440 O O . PRO A 1 583 ? 20.472 1.532 -28.377 1.00 91.00 583 PRO A O 1
ATOM 4443 N N . VAL A 1 584 ? 19.416 1.544 -26.401 1.00 92.81 584 VAL A N 1
ATOM 4444 C CA . VAL A 1 584 ? 19.665 2.977 -26.169 1.00 92.81 584 VAL A CA 1
ATOM 4445 C C . VAL A 1 584 ? 21.152 3.258 -26.000 1.00 92.81 584 VAL A C 1
ATOM 4447 O O . VAL A 1 584 ? 21.633 4.257 -26.521 1.00 92.81 584 VAL A O 1
ATOM 4450 N N . GLY A 1 585 ? 21.911 2.358 -25.374 1.00 92.69 585 GLY A N 1
ATOM 4451 C CA . GLY A 1 585 ? 23.364 2.494 -25.305 1.00 92.69 585 GLY A CA 1
ATOM 4452 C C . GLY A 1 585 ? 24.016 2.542 -26.686 1.00 92.69 585 GLY A C 1
ATOM 4453 O O . GLY A 1 585 ? 24.868 3.395 -26.927 1.00 92.69 585 GLY A O 1
ATOM 4454 N N . GLN A 1 586 ? 23.556 1.708 -27.622 1.00 93.69 586 GLN A N 1
ATOM 4455 C CA . GLN A 1 586 ? 24.020 1.749 -29.009 1.00 93.69 586 GLN A CA 1
ATOM 4456 C C . GLN A 1 586 ? 23.624 3.051 -29.722 1.00 93.69 586 GLN A C 1
ATOM 4458 O O . GLN A 1 586 ? 24.449 3.634 -30.423 1.00 93.69 586 GLN A O 1
ATOM 4463 N N . ILE A 1 587 ? 22.393 3.538 -29.526 1.00 94.94 587 ILE A N 1
ATOM 4464 C CA . ILE A 1 587 ? 21.937 4.824 -30.089 1.00 94.94 587 ILE A CA 1
ATOM 4465 C C . ILE A 1 587 ? 22.817 5.967 -29.572 1.00 94.94 587 ILE A C 1
ATOM 4467 O O . ILE A 1 587 ? 23.284 6.798 -30.352 1.00 94.94 587 ILE A O 1
ATOM 4471 N N . LEU A 1 588 ? 23.092 5.990 -28.266 1.00 95.94 588 LEU A N 1
ATOM 4472 C CA . LEU A 1 588 ? 23.956 6.991 -27.649 1.00 95.94 588 LEU A CA 1
ATOM 4473 C C . LEU A 1 588 ? 25.389 6.900 -28.170 1.00 95.94 588 LEU A C 1
ATOM 4475 O O . LEU A 1 588 ? 25.978 7.934 -28.468 1.00 95.94 588 LEU A O 1
ATOM 4479 N N . TYR A 1 589 ? 25.929 5.692 -28.347 1.00 94.88 589 TYR A N 1
ATOM 4480 C CA . TYR A 1 589 ? 27.250 5.486 -28.942 1.00 94.88 589 TYR A CA 1
ATOM 4481 C C . TYR A 1 589 ? 27.318 6.043 -30.368 1.00 94.88 589 TYR A C 1
ATOM 4483 O O . TYR A 1 589 ? 28.239 6.788 -30.699 1.00 94.88 589 TYR A O 1
ATOM 4491 N N . ASN A 1 590 ? 26.306 5.752 -31.187 1.00 94.38 590 ASN A N 1
ATOM 4492 C CA . ASN A 1 590 ? 26.210 6.243 -32.562 1.00 94.38 590 ASN A CA 1
ATOM 4493 C C . ASN A 1 590 ? 26.060 7.773 -32.633 1.00 94.38 590 ASN A C 1
ATOM 4495 O O . ASN A 1 590 ? 26.492 8.389 -33.606 1.00 94.38 590 ASN A O 1
ATOM 4499 N N . SER A 1 591 ? 25.451 8.382 -31.611 1.00 95.25 591 SER A N 1
ATOM 4500 C CA . SER A 1 591 ? 25.144 9.817 -31.577 1.00 95.25 591 SER A CA 1
ATOM 4501 C C . SER A 1 591 ? 26.265 10.665 -30.971 1.00 95.25 591 SER A C 1
ATOM 4503 O O . SER A 1 591 ? 26.572 11.735 -31.481 1.00 95.25 591 SER A O 1
ATOM 4505 N N . LEU A 1 592 ? 26.857 10.211 -29.865 1.00 95.81 592 LEU A N 1
ATOM 4506 C CA . LEU A 1 592 ? 27.761 10.992 -29.007 1.00 95.81 592 LEU A CA 1
ATOM 4507 C C . LEU A 1 592 ? 29.205 10.467 -29.018 1.00 95.81 592 LEU A C 1
ATOM 4509 O O . LEU A 1 592 ? 30.091 11.079 -28.418 1.00 95.81 592 LEU A O 1
ATOM 4513 N N . GLY A 1 593 ? 29.445 9.312 -29.643 1.00 94.50 593 GLY A N 1
ATOM 4514 C CA . GLY A 1 593 ? 30.686 8.558 -29.495 1.00 94.50 593 GLY A CA 1
ATOM 4515 C C . GLY A 1 593 ? 30.843 7.940 -28.100 1.00 94.50 593 GLY A C 1
ATOM 4516 O O . GLY A 1 593 ? 30.028 8.147 -27.198 1.00 94.50 593 GLY A O 1
ATOM 4517 N N . LYS A 1 594 ? 31.931 7.184 -27.908 1.00 93.69 594 LYS A N 1
ATOM 4518 C CA . LYS A 1 594 ? 32.201 6.400 -26.687 1.00 93.69 594 LYS A CA 1
ATOM 4519 C C . LYS A 1 594 ? 32.052 7.211 -25.396 1.00 93.69 594 LYS A C 1
ATOM 4521 O O . LYS A 1 594 ? 31.271 6.842 -24.527 1.00 93.69 594 LYS A O 1
ATOM 4526 N N . ASN A 1 595 ? 32.787 8.317 -25.268 1.00 94.81 595 ASN A N 1
ATOM 4527 C CA . ASN A 1 595 ? 32.866 9.064 -24.007 1.00 94.81 595 ASN A CA 1
ATOM 4528 C C . ASN A 1 595 ? 31.525 9.706 -23.627 1.00 94.81 595 ASN A C 1
ATOM 4530 O O . ASN A 1 595 ? 31.117 9.637 -22.469 1.00 94.81 595 ASN A O 1
ATOM 4534 N N . GLY A 1 596 ? 30.824 10.299 -24.599 1.00 95.06 596 GLY A N 1
ATOM 4535 C CA . GLY A 1 596 ? 29.516 10.906 -24.356 1.00 95.06 596 GLY A CA 1
ATOM 4536 C C . GLY A 1 596 ? 28.440 9.864 -24.051 1.00 95.06 596 GLY A C 1
ATOM 4537 O O . GLY A 1 596 ? 27.631 10.068 -23.146 1.00 95.06 596 GLY A O 1
ATOM 4538 N N . ALA A 1 597 ? 28.470 8.719 -24.739 1.00 95.19 597 ALA A N 1
ATOM 4539 C CA . ALA A 1 597 ? 27.550 7.615 -24.488 1.00 95.19 597 ALA A CA 1
ATOM 4540 C C . ALA A 1 597 ? 27.744 6.997 -23.100 1.00 95.19 597 ALA A C 1
ATOM 4542 O O . ALA A 1 597 ? 26.771 6.855 -22.365 1.00 95.19 597 ALA A O 1
ATOM 4543 N N . VAL A 1 598 ? 28.991 6.705 -22.712 1.00 95.94 598 VAL A N 1
ATOM 4544 C CA . VAL A 1 598 ? 29.342 6.208 -21.371 1.00 95.94 598 VAL A CA 1
ATOM 4545 C C . VAL A 1 598 ? 28.881 7.186 -20.290 1.00 95.94 598 VAL A C 1
ATOM 4547 O O . VAL A 1 598 ? 28.240 6.767 -19.327 1.00 95.94 598 VAL A O 1
ATOM 4550 N N . ALA A 1 599 ? 29.148 8.486 -20.458 1.00 96.44 599 ALA A N 1
ATOM 4551 C CA . ALA A 1 599 ? 28.750 9.501 -19.486 1.00 96.44 599 ALA A CA 1
ATOM 4552 C C . ALA A 1 599 ? 27.224 9.570 -19.316 1.00 96.44 599 ALA A C 1
ATOM 4554 O O . ALA A 1 599 ? 26.721 9.529 -18.194 1.00 96.44 599 ALA A O 1
ATOM 4555 N N . LEU A 1 600 ? 26.472 9.638 -20.418 1.00 96.12 600 LEU A N 1
ATOM 4556 C CA . LEU A 1 600 ? 25.016 9.749 -20.356 1.00 96.12 600 LEU A CA 1
ATOM 4557 C C . LEU A 1 600 ? 24.353 8.453 -19.865 1.00 96.12 600 LEU A C 1
ATOM 4559 O O . LEU A 1 600 ? 23.422 8.517 -19.063 1.00 96.12 600 LEU A O 1
ATOM 4563 N N . LEU A 1 601 ? 24.861 7.283 -20.270 1.00 95.56 601 LEU A N 1
ATOM 4564 C CA . LEU A 1 601 ? 24.423 5.992 -19.728 1.00 95.56 601 LEU A CA 1
ATOM 4565 C C . LEU A 1 601 ? 24.676 5.887 -18.227 1.00 95.56 601 LEU A C 1
ATOM 4567 O O . LEU A 1 601 ? 23.829 5.358 -17.519 1.00 95.56 601 LEU A O 1
ATOM 4571 N N . PHE A 1 602 ? 25.797 6.405 -17.724 1.00 96.69 602 PHE A N 1
ATOM 4572 C CA . PHE A 1 602 ? 26.077 6.408 -16.290 1.00 96.69 602 PHE A CA 1
ATOM 4573 C C . PHE A 1 602 ? 25.054 7.231 -15.502 1.00 96.69 602 PHE A C 1
ATOM 4575 O O . PHE A 1 602 ? 24.573 6.779 -14.462 1.00 96.69 602 PHE A O 1
ATOM 4582 N N . PHE A 1 603 ? 24.644 8.396 -16.011 1.00 96.81 603 PHE A N 1
ATOM 4583 C CA . PHE A 1 603 ? 23.552 9.150 -15.393 1.00 96.81 603 PHE A CA 1
ATOM 4584 C C . PHE A 1 603 ? 22.200 8.430 -15.528 1.00 96.81 603 PHE A C 1
ATOM 4586 O O . PHE A 1 603 ? 21.435 8.391 -14.571 1.00 96.81 603 PHE A O 1
ATOM 4593 N N . LEU A 1 604 ? 21.904 7.770 -16.650 1.00 96.56 604 LEU A N 1
ATOM 4594 C CA . LEU A 1 604 ? 20.710 6.915 -16.739 1.00 96.56 604 LEU A CA 1
ATOM 4595 C C . LEU A 1 604 ? 20.743 5.788 -15.694 1.00 96.56 604 LEU A C 1
ATOM 4597 O O . LEU A 1 604 ? 19.760 5.578 -14.986 1.00 96.56 604 LEU A O 1
ATOM 4601 N N . PHE A 1 605 ? 21.890 5.138 -15.516 1.00 96.62 605 PHE A N 1
ATOM 4602 C CA . PHE A 1 605 ? 22.095 4.105 -14.507 1.00 96.62 605 PHE A CA 1
ATOM 4603 C C . PHE A 1 605 ? 21.867 4.631 -13.079 1.00 96.62 605 PHE A C 1
ATOM 4605 O O . PHE A 1 605 ? 21.124 4.016 -12.314 1.00 96.62 605 PHE A O 1
ATOM 4612 N N . LEU A 1 606 ? 22.429 5.791 -12.720 1.00 95.62 606 LEU A N 1
ATOM 4613 C CA . LEU A 1 606 ? 22.159 6.423 -11.422 1.00 95.62 606 LEU A CA 1
ATOM 4614 C C . LEU A 1 606 ? 20.664 6.725 -11.241 1.00 95.62 606 LEU A C 1
ATOM 4616 O O . LEU A 1 606 ? 20.105 6.476 -10.172 1.00 95.62 606 LEU A O 1
ATOM 4620 N N . GLY A 1 607 ? 19.990 7.183 -12.299 1.00 95.12 607 GLY A N 1
ATOM 4621 C CA . GLY A 1 607 ? 18.538 7.341 -12.316 1.00 95.12 607 GLY A CA 1
ATOM 4622 C C . GLY A 1 607 ? 17.782 6.038 -12.055 1.00 95.12 607 GLY A C 1
ATOM 4623 O O . GLY A 1 607 ? 16.770 6.066 -11.354 1.00 95.12 607 GLY A O 1
ATOM 4624 N N . PHE A 1 608 ? 18.282 4.905 -12.549 1.00 93.88 608 PHE A N 1
ATOM 4625 C CA . PHE A 1 608 ? 17.729 3.581 -12.267 1.00 93.88 608 PHE A CA 1
ATOM 4626 C C . PHE A 1 608 ? 17.914 3.151 -10.806 1.00 93.88 608 PHE A C 1
ATOM 4628 O O . PHE A 1 608 ? 17.014 2.536 -10.240 1.00 93.88 608 PHE A O 1
ATOM 4635 N N . ILE A 1 609 ? 19.035 3.490 -10.163 1.00 95.31 609 ILE A N 1
ATOM 4636 C CA . ILE A 1 609 ? 19.249 3.203 -8.733 1.00 95.31 609 ILE A CA 1
ATOM 4637 C C . ILE A 1 609 ? 18.209 3.929 -7.870 1.00 95.31 609 ILE A C 1
ATOM 4639 O O . ILE A 1 609 ? 17.605 3.323 -6.979 1.00 95.31 609 ILE A O 1
ATOM 4643 N N . PHE A 1 610 ? 17.927 5.200 -8.165 1.00 93.31 610 PHE A N 1
ATOM 4644 C CA . PHE A 1 610 ? 16.849 5.937 -7.496 1.00 93.31 610 PHE A CA 1
ATOM 4645 C C . PHE A 1 610 ? 15.465 5.351 -7.792 1.00 93.31 610 PHE A C 1
ATOM 4647 O O . PHE A 1 610 ? 14.633 5.257 -6.889 1.00 93.31 610 PHE A O 1
ATOM 4654 N N . ASN A 1 611 ? 15.229 4.903 -9.025 1.00 94.88 611 ASN A N 1
ATOM 4655 C CA . ASN A 1 611 ? 13.996 4.224 -9.404 1.00 94.88 611 ASN A CA 1
ATOM 4656 C C . ASN A 1 611 ? 13.777 2.934 -8.590 1.00 94.88 611 ASN A C 1
ATOM 4658 O O . ASN A 1 611 ? 12.745 2.783 -7.939 1.00 94.88 611 ASN A O 1
ATOM 4662 N N . CYS A 1 612 ? 14.788 2.065 -8.516 1.00 95.75 612 CYS A N 1
ATOM 4663 C CA . CYS A 1 612 ? 14.756 0.837 -7.714 1.00 95.75 612 CYS A CA 1
ATOM 4664 C C . CYS A 1 612 ? 14.490 1.131 -6.230 1.00 95.75 612 CYS A C 1
ATOM 4666 O O . CYS A 1 612 ? 13.705 0.439 -5.585 1.00 95.75 612 CYS A O 1
ATOM 4668 N N . THR A 1 613 ? 15.111 2.187 -5.700 1.00 94.56 613 THR A N 1
ATOM 4669 C CA . THR A 1 613 ? 14.919 2.651 -4.316 1.00 94.56 613 THR A CA 1
ATOM 4670 C C . THR A 1 613 ? 13.457 3.042 -4.055 1.00 94.56 613 THR A C 1
ATOM 4672 O O . THR A 1 613 ? 12.893 2.657 -3.031 1.00 94.56 613 THR A O 1
ATOM 4675 N N . ASN A 1 614 ? 12.813 3.742 -4.997 1.00 93.88 614 ASN A N 1
ATOM 4676 C CA . ASN A 1 614 ? 11.400 4.124 -4.896 1.00 93.88 614 ASN A CA 1
ATOM 4677 C C . ASN A 1 614 ? 10.457 2.911 -4.976 1.00 93.88 614 ASN A C 1
ATOM 4679 O O . ASN A 1 614 ? 9.529 2.816 -4.171 1.00 93.88 614 ASN A O 1
ATOM 4683 N N . ILE A 1 615 ? 10.720 1.946 -5.866 1.00 95.25 615 ILE A N 1
ATOM 4684 C CA . ILE A 1 615 ? 9.919 0.711 -5.945 1.00 95.25 615 ILE A CA 1
ATOM 4685 C C . ILE A 1 615 ? 10.059 -0.105 -4.648 1.00 95.25 615 ILE A C 1
ATOM 4687 O O . ILE A 1 615 ? 9.060 -0.548 -4.083 1.00 95.25 615 ILE A O 1
ATOM 4691 N N . MET A 1 616 ? 11.283 -0.266 -4.131 1.00 95.62 616 MET A N 1
ATOM 4692 C CA . MET A 1 616 ? 11.540 -0.981 -2.873 1.00 95.62 616 MET A CA 1
ATOM 4693 C C . MET A 1 616 ? 10.883 -0.289 -1.673 1.00 95.62 616 MET A C 1
ATOM 4695 O O . MET A 1 616 ? 10.364 -0.959 -0.775 1.00 95.62 616 MET A O 1
ATOM 4699 N N . PHE A 1 617 ? 10.850 1.048 -1.666 1.00 92.94 617 PHE A N 1
ATOM 4700 C CA . PHE A 1 617 ? 10.114 1.808 -0.661 1.00 92.94 617 PHE A CA 1
ATOM 4701 C C . PHE A 1 617 ? 8.643 1.378 -0.640 1.00 92.94 617 PHE A C 1
ATOM 4703 O O . PHE A 1 617 ? 8.174 0.916 0.403 1.00 92.94 617 PHE A O 1
ATOM 4710 N N . ALA A 1 618 ? 7.949 1.430 -1.780 1.00 92.69 618 ALA A N 1
ATOM 4711 C CA . ALA A 1 618 ? 6.545 1.033 -1.878 1.00 92.69 618 ALA A CA 1
ATOM 4712 C C . ALA A 1 618 ? 6.325 -0.439 -1.493 1.00 92.69 618 ALA A C 1
ATOM 4714 O O . ALA A 1 618 ? 5.516 -0.729 -0.611 1.00 92.69 618 ALA A O 1
ATOM 4715 N N . ALA A 1 619 ? 7.135 -1.351 -2.044 1.00 94.62 619 ALA A N 1
ATOM 4716 C CA . ALA A 1 619 ? 7.076 -2.783 -1.745 1.00 94.62 619 ALA A CA 1
ATOM 4717 C C . ALA A 1 619 ? 7.159 -3.070 -0.235 1.00 94.62 619 ALA A C 1
ATOM 4719 O O . ALA A 1 619 ? 6.426 -3.899 0.305 1.00 94.62 619 ALA A O 1
ATOM 4720 N N . SER A 1 620 ? 8.052 -2.365 0.469 1.00 94.38 620 SER A N 1
ATOM 4721 C CA . SER A 1 620 ? 8.234 -2.536 1.910 1.00 94.38 620 SER A CA 1
ATOM 4722 C C . SER A 1 620 ? 7.048 -2.041 2.743 1.00 94.38 620 SER A C 1
ATOM 4724 O O . SER A 1 620 ? 6.771 -2.631 3.789 1.00 94.38 620 SER A O 1
ATOM 4726 N N . ARG A 1 621 ? 6.348 -0.984 2.299 1.00 91.56 621 ARG A N 1
ATOM 4727 C CA . ARG A 1 621 ? 5.174 -0.414 2.989 1.00 91.56 621 ARG A CA 1
ATOM 4728 C C . ARG A 1 621 ? 3.946 -1.290 2.790 1.00 91.56 621 ARG A C 1
ATOM 4730 O O . ARG A 1 621 ? 3.251 -1.569 3.764 1.00 91.56 621 ARG A O 1
ATOM 4737 N N . ASP A 1 622 ? 3.757 -1.805 1.583 1.00 91.25 622 ASP A N 1
ATOM 4738 C CA . ASP A 1 622 ? 2.700 -2.765 1.274 1.00 91.25 622 ASP A CA 1
ATOM 4739 C C . ASP A 1 622 ? 2.868 -4.052 2.086 1.00 91.25 622 ASP A C 1
ATOM 4741 O O . ASP A 1 622 ? 1.929 -4.515 2.740 1.00 91.25 622 ASP A O 1
ATOM 4745 N N . MET A 1 623 ? 4.091 -4.596 2.135 1.00 93.12 623 MET A N 1
ATOM 4746 C CA . MET A 1 623 ? 4.354 -5.783 2.946 1.00 93.12 623 MET A CA 1
ATOM 4747 C C . MET A 1 623 ? 4.210 -5.501 4.445 1.00 93.12 623 MET A C 1
ATOM 4749 O O . MET A 1 623 ? 3.683 -6.344 5.172 1.00 93.12 623 MET A O 1
ATOM 4753 N N . PHE A 1 624 ? 4.621 -4.321 4.917 1.00 93.44 624 PHE A N 1
ATOM 4754 C CA . PHE A 1 624 ? 4.381 -3.895 6.296 1.00 93.44 624 PHE A CA 1
ATOM 4755 C C . PHE A 1 624 ? 2.883 -3.841 6.615 1.00 93.44 624 PHE A C 1
ATOM 4757 O O . PHE A 1 624 ? 2.470 -4.399 7.632 1.00 93.44 624 PHE A O 1
ATOM 4764 N N . ALA A 1 625 ? 2.067 -3.246 5.742 1.00 90.62 625 ALA A N 1
ATOM 4765 C CA . ALA A 1 625 ? 0.621 -3.175 5.917 1.00 90.62 625 ALA A CA 1
ATOM 4766 C C . ALA A 1 625 ? -0.002 -4.580 5.966 1.00 90.62 625 ALA A C 1
ATOM 4768 O O . ALA A 1 625 ? -0.799 -4.867 6.856 1.00 90.62 625 ALA A O 1
ATOM 4769 N N . LEU A 1 626 ? 0.411 -5.487 5.076 1.00 90.81 626 LEU A N 1
ATOM 4770 C CA . LEU A 1 626 ? -0.063 -6.872 5.083 1.00 90.81 626 LEU A CA 1
ATOM 4771 C C . LEU A 1 626 ? 0.359 -7.632 6.353 1.00 90.81 626 LEU A C 1
ATOM 4773 O O . LEU A 1 626 ? -0.437 -8.381 6.923 1.00 90.81 626 LEU A O 1
ATOM 4777 N N . CYS A 1 627 ? 1.594 -7.430 6.824 1.00 91.62 627 CYS A N 1
ATOM 4778 C CA . CYS A 1 627 ? 2.091 -8.025 8.067 1.00 91.62 627 CYS A CA 1
ATOM 4779 C C . CYS A 1 627 ? 1.382 -7.462 9.305 1.00 91.62 627 CYS A C 1
ATOM 4781 O O . CYS A 1 627 ? 1.136 -8.192 10.266 1.00 91.62 627 CYS A O 1
ATOM 4783 N N . ARG A 1 628 ? 1.047 -6.167 9.305 1.00 88.62 628 ARG A N 1
ATOM 4784 C CA . ARG A 1 628 ? 0.290 -5.515 10.383 1.00 88.62 628 ARG A CA 1
ATOM 4785 C C . ARG A 1 628 ? -1.060 -6.196 10.596 1.00 88.62 628 ARG A C 1
ATOM 4787 O O . ARG A 1 628 ? -1.426 -6.432 11.746 1.00 88.62 628 ARG A O 1
ATOM 4794 N N . ASP A 1 629 ? -1.703 -6.595 9.502 1.00 87.62 629 ASP A N 1
ATOM 4795 C CA . ASP A 1 629 ? -3.009 -7.262 9.486 1.00 87.62 629 ASP A CA 1
ATOM 4796 C C . ASP A 1 629 ? -2.912 -8.802 9.529 1.00 87.62 629 ASP A C 1
ATOM 4798 O O . ASP A 1 629 ? -3.905 -9.512 9.365 1.00 87.62 629 ASP A O 1
ATOM 4802 N N . GLY A 1 630 ? -1.714 -9.343 9.775 1.00 85.50 630 GLY A N 1
ATOM 4803 C CA . GLY A 1 630 ? -1.482 -10.778 9.948 1.00 85.50 630 GLY A CA 1
ATOM 4804 C C . GLY A 1 630 ? -1.544 -11.601 8.659 1.00 85.50 630 GLY A C 1
ATOM 4805 O O . GLY A 1 630 ? -1.570 -12.825 8.734 1.00 85.50 630 GLY A O 1
ATOM 4806 N N . GLY A 1 631 ? -1.580 -10.969 7.482 1.00 85.69 631 GLY A N 1
ATOM 4807 C CA . GLY A 1 631 ? -1.801 -11.639 6.195 1.00 85.69 631 GLY A CA 1
ATOM 4808 C C . GLY A 1 631 ? -0.568 -12.299 5.567 1.00 85.69 631 GLY A C 1
ATOM 4809 O O . GLY A 1 631 ? -0.696 -12.969 4.541 1.00 85.69 631 GLY A O 1
ATOM 4810 N N . PHE A 1 632 ? 0.617 -12.150 6.169 1.00 87.69 632 PHE A N 1
ATOM 4811 C CA . PHE A 1 632 ? 1.880 -12.690 5.650 1.00 87.69 632 PHE A CA 1
ATOM 4812 C C . PHE A 1 632 ? 2.562 -13.654 6.646 1.00 87.69 632 PHE A C 1
ATOM 4814 O O . PHE A 1 632 ? 2.435 -13.476 7.864 1.00 87.69 632 PHE A O 1
ATOM 4821 N N . PRO A 1 633 ? 3.316 -14.674 6.197 1.00 86.06 633 PRO A N 1
ATOM 4822 C CA . PRO A 1 633 ? 4.118 -15.501 7.100 1.00 86.06 633 PRO A CA 1
ATOM 4823 C C . PRO A 1 633 ? 5.057 -14.658 7.975 1.00 86.06 633 PRO A C 1
ATOM 4825 O O . PRO A 1 633 ? 5.647 -13.687 7.515 1.00 86.06 633 PRO A O 1
ATOM 4828 N N . PHE A 1 634 ? 5.198 -15.022 9.253 1.00 88.56 634 PHE A N 1
ATOM 4829 C CA . PHE A 1 634 ? 6.033 -14.289 10.221 1.00 88.56 634 PHE A CA 1
ATOM 4830 C C . PHE A 1 634 ? 5.632 -12.815 10.433 1.00 88.56 634 PHE A C 1
ATOM 4832 O O . PHE A 1 634 ? 6.446 -12.013 10.895 1.00 88.56 634 PHE A O 1
ATOM 4839 N N . SER A 1 635 ? 4.364 -12.470 10.171 1.00 90.06 635 SER A N 1
ATOM 4840 C CA . SER A 1 635 ? 3.782 -11.127 10.349 1.00 90.06 635 SER A CA 1
ATOM 4841 C C . SER A 1 635 ? 4.201 -10.433 11.652 1.00 90.06 635 SER A C 1
ATOM 4843 O O . SER A 1 635 ? 4.630 -9.281 11.633 1.00 90.06 635 SER A O 1
ATOM 4845 N N . ALA A 1 636 ? 4.155 -11.145 12.785 1.00 88.56 636 ALA A N 1
ATOM 4846 C CA . ALA A 1 636 ? 4.515 -10.595 14.095 1.00 88.56 636 ALA A CA 1
ATOM 4847 C C . ALA A 1 636 ? 5.983 -10.134 14.185 1.00 88.56 636 ALA A C 1
ATOM 4849 O O . ALA A 1 636 ? 6.280 -9.150 14.859 1.00 88.56 636 ALA A O 1
ATOM 4850 N N . TYR A 1 637 ? 6.896 -10.824 13.495 1.00 92.38 637 TYR A N 1
ATOM 4851 C CA . TYR A 1 637 ? 8.311 -10.466 13.449 1.00 92.38 637 TYR A CA 1
ATOM 4852 C C . TYR A 1 637 ? 8.580 -9.352 12.433 1.00 92.38 637 TYR A C 1
ATOM 4854 O O . TYR A 1 637 ? 9.318 -8.410 12.740 1.00 92.38 637 TYR A O 1
ATOM 4862 N N . LEU A 1 638 ? 7.980 -9.456 11.242 1.00 94.56 638 LEU A N 1
ATOM 4863 C CA . LEU A 1 638 ? 8.220 -8.552 10.116 1.00 94.56 638 LEU A CA 1
ATOM 4864 C C . LEU A 1 638 ? 7.604 -7.165 10.316 1.00 94.56 638 LEU A C 1
ATOM 4866 O O . LEU A 1 638 ? 8.220 -6.180 9.910 1.00 94.56 638 LEU A O 1
ATOM 4870 N N . ARG A 1 639 ? 6.453 -7.057 11.000 1.00 92.00 639 ARG A N 1
ATOM 4871 C CA . ARG A 1 639 ? 5.783 -5.764 11.237 1.00 92.00 639 ARG A CA 1
ATOM 4872 C C . ARG A 1 639 ? 6.537 -4.824 12.185 1.00 92.00 639 ARG A C 1
ATOM 4874 O O . ARG A 1 639 ? 6.099 -3.706 12.412 1.00 92.00 639 ARG A O 1
ATOM 4881 N N . ILE A 1 640 ? 7.602 -5.277 12.844 1.00 91.50 640 ILE A N 1
ATOM 4882 C CA . ILE A 1 640 ? 8.266 -4.471 13.874 1.00 91.50 640 ILE A CA 1
ATOM 4883 C C . ILE A 1 640 ? 9.027 -3.311 13.219 1.00 91.50 640 ILE A C 1
ATOM 4885 O O . ILE A 1 640 ? 9.931 -3.519 12.409 1.00 91.50 640 ILE A O 1
ATOM 4889 N N . LEU A 1 641 ? 8.662 -2.089 13.614 1.00 91.19 641 LEU A N 1
ATOM 4890 C CA . LEU A 1 641 ? 9.298 -0.844 13.189 1.00 91.19 641 LEU A CA 1
ATOM 4891 C C . LEU A 1 641 ? 10.554 -0.539 14.018 1.00 91.19 641 LEU A C 1
ATOM 4893 O O . LEU A 1 641 ? 10.648 -0.897 15.194 1.00 91.19 641 LEU A O 1
ATOM 4897 N N . THR A 1 642 ? 11.507 0.176 13.419 1.00 90.88 642 THR A N 1
ATOM 4898 C CA . THR A 1 642 ? 12.662 0.745 14.134 1.00 90.88 642 THR A CA 1
ATOM 4899 C C . THR A 1 642 ? 12.261 1.928 15.024 1.00 90.88 642 THR A C 1
ATOM 4901 O O . THR A 1 642 ? 11.151 2.460 14.935 1.00 90.88 642 THR A O 1
ATOM 4904 N N . THR A 1 643 ? 13.196 2.415 15.848 1.00 85.81 643 THR A N 1
ATOM 4905 C CA . THR A 1 643 ? 13.009 3.604 16.703 1.00 85.81 643 THR A CA 1
ATOM 4906 C C . THR A 1 643 ? 12.612 4.856 15.910 1.00 85.81 643 THR A C 1
ATOM 4908 O O . THR A 1 643 ? 11.863 5.695 16.403 1.00 85.81 643 THR A O 1
ATOM 4911 N N . TRP A 1 644 ? 13.062 4.973 14.657 1.00 83.19 644 TRP A N 1
ATOM 4912 C CA . TRP A 1 644 ? 12.711 6.066 13.739 1.00 83.19 644 TRP A CA 1
ATOM 4913 C C . TRP A 1 644 ? 11.536 5.739 12.804 1.00 83.19 644 TRP A C 1
ATOM 4915 O O . TRP A 1 644 ? 11.334 6.457 11.829 1.00 83.19 644 TRP A O 1
ATOM 4925 N N . LYS A 1 645 ? 10.743 4.706 13.127 1.00 85.56 645 LYS A N 1
ATOM 4926 C CA . LYS A 1 645 ? 9.499 4.321 12.437 1.00 85.56 645 LYS A CA 1
ATOM 4927 C C . LYS A 1 645 ? 9.671 3.809 10.998 1.00 85.56 645 LYS A C 1
ATOM 4929 O O . LYS A 1 645 ? 8.744 3.910 10.208 1.00 85.56 645 LYS A O 1
ATOM 4934 N N . ALA A 1 646 ? 10.814 3.202 10.669 1.00 88.62 646 ALA A N 1
ATOM 4935 C CA . ALA A 1 646 ? 11.015 2.534 9.378 1.00 88.62 646 ALA A CA 1
ATOM 4936 C C . ALA A 1 646 ? 10.785 1.006 9.480 1.00 88.62 646 ALA A C 1
ATOM 4938 O O . ALA A 1 646 ? 11.273 0.385 10.433 1.00 88.62 646 ALA A O 1
ATOM 4939 N N . PRO A 1 647 ? 10.113 0.360 8.504 1.00 93.62 647 PRO A N 1
ATOM 4940 C CA . PRO A 1 647 ? 9.855 -1.085 8.500 1.00 93.62 647 PRO A CA 1
ATOM 4941 C C . PRO A 1 647 ? 11.048 -1.898 7.959 1.00 93.62 647 PRO A C 1
ATOM 4943 O O . PRO A 1 647 ? 10.920 -2.671 7.010 1.00 93.62 647 PRO A O 1
ATOM 4946 N N . VAL A 1 648 ? 12.231 -1.754 8.568 1.00 95.31 648 VAL A N 1
ATOM 4947 C CA . VAL A 1 648 ? 13.495 -2.355 8.077 1.00 95.31 648 VAL A CA 1
ATOM 4948 C C . VAL A 1 648 ? 13.411 -3.872 7.883 1.00 95.31 648 VAL A C 1
ATOM 4950 O O . VAL A 1 648 ? 13.968 -4.403 6.929 1.00 95.31 648 VAL A O 1
ATOM 4953 N N . ARG A 1 649 ? 12.669 -4.594 8.726 1.00 95.75 649 ARG A N 1
ATOM 4954 C CA . ARG A 1 649 ? 12.510 -6.051 8.570 1.00 95.75 649 ARG A CA 1
ATOM 4955 C C . ARG A 1 649 ? 11.720 -6.429 7.318 1.00 95.75 649 ARG A C 1
ATOM 4957 O O . ARG A 1 649 ? 12.067 -7.409 6.666 1.00 95.75 649 ARG A O 1
ATOM 4964 N N . CYS A 1 650 ? 10.710 -5.638 6.954 1.00 95.94 650 CYS A N 1
ATOM 4965 C CA . CYS A 1 650 ? 9.994 -5.814 5.691 1.00 95.94 650 CYS A CA 1
ATOM 4966 C C . CYS A 1 650 ? 10.901 -5.487 4.499 1.00 95.94 650 CYS A C 1
ATOM 4968 O O . CYS A 1 650 ? 10.915 -6.237 3.531 1.00 95.94 650 CYS A O 1
ATOM 4970 N N . ILE A 1 651 ? 11.727 -4.438 4.599 1.00 96.62 651 ILE A N 1
ATOM 4971 C CA . ILE A 1 651 ? 12.718 -4.090 3.565 1.00 96.62 651 ILE A CA 1
ATOM 4972 C C . ILE A 1 651 ? 13.662 -5.274 3.300 1.00 96.62 651 ILE A C 1
ATOM 4974 O O . ILE A 1 651 ? 13.834 -5.697 2.159 1.00 96.62 651 ILE A O 1
ATOM 4978 N N . LEU A 1 652 ? 14.229 -5.856 4.360 1.00 96.50 652 LEU A N 1
ATOM 4979 C CA . LEU A 1 652 ? 15.137 -7.000 4.247 1.00 96.50 652 LEU A CA 1
ATOM 4980 C C . LEU A 1 652 ? 14.447 -8.243 3.675 1.00 96.50 652 LEU A C 1
ATOM 4982 O O . LEU A 1 652 ? 15.048 -8.951 2.872 1.00 96.50 652 LEU A O 1
ATOM 4986 N N . ALA A 1 653 ? 13.192 -8.497 4.045 1.00 97.00 653 ALA A N 1
ATOM 4987 C CA . ALA A 1 653 ? 12.425 -9.603 3.485 1.00 97.00 653 ALA A CA 1
ATOM 4988 C C . ALA A 1 653 ? 12.123 -9.399 1.986 1.00 97.00 653 ALA A C 1
ATOM 4990 O O . ALA A 1 653 ? 12.331 -10.328 1.209 1.00 97.00 653 ALA A O 1
ATOM 4991 N N . CYS A 1 654 ? 11.735 -8.192 1.551 1.00 97.19 654 CYS A N 1
ATOM 4992 C CA . CYS A 1 654 ? 11.560 -7.879 0.127 1.00 97.19 654 CYS A CA 1
ATOM 4993 C C . CYS A 1 654 ? 12.872 -8.067 -0.645 1.00 97.19 654 CYS A C 1
ATOM 4995 O O . CYS A 1 654 ? 12.883 -8.694 -1.705 1.00 97.19 654 CYS A O 1
ATOM 4997 N N . CYS A 1 655 ? 13.986 -7.574 -0.097 1.00 98.00 655 CYS A N 1
ATOM 4998 C CA . CYS A 1 655 ? 15.319 -7.738 -0.675 1.00 98.00 655 CYS A CA 1
ATOM 4999 C C . CYS A 1 655 ? 15.692 -9.219 -0.824 1.00 98.00 655 CYS A C 1
ATOM 5001 O O . CYS A 1 655 ? 16.079 -9.657 -1.905 1.00 98.00 655 CYS A O 1
ATOM 5003 N N . PHE A 1 656 ? 15.496 -10.014 0.230 1.00 97.62 656 PHE A N 1
ATOM 5004 C CA . PHE A 1 656 ? 15.786 -11.446 0.223 1.00 97.62 656 PHE A CA 1
ATOM 5005 C C . PHE A 1 656 ? 14.966 -12.208 -0.827 1.00 97.62 656 PHE A C 1
ATOM 5007 O O . PHE A 1 656 ? 15.527 -12.984 -1.600 1.00 97.62 656 PHE A O 1
ATOM 5014 N N . ILE A 1 657 ? 13.656 -11.953 -0.910 1.00 95.88 657 ILE A N 1
ATOM 5015 C CA . ILE A 1 657 ? 12.791 -12.582 -1.920 1.00 95.88 657 ILE A CA 1
ATOM 5016 C C . ILE A 1 657 ? 13.233 -12.167 -3.334 1.00 95.88 657 ILE A C 1
ATOM 5018 O O . ILE A 1 657 ? 13.291 -13.004 -4.232 1.00 95.88 657 ILE A O 1
ATOM 5022 N N . SER A 1 658 ? 13.616 -10.904 -3.525 1.00 96.94 658 SER A N 1
ATOM 5023 C CA . SER A 1 658 ? 14.096 -10.393 -4.818 1.00 96.94 658 SER A CA 1
ATOM 5024 C C . SER A 1 658 ? 15.429 -11.018 -5.242 1.00 96.94 658 SER A C 1
ATOM 5026 O O . SER A 1 658 ? 15.634 -11.278 -6.427 1.00 96.94 658 SER A O 1
ATOM 5028 N N . ILE A 1 659 ? 16.320 -11.314 -4.290 1.00 97.75 659 ILE A N 1
ATOM 5029 C CA . ILE A 1 659 ? 17.564 -12.061 -4.539 1.00 97.75 659 ILE A CA 1
ATOM 5030 C C . ILE A 1 659 ? 17.252 -13.488 -5.006 1.00 97.75 659 ILE A C 1
ATOM 5032 O O . ILE A 1 659 ? 17.826 -13.939 -5.994 1.00 97.75 659 ILE A O 1
ATOM 5036 N N . ILE A 1 660 ? 16.303 -14.175 -4.356 1.00 95.94 660 ILE A N 1
ATOM 5037 C CA . ILE A 1 660 ? 15.873 -15.525 -4.762 1.00 95.94 660 ILE A CA 1
ATOM 5038 C C . ILE A 1 660 ? 15.304 -15.509 -6.179 1.00 95.94 660 ILE A C 1
ATOM 5040 O O . ILE A 1 660 ? 15.655 -16.348 -7.001 1.00 95.94 660 ILE A O 1
ATOM 5044 N N . ILE A 1 661 ? 14.447 -14.539 -6.479 1.00 93.12 661 ILE A N 1
ATOM 5045 C CA . ILE A 1 661 ? 13.884 -14.353 -7.815 1.00 93.12 661 ILE A CA 1
ATOM 5046 C C . ILE A 1 661 ? 14.988 -14.119 -8.860 1.00 93.12 661 ILE A C 1
ATOM 5048 O O . ILE A 1 661 ? 14.920 -14.664 -9.962 1.00 93.12 661 ILE A O 1
ATOM 5052 N N . GLY A 1 662 ? 16.037 -13.373 -8.504 1.00 93.44 662 GLY A N 1
ATOM 5053 C CA . GLY A 1 662 ? 17.202 -13.138 -9.358 1.00 93.44 662 GLY A CA 1
ATOM 5054 C C . GLY A 1 662 ? 17.943 -14.412 -9.776 1.00 93.44 662 GLY A C 1
ATOM 5055 O O . GLY A 1 662 ? 18.620 -14.404 -10.800 1.00 93.44 662 GLY A O 1
ATOM 5056 N N . LEU A 1 663 ? 17.778 -15.539 -9.067 1.00 94.31 663 LEU A N 1
ATOM 5057 C CA . LEU A 1 663 ? 18.364 -16.827 -9.471 1.00 94.31 663 LEU A CA 1
ATOM 5058 C C . LEU A 1 663 ? 17.889 -17.284 -10.858 1.00 94.31 663 LEU A C 1
ATOM 5060 O O . LEU A 1 663 ? 18.596 -18.052 -11.511 1.00 94.31 663 LEU A O 1
ATOM 5064 N N . LEU A 1 664 ? 16.749 -16.780 -11.350 1.00 90.44 664 LEU A N 1
ATOM 5065 C CA . LEU A 1 664 ? 16.286 -17.014 -12.723 1.00 90.44 664 LEU A CA 1
ATOM 5066 C C . LEU A 1 664 ? 17.314 -16.572 -13.777 1.00 90.44 664 LEU A C 1
ATOM 5068 O O . LEU A 1 664 ? 17.386 -17.179 -14.843 1.00 90.44 664 LEU A O 1
ATOM 5072 N N . MET A 1 665 ? 18.169 -15.591 -13.464 1.00 90.25 665 MET A N 1
ATOM 5073 C CA . MET A 1 665 ? 19.269 -15.153 -14.334 1.00 90.25 665 MET A CA 1
ATOM 5074 C C . MET A 1 665 ? 20.287 -16.271 -14.595 1.00 90.25 665 MET A C 1
ATOM 5076 O O . MET A 1 665 ? 20.899 -16.322 -15.660 1.00 90.25 665 MET A O 1
ATOM 5080 N N . LEU A 1 666 ? 20.462 -17.195 -13.642 1.00 91.38 666 LEU A N 1
ATOM 5081 C CA . LEU A 1 666 ? 21.379 -18.327 -13.786 1.00 91.38 666 LEU A CA 1
ATOM 5082 C C . LEU A 1 666 ? 20.833 -19.405 -14.733 1.00 91.38 666 LEU A C 1
ATOM 5084 O O . LEU A 1 666 ? 21.628 -20.183 -15.280 1.00 91.38 666 LEU A O 1
ATOM 5088 N N . ALA A 1 667 ? 19.510 -19.438 -14.932 1.00 86.88 667 ALA A N 1
ATOM 5089 C CA . ALA A 1 667 ? 18.852 -20.309 -15.895 1.00 86.88 667 ALA A CA 1
ATOM 5090 C C . ALA A 1 667 ? 19.050 -19.773 -17.320 1.00 86.88 667 ALA A C 1
ATOM 5092 O O . ALA A 1 667 ? 19.822 -20.359 -18.078 1.00 86.88 667 ALA A O 1
ATOM 5093 N N . ASN A 1 668 ? 18.407 -18.653 -17.670 1.00 83.25 668 ASN A N 1
ATOM 5094 C CA . ASN A 1 668 ? 18.612 -17.930 -18.930 1.00 83.25 668 ASN A CA 1
ATOM 5095 C C . ASN A 1 668 ? 18.023 -16.501 -18.866 1.00 83.25 668 ASN A C 1
ATOM 5097 O O . ASN A 1 668 ? 17.277 -16.158 -17.947 1.00 83.25 668 ASN A O 1
ATOM 5101 N N . SER A 1 669 ? 18.350 -15.663 -19.856 1.00 81.19 669 SER A N 1
ATOM 5102 C CA . SER A 1 669 ? 17.897 -14.264 -19.925 1.00 81.19 669 SER A CA 1
ATOM 5103 C C . SER A 1 669 ? 16.385 -14.122 -20.143 1.00 81.19 669 SER A C 1
ATOM 5105 O O . SER A 1 669 ? 15.770 -13.220 -19.585 1.00 81.19 669 SER A O 1
ATOM 5107 N N . VAL A 1 670 ? 15.752 -15.033 -20.886 1.00 81.69 670 VAL A N 1
ATOM 5108 C CA . VAL A 1 670 ? 14.305 -14.981 -21.168 1.00 81.69 670 VAL A CA 1
ATOM 5109 C C . VAL A 1 670 ? 13.468 -15.284 -19.918 1.00 81.69 670 VAL A C 1
ATOM 5111 O O . VAL A 1 670 ? 12.423 -14.665 -19.692 1.00 81.69 670 VAL A O 1
ATOM 5114 N N . ALA A 1 671 ? 13.947 -16.184 -19.058 1.00 83.44 671 ALA A N 1
ATOM 5115 C CA . ALA A 1 671 ? 13.317 -16.541 -17.795 1.00 83.44 671 ALA A CA 1
ATOM 5116 C C . ALA A 1 671 ? 13.265 -15.339 -16.848 1.00 83.44 671 ALA A C 1
ATOM 5118 O O . ALA A 1 671 ? 12.197 -15.036 -16.318 1.00 83.44 671 ALA A O 1
ATOM 5119 N N . ILE A 1 672 ? 14.377 -14.609 -16.682 1.00 86.44 672 ILE A N 1
ATOM 5120 C CA . ILE A 1 672 ? 14.369 -13.383 -15.875 1.00 86.44 672 ILE A CA 1
ATOM 5121 C C . ILE A 1 672 ? 13.573 -12.264 -16.562 1.00 86.44 672 ILE A C 1
ATOM 5123 O O . ILE A 1 672 ? 12.799 -11.592 -15.892 1.00 86.44 672 ILE A O 1
ATOM 5127 N N . SER A 1 673 ? 13.642 -12.101 -17.890 1.00 83.38 673 SER A N 1
ATOM 5128 C CA . SER A 1 673 ? 12.832 -11.098 -18.604 1.00 83.38 673 SER A CA 1
ATOM 5129 C C . SER A 1 673 ? 11.319 -11.337 -18.491 1.00 83.38 673 SER A C 1
ATOM 5131 O O . SER A 1 673 ? 10.544 -10.383 -18.533 1.00 83.38 673 SER A O 1
ATOM 5133 N N . SER A 1 674 ? 10.872 -12.577 -18.265 1.00 87.19 674 SER A N 1
ATOM 5134 C CA . SER A 1 674 ? 9.453 -12.888 -18.016 1.00 87.19 674 SER A CA 1
ATOM 5135 C C . SER A 1 674 ? 8.916 -12.253 -16.721 1.00 87.19 674 SER A C 1
ATOM 5137 O O . SER A 1 674 ? 7.698 -12.159 -16.526 1.00 87.19 674 SER A O 1
ATOM 5139 N N . ILE A 1 675 ? 9.797 -11.770 -15.836 1.00 90.12 675 ILE A N 1
ATOM 5140 C CA . ILE A 1 675 ? 9.383 -11.071 -14.621 1.00 90.12 675 ILE A CA 1
ATOM 5141 C C . ILE A 1 675 ? 8.734 -9.720 -14.900 1.00 90.12 675 ILE A C 1
ATOM 5143 O O . ILE A 1 675 ? 7.856 -9.313 -14.142 1.00 90.12 675 ILE A O 1
ATOM 5147 N N . PHE A 1 676 ? 9.100 -9.066 -16.008 1.00 90.62 676 PHE A N 1
ATOM 5148 C CA . PHE A 1 676 ? 8.507 -7.791 -16.407 1.00 90.62 676 PHE A CA 1
ATOM 5149 C C . PHE A 1 676 ? 7.006 -7.964 -16.658 1.00 90.62 676 PHE A C 1
ATOM 5151 O O . PHE A 1 676 ? 6.180 -7.248 -16.095 1.00 90.62 676 PHE A O 1
ATOM 5158 N N . ASN A 1 677 ? 6.655 -9.005 -17.420 1.00 92.62 677 ASN A N 1
ATOM 5159 C CA . ASN A 1 677 ? 5.269 -9.392 -17.674 1.00 92.62 677 ASN A CA 1
ATOM 5160 C C . ASN A 1 677 ? 4.559 -9.793 -16.379 1.00 92.62 677 ASN A C 1
ATOM 5162 O O . ASN A 1 677 ? 3.460 -9.321 -16.096 1.00 92.62 677 ASN A O 1
ATOM 5166 N N . THR A 1 678 ? 5.206 -10.638 -15.571 1.00 93.00 678 THR A N 1
ATOM 5167 C CA . THR A 1 678 ? 4.646 -11.133 -14.305 1.00 93.00 678 THR A CA 1
ATOM 5168 C C . THR A 1 678 ? 4.297 -9.990 -13.354 1.00 93.00 678 THR A C 1
ATOM 5170 O O . THR A 1 678 ? 3.212 -9.997 -12.775 1.00 93.00 678 THR A O 1
ATOM 5173 N N . ALA A 1 679 ? 5.181 -9.000 -13.211 1.00 94.56 679 ALA A N 1
ATOM 5174 C CA . ALA A 1 679 ? 4.956 -7.864 -12.330 1.00 94.56 679 ALA A CA 1
ATOM 5175 C C . ALA A 1 679 ? 3.704 -7.086 -12.737 1.00 94.56 679 ALA A C 1
ATOM 5177 O O . ALA A 1 679 ? 2.818 -6.891 -11.913 1.00 94.56 679 ALA A O 1
ATOM 5178 N N . ILE A 1 680 ? 3.590 -6.710 -14.015 1.00 95.50 680 ILE A N 1
ATOM 5179 C CA . ILE A 1 680 ? 2.446 -5.934 -14.501 1.00 95.50 680 ILE A CA 1
ATOM 5180 C C . ILE A 1 680 ? 1.147 -6.721 -14.383 1.00 95.50 680 ILE A C 1
ATOM 5182 O O . ILE A 1 680 ? 0.145 -6.174 -13.931 1.00 95.50 680 ILE A O 1
ATOM 5186 N N . ILE A 1 681 ? 1.150 -8.004 -14.751 1.00 96.38 681 ILE A N 1
ATOM 5187 C CA . ILE A 1 681 ? -0.044 -8.848 -14.641 1.00 96.38 681 ILE A CA 1
ATOM 5188 C C . ILE A 1 681 ? -0.519 -8.907 -13.184 1.00 96.38 681 ILE A C 1
ATOM 5190 O O . ILE A 1 681 ? -1.702 -8.704 -12.909 1.00 96.38 681 ILE A O 1
ATOM 5194 N N . ALA A 1 682 ? 0.399 -9.150 -12.245 1.00 95.88 682 ALA A N 1
ATOM 5195 C CA . ALA A 1 682 ? 0.084 -9.221 -10.823 1.00 95.88 682 ALA A CA 1
ATOM 5196 C C . ALA A 1 682 ? -0.420 -7.871 -10.281 1.00 95.88 682 ALA A C 1
ATOM 5198 O O . ALA A 1 682 ? -1.446 -7.813 -9.601 1.00 95.88 682 ALA A O 1
ATOM 5199 N N . ILE A 1 683 ? 0.236 -6.775 -10.665 1.00 94.81 683 ILE A N 1
ATOM 5200 C CA . ILE A 1 683 ? -0.183 -5.412 -10.343 1.00 94.81 683 ILE A CA 1
ATOM 5201 C C . ILE A 1 683 ? -1.607 -5.127 -10.862 1.00 94.81 683 ILE A C 1
ATOM 5203 O O . ILE A 1 683 ? -2.453 -4.635 -10.115 1.00 94.81 683 ILE A O 1
ATOM 5207 N N . TYR A 1 684 ? -1.911 -5.484 -12.112 1.00 96.44 684 TYR A N 1
ATOM 5208 C CA . TYR A 1 684 ? -3.219 -5.234 -12.727 1.00 96.44 684 TYR A CA 1
ATOM 5209 C C . TYR A 1 684 ? -4.329 -6.080 -12.102 1.00 96.44 684 TYR A C 1
ATOM 5211 O O . TYR A 1 684 ? -5.422 -5.560 -11.880 1.00 96.44 684 TYR A O 1
ATOM 5219 N N . PHE A 1 685 ? -4.060 -7.331 -11.7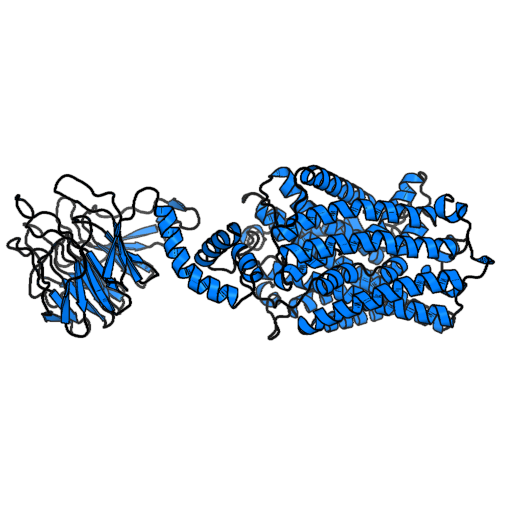10 1.00 95.62 685 PHE A N 1
ATOM 5220 C CA . PHE A 1 685 ? -4.996 -8.082 -10.862 1.00 95.62 685 PHE A CA 1
ATOM 5221 C C . PHE A 1 685 ? -5.246 -7.373 -9.525 1.00 95.62 685 PHE A C 1
ATOM 5223 O O . PHE A 1 685 ? -6.390 -7.308 -9.063 1.00 95.62 685 PHE A O 1
ATOM 5230 N N . GLY A 1 686 ? -4.197 -6.793 -8.936 1.00 94.00 686 GLY A N 1
ATOM 5231 C CA . GLY A 1 686 ? -4.291 -5.905 -7.784 1.00 94.00 686 GLY A CA 1
ATOM 5232 C C . GLY A 1 686 ? -5.267 -4.753 -8.033 1.00 94.00 686 GLY A C 1
ATOM 5233 O O . GLY A 1 686 ? -6.276 -4.668 -7.340 1.00 94.00 686 GLY A O 1
ATOM 5234 N N . TYR A 1 687 ? -5.021 -3.911 -9.041 1.00 95.12 687 TYR A N 1
ATOM 5235 C CA . TYR A 1 687 ? -5.802 -2.692 -9.328 1.00 95.12 687 TYR A CA 1
ATOM 5236 C C . TYR A 1 687 ? -7.224 -2.953 -9.790 1.00 95.12 687 TYR A C 1
ATOM 5238 O O . TYR A 1 687 ? -8.144 -2.225 -9.415 1.00 95.12 687 TYR A O 1
ATOM 5246 N N . MET A 1 688 ? -7.433 -4.015 -10.561 1.00 96.12 688 MET A N 1
ATOM 5247 C CA . MET A 1 688 ? -8.770 -4.425 -10.962 1.00 96.12 688 MET A CA 1
ATOM 5248 C C . MET A 1 688 ? -9.614 -4.850 -9.764 1.00 96.12 688 MET A C 1
ATOM 5250 O O . MET A 1 688 ? -10.815 -4.606 -9.781 1.00 96.12 688 MET A O 1
ATOM 5254 N N . SER A 1 689 ? -9.020 -5.446 -8.725 1.00 95.19 689 SER A N 1
ATOM 5255 C CA . SER A 1 689 ? -9.771 -5.979 -7.582 1.00 95.19 689 SER A CA 1
ATOM 5256 C C . SER A 1 689 ? -10.687 -4.933 -6.921 1.00 95.19 689 SER A C 1
ATOM 5258 O O . SER A 1 689 ? -11.895 -5.167 -6.886 1.00 95.19 689 SER A O 1
ATOM 5260 N N . PRO A 1 690 ? -10.206 -3.763 -6.449 1.00 95.06 690 PRO A N 1
ATOM 5261 C CA . PRO A 1 690 ? -11.090 -2.771 -5.844 1.00 95.06 690 PRO A CA 1
ATOM 5262 C C . PRO A 1 690 ? -11.993 -2.074 -6.872 1.00 95.06 690 PRO A C 1
ATOM 5264 O O . PRO A 1 690 ? -13.123 -1.725 -6.537 1.00 95.06 690 PRO A O 1
ATOM 5267 N N . ILE A 1 691 ? -11.560 -1.908 -8.130 1.00 96.44 691 ILE A N 1
ATOM 5268 C CA . ILE A 1 691 ? -12.393 -1.285 -9.178 1.00 96.44 691 ILE A CA 1
ATOM 5269 C C . ILE A 1 691 ? -13.591 -2.178 -9.513 1.00 96.44 691 ILE A C 1
ATOM 5271 O O . ILE A 1 691 ? -14.723 -1.700 -9.576 1.00 96.44 691 ILE A O 1
ATOM 5275 N N . ILE A 1 692 ? -13.373 -3.484 -9.646 1.00 96.75 692 ILE A N 1
ATOM 5276 C CA . ILE A 1 692 ? -14.435 -4.468 -9.856 1.00 96.75 692 ILE A CA 1
ATOM 5277 C C . ILE A 1 692 ? -15.322 -4.569 -8.614 1.00 96.75 692 ILE A C 1
ATOM 5279 O O . ILE A 1 692 ? -16.542 -4.536 -8.760 1.00 96.75 692 ILE A O 1
ATOM 5283 N N . SER A 1 693 ? -14.752 -4.622 -7.402 1.00 94.75 693 SER A N 1
ATOM 5284 C CA . SER A 1 693 ? -15.550 -4.609 -6.166 1.00 94.75 693 SER A CA 1
ATOM 5285 C C . SER A 1 693 ? -16.501 -3.413 -6.131 1.00 94.75 693 SER A C 1
ATOM 5287 O O . SER A 1 693 ? -17.692 -3.562 -5.854 1.00 94.75 693 SER A O 1
ATOM 5289 N N . ARG A 1 694 ? -16.001 -2.232 -6.501 1.00 93.62 694 ARG A N 1
ATOM 5290 C CA . ARG A 1 694 ? -16.811 -1.020 -6.595 1.00 93.62 694 ARG A CA 1
ATOM 5291 C C . ARG A 1 694 ? -17.916 -1.123 -7.645 1.00 93.62 694 ARG A C 1
ATOM 5293 O O . ARG A 1 694 ? -19.042 -0.737 -7.356 1.00 93.62 694 ARG A O 1
ATOM 5300 N N . LEU A 1 695 ? -17.617 -1.638 -8.838 1.00 94.88 695 LEU A N 1
ATOM 5301 C CA . LEU A 1 695 ? -18.602 -1.793 -9.916 1.00 94.88 695 LEU A CA 1
ATOM 5302 C C . LEU A 1 695 ? -19.711 -2.797 -9.570 1.00 94.88 695 LEU A C 1
ATOM 5304 O O . LEU A 1 695 ? -20.848 -2.605 -9.990 1.00 94.88 695 LEU A O 1
ATOM 5308 N N . ILE A 1 696 ? -19.391 -3.854 -8.818 1.00 95.12 696 ILE A N 1
ATOM 5309 C CA . ILE A 1 696 ? -20.350 -4.908 -8.459 1.00 95.12 696 ILE A CA 1
ATOM 5310 C C . ILE A 1 696 ? -21.251 -4.478 -7.298 1.00 95.12 696 ILE A C 1
ATOM 5312 O O . ILE A 1 696 ? -22.463 -4.675 -7.366 1.00 95.12 696 ILE A O 1
ATOM 5316 N N . TRP A 1 697 ? -20.674 -3.943 -6.217 1.00 92.81 697 TRP A N 1
ATOM 5317 C CA . TRP A 1 697 ? -21.417 -3.703 -4.971 1.00 92.81 697 TRP A CA 1
ATOM 5318 C C . TRP A 1 697 ? -21.791 -2.243 -4.731 1.00 92.81 697 TRP A C 1
ATOM 5320 O O . TRP A 1 697 ? -22.704 -1.988 -3.953 1.00 92.81 697 TRP A O 1
ATOM 5330 N N . ASN A 1 698 ? -21.130 -1.299 -5.404 1.00 82.19 698 ASN A N 1
ATOM 5331 C CA . ASN A 1 698 ? -21.405 0.139 -5.351 1.00 82.19 698 ASN A CA 1
ATOM 5332 C C . ASN A 1 698 ? -21.499 0.749 -3.932 1.00 82.19 698 ASN A C 1
ATOM 5334 O O . ASN A 1 698 ? -22.137 1.781 -3.735 1.00 82.19 698 ASN A O 1
ATOM 5338 N N . ASP A 1 699 ? -20.838 0.135 -2.949 1.00 80.50 699 ASP A N 1
ATOM 5339 C CA . ASP A 1 699 ? -20.755 0.615 -1.565 1.00 80.50 699 ASP A CA 1
ATOM 5340 C C . ASP A 1 699 ? -19.535 1.537 -1.402 1.00 80.50 699 ASP A C 1
ATOM 5342 O O . ASP A 1 699 ? -18.523 1.176 -0.803 1.00 80.50 699 ASP A O 1
ATOM 5346 N N . PHE A 1 700 ? -19.575 2.698 -2.065 1.00 88.62 700 PHE A N 1
ATOM 5347 C CA . PHE A 1 700 ? -18.461 3.647 -2.118 1.00 88.62 700 PHE A CA 1
ATOM 5348 C C . PHE A 1 700 ? -18.874 5.036 -1.640 1.00 88.62 700 PHE A C 1
ATOM 5350 O O . PHE A 1 700 ? -19.770 5.663 -2.203 1.00 88.62 700 PHE A O 1
ATOM 5357 N N . THR A 1 701 ? -18.142 5.555 -0.657 1.00 88.56 701 THR A N 1
ATOM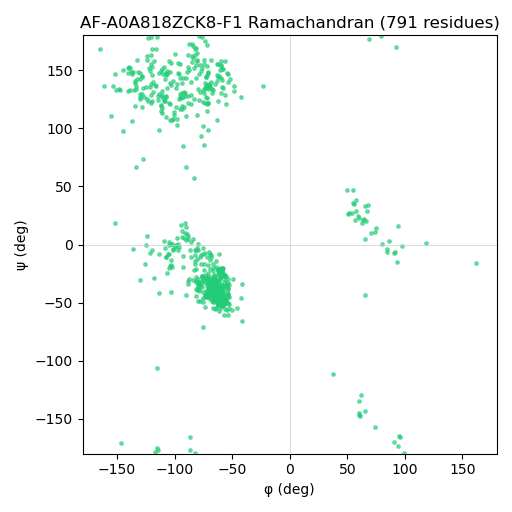 5358 C CA . THR A 1 701 ? -18.244 6.939 -0.190 1.00 88.56 701 THR A CA 1
ATOM 5359 C C . THR A 1 701 ? -17.190 7.803 -0.890 1.00 88.56 701 THR A C 1
ATOM 5361 O O . THR A 1 701 ? -15.997 7.552 -0.708 1.00 88.56 701 THR A O 1
ATOM 5364 N N . PRO A 1 702 ? -17.572 8.812 -1.693 1.00 90.00 702 PRO A N 1
ATOM 5365 C CA . PRO A 1 702 ? -16.612 9.679 -2.375 1.00 90.00 702 PRO A CA 1
ATOM 5366 C C . PRO A 1 702 ? -15.667 10.427 -1.425 1.00 90.00 702 PRO A C 1
ATOM 5368 O O . PRO A 1 702 ? -16.086 10.895 -0.368 1.00 90.00 702 PRO A O 1
ATOM 5371 N N . GLY A 1 703 ? -14.400 10.557 -1.828 1.00 87.06 703 GLY A N 1
ATOM 5372 C CA . GLY A 1 703 ? -13.431 11.457 -1.196 1.00 87.06 703 GLY A CA 1
ATOM 5373 C C . GLY A 1 703 ? -13.498 12.875 -1.770 1.00 87.06 703 GLY A C 1
ATOM 5374 O O . GLY A 1 703 ? -14.419 13.224 -2.506 1.00 87.06 703 GLY A O 1
ATOM 5375 N N . ILE A 1 704 ? -12.479 13.689 -1.477 1.00 89.50 704 ILE A N 1
ATOM 5376 C CA . ILE A 1 704 ? -12.365 15.065 -1.999 1.00 89.50 704 ILE A CA 1
ATOM 5377 C C . ILE A 1 704 ? -12.239 15.063 -3.529 1.00 89.50 704 ILE A C 1
ATOM 5379 O O . ILE A 1 704 ? -12.807 15.915 -4.211 1.00 89.50 704 ILE A O 1
ATOM 5383 N N . PHE A 1 705 ? -11.483 14.111 -4.069 1.00 94.81 705 PHE A N 1
ATOM 5384 C CA . PHE A 1 705 ? -11.370 13.883 -5.500 1.00 94.81 705 PHE A CA 1
ATOM 5385 C C . PHE A 1 705 ? -12.385 12.821 -5.934 1.00 94.81 705 PHE A C 1
ATOM 5387 O O . PHE A 1 705 ? -12.314 11.665 -5.511 1.00 94.81 705 PHE A O 1
ATOM 5394 N N . TYR A 1 706 ? -13.328 13.227 -6.786 1.00 95.25 706 TYR A N 1
ATOM 5395 C CA . TYR A 1 706 ? -14.383 12.369 -7.312 1.00 95.25 706 TYR A CA 1
ATOM 5396 C C . TYR A 1 706 ? -14.825 12.831 -8.706 1.00 95.25 706 TYR A C 1
ATOM 5398 O O . TYR A 1 706 ? -15.090 14.013 -8.920 1.00 95.25 706 TYR A O 1
ATOM 5406 N N . LEU A 1 707 ? -14.947 11.901 -9.656 1.00 93.81 707 LEU A N 1
ATOM 5407 C CA . LEU A 1 707 ? -15.348 12.169 -11.043 1.00 93.81 707 LEU A CA 1
ATOM 5408 C C . LEU A 1 707 ? -16.865 12.345 -11.217 1.00 93.81 707 LEU A C 1
ATOM 5410 O O . LEU A 1 707 ? -17.342 12.635 -12.321 1.00 93.81 707 LEU A O 1
ATOM 5414 N N . GLY A 1 708 ? -17.653 12.142 -10.159 1.00 92.31 708 GLY A N 1
ATOM 5415 C CA . GLY A 1 708 ? -19.104 12.266 -10.231 1.00 92.31 708 GLY A CA 1
ATOM 5416 C C . GLY A 1 708 ? -19.707 11.260 -11.210 1.00 92.31 708 GLY A C 1
ATOM 5417 O O . GLY A 1 708 ? -19.398 10.069 -11.189 1.00 92.31 708 GLY A O 1
ATOM 5418 N N . ARG A 1 709 ? -20.551 11.758 -12.119 1.00 91.06 709 ARG A N 1
ATOM 5419 C CA . ARG A 1 709 ? -21.272 10.945 -13.114 1.00 91.06 709 ARG A CA 1
ATOM 5420 C C . ARG A 1 709 ? -20.362 10.128 -14.042 1.00 91.06 709 ARG A C 1
ATOM 5422 O O . ARG A 1 709 ? -20.799 9.121 -14.586 1.00 91.06 709 ARG A O 1
ATOM 5429 N N . PHE A 1 710 ? -19.115 10.560 -14.240 1.00 95.12 710 PHE A N 1
ATOM 5430 C CA . PHE A 1 710 ? -18.173 9.893 -15.144 1.00 95.12 710 PHE A CA 1
ATOM 5431 C C . PHE A 1 710 ? -17.417 8.739 -14.483 1.00 95.12 710 PHE A C 1
ATOM 5433 O O . PHE A 1 710 ? -16.772 7.957 -15.177 1.00 95.12 710 PHE A O 1
ATOM 5440 N N . SER A 1 711 ? -17.520 8.600 -13.160 1.00 94.38 711 SER A N 1
ATOM 5441 C CA . SER A 1 711 ? -16.756 7.616 -12.398 1.00 94.38 711 SER A CA 1
ATOM 5442 C C . SER A 1 711 ? -17.037 6.167 -12.824 1.00 94.38 711 SER A C 1
ATOM 5444 O O . SER A 1 711 ? -16.111 5.366 -12.978 1.00 94.38 711 SER A O 1
ATOM 5446 N N . PHE A 1 712 ? -18.304 5.839 -13.108 1.00 95.06 712 PHE A N 1
ATOM 5447 C CA . PHE A 1 712 ? -18.692 4.512 -13.594 1.00 95.06 712 PHE A CA 1
ATOM 5448 C C . PHE A 1 712 ? -18.053 4.188 -14.952 1.00 95.06 712 PHE A C 1
ATOM 5450 O O . PHE A 1 712 ? -17.394 3.161 -15.097 1.00 95.06 712 PHE A O 1
ATOM 5457 N N . ILE A 1 713 ? -18.193 5.091 -15.930 1.00 96.56 713 ILE A N 1
ATOM 5458 C CA . ILE A 1 713 ? -17.650 4.905 -17.286 1.00 96.56 713 ILE A CA 1
ATOM 5459 C C . ILE A 1 713 ? -16.123 4.779 -17.228 1.00 96.56 713 ILE A C 1
ATOM 5461 O O . ILE A 1 713 ? -15.559 3.868 -17.831 1.00 96.56 713 ILE A O 1
ATOM 5465 N N . ASN A 1 714 ? -15.462 5.640 -16.448 1.00 97.69 714 ASN A N 1
ATOM 5466 C CA . ASN A 1 714 ? -14.016 5.588 -16.249 1.00 97.69 714 ASN A CA 1
ATOM 5467 C C . ASN A 1 714 ? -13.558 4.235 -15.679 1.00 97.69 714 ASN A C 1
ATOM 5469 O O . ASN A 1 714 ? -12.605 3.641 -16.177 1.00 97.69 714 ASN A O 1
ATOM 5473 N N . SER A 1 715 ? -14.269 3.723 -14.670 1.00 96.94 715 SER A N 1
ATOM 5474 C CA . SER A 1 715 ? -13.964 2.437 -14.031 1.00 96.94 715 SER A CA 1
ATOM 5475 C C . SER A 1 715 ? -14.095 1.260 -15.003 1.00 96.94 715 SER A C 1
ATOM 5477 O O . SER A 1 715 ? -13.245 0.371 -15.010 1.00 96.94 715 SER A O 1
ATOM 5479 N N . VAL A 1 716 ? -15.118 1.268 -15.866 1.00 97.62 716 VAL A N 1
ATOM 5480 C CA . VAL A 1 716 ? -15.293 0.245 -16.910 1.00 97.62 716 VAL A CA 1
ATOM 5481 C C . VAL A 1 716 ? -14.149 0.293 -17.924 1.00 97.62 716 VAL A C 1
ATOM 5483 O O . VAL A 1 716 ? -13.563 -0.745 -18.228 1.00 97.62 716 VAL A O 1
ATOM 5486 N N . VAL A 1 717 ? -13.783 1.484 -18.408 1.00 98.12 717 VAL A N 1
ATOM 5487 C CA . VAL A 1 717 ? -12.665 1.657 -19.353 1.00 98.12 717 VAL A CA 1
ATOM 5488 C C . VAL A 1 717 ? -11.348 1.171 -18.744 1.00 98.12 717 VAL A C 1
ATOM 5490 O O . VAL A 1 717 ? -10.613 0.433 -19.400 1.00 98.12 717 VAL A O 1
ATOM 5493 N N . ALA A 1 718 ? -11.076 1.515 -17.482 1.00 97.94 718 ALA A N 1
ATOM 5494 C CA . ALA A 1 718 ? -9.880 1.075 -16.767 1.00 97.94 718 ALA A CA 1
ATOM 5495 C C . ALA A 1 718 ? -9.789 -0.459 -16.673 1.00 97.94 718 ALA A C 1
ATOM 5497 O O . ALA A 1 718 ? -8.738 -1.037 -16.948 1.00 97.94 718 ALA A O 1
ATOM 5498 N N . VAL A 1 719 ? -10.894 -1.133 -16.332 1.00 98.31 719 VAL A N 1
ATOM 5499 C CA . VAL A 1 719 ? -10.948 -2.602 -16.234 1.00 98.31 719 VAL A CA 1
ATOM 5500 C C . VAL A 1 719 ? -10.764 -3.266 -17.599 1.00 98.31 719 VAL A C 1
ATOM 5502 O O . VAL A 1 719 ? -9.984 -4.210 -17.709 1.00 98.31 719 VAL A O 1
ATOM 5505 N N . LEU A 1 720 ? -11.428 -2.769 -18.648 1.00 98.19 720 LEU A N 1
ATOM 5506 C CA . LEU A 1 720 ? -11.283 -3.306 -20.007 1.00 98.19 720 LEU A CA 1
ATOM 5507 C C . LEU A 1 720 ? -9.843 -3.184 -20.520 1.00 98.19 720 LEU A C 1
ATOM 5509 O O . LEU A 1 720 ? -9.314 -4.144 -21.082 1.00 98.19 720 LEU A O 1
ATOM 5513 N N . TRP A 1 721 ? -9.197 -2.040 -20.283 1.00 97.56 721 TRP A N 1
ATOM 5514 C CA . TRP A 1 721 ? -7.794 -1.830 -20.637 1.00 97.56 721 TRP A CA 1
ATOM 5515 C C . TRP A 1 721 ? -6.864 -2.809 -19.914 1.00 97.56 721 TRP A C 1
ATOM 5517 O O . TRP A 1 721 ? -6.066 -3.493 -20.555 1.00 97.56 721 TRP A O 1
ATOM 5527 N N . MET A 1 722 ? -6.991 -2.928 -18.589 1.00 97.69 722 MET A N 1
ATOM 5528 C CA . MET A 1 722 ? -6.143 -3.836 -17.812 1.00 97.69 722 MET A CA 1
ATOM 5529 C C . MET A 1 722 ? -6.353 -5.303 -18.210 1.00 97.69 722 MET A C 1
ATOM 5531 O O . MET A 1 722 ? -5.375 -6.039 -18.324 1.00 97.69 722 MET A O 1
ATOM 5535 N N . MET A 1 723 ? -7.591 -5.724 -18.502 1.00 97.75 723 MET A N 1
ATOM 5536 C CA . MET A 1 723 ? -7.866 -7.073 -19.015 1.00 97.75 723 MET A CA 1
ATOM 5537 C C . MET A 1 723 ? -7.208 -7.324 -20.372 1.00 97.75 723 MET A C 1
ATOM 5539 O O . MET A 1 723 ? -6.606 -8.379 -20.570 1.00 97.75 723 MET A O 1
ATOM 5543 N N . PHE A 1 724 ? -7.294 -6.360 -21.292 1.00 97.38 724 PHE A N 1
ATOM 5544 C CA . PHE A 1 724 ? -6.633 -6.449 -22.593 1.00 97.38 724 PHE A CA 1
ATOM 5545 C C . PHE A 1 724 ? -5.116 -6.623 -22.441 1.00 97.38 724 PHE A C 1
ATOM 5547 O O . PHE A 1 724 ? -4.539 -7.532 -23.039 1.00 97.38 724 PHE A O 1
ATOM 5554 N N . ILE A 1 725 ? -4.482 -5.816 -21.585 1.00 97.06 725 ILE A N 1
ATOM 5555 C CA . ILE A 1 725 ? -3.044 -5.911 -21.323 1.00 97.06 725 ILE A CA 1
ATOM 5556 C C . ILE A 1 725 ? -2.666 -7.228 -20.639 1.00 97.06 725 ILE A C 1
ATOM 5558 O O . ILE A 1 725 ? -1.679 -7.839 -21.033 1.00 97.06 725 ILE A O 1
ATOM 5562 N N . ILE A 1 726 ? -3.442 -7.716 -19.666 1.00 96.12 726 ILE A N 1
ATOM 5563 C CA . ILE A 1 726 ? -3.164 -9.011 -19.022 1.00 96.12 726 ILE A CA 1
ATOM 5564 C C . ILE A 1 726 ? -3.136 -10.138 -20.057 1.00 96.12 726 ILE A C 1
ATOM 5566 O O . ILE A 1 726 ? -2.198 -10.933 -20.064 1.00 96.12 726 ILE A O 1
ATOM 5570 N N . VAL A 1 727 ? -4.135 -10.197 -20.946 1.00 95.12 727 VAL A N 1
ATOM 5571 C CA . VAL A 1 727 ? -4.170 -11.203 -22.019 1.00 95.12 727 VAL A CA 1
ATOM 5572 C C . VAL A 1 727 ? -2.927 -11.082 -22.889 1.00 95.12 727 VAL A C 1
ATOM 5574 O O . VAL A 1 727 ? -2.267 -12.082 -23.149 1.00 95.12 727 VAL A O 1
ATOM 5577 N N . LEU A 1 728 ? -2.586 -9.861 -23.288 1.00 94.06 728 LEU A N 1
ATOM 5578 C CA . LEU A 1 728 ? -1.453 -9.568 -24.152 1.00 94.06 728 LEU A CA 1
ATOM 5579 C C . LEU A 1 728 ? -0.109 -10.001 -23.552 1.00 94.06 728 LEU A C 1
ATOM 5581 O O . LEU A 1 728 ? 0.694 -10.623 -24.241 1.00 94.06 728 LEU A O 1
ATOM 5585 N N . LEU A 1 729 ? 0.120 -9.734 -22.266 1.00 93.38 729 LEU A N 1
ATOM 5586 C CA . LEU A 1 729 ? 1.387 -10.023 -21.588 1.00 93.38 729 LEU A CA 1
ATOM 5587 C C . LEU A 1 729 ? 1.626 -11.509 -21.297 1.00 93.38 729 LEU A C 1
ATOM 5589 O O . LEU A 1 729 ? 2.726 -11.872 -20.878 1.00 93.38 729 LEU A O 1
ATOM 5593 N N . PHE A 1 730 ? 0.641 -12.379 -21.532 1.00 92.62 730 PHE A N 1
ATOM 5594 C CA . PHE A 1 730 ? 0.862 -13.826 -21.542 1.00 92.62 730 PHE A CA 1
ATOM 5595 C C . PHE A 1 730 ? 1.415 -14.344 -22.869 1.00 92.62 730 PHE A C 1
ATOM 5597 O O . PHE A 1 730 ? 1.943 -15.457 -22.907 1.00 92.62 730 PHE A O 1
ATOM 5604 N N . PHE A 1 731 ? 1.325 -13.567 -23.951 1.00 90.62 731 PHE A N 1
ATOM 5605 C CA . PHE A 1 731 ? 1.860 -13.997 -25.233 1.00 90.62 731 PHE A CA 1
ATOM 5606 C C . PHE A 1 731 ? 3.384 -13.821 -25.290 1.00 90.62 731 PHE A C 1
ATOM 5608 O O . PHE A 1 731 ? 3.946 -12.915 -24.668 1.00 90.62 731 PHE A O 1
ATOM 5615 N N . PRO A 1 732 ? 4.082 -14.715 -26.005 1.00 87.00 732 PRO A N 1
ATOM 5616 C CA . PRO A 1 732 ? 5.499 -14.561 -26.310 1.00 87.00 732 PRO A CA 1
ATOM 5617 C C . PRO A 1 732 ? 5.739 -13.395 -27.276 1.00 87.00 732 PRO A C 1
ATOM 5619 O O . PRO A 1 732 ? 4.857 -13.007 -28.041 1.00 87.00 732 PRO A O 1
ATOM 5622 N N . THR A 1 733 ? 6.969 -12.882 -27.297 1.00 79.38 733 THR A N 1
ATOM 5623 C CA . THR A 1 733 ? 7.391 -11.856 -28.264 1.00 79.38 733 THR A CA 1
ATOM 5624 C C . THR A 1 733 ? 7.335 -12.368 -29.705 1.00 79.38 733 THR A C 1
ATOM 5626 O O . THR A 1 733 ? 6.978 -11.615 -30.605 1.00 79.38 733 THR A O 1
ATOM 5629 N N . TYR A 1 734 ? 7.634 -13.652 -29.920 1.00 82.94 734 TYR A N 1
ATOM 5630 C CA . TYR A 1 734 ? 7.655 -14.300 -31.235 1.00 82.94 734 TYR A CA 1
ATOM 5631 C C . TYR A 1 734 ? 6.452 -15.222 -31.419 1.00 82.94 734 TYR A C 1
ATOM 5633 O O . TYR A 1 734 ? 6.031 -15.871 -30.465 1.00 82.94 734 TYR A O 1
ATOM 5641 N N . GLN A 1 735 ? 5.935 -15.345 -32.644 1.00 85.25 735 GLN A N 1
ATOM 5642 C CA . GLN A 1 735 ? 4.745 -16.166 -32.912 1.00 85.25 735 GLN A CA 1
ATOM 5643 C C . GLN A 1 735 ? 4.950 -17.669 -32.633 1.00 85.25 735 GLN A C 1
ATOM 5645 O O . GLN A 1 735 ? 4.010 -18.356 -32.232 1.00 85.25 735 GLN A O 1
ATOM 5650 N N . THR A 1 736 ? 6.158 -18.192 -32.845 1.00 86.19 736 THR A N 1
ATOM 5651 C CA . THR A 1 736 ? 6.495 -19.611 -32.645 1.00 86.19 736 THR A CA 1
ATOM 5652 C C . THR A 1 736 ? 7.721 -19.745 -31.739 1.00 86.19 736 THR A C 1
ATOM 5654 O O . THR A 1 736 ? 8.812 -20.028 -32.238 1.00 86.19 736 THR A O 1
ATOM 5657 N N . PRO A 1 737 ? 7.587 -19.501 -30.421 1.00 86.44 737 PRO A N 1
ATOM 5658 C CA . PRO A 1 737 ? 8.722 -19.582 -29.513 1.00 86.44 737 PRO A CA 1
ATOM 5659 C C . PRO A 1 737 ? 9.127 -21.043 -29.287 1.00 86.44 737 PRO A C 1
ATOM 5661 O O . PRO A 1 737 ? 8.282 -21.934 -29.172 1.00 86.44 737 PRO A O 1
ATOM 5664 N N . ASN A 1 738 ? 10.428 -21.287 -29.161 1.00 87.38 738 ASN A N 1
ATOM 5665 C CA . ASN A 1 738 ? 10.929 -22.523 -28.562 1.00 87.38 738 ASN A CA 1
ATOM 5666 C C . ASN A 1 738 ? 10.927 -22.427 -27.017 1.00 87.38 738 ASN A C 1
ATOM 5668 O O . ASN A 1 738 ? 10.540 -21.408 -26.443 1.00 87.38 738 ASN A O 1
ATOM 5672 N N . ALA A 1 739 ? 11.379 -23.479 -26.326 1.00 84.00 739 ALA A N 1
ATOM 5673 C CA . ALA A 1 739 ? 11.422 -23.500 -24.860 1.00 84.00 739 ALA A CA 1
ATOM 5674 C C . ALA A 1 739 ? 12.316 -22.398 -24.253 1.00 84.00 739 ALA A C 1
ATOM 5676 O O . ALA A 1 739 ? 12.043 -21.921 -23.156 1.00 84.00 739 ALA A O 1
ATOM 5677 N N . GLU A 1 740 ? 13.361 -21.959 -24.950 1.00 80.38 740 GLU A N 1
ATOM 5678 C CA . GLU A 1 740 ? 14.244 -20.890 -24.473 1.00 80.38 740 GLU A CA 1
ATOM 5679 C C . GLU A 1 740 ? 13.665 -19.494 -24.726 1.00 80.38 740 GLU A C 1
ATOM 5681 O O . GLU A 1 740 ? 14.039 -18.555 -24.039 1.00 80.38 740 GLU A O 1
ATOM 5686 N N . GLN A 1 741 ? 12.733 -19.358 -25.672 1.00 82.06 741 GLN A N 1
ATOM 5687 C CA . GLN A 1 741 ? 12.101 -18.096 -26.077 1.00 82.06 741 GLN A CA 1
ATOM 5688 C C . GLN A 1 741 ? 10.695 -17.902 -25.494 1.00 82.06 741 GLN A C 1
ATOM 5690 O O . GLN A 1 741 ? 10.066 -16.864 -25.713 1.00 82.06 741 GLN A O 1
ATOM 5695 N N . MET A 1 742 ? 10.171 -18.908 -24.796 1.00 85.56 742 MET A N 1
ATOM 5696 C CA . MET A 1 742 ? 8.816 -18.889 -24.263 1.00 85.56 742 MET A CA 1
ATOM 5697 C C . MET A 1 742 ? 8.670 -17.851 -23.145 1.00 85.56 742 MET A C 1
ATOM 5699 O O . MET A 1 742 ? 9.530 -17.708 -22.279 1.00 85.56 742 MET A O 1
ATOM 5703 N N . ASN A 1 743 ? 7.534 -17.156 -23.136 1.00 88.25 743 ASN A N 1
ATOM 5704 C CA . ASN A 1 743 ? 7.152 -16.288 -22.030 1.00 88.25 743 ASN A CA 1
ATOM 5705 C C . ASN A 1 743 ? 6.561 -17.135 -20.894 1.00 88.25 743 ASN A C 1
ATOM 5707 O O . ASN A 1 743 ? 5.467 -17.688 -21.013 1.00 88.25 743 ASN A O 1
ATOM 5711 N N . TYR A 1 744 ? 7.283 -17.226 -19.779 1.00 86.88 744 TYR A N 1
ATOM 5712 C CA . TYR A 1 744 ? 6.909 -18.079 -18.648 1.00 86.88 744 TYR A CA 1
ATOM 5713 C C . TYR A 1 744 ? 5.993 -17.393 -17.623 1.00 86.88 744 TYR A C 1
ATOM 5715 O O . TYR A 1 744 ? 5.675 -17.991 -16.593 1.00 86.88 744 TYR A O 1
ATOM 5723 N N . ALA A 1 745 ? 5.507 -16.175 -17.895 1.00 89.50 745 ALA A N 1
ATOM 5724 C CA . ALA A 1 745 ? 4.647 -15.432 -16.970 1.00 89.50 745 ALA A CA 1
ATOM 5725 C C . ALA A 1 745 ? 3.385 -16.211 -16.552 1.00 89.50 745 ALA A C 1
ATOM 5727 O O . ALA A 1 745 ? 2.996 -16.169 -15.385 1.00 89.50 745 ALA A O 1
ATOM 5728 N N . ILE A 1 746 ? 2.776 -16.986 -17.462 1.00 90.44 746 ILE A N 1
ATOM 5729 C CA . ILE A 1 746 ? 1.593 -17.811 -17.151 1.00 90.44 746 ILE A CA 1
ATOM 5730 C C . ILE A 1 746 ? 1.879 -18.870 -16.082 1.00 90.44 746 ILE A C 1
ATOM 5732 O O . ILE A 1 746 ? 1.030 -19.132 -15.231 1.00 90.44 746 ILE A O 1
ATOM 5736 N N . VAL A 1 747 ? 3.089 -19.436 -16.080 1.00 87.75 747 VAL A N 1
ATOM 5737 C CA . VAL A 1 747 ? 3.508 -20.442 -15.099 1.00 87.75 747 VAL A CA 1
ATOM 5738 C C . VAL A 1 747 ? 3.680 -19.792 -13.730 1.00 87.75 747 VAL A C 1
ATOM 5740 O O . VAL A 1 747 ? 3.187 -20.322 -12.736 1.00 87.75 747 VAL A O 1
ATOM 5743 N N . VAL A 1 748 ? 4.319 -18.619 -13.677 1.00 87.62 748 VAL A N 1
ATOM 5744 C CA . VAL A 1 748 ? 4.554 -17.892 -12.421 1.00 87.62 748 VAL A CA 1
ATOM 5745 C C . VAL A 1 748 ? 3.238 -17.404 -11.815 1.00 87.62 748 VAL A C 1
ATOM 5747 O O . VAL A 1 748 ? 2.967 -17.666 -10.644 1.00 87.62 748 VAL A O 1
ATOM 5750 N N . ILE A 1 749 ? 2.381 -16.760 -12.613 1.00 92.19 749 ILE A N 1
ATOM 5751 C CA . ILE A 1 749 ? 1.068 -16.292 -12.154 1.00 92.19 749 ILE A CA 1
ATOM 5752 C C . ILE A 1 749 ? 0.191 -17.475 -11.740 1.00 92.19 749 ILE A C 1
ATOM 5754 O O . ILE A 1 749 ? -0.389 -17.445 -10.657 1.00 92.19 749 ILE A O 1
ATOM 5758 N N . GLY A 1 750 ? 0.132 -18.542 -12.544 1.00 91.00 750 GLY A N 1
ATOM 5759 C CA . GLY A 1 750 ? -0.633 -19.746 -12.222 1.00 91.00 750 GLY A CA 1
ATOM 5760 C C . GLY A 1 750 ? -0.194 -20.381 -10.902 1.00 91.00 750 GLY A C 1
ATOM 5761 O O . GLY A 1 750 ? -1.036 -20.670 -10.050 1.00 91.00 750 GLY A O 1
ATOM 5762 N N . PHE A 1 751 ? 1.118 -20.519 -10.687 1.00 89.56 751 PHE A N 1
ATOM 5763 C CA . PHE A 1 751 ? 1.672 -20.996 -9.421 1.00 89.56 751 PHE A CA 1
ATOM 5764 C C . PHE A 1 751 ? 1.242 -20.116 -8.245 1.00 89.56 751 PHE A C 1
ATOM 5766 O O . PHE A 1 751 ? 0.776 -20.646 -7.237 1.00 89.56 751 PHE A O 1
ATOM 5773 N N . VAL A 1 752 ? 1.341 -18.788 -8.364 1.00 88.75 752 VAL A N 1
ATOM 5774 C CA . VAL A 1 752 ? 0.973 -17.882 -7.267 1.00 88.75 752 VAL A CA 1
ATOM 5775 C C . VAL A 1 752 ? -0.528 -17.900 -6.998 1.00 88.75 752 VAL A C 1
ATOM 5777 O O . VAL A 1 752 ? -0.912 -17.941 -5.834 1.00 88.75 752 VAL A O 1
ATOM 5780 N N . VAL A 1 753 ? -1.390 -17.948 -8.019 1.00 92.19 753 VAL A N 1
ATOM 5781 C CA . VAL A 1 753 ? -2.847 -18.099 -7.829 1.00 92.19 753 VAL A CA 1
ATOM 5782 C C . VAL A 1 753 ? -3.159 -19.389 -7.069 1.00 92.19 753 VAL A C 1
ATOM 5784 O O . VAL A 1 753 ? -3.889 -19.360 -6.076 1.00 92.19 753 VAL A O 1
ATOM 5787 N N . ILE A 1 754 ? -2.580 -20.514 -7.501 1.00 92.69 754 ILE A N 1
ATOM 5788 C CA . ILE A 1 754 ? -2.768 -21.817 -6.853 1.00 92.69 754 ILE A CA 1
ATOM 5789 C C . ILE A 1 754 ? -2.255 -21.767 -5.413 1.00 92.69 754 ILE A C 1
ATOM 5791 O O . ILE A 1 754 ? -2.976 -22.157 -4.498 1.00 92.69 754 ILE A O 1
ATOM 5795 N N . PHE A 1 755 ? -1.052 -21.236 -5.191 1.00 89.31 755 PHE A N 1
ATOM 5796 C CA . PHE A 1 755 ? -0.478 -21.061 -3.860 1.00 89.31 755 PHE A CA 1
ATOM 5797 C C . PHE A 1 755 ? -1.372 -20.194 -2.970 1.00 89.31 755 PHE A C 1
ATOM 5799 O O . PHE A 1 755 ? -1.647 -20.577 -1.838 1.00 89.31 755 PHE A O 1
ATOM 5806 N N . CYS A 1 756 ? -1.880 -19.066 -3.472 1.00 89.75 756 CYS A N 1
ATOM 5807 C CA . CYS A 1 756 ? -2.759 -18.174 -2.719 1.00 89.75 756 CYS A CA 1
ATOM 5808 C C . CYS A 1 756 ? -4.029 -18.891 -2.263 1.00 89.75 756 CYS A C 1
ATOM 5810 O O . CYS A 1 756 ? -4.421 -18.752 -1.106 1.00 89.75 756 CYS A O 1
ATOM 5812 N N . LEU A 1 757 ? -4.655 -19.670 -3.151 1.00 91.62 757 LEU A N 1
ATOM 5813 C CA . LEU A 1 757 ? -5.860 -20.436 -2.838 1.00 91.62 757 LEU A CA 1
ATOM 5814 C C . LEU A 1 757 ? -5.564 -21.584 -1.871 1.00 91.62 757 LEU A C 1
ATOM 5816 O O . LEU A 1 757 ? -6.265 -21.732 -0.871 1.00 91.62 757 LEU A O 1
ATOM 5820 N N . LEU A 1 758 ? -4.514 -22.366 -2.128 1.00 91.38 758 LEU A N 1
ATOM 5821 C CA . LEU A 1 758 ? -4.109 -23.466 -1.254 1.00 91.38 758 LEU A CA 1
ATOM 5822 C C . LEU A 1 758 ? -3.745 -22.957 0.134 1.00 91.38 758 LEU A C 1
ATOM 5824 O O . LEU A 1 758 ? -4.223 -23.510 1.118 1.00 91.38 758 LEU A O 1
ATOM 5828 N N . TYR A 1 759 ? -2.962 -21.883 0.226 1.00 89.62 759 TYR A N 1
ATOM 5829 C CA . TYR A 1 759 ? -2.588 -21.290 1.501 1.00 89.62 759 TYR A CA 1
ATOM 5830 C C . TYR A 1 759 ? -3.802 -20.679 2.207 1.00 89.62 759 TYR A C 1
ATOM 5832 O O . TYR A 1 759 ? -3.957 -20.847 3.412 1.00 89.62 759 TYR A O 1
ATOM 5840 N N . TYR A 1 760 ? -4.733 -20.050 1.488 1.00 91.50 760 TYR A N 1
ATOM 5841 C CA . TYR A 1 760 ? -5.958 -19.542 2.100 1.00 91.50 760 TYR A CA 1
ATOM 5842 C C . TYR A 1 760 ? -6.834 -20.664 2.679 1.00 91.50 760 TYR A C 1
ATOM 5844 O O . TYR A 1 760 ? -7.324 -20.557 3.804 1.00 91.50 760 TYR A O 1
ATOM 5852 N N . TYR A 1 761 ? -7.015 -21.758 1.938 1.00 93.12 761 TYR A N 1
ATOM 5853 C CA . TYR A 1 761 ? -7.849 -22.891 2.347 1.00 93.12 761 TYR A CA 1
ATOM 5854 C C . TYR A 1 761 ? -7.099 -23.971 3.137 1.00 93.12 761 TYR A C 1
ATOM 5856 O O . TYR A 1 761 ? -7.704 -24.987 3.488 1.00 93.12 761 TYR A O 1
ATOM 5864 N N . PHE A 1 762 ? -5.817 -23.763 3.451 1.00 91.19 762 PHE A N 1
ATOM 5865 C CA . PHE A 1 762 ? -5.008 -24.761 4.138 1.00 91.19 762 PHE A CA 1
ATOM 5866 C C . PHE A 1 762 ? -5.621 -25.113 5.509 1.00 91.19 762 PHE A C 1
ATOM 5868 O O . PHE A 1 762 ? -5.947 -24.213 6.292 1.00 91.19 762 PHE A O 1
ATOM 5875 N N . PRO A 1 763 ? -5.804 -26.404 5.841 1.00 86.38 763 PRO A N 1
ATOM 5876 C CA . PRO A 1 763 ? -6.433 -26.794 7.097 1.00 86.38 763 PRO A CA 1
ATOM 5877 C C . PRO A 1 763 ? -5.670 -26.264 8.316 1.00 86.38 763 PRO A C 1
ATOM 5879 O O . PRO A 1 763 ? -4.449 -26.381 8.392 1.00 86.38 763 PRO A O 1
ATOM 5882 N N . LYS A 1 764 ? -6.404 -25.719 9.297 1.00 77.69 764 LYS A N 1
ATOM 5883 C CA . LYS A 1 764 ? -5.916 -25.150 10.575 1.00 77.69 764 LYS A CA 1
ATOM 5884 C C . LYS A 1 764 ? -5.041 -23.891 10.455 1.00 77.69 764 LYS A C 1
ATOM 5886 O O . LYS A 1 764 ? -5.279 -22.945 11.202 1.00 77.69 764 LYS A O 1
ATOM 5891 N N . TYR A 1 765 ? -4.102 -23.848 9.513 1.00 80.31 765 TYR A N 1
ATOM 5892 C CA . TYR A 1 765 ? -3.109 -22.774 9.370 1.00 80.31 765 TYR A CA 1
ATOM 5893 C C . TYR A 1 765 ? -3.327 -21.869 8.153 1.00 80.31 765 TYR A C 1
ATOM 5895 O O . TYR A 1 765 ? -2.494 -21.009 7.890 1.00 80.31 765 TYR A O 1
ATOM 5903 N N . GLY A 1 766 ? -4.398 -22.072 7.386 1.00 82.50 766 GLY A N 1
ATOM 5904 C CA . GLY A 1 766 ? -4.687 -21.262 6.208 1.00 82.50 766 GLY A CA 1
ATOM 5905 C C . GLY A 1 766 ? -5.433 -19.972 6.517 1.00 82.50 766 GLY A C 1
ATOM 5906 O O . GLY A 1 766 ? -6.140 -19.874 7.519 1.00 82.50 766 GLY A O 1
ATOM 5907 N N . GLY A 1 767 ? -5.321 -18.984 5.625 1.00 83.81 767 GLY A N 1
ATOM 5908 C CA . GLY A 1 767 ? -5.927 -17.653 5.784 1.00 83.81 767 GLY A CA 1
ATOM 5909 C C . GLY A 1 767 ? -7.415 -17.671 6.163 1.00 83.81 767 GLY A C 1
ATOM 5910 O O . GLY A 1 767 ? -7.874 -16.818 6.917 1.00 83.81 767 GLY A O 1
ATOM 5911 N N . LYS A 1 768 ? -8.186 -18.686 5.756 1.00 87.62 768 LYS A N 1
ATOM 5912 C CA . LYS A 1 768 ? -9.595 -18.846 6.147 1.00 87.62 768 LYS A CA 1
ATOM 5913 C C . LYS A 1 768 ? -9.798 -18.965 7.664 1.00 87.62 768 LYS A C 1
ATOM 5915 O O . LYS A 1 768 ? -10.868 -18.591 8.153 1.00 87.62 768 LYS A O 1
ATOM 5920 N N . THR A 1 769 ? -8.832 -19.473 8.429 1.00 84.38 769 THR A N 1
ATOM 5921 C CA . THR A 1 769 ? -8.989 -19.653 9.882 1.00 84.38 769 THR A CA 1
ATOM 5922 C C . THR A 1 769 ? -8.736 -18.363 10.657 1.00 84.38 769 THR A C 1
ATOM 5924 O O . THR A 1 769 ? -9.499 -18.076 11.577 1.00 84.38 769 THR A O 1
ATOM 5927 N N . PHE A 1 770 ? -7.754 -17.554 10.247 1.00 84.88 770 PHE A N 1
ATOM 5928 C CA . PHE A 1 770 ? -7.298 -16.384 11.011 1.00 84.88 770 PHE A CA 1
ATOM 5929 C C . PHE A 1 770 ? -7.485 -15.033 10.302 1.00 84.88 770 PHE A C 1
ATOM 5931 O O . PHE A 1 770 ? -7.684 -14.022 10.970 1.00 84.88 770 PHE A O 1
ATOM 5938 N N . PHE A 1 771 ? -7.457 -14.981 8.968 1.00 86.31 771 PHE A N 1
ATOM 5939 C CA . PHE A 1 771 ? -7.531 -13.729 8.217 1.00 86.31 771 PHE A CA 1
ATOM 5940 C C . PHE A 1 771 ? -8.987 -13.313 7.982 1.00 86.31 771 PHE A C 1
ATOM 5942 O O . PHE A 1 771 ? -9.830 -14.088 7.512 1.00 86.31 771 PHE A O 1
ATOM 5949 N N . ARG A 1 772 ? -9.301 -12.061 8.319 1.00 83.44 772 ARG A N 1
ATOM 5950 C CA . ARG A 1 772 ? -10.637 -11.461 8.151 1.00 83.44 772 ARG A CA 1
ATOM 5951 C C . ARG A 1 772 ? -10.612 -10.179 7.311 1.00 83.44 772 ARG A C 1
ATOM 5953 O O . ARG A 1 772 ? -11.656 -9.550 7.142 1.00 83.44 772 ARG A O 1
ATOM 5960 N N . GLY A 1 773 ? -9.458 -9.850 6.730 1.00 83.75 773 GLY A N 1
ATOM 5961 C CA . GLY A 1 773 ? -9.176 -8.554 6.116 1.00 83.75 773 GLY A CA 1
ATOM 5962 C C . GLY A 1 773 ? -8.452 -7.613 7.089 1.00 83.75 773 GLY A C 1
ATOM 5963 O O . GLY A 1 773 ? -7.963 -8.083 8.118 1.00 83.75 773 GLY A O 1
ATOM 5964 N N . PRO A 1 774 ? -8.404 -6.310 6.765 1.00 83.06 774 PRO A N 1
ATOM 5965 C CA . PRO A 1 774 ? -7.839 -5.261 7.604 1.00 83.06 774 PRO A CA 1
ATOM 5966 C C . PRO A 1 774 ? -8.193 -5.366 9.088 1.00 83.06 774 PRO A C 1
ATOM 5968 O O . PRO A 1 774 ? -9.376 -5.458 9.437 1.00 83.06 774 PRO A O 1
ATOM 5971 N N . VAL A 1 775 ? -7.179 -5.343 9.958 1.00 79.25 775 VAL A N 1
ATOM 5972 C CA . VAL A 1 775 ? -7.353 -5.451 11.411 1.00 79.25 775 VAL A CA 1
ATOM 5973 C C . VAL A 1 775 ? -7.372 -4.051 12.008 1.00 79.25 775 VAL A C 1
ATOM 5975 O O . VAL A 1 775 ? -6.445 -3.267 11.822 1.00 79.25 775 VAL A O 1
ATOM 5978 N N . ARG A 1 776 ? -8.433 -3.734 12.755 1.00 75.25 776 ARG A N 1
ATOM 5979 C CA . ARG A 1 776 ? -8.548 -2.438 13.430 1.00 75.25 776 ARG A CA 1
ATOM 5980 C C . ARG A 1 776 ? -7.496 -2.328 14.526 1.00 75.25 776 ARG A C 1
ATOM 5982 O O . ARG A 1 776 ? -7.369 -3.235 15.348 1.00 75.25 776 ARG A O 1
ATOM 5989 N N . THR A 1 777 ? -6.760 -1.221 14.552 1.00 69.56 777 THR A N 1
ATOM 5990 C CA . THR A 1 777 ? -5.754 -0.960 15.593 1.00 69.56 777 THR A CA 1
ATOM 5991 C C . THR A 1 777 ? -6.204 0.098 16.602 1.00 69.56 777 THR A C 1
ATOM 5993 O O . THR A 1 777 ? -5.551 0.256 17.637 1.00 69.56 777 THR A O 1
ATOM 5996 N N . THR A 1 778 ? -7.328 0.778 16.359 1.00 54.72 778 THR A N 1
ATOM 5997 C CA . THR A 1 778 ? -7.969 1.785 17.227 1.00 54.72 778 THR A CA 1
ATOM 5998 C C . THR A 1 778 ? -9.073 1.213 18.119 1.00 54.72 778 THR A C 1
ATOM 6000 O O . THR A 1 778 ? -9.677 0.191 17.805 1.00 54.72 778 THR A O 1
ATOM 6003 N N . ASP A 1 779 ? -9.338 1.878 19.250 1.00 53.72 779 ASP A N 1
ATOM 6004 C CA . ASP A 1 779 ? -10.480 1.550 20.111 1.00 53.72 779 ASP A CA 1
ATOM 6005 C C . ASP A 1 779 ? -11.775 2.033 19.438 1.00 53.72 779 ASP A C 1
ATOM 6007 O O . ASP A 1 779 ? -11.843 3.172 18.971 1.00 53.72 779 ASP A O 1
ATOM 6011 N N . SER A 1 780 ? -12.822 1.203 19.419 1.00 43.72 780 SER A N 1
ATOM 6012 C CA . SER A 1 780 ? -14.085 1.471 18.704 1.00 43.72 780 SER A CA 1
ATOM 6013 C C . SER A 1 780 ? -14.766 2.790 19.097 1.00 43.72 780 SER A C 1
ATOM 6015 O O . SER A 1 780 ? -15.458 3.399 18.284 1.00 43.72 780 SER A O 1
ATOM 6017 N N . ASN A 1 781 ? -14.539 3.263 20.325 1.00 36.81 781 ASN A N 1
ATOM 6018 C CA . ASN A 1 781 ? -15.077 4.530 20.832 1.00 36.81 781 ASN A CA 1
ATOM 6019 C C . ASN A 1 781 ? -14.370 5.762 20.234 1.00 36.81 781 ASN A C 1
ATOM 6021 O O . ASN A 1 781 ? -14.971 6.831 20.152 1.00 36.81 781 ASN A O 1
ATOM 6025 N N . LEU A 1 782 ? -13.110 5.623 19.803 1.00 40.41 782 LEU A N 1
ATOM 6026 C CA . LEU A 1 782 ? -12.327 6.693 19.178 1.00 40.41 782 LEU A CA 1
ATOM 6027 C C . LEU A 1 782 ? -12.728 6.890 17.703 1.00 40.41 782 LEU A C 1
ATOM 6029 O O . LEU A 1 782 ? -12.752 8.016 17.220 1.00 40.41 782 LEU A O 1
ATOM 6033 N N . GLU A 1 783 ? -13.092 5.808 17.008 1.00 44.41 783 GLU A N 1
ATOM 6034 C CA . GLU A 1 783 ? -13.463 5.794 15.581 1.00 44.41 783 GLU A CA 1
ATOM 6035 C C . GLU A 1 783 ? -14.771 6.547 15.315 1.00 44.41 783 GLU A C 1
ATOM 6037 O O . GLU A 1 783 ? -14.787 7.499 14.536 1.00 44.41 783 GLU A O 1
ATOM 6042 N N . VAL A 1 784 ? -15.849 6.179 16.022 1.00 46.72 784 VAL A N 1
ATOM 6043 C CA . VAL A 1 784 ? -17.177 6.813 15.887 1.00 46.72 784 VAL A CA 1
ATOM 6044 C C . VAL A 1 784 ? -17.084 8.318 16.141 1.00 46.72 784 VAL A C 1
ATOM 6046 O O . VAL A 1 784 ? -17.732 9.125 15.475 1.00 46.72 784 VAL A O 1
ATOM 6049 N N . LEU A 1 785 ? -16.234 8.711 17.085 1.00 39.22 785 LEU A N 1
ATOM 6050 C CA . LEU A 1 785 ? -16.035 10.098 17.480 1.00 39.22 785 LEU A CA 1
ATOM 6051 C C . LEU A 1 785 ? -15.318 10.912 16.395 1.00 39.22 785 LEU A C 1
ATOM 6053 O O . LEU A 1 785 ? -15.679 12.060 16.133 1.00 39.22 785 LEU A O 1
ATOM 6057 N N . VAL A 1 786 ? -14.354 10.305 15.707 1.00 44.84 786 VAL A N 1
ATOM 6058 C CA . VAL A 1 786 ? -13.597 10.957 14.637 1.00 44.84 786 VAL A CA 1
ATOM 6059 C C . VAL A 1 786 ? -14.363 10.967 13.309 1.00 44.84 786 VAL A C 1
ATOM 6061 O O . VAL A 1 786 ? -14.394 11.996 12.633 1.00 44.84 786 VAL A O 1
ATOM 6064 N N . GLU A 1 787 ? -15.070 9.888 12.972 1.00 42.66 787 GLU A N 1
ATOM 6065 C CA . GLU A 1 787 ? -15.889 9.778 11.756 1.00 42.66 787 GLU A CA 1
ATOM 6066 C C . GLU A 1 787 ? -17.036 10.809 11.744 1.00 42.66 787 GLU A C 1
ATOM 6068 O O . GLU A 1 787 ? -17.281 11.456 10.723 1.00 42.66 787 GLU A O 1
ATOM 6073 N N . THR A 1 788 ? -17.658 11.061 12.905 1.00 41.16 788 THR A N 1
ATOM 6074 C CA . THR A 1 788 ? -18.707 12.088 13.084 1.00 41.16 788 THR A CA 1
ATOM 6075 C C . THR A 1 788 ? -18.157 13.523 13.021 1.00 41.16 788 THR A C 1
ATOM 6077 O O . THR A 1 788 ? -18.870 14.449 12.631 1.00 41.16 788 THR A O 1
ATOM 6080 N N . THR A 1 789 ? -16.880 13.719 13.376 1.00 40.91 789 THR A N 1
ATOM 6081 C CA . THR A 1 789 ? -16.205 15.029 13.331 1.00 40.91 789 THR A CA 1
ATOM 6082 C C . THR A 1 789 ? -15.782 15.391 11.903 1.00 40.91 789 THR A C 1
ATOM 6084 O O . THR A 1 789 ? -15.916 16.541 11.494 1.00 40.91 789 THR A O 1
ATOM 6087 N N . ILE A 1 790 ? -15.294 14.419 11.122 1.00 41.91 790 ILE A N 1
ATOM 6088 C CA . ILE A 1 790 ? -14.771 14.642 9.762 1.00 41.91 790 ILE A CA 1
ATOM 6089 C C . ILE A 1 790 ? -15.893 14.852 8.741 1.00 41.91 790 ILE A C 1
ATOM 6091 O O . ILE A 1 790 ? -15.745 15.696 7.869 1.00 41.91 790 ILE A O 1
ATOM 6095 N N . THR A 1 791 ? -17.029 14.157 8.867 1.00 38.72 791 THR A N 1
ATOM 6096 C CA . THR A 1 791 ? -18.183 14.316 7.954 1.00 38.72 791 THR A CA 1
ATOM 6097 C C . THR A 1 791 ? -18.911 15.662 8.079 1.00 38.72 791 THR A C 1
ATOM 6099 O O . THR A 1 791 ? -19.788 15.955 7.268 1.00 38.72 791 THR A O 1
ATOM 6102 N N . ARG A 1 792 ? -18.574 16.490 9.079 1.00 34.09 792 ARG A N 1
ATOM 6103 C CA . ARG A 1 792 ? -19.123 17.846 9.263 1.00 34.09 792 ARG A CA 1
ATOM 6104 C C . ARG A 1 792 ? -18.242 18.971 8.690 1.00 34.09 792 ARG A C 1
ATOM 6106 O O . ARG A 1 792 ? -18.665 20.124 8.761 1.00 34.09 792 ARG A O 1
ATOM 6113 N N . PHE A 1 793 ? -17.070 18.652 8.131 1.00 31.39 793 PHE A N 1
ATOM 6114 C CA . PHE A 1 793 ? -16.199 19.566 7.371 1.00 31.39 793 PHE A CA 1
ATOM 6115 C C . PHE A 1 793 ? -16.212 19.216 5.885 1.00 31.39 793 PHE A C 1
ATOM 6117 O O . PHE A 1 793 ? -15.955 20.141 5.081 1.00 31.39 793 PHE A O 1
#

Organism: NCBI:txid433720

pLDDT: mean 87.7, std 13.77, range [31.39, 98.44]

Secondary structure (DSSP, 8-state):
-EETTTTEEPP-PPPSS--BS-EEEE-TTS-EEEE--BSSSB---EEEEETTTTEEEE-PPPSS--BS-EEEE-TTS-EEEE--B-GGGPBP--EEEEETTTTEEEEEPPPSS--BS-EEEE-TTSPEEEE--B-TT-PBP--EEEEETTTTEEEE-PPPSS--BS-EEEE-TTS-EEEE--BSS-TTSSS--B---EEEEETTTTEEEE-PPPSS--BS-EEEE-TTS-EEEE--BSSSS-B----EEEETTTTEEEE--TT-HHHHHHHHHHHHHHHHHHHHHSS-HHHHHHHHTT----S---B-HHHHHHHHHHHHTHHHHHHHHHHHHHHHHHHHHHHHHHHHHHHHHHHHHHHHHHHHHHS--TTHHHHHHHHHS-TTTHHHHHHHHHHHHHHHHHHHHHHHHHHHHHHHHHHHHHHTTT-----HHHHHHHHHHHHHHHHHTTSS-HHHHHHHHHHHHHHHHHHHHHHHHHHHHH--GGGPPPHHHHHT-----S--S-HHHHHHHTTHHHHHHTTTTTHHHHTTTTBTTHHHHHHHHHHHHHHHHHHHHHHHHHHHHHHS-S-HHHHHT-TTS-HHHHHHHHHHHHHHHHHHHHHHHHHHHHHHHHHHHHHHHHHHHHHHTT-STTHHHHTPPPTTS--HHHHHHHHHHHHHHHTHHHH-HHHHHHHHHHHHHHHHHHHHHHHHHHHHH------SS--GGGHHHHHHHHHHHHHHHHHHHTS-SSSS--TTT--THHHHHHHHHHHHHHHHH-TTTSHHHH--SS---S-HHHHHHHHHHHTT-

InterPro domains:
  IPR002293 Amino acid/polyamine transporter I [PF13520] (307-752)
  IPR006652 Kelch repeat type 1 [PF01344] (23-62)
  IPR006652 Kelch repeat type 1 [SM00612] (31-76)
  IPR006652 Kelch repeat type 1 [SM00612] (78-125)
  IPR006652 Kelch repeat type 1 [SM00612] (127-174)
  IPR006652 Kelch repeat type 1 [SM00612] (176-228)
  IPR006652 Kelch repeat type 1 [SM00612] (230-277)
  IPR015915 Kelch-type beta-propeller [G3DSA:2.120.10.80] (1-188)
  IPR015915 Kelch-type beta-propeller [SSF117281] (61-266)
  IPR037293 Galactose oxidase, central domain superfamily [G3DSA:2.130.10.80] (189-280)

Mean predicted aligned error: 16.03 Å